Protein AF-0000000073382078 (afdb_homodimer)

Secondary structure (DSSP, 8-state):
--HHHHHHHHHHHHTTTTT-SS-----HHHHHHHHHHIIIIIHHHS--S-GGG--GGGS-HHHHHHHHHHHHHHTT-HHHHHHHHHHHHHHHHHHHHHHTS---TTSSSSTT--S---HHHHHHHHHHHHHHHHHHHHHHTT-SSSS-HHHHHHHHHHHHHHHHHT-TT------SSHHHHHHHHHHHHHHHHHHHHHHHHHHHH-PPPSS-GGG--PBPPPPHHHHT--SHHHHHHHHHH---PPBHHHHHHHHH---TT-TT------HHHHHHHHHHHHHHHHHHHHHHTSTT---SS--HHHHHHHHHHHHHHHHHHHH-TT--S-TT-TT-SHHHHHHHHHHHHHHHHHS--TTT--GGG--HHHHHHHHHHH-----SHHHHHHHHHHHHHHHHHHHH-HHHHHHHTGGG--HHHHHHHHHHHHHHHHHHHHHTSSS-SSPPPHHHHHHHHHHHHHHHHHSTT--HHHHHSSTTHHHHHHHHHHHGGG-S--SSHHHHHHHHHHHHHHHHHHHT-/--HHHHHHHHHHHHTTTTT-SS-----HHHHHHHHHHIIIIIHHHS--S-GGG--GGGS-HHHHHHHHHHHHHHTT-HHHHHHHHHHHHHHHHHHHHHHTS---TTSSSSTT--S---HHHHHHHHHHHHHHHHHHHHHHTT-SSSS-HHHHHHHHHHHHHHHHHT-TT------SSHHHHHHHHHHHHHHHHHHHHHHHHHHHH-PPPSS-GGG--PBPPPPHHHHT--SHHHHHHHHHH---PPBHHHHHHHHH---TT-TT------HHHHHHHHHHHHHHHHHHHHHHTSTT---SS--HHHHHHHHHHHHHHHHHHHH-TT--S-TT-TT-THHHHHHHHHHHHHHHHHS--TTT--GGG--HHHHHHHHHHH-----SHHHHHHHHHHHHHHHHHHHH-HHHHHHHTGGG--HHHHHHHHHHHHHHHHHHHHHTSSS-SSPPPHHHHHHHHHHHHHHHHHSTT--HHHHTSSTTHHHHHHHHHHHGGG-S--SSHHHHHHHHHHHHHHHHHHHT-

Organism: Aspergillus oryzae (strain ATCC 42149 / RIB 40) (NCBI:txid510516)

Foldseek 3Di:
DDPVQLVVLVVVLCVLCVQPVDADDDDPVLLVQLLVLLVVAVCLQQVLALVLVDDSSPADNLLSLLSSLLSCLSVVNLVSNLRSLSSSVSVLVLCCCQQPDDDDPVNCSNVPPDDDDDPVVSLRVLLSSLNSLVSSLVNACFDCPSPHNVVSVVCLVVNLVSCVVSPLADFQDAPPFPVSVSRRLSSLSSSLVNQLVLLVCCVVAVDQRSDAPVRYFYFFHDALQLSNDNDRVSNCVRVVPDPGTHTLVLQLVLLLDDDPPPDRRQQADHLRSLLSSLSNLLSVLSVQQVVCVDPPNPDNADDPVRLVSSVSSLVSSVNRLVPDPQADCDCVRPSGNSNVLSVLSSLVSLLCNFKPCSVQQNLVVLDLLSRLVSLVPVIAGDDDPSLLVSLLVLLVVLLVCLVVPVLVCLAPPCQSDDPSNLVSLLSSLSSNQNLLLQQLPPDRVVHDDPSRVVSNVSLVVSLCSNDPPDDPCNCSVHSRNSSLSSLLSSLSSQPYDYSGVSSVSSSSSSNSNSVVSVVVD/DDPVQLVVLVVVLCVLCVQPVDADDDDPVLLVQLLVLLVVAVCLQQVLAQVLVDDSSPADNLLSLLSSLLSCLSVVNLVSNLRSLSSSVSVLVLCCCAQPDDDDPPNCSNPPPPDDDDPVVSLRVLLSSLNSLVSSLVNACFDCPSPHNVVSVVCLVVNLVSCVVSPVADFQDAPPFPVSVSRRLSSLSSSLVNQLVLLVCCVVAVDQRPDAPVRAFYFAHDALQLSNDNDRVSNCVRVVPDPGTHTLVLQLVLLLDDDPPPDRRQQAGHLRSLLSSLSNLLSVLSVQQVVCVDPPNPDNADDPVRLVSSVSSLVSSVNRLVPDPQADCDCVRPSGNSNVLSVLSSLVSLLCNFKPCSVQQNLVVLDLLSRLVSLVPVIAGDDDPSLLVSLLVLLVVLLVCLVVPVLVCLAPPCQSDDPSNLVSLLSSLSSNQNLQLQQLDPDRVVHDDPSRVVSNVSLVVSLCSVDPPDDPCNCSVHSRNSSLSSLLSSLSSQPYDYSGVSSPSSSSSSNSNSVVSVVVD

Nearest PDB structures (foldseek):
  6sb2-assembly1_B  TM=1.421E-01  e=8.985E+00  Homo sapiens

pLDDT: mean 89.56, std 10.02, range [46.5, 98.75]

Structure (mmCIF, N/CA/C/O backbone):
data_AF-0000000073382078-model_v1
#
loop_
_entity.id
_entity.type
_entity.pdbx_description
1 polymer 'Transcription factor domain-containing protein'
#
loop_
_atom_site.group_PDB
_atom_site.id
_atom_site.type_symbol
_atom_site.label_atom_id
_atom_site.label_alt_id
_atom_site.label_comp_id
_atom_site.label_asym_id
_atom_site.label_entity_id
_atom_site.label_seq_id
_atom_site.pdbx_PDB_ins_code
_atom_site.Cartn_x
_atom_site.Cartn_y
_atom_site.Cartn_z
_atom_site.occupancy
_atom_site.B_iso_or_equiv
_atom_site.auth_seq_id
_atom_site.auth_comp_id
_atom_site.auth_asym_id
_atom_site.auth_atom_id
_atom_site.pdbx_PDB_model_num
ATOM 1 N N . MET A 1 1 ? -0.156 36.688 -12.781 1 68.88 1 MET A N 1
ATOM 2 C CA . MET A 1 1 ? -0.482 35.906 -13.969 1 68.88 1 MET A CA 1
ATOM 3 C C . MET A 1 1 ? -0.797 36.844 -15.148 1 68.88 1 MET A C 1
ATOM 5 O O . MET A 1 1 ? -1.594 37.75 -15.023 1 68.88 1 MET A O 1
ATOM 9 N N . THR A 1 2 ? -0.105 36.656 -16.188 1 75.25 2 THR A N 1
ATOM 10 C CA . THR A 1 2 ? -0.257 37.5 -17.359 1 75.25 2 THR A CA 1
ATOM 11 C C . THR A 1 2 ? -1.465 37.094 -18.188 1 75.25 2 THR A C 1
ATOM 13 O O . THR A 1 2 ? -2.01 36 -17.984 1 75.25 2 THR A O 1
ATOM 16 N N . THR A 1 3 ? -2.061 38 -18.922 1 78.69 3 THR A N 1
ATOM 17 C CA . THR A 1 3 ? -3.133 37.688 -19.859 1 78.69 3 THR A CA 1
ATOM 18 C C . THR A 1 3 ? -2.721 36.562 -20.812 1 78.69 3 THR A C 1
ATOM 20 O O . THR A 1 3 ? -3.543 35.719 -21.188 1 78.69 3 THR A O 1
ATOM 23 N N . GLN A 1 4 ? -1.531 36.5 -21.047 1 80.12 4 GLN A N 1
ATOM 24 C CA . GLN A 1 4 ? -0.998 35.5 -21.938 1 80.12 4 GLN A CA 1
ATOM 25 C C . GLN A 1 4 ? -1.116 34.094 -21.328 1 80.12 4 GLN A C 1
ATOM 27 O O . GLN A 1 4 ? -1.377 33.125 -22.031 1 80.12 4 GLN A O 1
ATOM 32 N N . CYS A 1 5 ? -1.009 34.094 -20.062 1 81.44 5 CYS A N 1
ATOM 33 C CA . CYS A 1 5 ? -1.096 32.812 -19.375 1 81.44 5 CYS A CA 1
ATOM 34 C C . CYS A 1 5 ? -2.504 32.219 -19.469 1 81.44 5 CYS A C 1
ATOM 36 O O . CYS A 1 5 ? -2.676 31.047 -19.734 1 81.44 5 CYS A O 1
ATOM 38 N N . ARG A 1 6 ? -3.477 33.062 -19.312 1 85.38 6 ARG A N 1
ATOM 39 C CA . ARG A 1 6 ? -4.863 32.625 -19.375 1 85.38 6 ARG A CA 1
ATOM 40 C C . ARG A 1 6 ? -5.219 32.125 -20.781 1 85.38 6 ARG A C 1
ATOM 42 O O . ARG A 1 6 ? -5.918 31.125 -20.938 1 85.38 6 ARG A O 1
ATOM 49 N N . GLU A 1 7 ? -4.742 32.875 -21.75 1 87.31 7 GLU A N 1
ATOM 50 C CA . GLU A 1 7 ? -4.988 32.469 -23.141 1 87.31 7 GLU A CA 1
ATOM 51 C C . GLU A 1 7 ? -4.312 31.125 -23.453 1 87.31 7 GLU A C 1
ATOM 53 O O . GLU A 1 7 ? -4.883 30.297 -24.156 1 87.31 7 GLU A O 1
ATOM 58 N N . ARG A 1 8 ? -3.158 31.062 -22.906 1 90.94 8 ARG A N 1
ATOM 59 C CA . ARG A 1 8 ? -2.426 29.828 -23.094 1 90.94 8 ARG A CA 1
ATOM 60 C C . ARG A 1 8 ? -3.189 28.641 -22.484 1 90.94 8 ARG A C 1
ATOM 62 O O . ARG A 1 8 ? -3.26 27.578 -23.094 1 90.94 8 ARG A O 1
ATOM 69 N N . ILE A 1 9 ? -3.758 28.781 -21.344 1 92.25 9 ILE A N 1
ATOM 70 C CA . ILE A 1 9 ? -4.531 27.75 -20.672 1 92.25 9 ILE A CA 1
ATOM 71 C C . ILE A 1 9 ? -5.711 27.328 -21.547 1 92.25 9 ILE A C 1
ATOM 73 O O . ILE A 1 9 ? -5.992 26.125 -21.688 1 92.25 9 ILE A O 1
ATOM 77 N N . GLY A 1 10 ? -6.348 28.328 -22.109 1 89.81 10 GLY A N 1
ATOM 78 C CA . GLY A 1 10 ? -7.461 28.047 -23 1 89.81 10 GLY A CA 1
ATOM 79 C C . GLY A 1 10 ? -7.062 27.203 -24.203 1 89.81 10 GLY A C 1
ATOM 80 O O . GLY A 1 10 ? -7.77 26.25 -24.562 1 89.81 10 GLY A O 1
ATOM 81 N N . VAL A 1 11 ? -5.961 27.562 -24.734 1 91.5 11 VAL A N 1
ATOM 82 C CA . VAL A 1 11 ? -5.461 26.859 -25.906 1 91.5 11 VAL A CA 1
ATOM 83 C C . VAL A 1 11 ? -5.086 25.422 -25.531 1 91.5 11 VAL A C 1
ATOM 85 O O . VAL A 1 11 ? -5.426 24.484 -26.25 1 91.5 11 VAL A O 1
ATOM 88 N N . LEU A 1 12 ? -4.434 25.281 -24.453 1 93.38 12 LEU A N 1
ATOM 89 C CA . LEU A 1 12 ? -3.994 23.969 -24 1 93.38 12 LEU A CA 1
ATOM 90 C C . LEU A 1 12 ? -5.188 23.078 -23.656 1 93.38 12 LEU A C 1
ATOM 92 O O . LEU A 1 12 ? -5.16 21.875 -23.906 1 93.38 12 LEU A O 1
ATOM 96 N N . LEU A 1 13 ? -6.223 23.641 -23.109 1 93.75 13 LEU A N 1
ATOM 97 C CA . LEU A 1 13 ? -7.406 22.891 -22.688 1 93.75 13 LEU A CA 1
ATOM 98 C C . LEU A 1 13 ? -8.133 22.312 -23.906 1 93.75 13 LEU A C 1
ATOM 100 O O . LEU A 1 13 ? -8.812 21.297 -23.797 1 93.75 13 LEU A O 1
ATOM 104 N N . SER A 1 14 ? -8.016 23 -25.016 1 92.12 14 SER A N 1
ATOM 105 C CA . SER A 1 14 ? -8.672 22.516 -26.219 1 92.12 14 SER A CA 1
ATOM 106 C C . SER A 1 14 ? -8.148 21.141 -26.625 1 92.12 14 SER A C 1
ATOM 108 O O . SER A 1 14 ? -8.883 20.344 -27.234 1 92.12 14 SER A O 1
ATOM 110 N N . ASP A 1 15 ? -6.953 20.891 -26.25 1 91.06 15 ASP A N 1
ATOM 111 C CA . ASP A 1 15 ? -6.34 19.594 -26.562 1 91.06 15 ASP A CA 1
ATOM 112 C C . ASP A 1 15 ? -6.93 18.484 -25.703 1 91.06 15 ASP A C 1
ATOM 114 O O . ASP A 1 15 ? -6.703 17.297 -25.969 1 91.06 15 ASP A O 1
ATOM 118 N N . TYR A 1 16 ? -7.652 18.797 -24.734 1 90.38 16 TYR A N 1
ATOM 119 C CA . TYR A 1 16 ? -8.219 17.797 -23.812 1 90.38 16 TYR A CA 1
ATOM 120 C C . TYR A 1 16 ? -9.734 17.75 -23.938 1 90.38 16 TYR A C 1
ATOM 122 O O . TYR A 1 16 ? -10.422 17.328 -23 1 90.38 16 TYR A O 1
ATOM 130 N N . ALA A 1 17 ? -10.297 18.109 -25.031 1 88.25 17 ALA A N 1
ATOM 131 C CA . ALA A 1 17 ? -11.742 18.156 -25.266 1 88.25 17 ALA A CA 1
ATOM 132 C C . ALA A 1 17 ? -12.344 16.766 -25.25 1 88.25 17 ALA A C 1
ATOM 134 O O . ALA A 1 17 ? -13.539 16.594 -24.984 1 88.25 17 ALA A O 1
ATOM 135 N N . ASN A 1 18 ? -11.578 15.742 -25.516 1 83.31 18 ASN A N 1
ATOM 136 C CA . ASN A 1 18 ? -12.047 14.359 -25.531 1 83.31 18 ASN A CA 1
ATOM 137 C C . ASN A 1 18 ? -12.5 13.898 -24.141 1 83.31 18 ASN A C 1
ATOM 139 O O . ASN A 1 18 ? -13.367 13.031 -24.031 1 83.31 18 ASN A O 1
ATOM 143 N N . VAL A 1 19 ? -11.898 14.484 -23.078 1 84.88 19 VAL A N 1
ATOM 144 C CA . VAL A 1 19 ? -12.234 14.023 -21.734 1 84.88 19 VAL A CA 1
ATOM 145 C C . VAL A 1 19 ? -13.047 15.094 -21.016 1 84.88 19 VAL A C 1
ATOM 147 O O . VAL A 1 19 ? -13.812 14.789 -20.094 1 84.88 19 VAL A O 1
ATOM 150 N N . ILE A 1 20 ? -12.773 16.312 -21.391 1 86.81 20 ILE A N 1
ATOM 151 C CA . ILE A 1 20 ? -13.523 17.406 -20.797 1 86.81 20 ILE A CA 1
ATOM 152 C C . ILE A 1 20 ? -13.945 18.406 -21.875 1 86.81 20 ILE A C 1
ATOM 154 O O . ILE A 1 20 ? -13.234 19.359 -22.156 1 86.81 20 ILE A O 1
ATOM 158 N N . PRO A 1 21 ? -15.055 18.203 -22.453 1 83.69 21 PRO A N 1
ATOM 159 C CA . PRO A 1 21 ? -15.469 18.984 -23.609 1 83.69 21 PRO A CA 1
ATOM 160 C C . PRO A 1 21 ? -15.758 20.438 -23.266 1 83.69 21 PRO A C 1
ATOM 162 O O . PRO A 1 21 ? -15.477 21.344 -24.062 1 83.69 21 PRO A O 1
ATOM 165 N N . ASN A 1 22 ? -16.406 20.797 -22.109 1 85.56 22 ASN A N 1
ATOM 166 C CA . ASN A 1 22 ? -16.734 22.141 -21.672 1 85.56 22 ASN A CA 1
ATOM 167 C C . ASN A 1 22 ? -16.109 22.469 -20.312 1 85.56 22 ASN A C 1
ATOM 169 O O . ASN A 1 22 ? -16.812 22.625 -19.312 1 85.56 22 ASN A O 1
ATOM 173 N N . PRO A 1 23 ? -14.781 22.641 -20.422 1 89.06 23 PRO A N 1
ATOM 174 C CA . PRO A 1 23 ? -14.094 22.828 -19.156 1 89.06 23 PRO A CA 1
ATOM 175 C C . PRO A 1 23 ? -14.375 24.203 -18.531 1 89.06 23 PRO A C 1
ATOM 177 O O . PRO A 1 23 ? -14.477 25.203 -19.234 1 89.06 23 PRO A O 1
ATOM 180 N N . TYR A 1 24 ? -14.539 24.203 -17.297 1 87.06 24 TYR A N 1
ATOM 181 C CA . TYR A 1 24 ? -14.609 25.453 -16.531 1 87.06 24 TYR A CA 1
ATOM 182 C C . TYR A 1 24 ? -13.242 26.109 -16.422 1 87.06 24 TYR A C 1
ATOM 184 O O . TYR A 1 24 ? -12.258 25.453 -16.062 1 87.06 24 TYR A O 1
ATOM 192 N N . VAL A 1 25 ? -13.164 27.359 -16.812 1 84.88 25 VAL A N 1
ATOM 193 C CA . VAL A 1 25 ? -11.953 28.156 -16.625 1 84.88 25 VAL A CA 1
ATOM 194 C C . VAL A 1 25 ? -12.305 29.484 -15.961 1 84.88 25 VAL A C 1
ATOM 196 O O . VAL A 1 25 ? -13.055 30.281 -16.531 1 84.88 25 VAL A O 1
ATOM 199 N N . PRO A 1 26 ? -11.742 29.625 -14.867 1 88.38 26 PRO A N 1
ATOM 200 C CA . PRO A 1 26 ? -12.039 30.891 -14.188 1 88.38 26 PRO A CA 1
ATOM 201 C C . PRO A 1 26 ? -11.492 32.125 -14.922 1 88.38 26 PRO A C 1
ATOM 203 O O . PRO A 1 26 ? -10.648 31.969 -15.812 1 88.38 26 PRO A O 1
ATOM 206 N N . SER A 1 27 ? -12.047 33.344 -14.555 1 90.88 27 SER A N 1
ATOM 207 C CA . SER A 1 27 ? -11.5 34.594 -15.078 1 90.88 27 SER A CA 1
ATOM 208 C C . SER A 1 27 ? -10.047 34.781 -14.664 1 90.88 27 SER A C 1
ATOM 210 O O . SER A 1 27 ? -9.555 34.062 -13.781 1 90.88 27 SER A O 1
ATOM 212 N N . ARG A 1 28 ? -9.367 35.688 -15.328 1 90.88 28 ARG A N 1
ATOM 213 C CA . ARG A 1 28 ? -7.965 35.938 -15.023 1 90.88 28 ARG A CA 1
ATOM 214 C C . ARG A 1 28 ? -7.789 36.344 -13.562 1 90.88 28 ARG A C 1
ATOM 216 O O . ARG A 1 28 ? -6.887 35.844 -12.883 1 90.88 28 ARG A O 1
ATOM 223 N N . HIS A 1 29 ? -8.664 37.156 -13.102 1 92.31 29 HIS A N 1
ATOM 224 C CA . HIS A 1 29 ? -8.578 37.625 -11.727 1 92.31 29 HIS A CA 1
ATOM 225 C C . HIS A 1 29 ? -8.867 36.5 -10.727 1 92.31 29 HIS A C 1
ATOM 227 O O . HIS A 1 29 ? -8.195 36.406 -9.695 1 92.31 29 HIS A O 1
ATOM 233 N N . ALA A 1 30 ? -9.828 35.75 -11.086 1 93.62 30 ALA A N 1
ATOM 234 C CA . ALA A 1 30 ? -10.172 34.625 -10.227 1 93.62 30 ALA A CA 1
ATOM 235 C C . ALA A 1 30 ? -9.031 33.594 -10.172 1 93.62 30 ALA A C 1
ATOM 237 O O . ALA A 1 30 ? -8.727 33.062 -9.109 1 93.62 30 ALA A O 1
ATOM 238 N N . LEU A 1 31 ? -8.453 33.312 -11.297 1 93.88 31 LEU A N 1
ATOM 239 C CA . LEU A 1 31 ? -7.332 32.406 -11.367 1 93.88 31 LEU A CA 1
ATOM 240 C C . LEU A 1 31 ? -6.145 32.906 -10.562 1 93.88 31 LEU A C 1
ATOM 242 O O . LEU A 1 31 ? -5.492 32.125 -9.852 1 93.88 31 LEU A O 1
ATOM 246 N N . SER A 1 32 ? -5.879 34.156 -10.664 1 93.94 32 SER A N 1
ATOM 247 C CA . SER A 1 32 ? -4.789 34.781 -9.906 1 93.94 32 SER A CA 1
ATOM 248 C C . SER A 1 32 ? -5.039 34.688 -8.406 1 93.94 32 SER A C 1
ATOM 250 O O . SER A 1 32 ? -4.109 34.438 -7.633 1 93.94 32 SER A O 1
ATOM 252 N N . ARG A 1 33 ? -6.242 34.906 -8.07 1 95.44 33 ARG A N 1
ATOM 253 C CA . ARG A 1 33 ? -6.613 34.781 -6.66 1 95.44 33 ARG A CA 1
ATOM 254 C C . ARG A 1 33 ? -6.41 33.344 -6.156 1 95.44 33 ARG A C 1
ATOM 256 O O . ARG A 1 33 ? -5.871 33.156 -5.066 1 95.44 33 ARG A O 1
ATOM 263 N N . CYS A 1 34 ? -6.836 32.406 -6.926 1 96.12 34 CYS A N 1
ATOM 264 C CA . CYS A 1 34 ? -6.676 31.016 -6.559 1 96.12 34 CYS A CA 1
ATOM 265 C C . CYS A 1 34 ? -5.203 30.656 -6.414 1 96.12 34 CYS A C 1
ATOM 267 O O . CYS A 1 34 ? -4.812 30 -5.445 1 96.12 34 CYS A O 1
ATOM 269 N N . LEU A 1 35 ? -4.395 31.062 -7.363 1 96 35 LEU A N 1
ATOM 270 C CA . LEU A 1 35 ? -2.969 30.734 -7.332 1 96 35 LEU A CA 1
ATOM 271 C C . LEU A 1 35 ? -2.293 31.406 -6.133 1 96 35 LEU A C 1
ATOM 273 O O . LEU A 1 35 ? -1.396 30.812 -5.523 1 96 35 LEU A O 1
ATOM 277 N N . THR A 1 36 ? -2.744 32.594 -5.805 1 95.56 36 THR A N 1
ATOM 278 C CA . THR A 1 36 ? -2.238 33.281 -4.609 1 95.56 36 THR A CA 1
ATOM 279 C C . THR A 1 36 ? -2.646 32.5 -3.35 1 95.56 36 THR A C 1
ATOM 281 O O . THR A 1 36 ? -1.86 32.406 -2.406 1 95.56 36 THR A O 1
ATOM 284 N N . GLY A 1 37 ? -3.871 32.031 -3.402 1 95.06 37 GLY A N 1
ATOM 285 C CA . GLY A 1 37 ? -4.324 31.203 -2.291 1 95.06 37 GLY A CA 1
ATOM 286 C C . GLY A 1 37 ? -3.461 29.969 -2.064 1 95.06 37 GLY A C 1
ATOM 287 O O . GLY A 1 37 ? -3.199 29.594 -0.92 1 95.06 37 GLY A O 1
ATOM 288 N N . TYR A 1 38 ? -3.037 29.375 -3.15 1 96.25 38 TYR A N 1
ATOM 289 C CA . TYR A 1 38 ? -2.145 28.219 -3.039 1 96.25 38 TYR A CA 1
ATOM 290 C C . TYR A 1 38 ? -0.826 28.625 -2.385 1 96.25 38 TYR A C 1
ATOM 292 O O . TYR A 1 38 ? -0.35 27.938 -1.471 1 96.25 38 TYR A O 1
ATOM 300 N N . LEU A 1 39 ? -0.223 29.703 -2.779 1 94.69 39 LEU A N 1
ATOM 301 C CA . LEU A 1 39 ? 1.109 30.109 -2.346 1 94.69 39 LEU A CA 1
ATOM 302 C C . LEU A 1 39 ? 1.092 30.562 -0.889 1 94.69 39 LEU A C 1
ATOM 304 O O . LEU A 1 39 ? 2.037 30.297 -0.141 1 94.69 39 LEU A O 1
ATOM 308 N N . THR A 1 40 ? -0.004 31.172 -0.444 1 90.56 40 THR A N 1
ATOM 309 C CA . THR A 1 40 ? -0.055 31.719 0.906 1 90.56 40 THR A CA 1
ATOM 310 C C . THR A 1 40 ? -0.688 30.719 1.872 1 90.56 40 THR A C 1
ATOM 312 O O . THR A 1 40 ? -0.601 30.891 3.09 1 90.56 40 THR A O 1
ATOM 315 N N . GLY A 1 41 ? -1.23 29.703 1.325 1 89.88 41 GLY A N 1
ATOM 316 C CA . GLY A 1 41 ? -1.886 28.719 2.166 1 89.88 41 GLY A CA 1
ATOM 317 C C . GLY A 1 41 ? -1.19 27.359 2.154 1 89.88 41 GLY A C 1
ATOM 318 O O . GLY A 1 41 ? -0.294 27.109 2.963 1 89.88 41 GLY A O 1
ATOM 319 N N . TYR A 1 42 ? -1.443 26.641 1.112 1 91.19 42 TYR A N 1
ATOM 320 C CA . TYR A 1 42 ? -0.987 25.266 1.038 1 91.19 42 TYR A CA 1
ATOM 321 C C . TYR A 1 42 ? 0.533 25.188 0.96 1 91.19 42 TYR A C 1
ATOM 323 O O . TYR A 1 42 ? 1.156 24.359 1.617 1 91.19 42 TYR A O 1
ATOM 331 N N . HIS A 1 43 ? 1.126 25.984 0.204 1 93.38 43 HIS A N 1
ATOM 332 C CA . HIS A 1 43 ? 2.549 25.875 -0.099 1 93.38 43 HIS A CA 1
ATOM 333 C C . HIS A 1 43 ? 3.395 26.078 1.153 1 93.38 43 HIS A C 1
ATOM 335 O O . HIS A 1 43 ? 4.488 25.516 1.265 1 93.38 43 HIS A O 1
ATOM 341 N N . GLU A 1 44 ? 2.914 26.781 2.086 1 88.62 44 GLU A N 1
ATOM 342 C CA .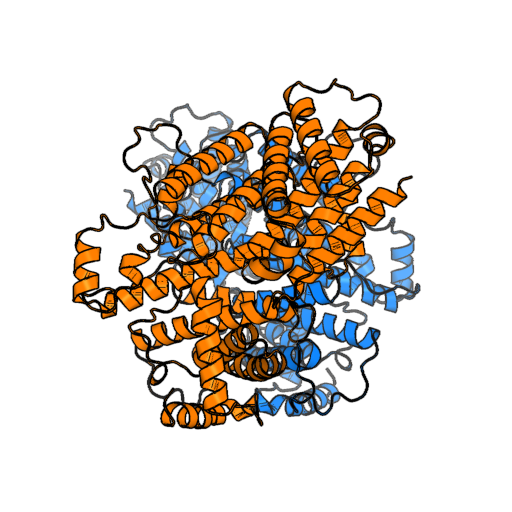 GLU A 1 44 ? 3.635 27 3.336 1 88.62 44 GLU A CA 1
ATOM 343 C C . GLU A 1 44 ? 3.789 25.688 4.117 1 88.62 44 GLU A C 1
ATOM 345 O O . GLU A 1 44 ? 4.785 25.5 4.816 1 88.62 44 GLU A O 1
ATOM 350 N N . HIS A 1 45 ? 2.826 24.859 3.91 1 89.69 45 HIS A N 1
ATOM 351 C CA . HIS A 1 45 ? 2.848 23.594 4.613 1 89.69 45 HIS A CA 1
ATOM 352 C C . HIS A 1 45 ? 3.664 22.547 3.846 1 89.69 45 HIS A C 1
ATOM 354 O O . HIS A 1 45 ? 4.258 21.656 4.445 1 89.69 45 HIS A O 1
ATOM 360 N N . TYR A 1 46 ? 3.611 22.703 2.564 1 94.25 46 TYR A N 1
ATOM 361 C CA . TYR A 1 46 ? 4.316 21.781 1.688 1 94.25 46 TYR A CA 1
ATOM 362 C C . TYR A 1 46 ? 5.074 22.516 0.596 1 94.25 46 TYR A C 1
ATOM 364 O O . TYR A 1 46 ? 4.613 22.594 -0.547 1 94.25 46 TYR A O 1
ATOM 372 N N . PRO A 1 47 ? 6.234 22.984 0.958 1 95.38 47 PRO A N 1
ATOM 373 C CA . PRO A 1 47 ? 7 23.828 0.038 1 95.38 47 PRO A CA 1
ATOM 374 C C . PRO A 1 47 ? 7.707 23.031 -1.051 1 95.38 47 PRO A C 1
ATOM 376 O O . PRO A 1 47 ? 8.93 22.891 -1.029 1 95.38 47 PRO A O 1
ATOM 379 N N . ILE A 1 48 ? 6.98 22.656 -2.084 1 97.56 48 IL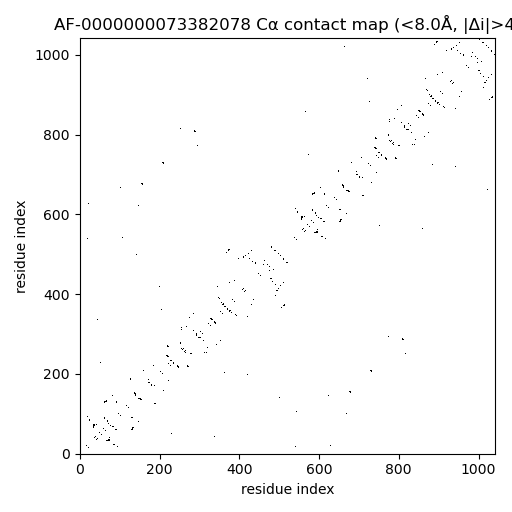E A N 1
ATOM 380 C CA . ILE A 1 48 ? 7.531 21.797 -3.131 1 97.56 48 ILE A CA 1
ATOM 381 C C . ILE A 1 48 ? 7.957 22.656 -4.324 1 97.56 48 ILE A C 1
ATOM 383 O O . ILE A 1 48 ? 8.719 22.203 -5.18 1 97.56 48 ILE A O 1
ATOM 387 N N . LEU A 1 49 ? 7.469 23.891 -4.441 1 97.81 49 LEU A N 1
ATOM 388 C CA . LEU A 1 49 ? 7.852 24.797 -5.52 1 97.81 49 LEU A CA 1
ATOM 389 C C . LEU A 1 49 ? 8.812 25.875 -5.016 1 97.81 49 LEU A C 1
ATOM 391 O O . LEU A 1 49 ? 8.648 26.375 -3.904 1 97.81 49 LEU A O 1
ATOM 395 N N . HIS A 1 50 ? 9.797 26.125 -5.77 1 97.75 50 HIS A N 1
ATOM 396 C CA . HIS A 1 50 ? 10.695 27.234 -5.434 1 97.75 50 HIS A CA 1
ATOM 397 C C . HIS A 1 50 ? 10.109 28.562 -5.867 1 97.75 50 HIS A C 1
ATOM 399 O O . HIS A 1 50 ? 10.273 28.984 -7.02 1 97.75 50 HIS A O 1
ATOM 405 N N . VAL A 1 51 ? 9.641 29.344 -4.969 1 96.12 51 VAL A N 1
ATOM 406 C CA . VAL A 1 51 ? 8.82 30.516 -5.23 1 96.12 51 VAL A CA 1
ATOM 407 C C . VAL A 1 51 ? 9.664 31.609 -5.898 1 96.12 51 VAL A C 1
ATOM 409 O O . VAL A 1 51 ? 9.219 32.25 -6.863 1 96.12 51 VAL A O 1
ATOM 412 N N . PRO A 1 52 ? 10.922 31.781 -5.5 1 96.06 52 PRO A N 1
ATOM 413 C CA . PRO A 1 52 ? 11.703 32.875 -6.098 1 96.06 52 PRO A CA 1
ATOM 414 C C . PRO A 1 52 ? 11.93 32.656 -7.594 1 96.06 52 PRO A C 1
ATOM 416 O O . PRO A 1 52 ? 12.094 33.656 -8.336 1 96.06 52 PRO A O 1
ATOM 419 N N . THR A 1 53 ? 12 31.453 -8.008 1 95.94 53 THR A N 1
ATOM 420 C CA . THR A 1 53 ? 12.266 31.219 -9.422 1 95.94 53 THR A CA 1
ATOM 421 C C . THR A 1 53 ? 11.016 30.719 -10.133 1 95.94 53 THR A C 1
ATOM 423 O O . THR A 1 53 ? 11.094 30.219 -11.258 1 95.94 53 THR A O 1
ATOM 426 N N . LEU A 1 54 ? 9.883 30.781 -9.523 1 94.81 54 LEU A N 1
ATOM 427 C CA . LEU A 1 54 ? 8.641 30.25 -10.07 1 94.81 54 LEU A CA 1
ATOM 428 C C . LEU A 1 54 ? 8.164 31.094 -11.258 1 94.81 54 LEU A C 1
ATOM 430 O O . LEU A 1 54 ? 8.008 32.312 -11.133 1 94.81 54 LEU A O 1
ATOM 434 N N . ASP A 1 55 ? 8.047 30.438 -12.359 1 92.56 55 ASP A N 1
ATOM 435 C CA . ASP A 1 55 ? 7.484 31.047 -13.562 1 92.56 55 ASP A CA 1
ATOM 436 C C . ASP A 1 55 ? 6.25 30.281 -14.039 1 92.56 55 ASP A C 1
ATOM 438 O O . ASP A 1 55 ? 6.371 29.281 -14.742 1 92.56 55 ASP A O 1
ATOM 442 N N . LEU A 1 56 ? 5.09 30.797 -13.812 1 89.75 56 LEU A N 1
ATOM 443 C CA . LEU A 1 56 ? 3.826 30.125 -14.086 1 89.75 56 LEU A CA 1
ATOM 444 C C . LEU A 1 56 ? 3.617 29.938 -15.586 1 89.75 56 LEU A C 1
ATOM 446 O O . LEU A 1 56 ? 2.957 28.984 -16.016 1 89.75 56 LEU A O 1
ATOM 450 N N . ASP A 1 57 ? 4.238 30.812 -16.359 1 88.88 57 ASP A N 1
ATOM 451 C CA . ASP A 1 57 ? 4.07 30.75 -17.812 1 88.88 57 ASP A CA 1
ATOM 452 C C . ASP A 1 57 ? 4.766 29.531 -18.391 1 88.88 57 ASP A C 1
ATOM 454 O O . ASP A 1 57 ? 4.434 29.078 -19.484 1 88.88 57 ASP A O 1
ATOM 458 N N . SER A 1 58 ? 5.645 29.031 -17.656 1 90.56 58 SER A N 1
ATOM 459 C CA . SER A 1 58 ? 6.41 27.906 -18.156 1 90.56 58 SER A CA 1
ATOM 460 C C . SER A 1 58 ? 5.906 26.594 -17.562 1 90.56 58 SER A C 1
ATOM 462 O O . SER A 1 58 ? 6.363 25.516 -17.953 1 90.56 58 SER A O 1
ATOM 464 N N . LYS A 1 59 ? 4.941 26.672 -16.656 1 94.25 59 LYS A N 1
ATOM 465 C CA . LYS A 1 59 ? 4.484 25.469 -15.977 1 94.25 59 LYS A CA 1
ATOM 466 C C . LYS A 1 59 ? 3.396 24.75 -16.781 1 94.25 59 LYS A C 1
ATOM 468 O O . LYS A 1 59 ? 2.73 25.375 -17.609 1 94.25 59 LYS A O 1
ATOM 473 N N . SER A 1 60 ? 3.293 23.531 -16.594 1 96.25 60 SER A N 1
ATOM 474 C CA . SER A 1 60 ? 2.35 22.703 -17.328 1 96.25 60 SER A CA 1
ATOM 475 C C . SER A 1 60 ? 0.909 23.016 -16.953 1 96.25 60 SER A C 1
ATOM 477 O O . SER A 1 60 ? 0.655 23.578 -15.891 1 96.25 60 SER A O 1
ATOM 479 N N . LEU A 1 61 ? -0.015 22.688 -17.828 1 96.5 61 LEU A N 1
ATOM 480 C CA . LEU A 1 61 ? -1.439 22.953 -17.641 1 96.5 61 LEU A CA 1
ATOM 481 C C . LEU A 1 61 ? -1.97 22.234 -16.406 1 96.5 61 LEU A C 1
ATOM 483 O O . LEU A 1 61 ? -2.674 22.828 -15.586 1 96.5 61 LEU A O 1
ATOM 487 N N . GLN A 1 62 ? -1.649 20.922 -16.25 1 97.69 62 GLN A N 1
ATOM 488 C CA . GLN A 1 62 ? -2.172 20.141 -15.133 1 97.69 62 GLN A CA 1
ATOM 489 C C . GLN A 1 62 ? -1.697 20.703 -13.797 1 97.69 62 GLN A C 1
ATOM 491 O O . GLN A 1 62 ? -2.447 20.703 -12.82 1 97.69 62 GLN A O 1
ATOM 496 N N . LEU A 1 63 ? -0.471 21.188 -13.781 1 98.06 63 LEU A N 1
ATOM 497 C CA . LEU A 1 63 ? 0.047 21.766 -12.539 1 98.06 63 LEU A CA 1
ATOM 498 C C . LEU A 1 63 ? -0.693 23.047 -12.188 1 98.06 63 LEU A C 1
ATOM 500 O O . LEU A 1 63 ? -1.109 23.234 -11.039 1 98.06 63 LEU A O 1
ATOM 504 N N . ILE A 1 64 ? -0.887 23.906 -13.164 1 96.94 64 ILE A N 1
ATOM 505 C CA . ILE A 1 64 ? -1.53 25.188 -12.93 1 96.94 64 ILE A CA 1
ATOM 506 C C . ILE A 1 64 ? -2.967 24.969 -12.461 1 96.94 64 ILE A C 1
ATOM 508 O O . ILE A 1 64 ? -3.424 25.609 -11.516 1 96.94 64 ILE A O 1
ATOM 512 N N . LEU A 1 65 ? -3.684 24.109 -13.102 1 97.19 65 LEU A N 1
ATOM 513 C CA . LEU A 1 65 ? -5.074 23.844 -12.758 1 97.19 65 LEU A CA 1
ATOM 514 C C . LEU A 1 65 ? -5.184 23.234 -11.359 1 97.19 65 LEU A C 1
ATOM 516 O O . LEU A 1 65 ? -6.078 23.594 -10.586 1 97.19 65 LEU A O 1
ATOM 520 N N . SER A 1 66 ? -4.297 22.281 -11.055 1 98.25 66 SER A N 1
ATOM 521 C CA . SER A 1 66 ? -4.32 21.656 -9.734 1 98.25 66 SER A CA 1
ATOM 522 C C . SER A 1 66 ? -3.979 22.656 -8.633 1 98.25 66 SER A C 1
ATOM 524 O O . SER A 1 66 ? -4.586 22.625 -7.562 1 98.25 66 SER A O 1
ATOM 526 N N . MET A 1 67 ? -2.99 23.484 -8.961 1 97.81 67 MET A N 1
ATOM 527 C CA . MET A 1 67 ? -2.629 24.547 -8.031 1 97.81 67 MET A CA 1
ATOM 528 C C . MET A 1 67 ? -3.818 25.469 -7.766 1 97.81 67 MET A C 1
ATOM 530 O O . MET A 1 67 ? -4.094 25.812 -6.617 1 97.81 67 MET A O 1
ATOM 534 N N . ALA A 1 68 ? -4.453 25.812 -8.797 1 97.69 68 ALA A N 1
ATOM 535 C CA . ALA A 1 68 ? -5.598 26.703 -8.688 1 97.69 68 ALA A CA 1
ATOM 536 C C . ALA A 1 68 ? -6.734 26.062 -7.906 1 97.69 68 ALA A C 1
ATOM 538 O O . ALA A 1 68 ? -7.391 26.719 -7.094 1 97.69 68 ALA A O 1
ATOM 539 N N . SER A 1 69 ? -6.992 24.797 -8.172 1 97.44 69 SER A N 1
ATOM 540 C CA . SER A 1 69 ? -8.039 24.078 -7.449 1 97.44 69 SER A CA 1
ATOM 541 C C . SER A 1 69 ? -7.758 24.062 -5.949 1 97.44 69 SER A C 1
ATOM 543 O O . SER A 1 69 ? -8.633 24.375 -5.145 1 97.44 69 SER A O 1
ATOM 545 N N . LEU A 1 70 ? -6.598 23.719 -5.609 1 97.62 70 LEU A N 1
ATOM 546 C CA . LEU A 1 70 ? -6.199 23.656 -4.207 1 97.62 70 LEU A CA 1
ATOM 547 C C . LEU A 1 70 ? -6.211 25.047 -3.576 1 97.62 70 LEU A C 1
ATOM 549 O O . LEU A 1 70 ? -6.664 25.203 -2.441 1 97.62 70 LEU A O 1
ATOM 553 N N . GLY A 1 71 ? -5.707 26.031 -4.309 1 97.19 71 GLY A N 1
ATOM 554 C CA . GLY A 1 71 ? -5.707 27.391 -3.824 1 97.19 71 GLY A CA 1
ATOM 555 C C . GLY A 1 71 ? -7.102 27.953 -3.588 1 97.19 71 GLY A C 1
ATOM 556 O O . GLY A 1 71 ? -7.32 28.719 -2.648 1 97.19 71 GLY A O 1
ATOM 557 N N . ALA A 1 72 ? -8.008 27.578 -4.414 1 96.88 72 ALA A N 1
ATOM 558 C CA . ALA A 1 72 ? -9.391 28.031 -4.258 1 96.88 72 ALA A CA 1
ATOM 559 C C . ALA A 1 72 ? -9.969 27.578 -2.92 1 96.88 72 ALA A C 1
ATOM 561 O O . ALA A 1 72 ? -10.781 28.281 -2.318 1 96.88 72 ALA A O 1
ATOM 562 N N . ARG A 1 73 ? -9.57 26.422 -2.459 1 93.5 73 ARG A N 1
ATOM 563 C CA . ARG A 1 73 ? -10.008 25.953 -1.146 1 93.5 73 ARG A CA 1
ATOM 564 C C . ARG A 1 73 ? -9.508 26.875 -0.043 1 93.5 73 ARG A C 1
ATOM 566 O O . ARG A 1 73 ? -10.242 27.188 0.902 1 93.5 73 ARG A O 1
ATOM 573 N N . TYR A 1 74 ? -8.344 27.344 -0.195 1 91.25 74 TYR A N 1
ATOM 574 C CA . TYR A 1 74 ? -7.746 28.203 0.816 1 91.25 74 TYR A CA 1
ATOM 575 C C . TYR A 1 74 ? -8.297 29.625 0.72 1 91.25 74 TYR A C 1
ATOM 577 O O . TYR A 1 74 ? -8.219 30.391 1.679 1 91.25 74 TYR A O 1
ATOM 585 N N . CYS A 1 75 ? -8.867 29.969 -0.42 1 92.81 75 CYS A N 1
ATOM 586 C CA . CYS A 1 75 ? -9.562 31.234 -0.581 1 92.81 75 CYS A CA 1
ATOM 587 C C . CYS A 1 75 ? -11.016 31.125 -0.128 1 92.81 75 CYS A C 1
ATOM 589 O O . CYS A 1 75 ? -11.781 32.062 -0.266 1 92.81 75 CYS A O 1
ATOM 591 N N . ARG A 1 76 ? -11.422 29.984 0.312 1 91.25 76 ARG A N 1
ATOM 592 C CA . ARG A 1 76 ? -12.781 29.719 0.783 1 91.25 76 ARG A CA 1
ATOM 593 C C . ARG A 1 76 ? -13.789 29.844 -0.353 1 91.25 76 ARG A C 1
ATOM 595 O O . ARG A 1 76 ? -14.836 30.469 -0.192 1 91.25 76 ARG A O 1
ATOM 602 N N . GLU A 1 77 ? -13.383 29.344 -1.436 1 93.94 77 GLU A N 1
ATOM 603 C CA . GLU A 1 77 ? -14.25 29.234 -2.605 1 93.94 77 GLU A CA 1
ATOM 604 C C . GLU A 1 77 ? -14.438 27.781 -3.018 1 93.94 77 GLU A C 1
ATOM 606 O O . GLU A 1 77 ? -13.953 27.359 -4.07 1 93.94 77 GLU A O 1
ATOM 611 N N . PRO A 1 78 ? -15.234 27.078 -2.252 1 92.62 78 PRO A N 1
ATOM 612 C CA . PRO A 1 78 ? -15.352 25.641 -2.473 1 92.62 78 PRO A CA 1
ATOM 613 C C . PRO A 1 78 ? -15.945 25.297 -3.838 1 92.62 78 PRO A C 1
ATOM 615 O O . PRO A 1 78 ? -15.57 24.297 -4.449 1 92.62 78 PRO A O 1
ATOM 618 N N . GLU A 1 79 ? -16.891 26.125 -4.344 1 92.19 79 GLU A N 1
ATOM 619 C CA . GLU A 1 79 ? -17.5 25.844 -5.637 1 92.19 79 GLU A CA 1
ATOM 620 C C . GLU A 1 79 ? -16.484 25.953 -6.77 1 92.19 79 GLU A C 1
ATOM 622 O O . GLU A 1 79 ? -16.422 25.094 -7.652 1 92.19 79 GLU A O 1
ATOM 627 N N . THR A 1 80 ? -15.711 27.031 -6.66 1 94.5 80 THR A N 1
ATOM 628 C CA . THR A 1 80 ? -14.648 27.219 -7.641 1 94.5 80 THR A CA 1
ATOM 629 C C . THR A 1 80 ? -13.633 26.078 -7.562 1 94.5 80 THR A C 1
ATOM 631 O O . THR A 1 80 ? -13.18 25.578 -8.594 1 94.5 80 THR A O 1
ATOM 634 N N . SER A 1 81 ? -13.273 25.703 -6.371 1 95.69 81 SER A N 1
ATOM 635 C CA . SER A 1 81 ? -12.32 24.609 -6.168 1 95.69 81 SER A CA 1
ATOM 636 C C . SER A 1 81 ? -12.82 23.312 -6.797 1 95.69 81 SER A C 1
ATOM 638 O O . SER A 1 81 ? -12.07 22.625 -7.492 1 95.69 81 SER A O 1
ATOM 640 N N . THR A 1 82 ? -14.07 23.016 -6.582 1 94.19 82 THR A N 1
ATOM 641 C CA . THR A 1 82 ? -14.664 21.781 -7.078 1 94.19 82 THR A CA 1
ATOM 642 C C . THR A 1 82 ? -14.703 21.781 -8.602 1 94.19 82 THR A C 1
ATOM 644 O O . THR A 1 82 ? -14.414 20.75 -9.227 1 94.19 82 THR A O 1
ATOM 647 N N . ALA A 1 83 ? -15.078 22.906 -9.148 1 92.94 83 ALA A N 1
ATOM 648 C CA . ALA A 1 83 ? -15.133 23.016 -10.602 1 92.94 83 ALA A CA 1
ATOM 649 C C . ALA A 1 83 ? -13.742 22.844 -11.219 1 92.94 83 ALA A C 1
ATOM 651 O O . ALA A 1 83 ? -13.586 22.125 -12.211 1 92.94 83 ALA A O 1
ATOM 652 N N . LEU A 1 84 ? -12.797 23.484 -10.641 1 95.25 84 LEU A N 1
ATOM 653 C CA . LEU A 1 84 ? -11.422 23.391 -11.125 1 95.25 84 LEU A CA 1
ATOM 654 C C . LEU A 1 84 ? -10.875 21.984 -10.922 1 95.25 84 LEU A C 1
ATOM 656 O O . LEU A 1 84 ? -10.086 21.484 -11.734 1 95.25 84 LEU A O 1
ATOM 660 N N . TYR A 1 85 ? -11.289 21.344 -9.82 1 96.5 85 TYR A N 1
ATOM 661 C CA . TYR A 1 85 ? -10.836 20 -9.523 1 96.5 85 TYR A CA 1
ATOM 662 C C . TYR A 1 85 ? -11.242 19.031 -10.633 1 96.5 85 TYR A C 1
ATOM 664 O O . TYR A 1 85 ? -10.438 18.203 -11.062 1 96.5 85 TYR A O 1
ATOM 672 N N . GLN A 1 86 ? -12.375 19.156 -11.086 1 93.38 86 GLN A N 1
ATOM 673 C CA . GLN A 1 86 ? -12.883 18.281 -12.141 1 93.38 86 GLN A CA 1
ATOM 674 C C . GLN A 1 86 ? -12.062 18.422 -13.414 1 93.38 86 GLN A C 1
ATOM 676 O O . GLN A 1 86 ? -11.719 17.422 -14.055 1 93.38 86 GLN A O 1
ATOM 681 N N . VAL A 1 87 ? -11.797 19.641 -13.734 1 94.06 87 VAL A N 1
ATOM 682 C CA . VAL A 1 87 ? -11.031 19.906 -14.945 1 94.06 87 VAL A CA 1
ATOM 683 C C . VAL A 1 87 ? -9.594 19.406 -14.758 1 94.06 87 VAL A C 1
ATOM 685 O O . VAL A 1 87 ? -9.055 18.719 -15.625 1 94.06 87 VAL A O 1
ATOM 688 N N . ALA A 1 88 ? -9.016 19.781 -13.625 1 96.62 88 ALA A N 1
ATOM 689 C CA . ALA A 1 88 ? -7.621 19.422 -13.352 1 96.62 88 ALA A CA 1
ATOM 690 C C . ALA A 1 88 ? -7.43 17.922 -13.328 1 96.62 88 ALA A C 1
ATOM 692 O O . ALA A 1 88 ? -6.449 17.391 -13.867 1 96.62 88 ALA A O 1
ATOM 693 N N . LYS A 1 89 ? -8.328 17.234 -12.68 1 96.12 89 LYS A N 1
ATOM 694 C CA . LYS A 1 89 ? -8.25 15.781 -12.594 1 96.12 89 LYS A CA 1
ATOM 695 C C . LYS A 1 89 ? -8.32 15.148 -13.977 1 96.12 89 LYS A C 1
ATOM 697 O O . LYS A 1 89 ? -7.496 14.297 -14.32 1 96.12 89 LYS A O 1
ATOM 702 N N . ALA A 1 90 ? -9.305 15.539 -14.758 1 92.75 90 ALA A N 1
ATOM 703 C CA . ALA A 1 90 ? -9.477 14.984 -16.109 1 92.75 90 ALA A CA 1
ATOM 704 C C . ALA A 1 90 ? -8.234 15.227 -16.953 1 92.75 90 ALA A C 1
ATOM 706 O O . ALA A 1 90 ? -7.766 14.32 -17.641 1 92.75 90 ALA A O 1
ATOM 707 N N . VAL A 1 91 ? -7.746 16.422 -16.891 1 95 91 VAL A N 1
ATOM 708 C CA . VAL A 1 91 ? -6.582 16.797 -17.688 1 95 91 VAL A CA 1
ATOM 709 C C . VAL A 1 91 ? -5.363 16 -17.234 1 95 91 VAL A C 1
ATOM 711 O O . VAL A 1 91 ? -4.621 15.469 -18.078 1 95 91 VAL A O 1
ATOM 714 N N . THR A 1 92 ? -5.16 15.945 -15.945 1 97.38 92 THR A N 1
ATOM 715 C CA . THR A 1 92 ? -3.988 15.273 -15.391 1 97.38 92 THR A CA 1
ATOM 716 C C . THR A 1 92 ? -4 13.789 -15.75 1 97.38 92 THR A C 1
ATOM 718 O O . THR A 1 92 ? -2.99 13.242 -16.203 1 97.38 92 THR A O 1
ATOM 721 N N . LEU A 1 93 ? -5.113 13.117 -15.539 1 94.62 93 LEU A N 1
ATOM 722 C CA . LEU A 1 93 ? -5.203 11.688 -15.812 1 94.62 93 LEU A CA 1
ATOM 723 C C . LEU A 1 93 ? -5.047 11.406 -17.312 1 94.62 93 LEU A C 1
ATOM 725 O O . LEU A 1 93 ? -4.406 10.422 -17.703 1 94.62 93 LEU A O 1
ATOM 729 N N . GLU A 1 94 ? -5.625 12.266 -18.109 1 91.94 94 GLU A N 1
ATOM 730 C CA . GLU A 1 94 ? -5.457 12.109 -19.547 1 91.94 94 GLU A CA 1
ATOM 731 C C . GLU A 1 94 ? -4.004 12.336 -19.953 1 91.94 94 GLU A C 1
ATOM 733 O O . GLU A 1 94 ? -3.484 11.641 -20.828 1 91.94 94 GLU A O 1
ATOM 738 N N . HIS A 1 95 ? -3.398 13.312 -19.375 1 94.56 95 HIS A N 1
ATOM 739 C CA . HIS A 1 95 ? -1.987 13.562 -19.641 1 94.56 95 HIS A CA 1
ATOM 740 C C . HIS A 1 95 ? -1.134 12.352 -19.297 1 94.56 95 HIS A C 1
ATOM 742 O O . HIS A 1 95 ? -0.234 11.984 -20.062 1 94.56 95 HIS A O 1
ATOM 748 N N . ILE A 1 96 ? -1.365 11.766 -18.203 1 94.88 96 ILE A N 1
ATOM 749 C CA . ILE A 1 96 ? -0.629 10.57 -17.781 1 94.88 96 ILE A CA 1
ATOM 750 C C . ILE A 1 96 ? -0.852 9.445 -18.797 1 94.88 96 ILE A C 1
ATOM 752 O O . ILE A 1 96 ? 0.093 8.758 -19.188 1 94.88 96 ILE A O 1
ATOM 756 N N . ARG A 1 97 ? -2.109 9.281 -19.172 1 90.19 97 ARG A N 1
ATOM 757 C CA . ARG A 1 97 ? -2.445 8.242 -20.141 1 90.19 97 ARG A CA 1
ATOM 758 C C . ARG A 1 97 ? -1.657 8.422 -21.422 1 90.19 97 ARG A C 1
ATOM 760 O O . ARG A 1 97 ? -1.13 7.457 -21.984 1 90.19 97 ARG A O 1
ATOM 767 N N . ARG A 1 98 ? -1.444 9.656 -21.828 1 87.31 98 ARG A N 1
ATOM 768 C CA . ARG A 1 98 ? -0.812 9.961 -23.109 1 87.31 98 ARG A CA 1
ATOM 769 C C . ARG A 1 98 ? 0.707 9.875 -23 1 87.31 98 ARG A C 1
ATOM 771 O O . ARG A 1 98 ? 1.373 9.383 -23.906 1 87.31 98 ARG A O 1
ATOM 778 N N . GLU A 1 99 ? 1.226 10.352 -21.875 1 90.31 99 GLU A N 1
ATOM 779 C CA . GLU A 1 99 ? 2.658 10.625 -21.828 1 90.31 99 GLU A CA 1
ATOM 780 C C . GLU A 1 99 ? 3.404 9.547 -21.047 1 90.31 99 GLU A C 1
ATOM 782 O O . GLU A 1 99 ? 4.586 9.305 -21.297 1 90.31 99 GLU A O 1
ATOM 787 N N . PHE A 1 100 ? 2.721 8.898 -20.141 1 90.94 100 PHE A N 1
ATOM 788 C CA . PHE A 1 100 ? 3.5 8.078 -19.219 1 90.94 100 PHE A CA 1
ATOM 789 C C . PHE A 1 100 ? 3.02 6.633 -19.25 1 90.94 100 PHE A C 1
ATOM 791 O O . PHE A 1 100 ? 3.721 5.734 -18.781 1 90.94 100 PHE A O 1
ATOM 798 N N . GLN A 1 101 ? 1.855 6.402 -19.75 1 87.44 101 GLN A N 1
ATOM 799 C CA . GLN A 1 101 ? 1.353 5.035 -19.844 1 87.44 101 GLN A CA 1
ATOM 800 C C . GLN A 1 101 ? 1.627 4.434 -21.219 1 87.44 101 GLN A C 1
ATOM 802 O O . GLN A 1 101 ? 2.074 5.133 -22.125 1 87.44 101 GLN A O 1
ATOM 807 N N . TRP A 1 102 ? 1.434 3.162 -21.234 1 83.31 102 TRP A N 1
ATOM 808 C CA . TRP A 1 102 ? 1.729 2.396 -22.438 1 83.31 102 TRP A CA 1
ATOM 809 C C . TRP A 1 102 ? 0.639 2.594 -23.484 1 83.31 102 TRP A C 1
ATOM 811 O O . TRP A 1 102 ? -0.552 2.551 -23.172 1 83.31 102 TRP A O 1
ATOM 821 N N . VAL A 1 103 ? 1.045 3.066 -24.594 1 74.12 103 VAL A N 1
ATOM 822 C CA . VAL A 1 103 ? 0.124 3.188 -25.719 1 74.12 103 VAL A CA 1
ATOM 823 C C . VAL A 1 103 ? 0.579 2.277 -26.859 1 74.12 103 VAL A C 1
ATOM 825 O O . VAL A 1 103 ? 1.765 2.242 -27.188 1 74.12 103 VAL A O 1
ATOM 828 N N . GLU A 1 104 ? -0.35 1.554 -27.219 1 68.25 104 GLU A N 1
ATOM 829 C CA . GLU A 1 104 ? -0.022 0.686 -28.344 1 68.25 104 GLU A CA 1
ATOM 830 C C . GLU A 1 104 ? 0.377 1.501 -29.578 1 68.25 104 GLU A C 1
ATOM 832 O O . GLU A 1 104 ? -0.27 2.5 -29.906 1 68.25 104 GLU A O 1
ATOM 837 N N . PRO A 1 105 ? 1.46 1.27 -30.062 1 60.25 105 PRO A N 1
ATOM 838 C CA . PRO A 1 105 ? 1.965 2.047 -31.203 1 60.25 105 PRO A CA 1
ATOM 839 C C . PRO A 1 105 ? 0.884 2.35 -32.25 1 60.25 105 PRO A C 1
ATOM 841 O O . PRO A 1 105 ? 0.84 3.453 -32.781 1 60.25 105 PRO A O 1
ATOM 844 N N . ASN A 1 106 ? -0.012 1.459 -32.531 1 56.78 106 ASN A N 1
ATOM 845 C CA . ASN A 1 106 ? -0.954 1.681 -33.625 1 56.78 106 ASN A CA 1
ATOM 846 C C . ASN A 1 106 ? -2.309 2.156 -33.094 1 56.78 106 ASN A C 1
ATOM 848 O O . ASN A 1 106 ? -3.322 2.018 -33.781 1 56.78 106 ASN A O 1
ATOM 852 N N . SER A 1 107 ? -2.307 2.697 -31.906 1 58.75 107 SER A N 1
ATOM 853 C CA . SER A 1 107 ? -3.607 2.967 -31.297 1 58.75 107 SER A CA 1
ATOM 854 C C . SER A 1 107 ? -4.16 4.312 -31.75 1 58.75 107 SER A C 1
ATOM 856 O O . SER A 1 107 ? -5.363 4.562 -31.641 1 58.75 107 SER A O 1
ATOM 858 N N . GLY A 1 108 ? -3.445 5.113 -32.562 1 56 108 GLY A N 1
ATOM 859 C CA . GLY A 1 108 ? -3.904 6.43 -32.969 1 56 108 GLY A CA 1
ATOM 860 C C . GLY A 1 108 ? -4.008 7.414 -31.828 1 56 108 GLY A C 1
ATOM 861 O O . GLY A 1 108 ? -4.43 8.555 -32 1 56 108 GLY A O 1
ATOM 862 N N . ILE A 1 109 ? -3.988 7.012 -30.594 1 57.22 109 ILE A N 1
ATOM 863 C CA . ILE A 1 109 ? -4.188 7.879 -29.438 1 57.22 109 ILE A CA 1
ATOM 864 C C . ILE A 1 109 ? -3.117 8.969 -29.422 1 57.22 109 ILE A C 1
ATOM 866 O O . ILE A 1 109 ? -3.42 10.141 -29.172 1 57.22 109 ILE A O 1
ATOM 870 N N . ASN A 1 110 ? -1.787 8.602 -29.484 1 56.16 110 ASN A N 1
ATOM 871 C CA . ASN A 1 110 ? -0.766 9.648 -29.453 1 56.16 110 ASN A CA 1
ATOM 872 C C . ASN A 1 110 ? -0.194 9.906 -30.844 1 56.16 110 ASN A C 1
ATOM 874 O O . ASN A 1 110 ? 0.958 9.57 -31.125 1 56.16 110 ASN A O 1
ATOM 878 N N . PRO A 1 111 ? -1.242 10.219 -31.75 1 50.47 111 PRO A N 1
ATOM 879 C CA . PRO A 1 111 ? -0.704 10.422 -33.094 1 50.47 111 PRO A CA 1
ATOM 880 C C . PRO A 1 111 ? 0.457 11.414 -33.125 1 50.47 111 PRO A C 1
ATOM 882 O O . PRO A 1 111 ? 1.302 11.359 -34.031 1 50.47 111 PRO A O 1
ATOM 885 N N . ASN A 1 112 ? 0.262 12.469 -32.344 1 47.03 112 ASN A N 1
ATOM 886 C CA . ASN A 1 112 ? 1.224 13.555 -32.5 1 47.03 112 ASN A CA 1
ATOM 887 C C . ASN A 1 112 ? 2.48 13.305 -31.656 1 47.03 112 ASN A C 1
ATOM 889 O O . ASN A 1 112 ? 3.049 14.234 -31.078 1 47.03 112 ASN A O 1
ATOM 893 N N . ARG A 1 113 ? 2.605 12.102 -31.188 1 51.44 113 ARG A N 1
ATOM 894 C CA . ARG A 1 113 ? 3.879 11.961 -30.484 1 51.44 113 ARG A CA 1
ATOM 895 C C . ARG A 1 113 ? 5.039 12.414 -31.375 1 51.44 113 ARG A C 1
ATOM 897 O O . ARG A 1 113 ? 5.461 11.68 -32.281 1 51.44 113 ARG A O 1
ATOM 904 N N . GLN A 1 114 ? 4.934 13.641 -31.797 1 50.66 114 GLN A N 1
ATOM 905 C CA . GLN A 1 114 ? 6.094 14.141 -32.531 1 50.66 114 GLN A CA 1
ATOM 906 C C . GLN A 1 114 ? 7.391 13.594 -31.938 1 50.66 114 GLN A C 1
ATOM 908 O O . GLN A 1 114 ? 7.367 12.781 -31.016 1 50.66 114 GLN A O 1
ATOM 913 N N . SER A 1 115 ? 8.477 14.492 -31.797 1 56.12 115 SER A N 1
ATOM 914 C CA . SER A 1 115 ? 9.859 14.25 -31.422 1 56.12 115 SER A CA 1
ATOM 915 C C . SER A 1 115 ? 9.969 13.867 -29.938 1 56.12 115 SER A C 1
ATOM 917 O O . SER A 1 115 ? 9.305 14.469 -29.094 1 56.12 115 SER A O 1
ATOM 919 N N . ALA A 1 116 ? 10.359 12.719 -29.766 1 62.97 116 ALA A N 1
ATOM 920 C CA . ALA A 1 116 ? 10.664 12.266 -28.406 1 62.97 116 ALA A CA 1
ATOM 921 C C . ALA A 1 116 ? 11.242 13.398 -27.562 1 62.97 116 ALA A C 1
ATOM 923 O O . ALA A 1 116 ? 12.242 14.008 -27.953 1 62.97 116 ALA A O 1
ATOM 924 N N . PRO A 1 117 ? 10.477 13.867 -26.547 1 74.75 117 PRO A N 1
ATOM 925 C CA . PRO A 1 117 ? 11.055 14.914 -25.703 1 74.75 117 PRO A CA 1
ATOM 926 C C . PRO A 1 117 ? 12.445 14.547 -25.172 1 74.75 117 PRO A C 1
ATOM 928 O O . PRO A 1 117 ? 12.805 13.367 -25.141 1 74.75 117 PRO A O 1
ATOM 931 N N . SER A 1 118 ? 13.25 15.57 -24.984 1 84.44 118 SER A N 1
ATOM 932 C CA . SER A 1 118 ? 14.539 15.359 -24.328 1 84.44 118 SER A CA 1
ATOM 933 C C . SER A 1 118 ? 14.359 14.727 -22.953 1 84.44 118 SER A C 1
ATOM 935 O O . SER A 1 118 ? 13.305 14.875 -22.328 1 84.44 118 SER A O 1
ATOM 937 N N . PRO A 1 119 ? 15.266 14 -22.562 1 85.12 119 PRO A N 1
ATOM 938 C CA . PRO A 1 119 ? 15.203 13.398 -21.234 1 85.12 119 PRO A CA 1
ATOM 939 C C . PRO A 1 119 ? 14.938 14.422 -20.125 1 85.12 119 PRO A C 1
ATOM 941 O O . PRO A 1 119 ? 14.172 14.156 -19.203 1 85.12 119 PRO A O 1
ATOM 944 N N . ALA A 1 120 ? 15.492 15.562 -20.297 1 86.56 120 ALA A N 1
ATOM 945 C CA . ALA A 1 120 ? 15.305 16.609 -19.297 1 86.56 120 ALA A CA 1
ATOM 946 C C . ALA A 1 120 ? 13.859 17.109 -19.297 1 86.56 120 ALA A C 1
ATOM 948 O O . ALA A 1 120 ? 13.305 17.391 -18.234 1 86.56 120 ALA A O 1
ATOM 949 N N . ALA A 1 121 ? 13.344 17.25 -20.469 1 90.19 121 ALA A N 1
ATOM 950 C CA . ALA A 1 121 ? 11.953 17.688 -20.578 1 90.19 121 ALA A CA 1
ATOM 951 C C . ALA A 1 121 ? 10.992 16.656 -20 1 90.19 121 ALA A C 1
ATOM 953 O O . ALA A 1 121 ? 9.992 17.016 -19.391 1 90.19 121 ALA A O 1
ATOM 954 N N . ARG A 1 122 ? 11.305 15.43 -20.219 1 92.31 122 ARG A N 1
ATOM 955 C CA . ARG A 1 122 ? 10.477 14.359 -19.688 1 92.31 122 ARG A CA 1
ATOM 956 C C . ARG A 1 122 ? 10.531 14.328 -18.156 1 92.31 122 ARG A C 1
ATOM 958 O O . ARG A 1 122 ? 9.516 14.109 -17.5 1 92.31 122 ARG A O 1
ATOM 965 N N . GLU A 1 123 ? 11.703 14.531 -17.688 1 93.25 123 GLU A N 1
ATOM 966 C CA . GLU A 1 123 ? 11.875 14.57 -16.234 1 93.25 123 GLU A CA 1
ATOM 967 C C . GLU A 1 123 ? 11.094 15.719 -15.609 1 93.25 123 GLU A C 1
ATOM 969 O O . GLU A 1 123 ? 10.5 15.562 -14.539 1 93.25 123 GLU A O 1
ATOM 974 N N . GLN A 1 124 ? 11.141 16.797 -16.25 1 94.25 124 GLN A N 1
ATOM 975 C CA . GLN A 1 124 ? 10.398 17.969 -15.766 1 94.25 124 GLN A CA 1
ATOM 976 C C . GLN A 1 124 ? 8.898 17.719 -15.82 1 94.25 124 GLN A C 1
ATOM 978 O O . GLN A 1 124 ? 8.164 18.109 -14.906 1 94.25 124 GLN A O 1
ATOM 983 N N . ASP A 1 125 ? 8.477 17.156 -16.906 1 96.31 125 ASP A N 1
ATOM 984 C CA . ASP A 1 125 ? 7.066 16.812 -17.047 1 96.31 125 ASP A CA 1
ATOM 985 C C . ASP A 1 125 ? 6.613 15.852 -15.953 1 96.31 125 ASP A C 1
ATOM 987 O O . ASP A 1 125 ? 5.531 16 -15.391 1 96.31 125 ASP A O 1
ATOM 991 N N . LEU A 1 126 ? 7.445 14.898 -15.703 1 97.19 126 LEU A N 1
ATOM 992 C CA . LEU A 1 126 ? 7.145 13.93 -14.648 1 97.19 126 LEU A CA 1
ATOM 993 C C . LEU A 1 126 ? 7.016 14.617 -13.297 1 97.19 126 LEU A C 1
ATOM 995 O O . LEU A 1 126 ? 6.07 14.352 -12.547 1 97.19 126 LEU A O 1
ATOM 999 N N . LEU A 1 127 ? 7.934 15.461 -13.008 1 97.69 127 LEU A N 1
ATOM 1000 C CA . LEU A 1 127 ? 7.918 16.188 -11.734 1 97.69 127 LEU A CA 1
ATOM 1001 C C . LEU A 1 127 ? 6.637 17 -11.586 1 97.69 127 LEU A C 1
ATOM 1003 O O . LEU A 1 127 ? 5.961 16.922 -10.555 1 97.69 127 LEU A O 1
ATOM 1007 N N . GLU A 1 128 ? 6.305 17.734 -12.602 1 98.25 128 GLU A N 1
ATOM 1008 C CA . GLU A 1 128 ? 5.137 18.609 -12.539 1 98.25 128 GLU A CA 1
ATOM 1009 C C . GLU A 1 128 ? 3.844 17.797 -12.469 1 98.25 128 GLU A C 1
ATOM 1011 O O . GLU A 1 128 ? 2.879 18.219 -11.828 1 98.25 128 GLU A O 1
ATOM 1016 N N . THR A 1 129 ? 3.814 16.672 -13.117 1 98.62 129 THR A N 1
ATOM 1017 C CA . THR A 1 129 ? 2.648 15.797 -13.039 1 98.62 129 THR A CA 1
ATOM 1018 C C . THR A 1 129 ? 2.492 15.219 -11.641 1 98.62 129 THR A C 1
ATOM 1020 O O . THR A 1 129 ? 1.378 15.125 -11.117 1 98.62 129 THR A O 1
ATOM 1023 N N . LEU A 1 130 ? 3.598 14.82 -11.062 1 98.44 130 LEU A N 1
ATOM 1024 C CA . LEU A 1 130 ? 3.58 14.328 -9.688 1 98.44 130 LEU A CA 1
ATOM 1025 C C . LEU A 1 130 ? 3.08 15.414 -8.734 1 98.44 130 LEU A C 1
ATOM 1027 O O . LEU A 1 130 ? 2.291 15.125 -7.828 1 98.44 130 LEU A O 1
ATOM 1031 N N . GLN A 1 131 ? 3.562 16.594 -8.906 1 98.62 131 GLN A N 1
ATOM 1032 C CA . GLN A 1 131 ? 3.125 17.734 -8.086 1 98.62 131 GLN A CA 1
ATOM 1033 C C . GLN A 1 131 ? 1.631 17.984 -8.258 1 98.62 131 GLN A C 1
ATOM 1035 O O . GLN A 1 131 ? 0.927 18.25 -7.281 1 98.62 131 GLN A O 1
ATOM 1040 N N . ALA A 1 132 ? 1.187 17.891 -9.461 1 98.75 132 ALA A N 1
ATOM 1041 C CA . ALA A 1 132 ? -0.239 18.078 -9.734 1 98.75 132 ALA A CA 1
ATOM 1042 C C . ALA A 1 132 ? -1.066 17.016 -9.016 1 98.75 132 ALA A C 1
ATOM 1044 O O . ALA A 1 132 ? -2.08 17.328 -8.383 1 98.75 132 ALA A O 1
ATOM 1045 N N . LEU A 1 133 ? -0.628 15.781 -9.109 1 98.69 133 LEU A N 1
ATOM 1046 C CA . LEU A 1 133 ? -1.329 14.688 -8.445 1 98.69 133 LEU A CA 1
ATOM 1047 C C . LEU A 1 133 ? -1.363 14.914 -6.934 1 98.69 133 LEU A C 1
ATOM 1049 O O . LEU A 1 133 ? -2.393 14.688 -6.293 1 98.69 133 LEU A O 1
ATOM 1053 N N . LEU A 1 134 ? -0.237 15.305 -6.418 1 98.5 134 LEU A N 1
ATOM 1054 C CA . LEU A 1 134 ? -0.17 15.586 -4.988 1 98.5 134 LEU A CA 1
ATOM 1055 C C . LEU A 1 134 ? -1.229 16.609 -4.586 1 98.5 134 LEU A C 1
ATOM 1057 O O . LEU A 1 134 ? -1.917 16.438 -3.578 1 98.5 134 LEU A O 1
ATOM 1061 N N . MET A 1 135 ? -1.338 17.641 -5.363 1 98.5 135 MET A N 1
ATOM 1062 C CA . MET A 1 135 ? -2.299 18.688 -5.066 1 98.5 135 MET A CA 1
ATOM 1063 C C . MET A 1 135 ? -3.729 18.188 -5.207 1 98.5 135 MET A C 1
ATOM 1065 O O . MET A 1 135 ? -4.59 18.5 -4.383 1 98.5 135 MET A O 1
ATOM 1069 N N . LEU A 1 136 ? -3.99 17.406 -6.23 1 98.19 136 LEU A N 1
ATOM 1070 C CA . LEU A 1 136 ? -5.324 16.859 -6.43 1 98.19 136 LEU A CA 1
ATOM 1071 C C . LEU A 1 136 ? -5.707 15.938 -5.273 1 98.19 136 LEU A C 1
ATOM 1073 O O . LEU A 1 136 ? -6.828 16.016 -4.762 1 98.19 136 LEU A O 1
ATOM 1077 N N . VAL A 1 137 ? -4.809 15.094 -4.887 1 97.94 137 VAL A N 1
ATOM 1078 C CA . VAL A 1 137 ? -5.043 14.195 -3.762 1 97.94 137 VAL A CA 1
ATOM 1079 C C . VAL A 1 137 ? -5.285 15.008 -2.492 1 97.94 137 VAL A C 1
ATOM 1081 O O . VAL A 1 137 ? -6.141 14.656 -1.675 1 97.94 137 VAL A O 1
ATOM 1084 N N . SER A 1 138 ? -4.559 16.125 -2.348 1 96.56 138 SER A N 1
ATOM 1085 C CA . SER A 1 138 ? -4.707 16.984 -1.179 1 96.56 138 SER A CA 1
ATOM 1086 C C . SER A 1 138 ? -6.094 17.609 -1.126 1 96.56 138 SER A C 1
ATOM 1088 O O . SER A 1 138 ? -6.621 17.875 -0.044 1 96.56 138 SER A O 1
ATOM 1090 N N . VAL A 1 139 ? -6.68 17.812 -2.273 1 96.5 139 VAL A N 1
ATOM 1091 C CA . VAL A 1 139 ? -7.996 18.453 -2.324 1 96.5 139 VAL A CA 1
ATOM 1092 C C . VAL A 1 139 ? -9.07 17.453 -1.901 1 96.5 139 VAL A C 1
ATOM 1094 O O . VAL A 1 139 ? -9.977 17.781 -1.141 1 96.5 139 VAL A O 1
ATOM 1097 N N . SER A 1 140 ? -8.953 16.25 -2.322 1 96.25 140 SER A N 1
ATOM 1098 C CA . SER A 1 140 ? -10.062 15.312 -2.164 1 96.25 140 SER A CA 1
ATOM 1099 C C . SER A 1 140 ? -9.906 14.484 -0.892 1 96.25 140 SER A C 1
ATOM 1101 O O . SER A 1 140 ? -10.883 13.945 -0.375 1 96.25 140 SER A O 1
ATOM 1103 N N . SER A 1 141 ? -8.789 14.344 -0.25 1 95.38 141 SER A N 1
ATOM 1104 C CA . SER A 1 141 ? -8.484 13.383 0.802 1 95.38 141 SER A CA 1
ATOM 1105 C C . SER A 1 141 ? -9.297 13.656 2.062 1 95.38 141 SER A C 1
ATOM 1107 O O . SER A 1 141 ? -9.516 12.758 2.875 1 95.38 141 SER A O 1
ATOM 1109 N N . TRP A 1 142 ? -9.797 14.859 2.215 1 94.44 142 TRP A N 1
ATOM 1110 C CA . TRP A 1 142 ? -10.273 15.242 3.541 1 94.44 142 TRP A CA 1
ATOM 1111 C C . TRP A 1 142 ? -11.75 15.641 3.496 1 94.44 142 TRP A C 1
ATOM 1113 O O . TRP A 1 142 ? -12.219 16.406 4.344 1 94.44 142 TRP A O 1
ATOM 1123 N N . HIS A 1 143 ? -12.391 15.133 2.438 1 94.19 143 HIS A N 1
ATOM 1124 C CA . HIS A 1 143 ? -13.812 15.422 2.283 1 94.19 143 HIS A CA 1
ATOM 1125 C C . HIS A 1 143 ? -14.617 14.141 2.078 1 94.19 143 HIS A C 1
ATOM 1127 O O . HIS A 1 143 ? -14.141 13.203 1.434 1 94.19 143 HIS A O 1
ATOM 1133 N N . GLU A 1 144 ? -15.766 14.211 2.639 1 93.5 144 GLU A N 1
ATOM 1134 C CA . GLU A 1 144 ? -16.672 13.094 2.404 1 93.5 144 GLU A CA 1
ATOM 1135 C C . GLU A 1 144 ? -17.281 13.156 1.006 1 93.5 144 GLU A C 1
ATOM 1137 O O . GLU A 1 144 ? -17.516 12.125 0.373 1 93.5 144 GLU A O 1
ATOM 1142 N N . HIS A 1 145 ? -17.5 14.492 0.644 1 90.5 145 HIS A N 1
ATOM 1143 C CA . HIS A 1 145 ? -18.109 14.711 -0.665 1 90.5 145 HIS A CA 1
ATOM 1144 C C . HIS A 1 145 ? -17.484 15.914 -1.366 1 90.5 145 HIS A C 1
ATOM 1146 O O . HIS A 1 145 ? -16.875 16.766 -0.722 1 90.5 145 HIS A O 1
ATOM 1152 N N . ASP A 1 146 ? -17.422 16.031 -2.65 1 88.81 146 ASP A N 1
ATOM 1153 C CA . ASP A 1 146 ? -17.203 17.156 -3.557 1 88.81 146 ASP A CA 1
ATOM 1154 C C . ASP A 1 146 ? -15.812 17.75 -3.379 1 88.81 146 ASP A C 1
ATOM 1156 O O . ASP A 1 146 ? -15.68 18.922 -3.035 1 88.81 146 ASP A O 1
ATOM 1160 N N . PRO A 1 147 ? -14.906 17.109 -3.777 1 93.69 147 PRO A N 1
ATOM 1161 C CA . PRO A 1 147 ? -14.836 15.703 -4.203 1 93.69 147 PRO A CA 1
ATOM 1162 C C . PRO A 1 147 ? -14.633 14.742 -3.033 1 93.69 147 PRO A C 1
ATOM 1164 O O . PRO A 1 147 ? -14.055 15.117 -2.01 1 93.69 147 PRO A O 1
ATOM 1167 N N . PRO A 1 148 ? -15.094 13.555 -3.182 1 94.44 148 PRO A N 1
ATOM 1168 C CA . PRO A 1 148 ? -15.031 12.609 -2.061 1 94.44 148 PRO A CA 1
ATOM 1169 C C . PRO A 1 148 ? -13.633 12.047 -1.846 1 94.44 148 PRO A C 1
ATOM 1171 O O . PRO A 1 148 ? -12.836 11.969 -2.791 1 94.44 148 PRO A O 1
ATOM 1174 N N . TYR A 1 149 ? -13.414 11.609 -0.608 1 94.69 149 TYR A N 1
ATOM 1175 C CA . TYR A 1 149 ? -12.18 10.977 -0.149 1 94.69 149 TYR A CA 1
ATOM 1176 C C . TYR A 1 149 ? -11.781 9.836 -1.071 1 94.69 149 TYR A C 1
ATOM 1178 O O . TYR A 1 149 ? -10.594 9.625 -1.328 1 94.69 149 TYR A O 1
ATOM 1186 N N . ASP A 1 150 ? -12.648 9.188 -1.707 1 94.44 150 ASP A N 1
ATOM 1187 C CA . ASP A 1 150 ? -12.383 8.031 -2.566 1 94.44 150 ASP A CA 1
ATOM 1188 C C . ASP A 1 150 ? -11.578 8.445 -3.801 1 94.44 150 ASP A C 1
ATOM 1190 O O . ASP A 1 150 ? -10.805 7.648 -4.34 1 94.44 150 ASP A O 1
ATOM 1194 N N . GLU A 1 151 ? -11.781 9.641 -4.238 1 96 151 GLU A N 1
ATOM 1195 C CA . GLU A 1 151 ? -11.055 10.117 -5.406 1 96 151 GLU A CA 1
ATOM 1196 C C . GLU A 1 151 ? -9.547 10.133 -5.145 1 96 151 GLU A C 1
ATOM 1198 O O . GLU A 1 151 ? -8.758 9.836 -6.043 1 96 151 GLU A O 1
ATOM 1203 N N . SER A 1 152 ? -9.266 10.523 -3.92 1 96.75 152 SER A N 1
ATOM 1204 C CA . SER A 1 152 ? -7.852 10.516 -3.561 1 96.75 152 SER A CA 1
ATOM 1205 C C . SER A 1 152 ? -7.289 9.094 -3.562 1 96.75 152 SER A C 1
ATOM 1207 O O . SER A 1 152 ? -6.133 8.875 -3.934 1 96.75 152 SER A O 1
ATOM 1209 N N . LEU A 1 153 ? -8.062 8.086 -3.195 1 96.44 153 LEU A N 1
ATOM 1210 C CA . LEU A 1 153 ? -7.621 6.699 -3.162 1 96.44 153 LEU A CA 1
ATOM 1211 C C . LEU A 1 153 ? -7.336 6.184 -4.57 1 96.44 153 LEU A C 1
ATOM 1213 O O . LEU A 1 153 ? -6.359 5.461 -4.785 1 96.44 153 LEU A O 1
ATOM 1217 N N . TYR A 1 154 ? -8.156 6.613 -5.551 1 96.31 154 TYR A N 1
ATOM 1218 C CA . TYR A 1 154 ? -7.965 6.199 -6.938 1 96.31 154 TYR A CA 1
ATOM 1219 C C . TYR A 1 154 ? -6.629 6.695 -7.473 1 96.31 154 TYR A C 1
ATOM 1221 O O . TYR A 1 154 ? -6.027 6.062 -8.344 1 96.31 154 TYR A O 1
ATOM 1229 N N . MET A 1 155 ? -6.145 7.797 -6.91 1 97.12 155 MET A N 1
ATOM 1230 C CA . MET A 1 155 ? -4.996 8.453 -7.523 1 97.12 155 MET A CA 1
ATOM 1231 C C . MET A 1 155 ? -3.701 8.055 -6.824 1 97.12 155 MET A C 1
ATOM 1233 O O . MET A 1 155 ? -2.611 8.398 -7.289 1 97.12 155 MET A O 1
ATOM 1237 N N . ARG A 1 156 ? -3.744 7.266 -5.754 1 96.5 156 ARG A N 1
ATOM 1238 C CA . ARG A 1 156 ? -2.555 6.914 -4.988 1 96.5 156 ARG A CA 1
ATOM 1239 C C . ARG A 1 156 ? -1.562 6.133 -5.84 1 96.5 156 ARG A C 1
ATOM 1241 O O . ARG A 1 156 ? -0.358 6.391 -5.801 1 96.5 156 ARG A O 1
ATOM 1248 N N . SER A 1 157 ? -2.107 5.211 -6.617 1 96.62 157 SER A N 1
ATOM 1249 C CA . SER A 1 157 ? -1.216 4.359 -7.398 1 96.62 157 SER A CA 1
ATOM 1250 C C . SER A 1 157 ? -0.58 5.133 -8.547 1 96.62 157 SER A C 1
ATOM 1252 O O . SER A 1 157 ? 0.528 4.809 -8.984 1 96.62 157 SER A O 1
ATOM 1254 N N . TYR A 1 158 ? -1.295 6.191 -9.086 1 97.38 158 TYR A N 1
ATOM 1255 C CA . TYR A 1 158 ? -0.688 7.047 -10.094 1 97.38 158 TYR A CA 1
ATOM 1256 C C . TYR A 1 158 ? 0.545 7.754 -9.539 1 97.38 158 TYR A C 1
ATOM 1258 O O . TYR A 1 158 ? 1.6 7.766 -10.18 1 97.38 158 TYR A O 1
ATOM 1266 N N . MET A 1 159 ? 0.308 8.258 -8.367 1 97.5 159 MET A N 1
ATOM 1267 C CA . MET A 1 159 ? 1.401 8.984 -7.727 1 97.5 159 MET A CA 1
ATOM 1268 C C . MET A 1 159 ? 2.568 8.047 -7.426 1 97.5 159 MET A C 1
ATOM 1270 O O . MET A 1 159 ? 3.723 8.383 -7.695 1 97.5 159 MET A O 1
ATOM 1274 N N . GLU A 1 160 ? 2.299 6.859 -6.906 1 97.31 160 GLU A N 1
ATOM 1275 C CA . GLU A 1 160 ? 3.34 5.887 -6.59 1 97.31 160 GLU A CA 1
ATOM 1276 C C . GLU A 1 160 ? 4.086 5.445 -7.848 1 97.31 160 GLU A C 1
ATOM 1278 O O . GLU A 1 160 ? 5.312 5.363 -7.848 1 97.31 160 GLU A O 1
ATOM 1283 N N . THR A 1 161 ? 3.338 5.117 -8.891 1 97.38 161 THR A N 1
ATOM 1284 C CA . THR A 1 161 ? 3.941 4.602 -10.117 1 97.38 161 THR A CA 1
ATOM 1285 C C . THR A 1 161 ? 4.844 5.652 -10.758 1 97.38 161 THR A C 1
ATOM 1287 O O . THR A 1 161 ? 5.953 5.34 -11.195 1 97.38 161 THR A O 1
ATOM 1290 N N . LEU A 1 162 ? 4.371 6.898 -10.797 1 97.5 162 LEU A N 1
ATOM 1291 C CA . LEU A 1 162 ? 5.191 7.969 -11.359 1 97.5 162 LEU A CA 1
ATOM 1292 C C . LEU A 1 162 ? 6.434 8.203 -10.508 1 97.5 162 LEU A C 1
ATOM 1294 O O . LEU A 1 162 ? 7.508 8.492 -11.039 1 97.5 162 LEU A O 1
ATOM 1298 N N . LEU A 1 163 ? 6.262 8.117 -9.234 1 96.69 163 LEU A N 1
ATOM 1299 C CA . LEU A 1 163 ? 7.398 8.25 -8.328 1 96.69 163 LEU A CA 1
ATOM 1300 C C . LEU A 1 163 ? 8.453 7.184 -8.625 1 96.69 163 LEU A C 1
ATOM 1302 O O . LEU A 1 163 ? 9.641 7.492 -8.703 1 96.69 163 LEU A O 1
ATOM 1306 N N . ARG A 1 164 ? 8.055 5.984 -8.852 1 94.56 164 ARG A N 1
ATOM 1307 C CA . ARG A 1 164 ? 8.961 4.875 -9.117 1 94.56 164 ARG A CA 1
ATOM 1308 C C . ARG A 1 164 ? 9.555 4.98 -10.516 1 94.56 164 ARG A C 1
ATOM 1310 O O . ARG A 1 164 ? 10.727 4.684 -10.727 1 94.56 164 ARG A O 1
ATOM 1317 N N . GLN A 1 165 ? 8.727 5.406 -11.453 1 92.38 165 GLN A N 1
ATOM 1318 C CA . GLN A 1 165 ? 9.195 5.566 -12.828 1 92.38 165 GLN A CA 1
ATOM 1319 C C . GLN A 1 165 ? 10.289 6.625 -12.922 1 92.38 165 GLN A C 1
ATOM 1321 O O . GLN A 1 165 ? 11.195 6.52 -13.75 1 92.38 165 GLN A O 1
ATOM 1326 N N . GLY A 1 166 ? 10.195 7.617 -12.07 1 91.75 166 GLY A N 1
ATOM 1327 C CA . GLY A 1 166 ? 11.188 8.68 -12.062 1 91.75 166 GLY A CA 1
ATOM 1328 C C . GLY A 1 166 ? 12.453 8.32 -11.305 1 91.75 166 GLY A C 1
ATOM 1329 O O . GLY A 1 166 ? 13.438 9.055 -11.344 1 91.75 166 GLY A O 1
ATOM 1330 N N . GLY A 1 167 ? 12.469 7.145 -10.758 1 92.38 167 GLY A N 1
ATOM 1331 C CA . GLY A 1 167 ? 13.555 6.816 -9.852 1 92.38 167 GLY A CA 1
ATOM 1332 C C . GLY A 1 167 ? 13.344 7.359 -8.445 1 92.38 167 GLY A C 1
ATOM 1333 O O . GLY A 1 167 ? 13.664 8.516 -8.164 1 92.38 167 GLY A O 1
ATOM 1334 N N . LEU A 1 168 ? 12.938 6.559 -7.605 1 91.44 168 LEU A N 1
ATOM 1335 C CA . LEU A 1 168 ? 12.555 6.945 -6.25 1 91.44 168 LEU A CA 1
ATOM 1336 C C . LEU A 1 168 ? 13.664 7.746 -5.582 1 91.44 168 LEU A C 1
ATOM 1338 O O . LEU A 1 168 ? 13.398 8.688 -4.832 1 91.44 168 LEU A O 1
ATOM 1342 N N . ASN A 1 169 ? 14.93 7.43 -5.91 1 95.38 169 ASN A N 1
ATOM 1343 C CA . ASN A 1 169 ? 16.062 8.016 -5.199 1 95.38 169 ASN A CA 1
ATOM 1344 C C . ASN A 1 169 ? 17 8.742 -6.152 1 95.38 169 ASN A C 1
ATOM 1346 O O . ASN A 1 169 ? 18.141 9.055 -5.789 1 95.38 169 ASN A O 1
ATOM 1350 N N . ASP A 1 170 ? 16.531 9.008 -7.363 1 94.75 170 ASP A N 1
ATOM 1351 C CA . ASP A 1 170 ? 17.359 9.672 -8.367 1 94.75 170 ASP A CA 1
ATOM 1352 C C . ASP A 1 170 ? 17.031 11.164 -8.453 1 94.75 170 ASP A C 1
ATOM 1354 O O . ASP A 1 170 ? 15.859 11.547 -8.508 1 94.75 170 ASP A O 1
ATOM 1358 N N . LEU A 1 171 ? 18.062 11.953 -8.383 1 95.88 171 LEU A N 1
ATOM 1359 C CA . LEU A 1 171 ? 17.891 13.398 -8.492 1 95.88 171 LEU A CA 1
ATOM 1360 C C . LEU A 1 171 ? 18.531 13.922 -9.773 1 95.88 171 LEU A C 1
ATOM 1362 O O . LEU A 1 171 ? 19.484 13.328 -10.281 1 95.88 171 LEU A O 1
ATOM 1366 N N . PRO A 1 172 ? 17.969 15.016 -10.289 1 94.75 172 PRO A N 1
ATOM 1367 C CA . PRO A 1 172 ? 18.594 15.617 -11.461 1 94.75 172 PRO A CA 1
ATOM 1368 C C . PRO A 1 172 ? 20.047 16.016 -11.203 1 94.75 172 PRO A C 1
ATOM 1370 O O . PRO A 1 172 ? 20.391 16.469 -10.109 1 94.75 172 PRO A O 1
ATOM 1373 N N . ALA A 1 173 ? 20.797 15.898 -12.281 1 92 173 ALA A N 1
ATOM 1374 C CA . ALA A 1 173 ? 22.203 16.25 -12.188 1 92 173 ALA A CA 1
ATOM 1375 C C . ALA A 1 173 ? 22.391 17.734 -11.922 1 92 173 ALA A C 1
ATOM 1377 O O . ALA A 1 173 ? 21.641 18.562 -12.461 1 92 173 ALA A O 1
ATOM 1378 N N . GLN A 1 174 ? 23.328 18.062 -11.078 1 93.19 174 GLN A N 1
ATOM 1379 C CA . GLN A 1 174 ? 23.656 19.453 -10.766 1 93.19 174 GLN A CA 1
ATOM 1380 C C . GLN A 1 174 ? 24.953 19.875 -11.438 1 93.19 174 GLN A C 1
ATOM 1382 O O . GLN A 1 174 ? 25.938 19.125 -11.453 1 93.19 174 GLN A O 1
ATOM 1387 N N . ASP A 1 175 ? 24.953 21.094 -12.016 1 94.38 175 ASP A N 1
ATOM 1388 C CA . ASP A 1 175 ? 26.156 21.594 -12.695 1 94.38 175 ASP A CA 1
ATOM 1389 C C . ASP A 1 175 ? 26.781 22.75 -11.914 1 94.38 175 ASP A C 1
ATOM 1391 O O . ASP A 1 175 ? 27.578 23.516 -12.461 1 94.38 175 ASP A O 1
ATOM 1395 N N . GLY A 1 176 ? 26.328 22.969 -10.789 1 91.81 176 GLY A N 1
ATOM 1396 C CA . GLY A 1 176 ? 26.875 24.016 -9.945 1 91.81 176 GLY A CA 1
ATOM 1397 C C . GLY A 1 176 ? 26.094 25.312 -9.992 1 91.81 176 GLY A C 1
ATOM 1398 O O . GLY A 1 176 ? 26.281 26.188 -9.148 1 91.81 176 GLY A O 1
ATOM 1399 N N . SER A 1 177 ? 25.188 25.391 -10.922 1 95.5 177 SER A N 1
ATOM 1400 C CA . SER A 1 177 ? 24.375 26.594 -11.039 1 95.5 177 SER A CA 1
ATOM 1401 C C . SER A 1 177 ? 23.203 26.578 -10.07 1 95.5 177 SER A C 1
ATOM 1403 O O . SER A 1 177 ? 22.781 25.516 -9.617 1 95.5 177 SER A O 1
ATOM 1405 N N . TRP A 1 178 ? 22.781 27.797 -9.727 1 97 178 TRP A N 1
ATOM 1406 C CA . TRP A 1 178 ? 21.609 27.938 -8.859 1 97 178 TRP A CA 1
ATOM 1407 C C . TRP A 1 178 ? 20.391 27.266 -9.477 1 97 178 TRP A C 1
ATOM 1409 O O . TRP A 1 178 ? 19.625 26.594 -8.773 1 97 178 TRP A O 1
ATOM 1419 N N . GLU A 1 179 ? 20.266 27.328 -10.758 1 95.06 179 GLU A N 1
ATOM 1420 C CA . GLU A 1 179 ? 19.109 26.766 -11.453 1 95.06 179 GLU A CA 1
ATOM 1421 C C . GLU A 1 179 ? 19.109 25.25 -11.375 1 95.06 179 GLU A C 1
ATOM 1423 O O . GLU A 1 179 ? 18.062 24.641 -11.156 1 95.06 179 GLU A O 1
ATOM 1428 N N . SER A 1 180 ? 20.203 24.703 -11.602 1 95.81 180 SER A N 1
ATOM 1429 C CA . SER A 1 180 ? 20.297 23.25 -11.523 1 95.81 180 SER A CA 1
ATOM 1430 C C . SER A 1 180 ? 20.062 22.75 -10.102 1 95.81 180 SER A C 1
ATOM 1432 O O . SER A 1 180 ? 19.484 21.688 -9.898 1 95.81 180 SER A O 1
ATOM 1434 N N . TRP A 1 181 ? 20.531 23.531 -9.164 1 97.06 181 TRP A N 1
ATOM 1435 C CA . TRP A 1 181 ? 20.297 23.188 -7.77 1 97.06 181 TRP A CA 1
ATOM 1436 C C . TRP A 1 181 ? 18.812 23.266 -7.438 1 97.06 181 TRP A C 1
ATOM 1438 O O . TRP A 1 181 ? 18.281 22.391 -6.754 1 97.06 181 TRP A O 1
ATOM 1448 N N . VAL A 1 182 ? 18.172 24.297 -7.871 1 97.44 182 VAL A N 1
ATOM 1449 C CA . VAL A 1 182 ? 16.75 24.469 -7.621 1 97.44 182 VAL A CA 1
ATOM 1450 C C . VAL A 1 182 ? 15.969 23.281 -8.156 1 97.44 182 VAL A C 1
ATOM 1452 O O . VAL A 1 182 ? 15.078 22.75 -7.484 1 97.44 182 VAL A O 1
ATOM 1455 N N . ARG A 1 183 ? 16.328 22.844 -9.32 1 96.25 183 ARG A N 1
ATOM 1456 C CA . ARG A 1 183 ? 15.648 21.703 -9.93 1 96.25 183 ARG A CA 1
ATOM 1457 C C . ARG A 1 183 ? 15.844 20.453 -9.094 1 96.25 183 ARG A C 1
ATOM 1459 O O . ARG A 1 183 ? 14.906 19.672 -8.891 1 96.25 183 ARG A O 1
ATOM 1466 N N . SER A 1 184 ? 16.984 20.25 -8.688 1 97.19 184 SER A N 1
ATOM 1467 C CA . SER A 1 184 ? 17.312 19.078 -7.883 1 97.19 184 SER A CA 1
ATOM 1468 C C . SER A 1 184 ? 16.609 19.109 -6.535 1 97.19 184 SER A C 1
ATOM 1470 O O . SER A 1 184 ? 16.016 18.125 -6.109 1 97.19 184 SER A O 1
ATOM 1472 N N . GLU A 1 185 ? 16.656 20.281 -5.84 1 98 185 GLU A N 1
ATOM 1473 C CA . GLU A 1 185 ? 16.031 20.422 -4.527 1 98 185 GLU A CA 1
ATOM 1474 C C . GLU A 1 185 ? 14.516 20.344 -4.633 1 98 185 GLU A C 1
ATOM 1476 O O . GLU A 1 185 ? 13.852 19.781 -3.758 1 98 185 GLU A O 1
ATOM 1481 N N . GLU A 1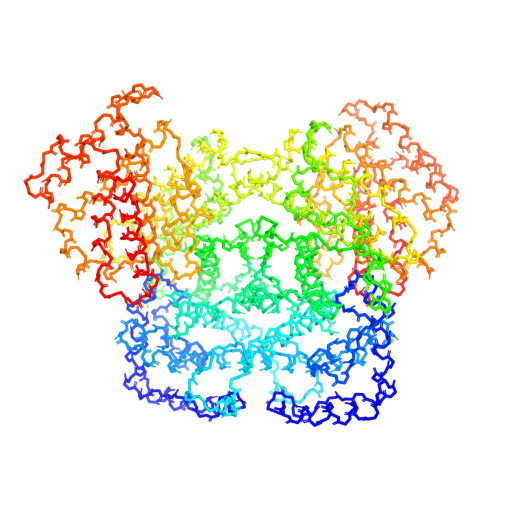 186 ? 14 20.906 -5.68 1 98 186 GLU A N 1
ATOM 1482 C CA . GLU A 1 186 ? 12.555 20.828 -5.906 1 98 186 GLU A CA 1
ATOM 1483 C C . GLU A 1 186 ? 12.109 19.375 -6.078 1 98 186 GLU A C 1
ATOM 1485 O O . GLU A 1 186 ? 11.078 18.969 -5.539 1 98 186 GLU A O 1
ATOM 1490 N N . THR A 1 187 ? 12.859 18.625 -6.867 1 98.19 187 THR A N 1
ATOM 1491 C CA . THR A 1 187 ? 12.57 17.219 -7.07 1 98.19 187 THR A CA 1
ATOM 1492 C C . THR A 1 187 ? 12.672 16.438 -5.754 1 98.19 187 THR A C 1
ATOM 1494 O O . THR A 1 187 ? 11.797 15.641 -5.434 1 98.19 187 THR A O 1
ATOM 1497 N N . LYS A 1 188 ? 13.703 16.719 -5.02 1 98.25 188 LYS A N 1
ATOM 1498 C CA . LYS A 1 188 ? 13.922 16.078 -3.729 1 98.25 188 LYS A CA 1
ATOM 1499 C C . LYS A 1 188 ? 12.766 16.359 -2.771 1 98.25 188 LYS A C 1
ATOM 1501 O O . LYS A 1 188 ? 12.211 15.43 -2.178 1 98.25 188 LYS A O 1
ATOM 1506 N N . ARG A 1 189 ? 12.391 17.609 -2.631 1 98.31 189 ARG A N 1
ATOM 1507 C CA . ARG A 1 189 ? 11.312 18.016 -1.733 1 98.31 189 ARG A CA 1
ATOM 1508 C C . ARG A 1 189 ? 9.992 17.375 -2.145 1 98.31 189 ARG A C 1
ATOM 1510 O O . ARG A 1 189 ? 9.234 16.906 -1.292 1 98.31 189 ARG A O 1
ATOM 1517 N N . THR A 1 190 ? 9.781 17.375 -3.434 1 98.56 190 THR A N 1
ATOM 1518 C CA . THR A 1 190 ? 8.531 16.797 -3.928 1 98.56 190 THR A CA 1
ATOM 1519 C C . THR A 1 190 ? 8.453 15.32 -3.598 1 98.56 190 THR A C 1
ATOM 1521 O O . THR A 1 190 ? 7.426 14.844 -3.104 1 98.56 190 THR A O 1
ATOM 1524 N N . ARG A 1 191 ? 9.484 14.562 -3.867 1 98.44 191 ARG A N 1
ATOM 1525 C CA . ARG A 1 191 ? 9.492 13.125 -3.611 1 98.44 191 ARG A CA 1
ATOM 1526 C C . ARG A 1 191 ? 9.32 12.836 -2.125 1 98.44 191 ARG A C 1
ATOM 1528 O O . ARG A 1 191 ? 8.555 11.945 -1.744 1 98.44 191 ARG A O 1
ATOM 1535 N N . LEU A 1 192 ? 9.969 13.578 -1.282 1 98.5 192 LEU A N 1
ATOM 1536 C CA . LEU A 1 192 ? 9.891 13.383 0.16 1 98.5 192 LEU A CA 1
ATOM 1537 C C . LEU A 1 192 ? 8.508 13.75 0.683 1 98.5 192 LEU A C 1
ATOM 1539 O O . LEU A 1 192 ? 7.969 13.07 1.565 1 98.5 192 LEU A O 1
ATOM 1543 N N . ILE A 1 193 ? 7.953 14.82 0.15 1 98.25 193 ILE A N 1
ATOM 1544 C CA . ILE A 1 193 ? 6.637 15.242 0.608 1 98.25 193 ILE A CA 1
ATOM 1545 C C . ILE A 1 193 ? 5.578 14.25 0.122 1 98.25 193 ILE A C 1
ATOM 1547 O O . ILE A 1 193 ? 4.613 13.961 0.833 1 98.25 193 ILE A O 1
ATOM 1551 N N . VAL A 1 194 ? 5.738 13.695 -1.074 1 98.25 194 VAL A N 1
ATOM 1552 C CA . VAL A 1 194 ? 4.848 12.633 -1.53 1 98.25 194 VAL A CA 1
ATOM 1553 C C . VAL A 1 194 ? 4.922 11.445 -0.572 1 98.25 194 VAL A C 1
ATOM 1555 O O . VAL A 1 194 ? 3.893 10.891 -0.183 1 98.25 194 VAL A O 1
ATOM 1558 N N . PHE A 1 195 ? 6.156 11.07 -0.167 1 98 195 PHE A N 1
ATOM 1559 C CA . PHE A 1 195 ? 6.355 10.047 0.848 1 98 195 PHE A CA 1
ATOM 1560 C C . PHE A 1 195 ? 5.582 10.383 2.117 1 98 195 PHE A C 1
ATOM 1562 O O . PHE A 1 195 ? 4.867 9.531 2.66 1 98 195 PHE A O 1
ATOM 1569 N N . CYS A 1 196 ? 5.68 11.594 2.57 1 97.94 196 CYS A N 1
ATOM 1570 C CA . CYS A 1 196 ? 5 12.023 3.787 1 97.94 196 CYS A CA 1
ATOM 1571 C C . CYS A 1 196 ? 3.486 11.977 3.613 1 97.94 196 CYS A C 1
ATOM 1573 O O . CYS A 1 196 ? 2.76 11.641 4.551 1 97.94 196 CYS A O 1
ATOM 1575 N N . TYR A 1 197 ? 3.098 12.359 2.453 1 97.38 197 TYR A N 1
ATOM 1576 C CA . TYR A 1 197 ? 1.657 12.391 2.221 1 97.38 197 TYR A CA 1
ATOM 1577 C C . TYR A 1 197 ? 1.07 10.984 2.248 1 97.38 197 TYR A C 1
ATOM 1579 O O . TYR A 1 197 ? -0.04 10.781 2.742 1 97.38 197 TYR A O 1
ATOM 1587 N N . PHE A 1 198 ? 1.737 9.984 1.667 1 97.44 198 PHE A N 1
ATOM 1588 C CA . PHE A 1 198 ? 1.315 8.594 1.812 1 97.44 198 PHE A CA 1
ATOM 1589 C C . PHE A 1 198 ? 1.205 8.219 3.283 1 97.44 198 PHE A C 1
ATOM 1591 O O . PHE A 1 198 ? 0.266 7.523 3.684 1 97.44 198 PHE A O 1
ATOM 1598 N N . ASN A 1 199 ? 2.109 8.711 4.035 1 97.19 199 ASN A N 1
ATOM 1599 C CA . ASN A 1 199 ? 2.1 8.398 5.461 1 97.19 199 ASN A CA 1
ATOM 1600 C C . ASN A 1 199 ? 0.94 9.094 6.172 1 97.19 199 ASN A C 1
ATOM 1602 O O . ASN A 1 199 ? 0.392 8.555 7.137 1 97.19 199 ASN A O 1
ATOM 1606 N N . ILE A 1 200 ? 0.642 10.32 5.727 1 96.62 200 ILE A N 1
ATOM 1607 C CA . ILE A 1 200 ? -0.497 11.016 6.32 1 96.62 200 ILE A CA 1
ATOM 1608 C C . ILE A 1 200 ? -1.763 10.18 6.137 1 96.62 200 ILE A C 1
ATOM 1610 O O . ILE A 1 200 ? -2.574 10.055 7.055 1 96.62 200 ILE A O 1
ATOM 1614 N N . GLN A 1 201 ? -1.895 9.602 5.02 1 95.44 201 GLN A N 1
ATOM 1615 C CA . GLN A 1 201 ? -3.061 8.758 4.777 1 95.44 201 GLN A CA 1
ATOM 1616 C C . GLN A 1 201 ? -3.029 7.516 5.664 1 95.44 201 GLN A C 1
ATOM 1618 O O . GLN A 1 201 ? -4.078 7.031 6.102 1 95.44 201 GLN A O 1
ATOM 1623 N N . THR A 1 202 ? -1.857 6.98 5.863 1 95.75 202 THR A N 1
ATOM 1624 C CA . THR A 1 202 ? -1.694 5.859 6.781 1 95.75 202 THR A CA 1
ATOM 1625 C C . THR A 1 202 ? -2.062 6.266 8.203 1 95.75 202 THR A C 1
ATOM 1627 O O . THR A 1 202 ? -2.807 5.559 8.891 1 95.75 202 THR A O 1
ATOM 1630 N N . ILE A 1 203 ? -1.577 7.434 8.594 1 94.56 203 ILE A N 1
ATOM 1631 C CA . ILE A 1 203 ? -1.769 7.945 9.945 1 94.56 203 ILE A CA 1
ATOM 1632 C C . ILE A 1 203 ? -3.248 8.25 10.172 1 94.56 203 ILE A C 1
ATOM 1634 O O . ILE A 1 203 ? -3.789 7.941 11.242 1 94.56 203 ILE A O 1
ATOM 1638 N N . VAL A 1 204 ? -3.887 8.766 9.164 1 94.38 204 VAL A N 1
ATOM 1639 C CA . VAL A 1 204 ? -5.25 9.266 9.336 1 94.38 204 VAL A CA 1
ATOM 1640 C C . VAL A 1 204 ? -6.246 8.133 9.102 1 94.38 204 VAL A C 1
ATOM 1642 O O . VAL A 1 204 ? -7.203 7.969 9.859 1 94.38 204 VAL A O 1
ATOM 1645 N N . PHE A 1 205 ? -5.988 7.27 8.102 1 94 205 PHE A N 1
ATOM 1646 C CA . PHE A 1 205 ? -7.023 6.328 7.688 1 94 205 PHE A CA 1
ATOM 1647 C C . PHE A 1 205 ? -6.562 4.891 7.895 1 94 205 PHE A C 1
ATOM 1649 O O . PHE A 1 205 ? -7.297 3.947 7.59 1 94 205 PHE A O 1
ATOM 1656 N N . ASP A 1 206 ? -5.391 4.672 8.383 1 93.94 206 ASP A N 1
ATOM 1657 C CA . ASP A 1 206 ? -4.832 3.35 8.648 1 93.94 206 ASP A CA 1
ATOM 1658 C C . ASP A 1 206 ? -4.688 2.547 7.355 1 93.94 206 ASP A C 1
ATOM 1660 O O . ASP A 1 206 ? -4.965 1.347 7.332 1 93.94 206 ASP A O 1
ATOM 1664 N N . LEU A 1 207 ? -4.348 3.244 6.285 1 94.56 207 LEU A N 1
ATOM 1665 C CA . LEU A 1 207 ? -4.008 2.588 5.027 1 94.56 207 LEU A CA 1
ATOM 1666 C C . LEU A 1 207 ? -2.543 2.166 5.012 1 94.56 207 LEU A C 1
ATOM 1668 O O . LEU A 1 207 ? -1.678 2.893 5.504 1 94.56 207 LEU A O 1
ATOM 1672 N N . PRO A 1 208 ? -2.273 0.982 4.438 1 94.75 208 PRO A N 1
ATOM 1673 C CA . PRO A 1 208 ? -0.853 0.643 4.312 1 94.75 208 PRO A CA 1
ATOM 1674 C C . PRO A 1 208 ? -0.072 1.671 3.496 1 94.75 208 PRO A C 1
ATOM 1676 O O . PRO A 1 208 ? -0.574 2.174 2.488 1 94.75 208 PRO A O 1
ATOM 1679 N N . PRO A 1 209 ? 1.088 1.992 4.027 1 95.56 209 PRO A N 1
ATOM 1680 C CA . PRO A 1 209 ? 1.889 2.947 3.26 1 95.56 209 PRO A CA 1
ATOM 1681 C C . PRO A 1 209 ? 2.258 2.426 1.872 1 95.56 209 PRO A C 1
ATOM 1683 O O . PRO A 1 209 ? 2.545 1.235 1.713 1 95.56 209 PRO A O 1
ATOM 1686 N N . MET A 1 210 ? 2.248 3.314 0.885 1 96.56 210 MET A N 1
ATOM 1687 C CA . MET A 1 210 ? 2.566 2.932 -0.487 1 96.56 210 MET A CA 1
ATOM 1688 C C . MET A 1 210 ? 4.074 2.807 -0.681 1 96.56 210 MET A C 1
ATOM 1690 O O . MET A 1 210 ? 4.531 2.111 -1.59 1 96.56 210 MET A O 1
ATOM 1694 N N . VAL A 1 211 ? 4.824 3.584 0.088 1 96.62 211 VAL A N 1
ATOM 1695 C CA . VAL A 1 211 ? 6.281 3.578 0.07 1 96.62 211 VAL A CA 1
ATOM 1696 C C . VAL A 1 211 ? 6.816 3.445 1.494 1 96.62 211 VAL A C 1
ATOM 1698 O O . VAL A 1 211 ? 6.426 4.203 2.385 1 96.62 211 VAL A O 1
ATOM 1701 N N . LEU A 1 212 ? 7.672 2.48 1.723 1 96.06 212 LEU A N 1
ATOM 1702 C CA . LEU A 1 212 ? 8.258 2.295 3.045 1 96.06 212 LEU A CA 1
ATOM 1703 C C . LEU A 1 212 ? 9.492 3.176 3.221 1 96.06 212 LEU A C 1
ATOM 1705 O O . LEU A 1 212 ? 10.172 3.5 2.246 1 96.06 212 LEU A O 1
ATOM 1709 N N . THR A 1 213 ? 9.742 3.537 4.449 1 95.88 213 THR A N 1
ATOM 1710 C CA . THR A 1 213 ? 10.883 4.383 4.785 1 95.88 213 THR A CA 1
ATOM 1711 C C . THR A 1 213 ? 12.188 3.758 4.289 1 95.88 213 THR A C 1
ATOM 1713 O O . THR A 1 213 ? 13.078 4.465 3.82 1 95.88 213 THR A O 1
ATOM 1716 N N . GLU A 1 214 ? 12.297 2.479 4.309 1 91.88 214 GLU A N 1
ATOM 1717 C CA . GLU A 1 214 ? 13.531 1.788 3.943 1 91.88 214 GLU A CA 1
ATOM 1718 C C . GLU A 1 214 ? 13.852 1.982 2.465 1 91.88 214 GLU A C 1
ATOM 1720 O O . GLU A 1 214 ? 15.008 1.854 2.055 1 91.88 214 GLU A O 1
ATOM 1725 N N . GLU A 1 215 ? 12.883 2.277 1.707 1 93.12 215 GLU A N 1
ATOM 1726 C CA . GLU A 1 215 ? 13.078 2.428 0.268 1 93.12 215 GLU A CA 1
ATOM 1727 C C . GLU A 1 215 ? 13.656 3.797 -0.07 1 93.12 215 GLU A C 1
ATOM 1729 O O . GLU A 1 215 ? 14.172 4.004 -1.171 1 93.12 215 GLU A O 1
ATOM 1734 N N . CYS A 1 216 ? 13.531 4.781 0.822 1 95.19 216 CYS A N 1
ATOM 1735 C CA . CYS A 1 216 ? 13.953 6.156 0.572 1 95.19 216 CYS A CA 1
ATOM 1736 C C . CYS A 1 216 ? 15.398 6.367 1.002 1 95.19 216 CYS A C 1
ATOM 1738 O O . CYS A 1 216 ? 15.711 6.344 2.195 1 95.19 216 CYS A O 1
ATOM 1740 N N . THR A 1 217 ? 16.266 6.652 0.022 1 95.56 217 THR A N 1
ATOM 1741 C CA . THR A 1 217 ? 17.688 6.852 0.335 1 95.56 217 THR A CA 1
ATOM 1742 C C . THR A 1 217 ? 18.125 8.258 -0.062 1 95.56 217 THR A C 1
ATOM 1744 O O . THR A 1 217 ? 19.312 8.492 -0.286 1 95.56 217 THR A O 1
ATOM 1747 N N . LEU A 1 218 ? 17.203 9.133 -0.181 1 97.81 218 LEU A N 1
ATOM 1748 C CA . LEU A 1 218 ? 17.484 10.523 -0.527 1 97.81 218 LEU A CA 1
ATOM 1749 C C . LEU A 1 218 ? 18.141 11.25 0.647 1 97.81 218 LEU A C 1
ATOM 1751 O O . LEU A 1 218 ? 17.984 10.836 1.798 1 97.81 218 LEU A O 1
ATOM 1755 N N . ASP A 1 219 ? 18.797 12.32 0.304 1 96.69 219 ASP A N 1
ATOM 1756 C CA . ASP A 1 219 ? 19.234 13.258 1.338 1 96.69 219 ASP A CA 1
ATOM 1757 C C . ASP A 1 219 ? 18.062 14.039 1.905 1 96.69 219 ASP A C 1
ATOM 1759 O O . ASP A 1 219 ? 17.047 14.234 1.222 1 96.69 219 ASP A O 1
ATOM 1763 N N . LEU A 1 220 ? 18.234 14.453 3.145 1 97.25 220 LEU A N 1
ATOM 1764 C CA . LEU A 1 220 ? 17.234 15.352 3.711 1 97.25 220 LEU A CA 1
ATOM 1765 C C . LEU A 1 220 ? 17.25 16.703 3 1 97.25 220 LEU A C 1
ATOM 1767 O O . LEU A 1 220 ? 18.25 17.062 2.377 1 97.25 220 LEU A O 1
ATOM 1771 N N . PRO A 1 221 ? 16.156 17.422 2.99 1 96.62 221 PRO A N 1
ATOM 1772 C CA . PRO A 1 221 ? 16.094 18.719 2.318 1 96.62 221 PRO A CA 1
ATOM 1773 C C . PRO A 1 221 ? 17 19.766 2.973 1 96.62 221 PRO A C 1
ATOM 1775 O O . PRO A 1 221 ? 17.344 19.641 4.148 1 96.62 221 PRO A O 1
ATOM 1778 N N . CYS A 1 222 ? 17.344 20.797 2.246 1 95.12 222 CYS A N 1
ATOM 1779 C CA . CYS A 1 222 ? 18.172 21.891 2.719 1 95.12 222 CYS A CA 1
ATOM 1780 C C . CYS A 1 222 ? 17.422 22.766 3.705 1 95.12 222 CYS A C 1
ATOM 1782 O O . CYS A 1 222 ? 16.25 22.516 3.992 1 95.12 222 CYS A O 1
ATOM 1784 N N . THR A 1 223 ? 18.109 23.703 4.305 1 92 223 THR A N 1
ATOM 1785 C CA . THR A 1 223 ? 17.5 24.641 5.238 1 92 223 THR A CA 1
ATOM 1786 C C . THR A 1 223 ? 16.516 25.562 4.52 1 92 223 THR A C 1
ATOM 1788 O O . THR A 1 223 ? 16.641 25.781 3.312 1 92 223 THR A O 1
ATOM 1791 N N . GLU A 1 224 ? 15.578 26.094 5.266 1 91.38 224 GLU A N 1
ATOM 1792 C CA . GLU A 1 224 ? 14.57 26.969 4.672 1 91.38 224 GLU A CA 1
ATOM 1793 C C . GLU A 1 224 ? 15.195 28.281 4.191 1 91.38 224 GLU A C 1
ATOM 1795 O O . GLU A 1 224 ? 14.758 28.844 3.193 1 91.38 224 GLU A O 1
ATOM 1800 N N . VAL A 1 225 ? 16.234 28.688 4.863 1 90.94 225 VAL A N 1
ATOM 1801 C CA . VAL A 1 225 ? 16.891 29.938 4.473 1 90.94 225 VAL A CA 1
ATOM 1802 C C . VAL A 1 225 ? 17.547 29.766 3.105 1 90.94 225 VAL A C 1
ATOM 1804 O O . VAL A 1 225 ? 17.469 30.656 2.254 1 90.94 225 VAL A O 1
ATOM 1807 N N . GLU A 1 226 ? 18.219 28.688 2.93 1 94.12 226 GLU A N 1
ATOM 1808 C CA . GLU A 1 226 ? 18.828 28.406 1.632 1 94.12 226 GLU A CA 1
ATOM 1809 C C . GLU A 1 226 ? 17.766 28.25 0.548 1 94.12 226 GLU A C 1
ATOM 1811 O O . GLU A 1 226 ? 17.922 28.797 -0.553 1 94.12 226 GLU A O 1
ATOM 1816 N N . TRP A 1 227 ? 16.656 27.578 0.789 1 95.38 227 TRP A N 1
ATOM 1817 C CA . TRP A 1 227 ? 15.578 27.297 -0.143 1 95.38 227 TRP A CA 1
ATOM 1818 C C . TRP A 1 227 ? 14.875 28.594 -0.557 1 95.38 227 TRP A C 1
ATOM 1820 O O . TRP A 1 227 ? 14.43 28.719 -1.699 1 95.38 227 TRP A O 1
ATOM 1830 N N . GLN A 1 228 ? 14.852 29.547 0.307 1 93.38 228 GLN A N 1
ATOM 1831 C CA . GLN A 1 228 ? 14.086 30.781 0.075 1 93.38 228 GLN A CA 1
ATOM 1832 C C . GLN A 1 228 ? 14.977 31.875 -0.487 1 93.38 228 GLN A C 1
ATOM 1834 O O . GLN A 1 228 ? 14.523 33 -0.689 1 93.38 228 GLN A O 1
ATOM 1839 N N . ALA A 1 229 ? 16.219 31.516 -0.736 1 96.06 229 ALA A N 1
ATOM 1840 C CA . ALA A 1 229 ? 17.109 32.5 -1.323 1 96.06 229 ALA A CA 1
ATOM 1841 C C . ALA A 1 229 ? 16.531 33.062 -2.619 1 96.06 229 ALA A C 1
ATOM 1843 O O . ALA A 1 229 ? 16.031 32.312 -3.461 1 96.06 229 ALA A O 1
ATOM 1844 N N . THR A 1 230 ? 16.609 34.375 -2.805 1 97 230 THR A N 1
ATOM 1845 C CA . THR A 1 230 ? 15.93 35 -3.924 1 97 230 THR A CA 1
ATOM 1846 C C . THR A 1 230 ? 16.891 35.25 -5.086 1 97 230 THR A C 1
ATOM 1848 O O . THR A 1 230 ? 16.469 35.531 -6.203 1 97 230 THR A O 1
ATOM 1851 N N . THR A 1 231 ? 18.203 35.125 -4.773 1 97.25 231 THR A N 1
ATOM 1852 C CA . THR A 1 231 ? 19.203 35.344 -5.82 1 97.25 231 THR A CA 1
ATOM 1853 C C . THR A 1 231 ? 20.281 34.25 -5.75 1 97.25 231 THR A C 1
ATOM 1855 O O . THR A 1 231 ? 20.453 33.594 -4.707 1 97.25 231 THR A O 1
ATOM 1858 N N . ALA A 1 232 ? 20.984 34.062 -6.855 1 96.94 232 ALA A N 1
ATOM 1859 C CA . ALA A 1 232 ? 22.078 33.125 -6.918 1 96.94 232 ALA A CA 1
ATOM 1860 C C . ALA A 1 232 ? 23.156 33.438 -5.898 1 96.94 232 ALA A C 1
ATOM 1862 O O . ALA A 1 232 ? 23.781 32.562 -5.324 1 96.94 232 ALA A O 1
ATOM 1863 N N . GLY A 1 233 ? 23.391 34.688 -5.766 1 96.75 233 GLY A N 1
ATOM 1864 C CA . GLY A 1 233 ? 24.375 35.125 -4.797 1 96.75 233 GLY A CA 1
ATOM 1865 C C . GLY A 1 233 ? 24.016 34.75 -3.367 1 96.75 233 GLY A C 1
ATOM 1866 O O . GLY A 1 233 ? 24.859 34.281 -2.615 1 96.75 233 GLY A O 1
ATOM 1867 N N . GLN A 1 234 ? 22.766 35.062 -2.986 1 96.69 234 GLN A N 1
ATOM 1868 C CA . GLN A 1 234 ? 22.281 34.719 -1.655 1 96.69 234 GLN A CA 1
ATOM 1869 C C . GLN A 1 234 ? 22.359 33.219 -1.427 1 96.69 234 GLN A C 1
ATOM 1871 O O . GLN A 1 234 ? 22.719 32.781 -0.337 1 96.69 234 GLN A O 1
ATOM 1876 N N . TRP A 1 235 ? 22 32.531 -2.453 1 96.62 235 TRP A N 1
ATOM 1877 C CA . TRP A 1 235 ? 22.047 31.078 -2.383 1 96.62 235 TRP A CA 1
ATOM 1878 C C . TRP A 1 235 ? 23.469 30.578 -2.158 1 96.62 235 TRP A C 1
ATOM 1880 O O . TRP A 1 235 ? 23.719 29.734 -1.302 1 96.62 235 TRP A O 1
ATOM 1890 N N . MET A 1 236 ? 24.406 31.094 -2.93 1 95.88 236 MET A N 1
ATOM 1891 C CA . MET A 1 236 ? 25.797 30.688 -2.828 1 95.88 236 MET A CA 1
ATOM 1892 C C . MET A 1 236 ? 26.359 30.984 -1.441 1 95.88 236 MET A C 1
ATOM 1894 O O . MET A 1 236 ? 27.188 30.234 -0.917 1 95.88 236 MET A O 1
ATOM 1898 N N . GLU A 1 237 ? 25.953 32.031 -0.875 1 95.44 237 GLU A N 1
ATOM 1899 C CA . GLU A 1 237 ? 26.375 32.406 0.473 1 95.44 237 GLU A CA 1
ATOM 1900 C C . GLU A 1 237 ? 25.906 31.375 1.498 1 95.44 237 GLU A C 1
ATOM 1902 O O . GLU A 1 237 ? 26.672 30.953 2.373 1 95.44 237 GLU A O 1
ATOM 1907 N N . GLU A 1 238 ? 24.656 31.047 1.374 1 93.12 238 GLU A N 1
ATOM 1908 C CA . GLU A 1 238 ? 24.094 30.047 2.291 1 93.12 238 GLU A CA 1
ATOM 1909 C C . GLU A 1 238 ? 24.703 28.672 2.049 1 93.12 238 GLU A C 1
ATOM 1911 O O . GLU A 1 238 ? 25.016 27.953 2.996 1 93.12 238 GLU A O 1
ATOM 1916 N N . ARG A 1 239 ? 24.891 28.312 0.815 1 92.5 239 ARG A N 1
ATOM 1917 C CA . ARG A 1 239 ? 25.391 27 0.426 1 92.5 239 ARG A CA 1
ATOM 1918 C C . ARG A 1 239 ? 26.828 26.812 0.885 1 92.5 239 ARG A C 1
ATOM 1920 O O . ARG A 1 239 ? 27.219 25.719 1.289 1 92.5 239 ARG A O 1
ATOM 1927 N N . SER A 1 240 ? 27.594 27.812 0.791 1 91.94 240 SER A N 1
ATOM 1928 C CA . SER A 1 240 ? 29 27.75 1.173 1 91.94 240 SER A CA 1
ATOM 1929 C C . SER A 1 240 ? 29.156 27.484 2.668 1 91.94 240 SER A C 1
ATOM 1931 O O . SER A 1 240 ? 30.156 26.922 3.102 1 91.94 240 SER A O 1
ATOM 1933 N N . GLN A 1 241 ? 28.172 27.844 3.422 1 88.62 241 GLN A N 1
ATOM 1934 C CA . GLN A 1 241 ? 28.219 27.672 4.871 1 88.62 241 GLN A CA 1
ATOM 1935 C C . GLN A 1 241 ? 27.609 26.328 5.281 1 88.62 241 GLN A C 1
ATOM 1937 O O . GLN A 1 241 ? 27.781 25.891 6.418 1 88.62 241 GLN A O 1
ATOM 1942 N N . SER A 1 242 ? 27 25.719 4.352 1 85.56 242 SER A N 1
ATOM 1943 C CA . SER A 1 242 ? 26.266 24.5 4.664 1 85.56 242 SER A CA 1
ATOM 1944 C C . SER A 1 242 ? 27.188 23.281 4.684 1 85.56 242 SER A C 1
ATOM 1946 O O . SER A 1 242 ? 28.109 23.188 3.861 1 85.56 242 SER A O 1
ATOM 1948 N N . ARG A 1 243 ? 27.156 22.453 5.695 1 80.31 243 ARG A N 1
ATOM 1949 C CA . ARG A 1 243 ? 27.938 21.219 5.781 1 80.31 243 ARG A CA 1
ATOM 1950 C C . ARG A 1 243 ? 27.281 20.109 4.984 1 80.31 243 ARG A C 1
ATOM 1952 O O . ARG A 1 243 ? 27.734 18.953 5.023 1 80.31 243 ARG A O 1
ATOM 1959 N N . GLY A 1 244 ? 26.266 20.375 4.199 1 85.88 244 GLY A N 1
ATOM 1960 C CA . GLY A 1 244 ? 25.547 19.328 3.477 1 85.88 244 GLY A CA 1
ATOM 1961 C C . GLY A 1 244 ? 24.469 18.656 4.312 1 85.88 244 GLY A C 1
ATOM 1962 O O . GLY A 1 244 ? 24.438 18.828 5.531 1 85.88 244 GLY A O 1
ATOM 1963 N N . GLU A 1 245 ? 23.578 18.016 3.633 1 91 245 GLU A N 1
ATOM 1964 C CA . GLU A 1 245 ? 22.5 17.328 4.328 1 91 245 GLU A CA 1
ATOM 1965 C C . GLU A 1 245 ? 22.75 15.82 4.383 1 91 245 GLU A C 1
ATOM 1967 O O . GLU A 1 245 ? 23.188 15.219 3.396 1 91 245 GLU A O 1
ATOM 1972 N N . PRO A 1 246 ? 22.484 15.219 5.539 1 93.81 246 PRO A N 1
ATOM 1973 C CA . PRO A 1 246 ? 22.641 13.766 5.637 1 93.81 246 PRO A CA 1
ATOM 1974 C C . PRO A 1 246 ? 21.578 13.008 4.855 1 93.81 246 PRO A C 1
ATOM 1976 O O . PRO A 1 246 ? 20.5 13.555 4.586 1 93.81 246 PRO A O 1
ATOM 1979 N N . LYS A 1 247 ? 21.938 11.758 4.508 1 95.5 247 LYS A N 1
ATOM 1980 C CA . LYS A 1 247 ? 20.922 10.859 3.955 1 95.5 247 LYS A CA 1
ATOM 1981 C C . LYS A 1 247 ? 19.844 10.562 4.98 1 95.5 247 LYS A C 1
ATOM 1983 O O . LYS A 1 247 ? 20.109 10.477 6.18 1 95.5 247 LYS A O 1
ATOM 1988 N N . LEU A 1 248 ? 18.656 10.414 4.477 1 96.62 248 LEU A N 1
ATOM 1989 C CA . LEU A 1 248 ? 17.516 10.117 5.34 1 96.62 248 LEU A CA 1
ATOM 1990 C C . LEU A 1 248 ? 17.797 8.898 6.215 1 96.62 248 LEU A C 1
ATOM 1992 O O . LEU A 1 248 ? 17.562 8.93 7.422 1 96.62 248 LEU A O 1
ATOM 1996 N N . GLN A 1 249 ? 18.406 7.852 5.629 1 94.75 249 GLN A N 1
ATOM 1997 C CA . GLN A 1 249 ? 18.656 6.602 6.34 1 94.75 249 GLN A CA 1
ATOM 1998 C C . GLN A 1 249 ? 19.672 6.805 7.457 1 94.75 249 GLN A C 1
ATOM 2000 O O . GLN A 1 249 ? 19.516 6.262 8.555 1 94.75 249 GLN A O 1
ATOM 2005 N N . ASP A 1 250 ? 20.656 7.566 7.156 1 93.5 250 ASP A N 1
ATOM 2006 C CA . ASP A 1 250 ? 21.688 7.828 8.148 1 93.5 250 ASP A CA 1
ATOM 2007 C C . ASP A 1 250 ? 21.156 8.68 9.297 1 93.5 250 ASP A C 1
ATOM 2009 O O . ASP A 1 250 ? 21.453 8.422 10.461 1 93.5 250 ASP A O 1
ATOM 2013 N N . ALA A 1 251 ? 20.438 9.734 8.898 1 94.94 251 ALA A N 1
ATOM 2014 C CA . ALA A 1 251 ? 19.828 10.602 9.914 1 94.94 251 ALA A CA 1
ATOM 2015 C C . ALA A 1 251 ? 18.891 9.812 10.82 1 94.94 251 ALA A C 1
ATOM 2017 O O . ALA A 1 251 ? 18.938 9.961 12.039 1 94.94 251 ALA A O 1
ATOM 2018 N N . LEU A 1 252 ? 18.062 8.992 10.242 1 95.06 252 LEU A N 1
ATOM 2019 C CA . LEU A 1 252 ? 17.125 8.18 10.992 1 95.06 252 LEU A CA 1
ATOM 2020 C C . LEU A 1 252 ? 17.859 7.211 11.914 1 95.06 252 LEU A C 1
ATOM 2022 O O . LEU A 1 252 ? 17.5 7.066 13.086 1 95.06 252 LEU A O 1
ATOM 2026 N N . ALA A 1 253 ? 18.859 6.555 11.406 1 92.25 253 ALA A N 1
ATOM 2027 C CA . ALA A 1 253 ? 19.656 5.613 12.203 1 92.25 253 ALA A CA 1
ATOM 2028 C C . ALA A 1 253 ? 20.312 6.309 13.383 1 92.25 253 ALA A C 1
ATOM 2030 O O . ALA A 1 253 ? 20.406 5.738 14.477 1 92.25 253 ALA A O 1
ATOM 2031 N N . SER A 1 254 ? 20.734 7.488 13.148 1 93 254 SER A N 1
ATOM 2032 C CA . SER A 1 254 ? 21.406 8.25 14.195 1 93 254 SER A CA 1
ATOM 2033 C C . SER A 1 254 ? 20.469 8.547 15.359 1 93 254 SER A C 1
ATOM 2035 O O . SER A 1 254 ? 20.906 8.633 16.516 1 93 254 SER A O 1
ATOM 2037 N N . LEU A 1 255 ? 19.219 8.734 15.062 1 93.62 255 LEU A N 1
ATOM 2038 C CA . LEU A 1 255 ? 18.234 9.023 16.109 1 93.62 255 LEU A CA 1
ATOM 2039 C C . LEU A 1 255 ? 18.062 7.832 17.047 1 93.62 255 LEU A C 1
ATOM 2041 O O . LEU A 1 255 ? 17.656 7.996 18.188 1 93.62 255 LEU A O 1
ATOM 2045 N N . PHE A 1 256 ? 18.406 6.652 16.609 1 92.31 256 PHE A N 1
ATOM 2046 C CA . PHE A 1 256 ? 18.219 5.441 17.406 1 92.31 256 PHE A CA 1
ATOM 2047 C C . PHE A 1 256 ? 19.531 5.027 18.062 1 92.31 256 PHE A C 1
ATOM 2049 O O . PHE A 1 256 ? 19.578 4.078 18.844 1 92.31 256 PHE A O 1
ATOM 2056 N N . ALA A 1 257 ? 20.562 5.688 17.734 1 87.25 257 ALA A N 1
ATOM 2057 C CA . ALA A 1 257 ? 21.875 5.32 18.25 1 87.25 257 ALA A CA 1
ATOM 2058 C C . ALA A 1 257 ? 22.047 5.773 19.703 1 87.25 257 ALA A C 1
ATOM 2060 O O . ALA A 1 257 ? 21.672 6.895 20.047 1 87.25 257 ALA A O 1
ATOM 2061 N N . HIS A 1 258 ? 22.516 4.879 20.625 1 77.69 258 HIS A N 1
ATOM 2062 C CA . HIS A 1 258 ? 22.703 5.156 22.047 1 77.69 258 HIS A CA 1
ATOM 2063 C C . HIS A 1 258 ? 23.984 5.949 22.297 1 77.69 258 HIS A C 1
ATOM 2065 O O . HIS A 1 258 ? 24.031 6.793 23.188 1 77.69 258 HIS A O 1
ATOM 2071 N N . ASN A 1 259 ? 25.047 5.543 21.609 1 67.81 259 ASN A N 1
ATOM 2072 C CA . ASN A 1 259 ? 26.328 6.172 21.906 1 67.81 259 ASN A CA 1
ATOM 2073 C C . ASN A 1 259 ? 26.391 7.594 21.344 1 67.81 259 ASN A C 1
ATOM 2075 O O . ASN A 1 259 ? 26.266 7.805 20.141 1 67.81 259 ASN A O 1
ATOM 2079 N N . PRO A 1 260 ? 26.469 8.508 22.312 1 58.09 260 PRO A N 1
ATOM 2080 C CA . PRO A 1 260 ? 26.562 9.914 21.891 1 58.09 260 PRO A CA 1
ATOM 2081 C C . PRO A 1 260 ? 27.781 10.195 21.031 1 58.09 260 PRO A C 1
ATOM 2083 O O . PRO A 1 260 ? 27.812 11.211 20.328 1 58.09 260 PRO A O 1
ATOM 2086 N N . ASP A 1 261 ? 28.891 9.398 21.266 1 55.19 261 ASP A N 1
ATOM 2087 C CA . ASP A 1 261 ? 30.156 9.695 20.609 1 55.19 261 ASP A CA 1
ATOM 2088 C C . ASP A 1 261 ? 30.172 9.195 19.172 1 55.19 261 ASP A C 1
ATOM 2090 O O . ASP A 1 261 ? 31.234 9.109 18.547 1 55.19 261 ASP A O 1
ATOM 2094 N N . ILE A 1 262 ? 29.172 8.648 18.812 1 51.94 262 ILE A N 1
ATOM 2095 C CA . ILE A 1 262 ? 29.266 8.086 17.469 1 51.94 262 ILE A CA 1
ATOM 2096 C C . ILE A 1 262 ? 29.438 9.211 16.453 1 51.94 262 ILE A C 1
ATOM 2098 O O . ILE A 1 262 ? 28.703 10.195 16.469 1 51.94 262 ILE A O 1
ATOM 2102 N N . LYS A 1 263 ? 30.531 9.281 15.875 1 51.41 263 LYS A N 1
ATOM 2103 C CA . LYS A 1 263 ? 30.875 10.039 14.68 1 51.41 263 LYS A CA 1
ATOM 2104 C C . LYS A 1 263 ? 29.734 10.062 13.68 1 51.41 263 LYS A C 1
ATOM 2106 O O . LYS A 1 263 ? 29.234 9.008 13.273 1 51.41 263 LYS A O 1
ATOM 2111 N N . GLY A 1 264 ? 28.953 11.297 13.508 1 60 264 GLY A N 1
ATOM 2112 C CA . GLY A 1 264 ? 27.938 11.445 12.484 1 60 264 GLY A CA 1
ATOM 2113 C C . GLY A 1 264 ? 26.547 11.656 13.047 1 60 264 GLY A C 1
ATOM 2114 O O . GLY A 1 264 ? 25.547 11.336 12.391 1 60 264 GLY A O 1
ATOM 2115 N N . ARG A 1 265 ? 26.609 11.961 14.305 1 68.38 265 ARG A N 1
ATOM 2116 C CA . ARG A 1 265 ? 25.328 12.242 14.945 1 68.38 265 ARG A CA 1
ATOM 2117 C C . ARG A 1 265 ? 24.656 13.461 14.32 1 68.38 265 ARG A C 1
ATOM 2119 O O . ARG A 1 265 ? 25.312 14.461 14.047 1 68.38 265 ARG A O 1
ATOM 212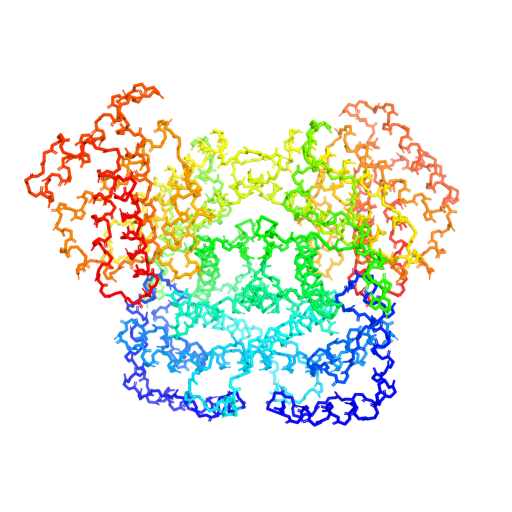6 N N . LEU A 1 266 ? 23.422 13.164 14.141 1 81.19 266 LEU A N 1
ATOM 2127 C CA . LEU A 1 266 ? 22.609 14.242 13.602 1 81.19 266 LEU A CA 1
ATOM 2128 C C . LEU A 1 266 ? 22.484 15.383 14.609 1 81.19 266 LEU A C 1
ATOM 2130 O O . LEU A 1 266 ? 21.969 15.188 15.719 1 81.19 266 LEU A O 1
ATOM 2134 N N . GLU A 1 267 ? 23.156 16.469 14.383 1 81 267 GLU A N 1
ATOM 2135 C CA . GLU A 1 267 ? 23.125 17.609 15.297 1 81 267 GLU A CA 1
ATOM 2136 C C . GLU A 1 267 ? 21.828 18.391 15.156 1 81 267 GLU A C 1
ATOM 2138 O O . GLU A 1 267 ? 21.234 18.828 16.141 1 81 267 GLU A O 1
ATOM 2143 N N . SER A 1 268 ? 21.516 18.547 13.93 1 84.38 268 SER A N 1
ATOM 2144 C CA . SER A 1 268 ? 20.297 19.281 13.602 1 84.38 268 SER A CA 1
ATOM 2145 C C . SER A 1 268 ? 19.781 18.906 12.219 1 84.38 268 SER A C 1
ATOM 2147 O O . SER A 1 268 ? 20.438 18.188 11.477 1 84.38 268 SER A O 1
ATOM 2149 N N . PHE A 1 269 ? 18.562 19.25 12.023 1 90.94 269 PHE A N 1
ATOM 2150 C CA . PHE A 1 269 ? 17.969 19.078 10.703 1 90.94 269 PHE A CA 1
ATOM 2151 C C . PHE A 1 269 ? 17.141 20.297 10.312 1 90.94 269 PHE A C 1
ATOM 2153 O O . PHE A 1 269 ? 16.797 21.109 11.164 1 90.94 269 PHE A O 1
ATOM 2160 N N . SER A 1 270 ? 16.922 20.469 9.039 1 91.75 270 SER A N 1
ATOM 2161 C CA . SER A 1 270 ? 16.047 21.516 8.562 1 91.75 270 SER A CA 1
ATOM 2162 C C . SER A 1 270 ? 14.594 21.266 8.961 1 91.75 270 SER A C 1
ATOM 2164 O O . SER A 1 270 ? 14.25 20.156 9.398 1 91.75 270 SER A O 1
ATOM 2166 N N . SER A 1 271 ? 13.695 22.266 8.867 1 91.81 271 SER A N 1
ATOM 2167 C CA . SER A 1 271 ? 12.289 22.109 9.219 1 91.81 271 SER A CA 1
ATOM 2168 C C . SER A 1 271 ? 11.648 20.984 8.43 1 91.81 271 SER A C 1
ATOM 2170 O O . SER A 1 271 ? 10.953 20.141 9 1 91.81 271 SER A O 1
ATOM 2172 N N . LEU A 1 272 ? 11.883 20.969 7.164 1 95.25 272 LEU A N 1
ATOM 2173 C CA . LEU A 1 272 ? 11.312 19.906 6.352 1 95.25 272 LEU A CA 1
ATOM 2174 C C . LEU A 1 272 ? 11.992 18.562 6.652 1 95.25 272 LEU A C 1
ATOM 2176 O O . LEU A 1 272 ? 11.352 17.516 6.598 1 95.25 272 LEU A O 1
ATOM 2180 N N . GLY A 1 273 ? 13.297 18.641 6.902 1 95.81 273 GLY A N 1
ATOM 2181 C CA . GLY A 1 273 ? 13.984 17.422 7.301 1 95.81 273 GLY A CA 1
ATOM 2182 C C . GLY A 1 273 ? 13.398 16.781 8.539 1 95.81 273 GLY A C 1
ATOM 2183 O O . GLY A 1 273 ? 13.227 15.562 8.594 1 95.81 273 GLY A O 1
ATOM 2184 N N . GLY A 1 274 ? 13.109 17.641 9.547 1 95.38 274 GLY A N 1
ATOM 2185 C CA . GLY A 1 274 ? 12.461 17.141 10.75 1 95.38 274 GLY A CA 1
ATOM 2186 C C . GLY A 1 274 ? 11.086 16.547 10.492 1 95.38 274 GLY A C 1
ATOM 2187 O O . GLY A 1 274 ? 10.703 15.555 11.109 1 95.38 274 GLY A O 1
ATOM 2188 N N . TYR A 1 275 ? 10.414 17.203 9.578 1 96.31 275 TYR A N 1
ATOM 2189 C CA . TYR A 1 275 ? 9.094 16.734 9.195 1 96.31 275 TYR A CA 1
ATOM 2190 C C . TYR A 1 275 ? 9.172 15.336 8.578 1 96.31 275 TYR A C 1
ATOM 2192 O O . TYR A 1 275 ? 8.383 14.453 8.922 1 96.31 275 TYR A O 1
ATOM 2200 N N . VAL A 1 276 ? 10.102 15.078 7.73 1 98.06 276 VAL A N 1
ATOM 2201 C CA . VAL A 1 276 ? 10.273 13.797 7.059 1 98.06 276 VAL A CA 1
ATOM 2202 C C . VAL A 1 276 ? 10.68 12.734 8.07 1 98.06 276 VAL A C 1
ATOM 2204 O O . VAL A 1 276 ? 10.148 11.617 8.047 1 98.06 276 VAL A O 1
ATOM 2207 N N . LEU A 1 277 ? 11.508 13.07 8.961 1 97.62 277 LEU A N 1
ATOM 2208 C CA . LEU A 1 277 ? 12.031 12.117 9.938 1 97.62 277 LEU A CA 1
ATOM 2209 C C . LEU A 1 277 ? 10.93 11.672 10.898 1 97.62 277 LEU A C 1
ATOM 2211 O O . LEU A 1 277 ? 10.852 10.492 11.258 1 97.62 277 LEU A O 1
ATOM 2215 N N . ILE A 1 278 ? 10.109 12.625 11.344 1 97.31 278 ILE A N 1
ATOM 2216 C CA . ILE A 1 278 ? 9.055 12.242 12.273 1 97.31 278 ILE A CA 1
ATOM 2217 C C . ILE A 1 278 ? 8.055 11.328 11.57 1 97.31 278 ILE A C 1
ATOM 2219 O O . ILE A 1 278 ? 7.508 10.406 12.188 1 97.31 278 ILE A O 1
ATOM 2223 N N . HIS A 1 279 ? 7.785 11.586 10.32 1 97.94 279 HIS A N 1
ATOM 2224 C CA . HIS A 1 279 ? 6.941 10.688 9.539 1 97.94 279 HIS A CA 1
ATOM 2225 C C . HIS A 1 279 ? 7.547 9.289 9.461 1 97.94 279 HIS A C 1
ATOM 2227 O O . HIS A 1 279 ? 6.832 8.297 9.57 1 97.94 279 HIS A O 1
ATOM 2233 N N . ALA A 1 280 ? 8.828 9.234 9.234 1 97.81 280 ALA A N 1
ATOM 2234 C CA . ALA A 1 280 ? 9.516 7.945 9.172 1 97.81 280 ALA A CA 1
ATOM 2235 C C . ALA A 1 280 ? 9.344 7.168 10.477 1 97.81 280 ALA A C 1
ATOM 2237 O O . ALA A 1 280 ? 9.055 5.973 10.461 1 97.81 280 ALA A O 1
ATOM 2238 N N . ILE A 1 281 ? 9.461 7.852 11.57 1 96.81 281 ILE A N 1
ATOM 2239 C CA . ILE A 1 281 ? 9.352 7.211 12.875 1 96.81 281 ILE A CA 1
ATOM 2240 C C . ILE A 1 281 ? 7.918 6.719 13.086 1 96.81 281 ILE A C 1
ATOM 2242 O O . ILE A 1 281 ? 7.703 5.609 13.578 1 96.81 281 ILE A O 1
ATOM 2246 N N . ILE A 1 282 ? 6.973 7.551 12.742 1 96.38 282 ILE A N 1
ATOM 2247 C CA . ILE A 1 282 ? 5.578 7.176 12.922 1 96.38 282 ILE A CA 1
ATOM 2248 C C . ILE A 1 282 ? 5.246 5.973 12.039 1 96.38 282 ILE A C 1
ATOM 2250 O O . ILE A 1 282 ? 4.484 5.09 12.445 1 96.38 282 ILE A O 1
ATOM 2254 N N . GLN A 1 283 ? 5.777 5.941 10.828 1 96.75 283 GLN A N 1
ATOM 2255 C CA . GLN A 1 283 ? 5.582 4.77 9.984 1 96.75 283 GLN A CA 1
ATOM 2256 C C . GLN A 1 283 ? 6.145 3.516 10.641 1 96.75 283 GLN A C 1
ATOM 2258 O O . GLN A 1 283 ? 5.543 2.441 10.555 1 96.75 283 GLN A O 1
ATOM 2263 N N . ASN A 1 284 ? 7.332 3.672 11.266 1 94.75 284 ASN A N 1
ATOM 2264 C CA . ASN A 1 284 ? 7.922 2.553 11.992 1 94.75 284 ASN A CA 1
ATOM 2265 C C . ASN A 1 284 ? 7 2.051 13.102 1 94.75 284 ASN A C 1
ATOM 2267 O O . ASN A 1 284 ? 6.824 0.844 13.266 1 94.75 284 ASN A O 1
ATOM 2271 N N . ILE A 1 285 ? 6.461 2.965 13.812 1 93.5 285 ILE A N 1
ATOM 2272 C CA . ILE A 1 285 ? 5.535 2.607 14.883 1 93.5 285 ILE A CA 1
ATOM 2273 C C . ILE A 1 285 ? 4.363 1.817 14.305 1 93.5 285 ILE A C 1
ATOM 2275 O O . ILE A 1 285 ? 3.977 0.779 14.852 1 93.5 285 ILE A O 1
ATOM 2279 N N . TRP A 1 286 ? 3.84 2.293 13.234 1 94.38 286 TRP A N 1
ATOM 2280 C CA . TRP A 1 286 ? 2.713 1.641 12.578 1 94.38 286 TRP A CA 1
ATOM 2281 C C . TRP A 1 286 ? 3.07 0.214 12.18 1 94.38 286 TRP A C 1
ATOM 2283 O O . TRP A 1 286 ? 2.303 -0.719 12.43 1 94.38 286 TRP A O 1
ATOM 2293 N N . LEU A 1 287 ? 4.242 0.045 11.586 1 93.31 287 LEU A N 1
ATOM 2294 C CA . LEU A 1 287 ? 4.688 -1.262 11.117 1 93.31 287 LEU A CA 1
ATOM 2295 C C . LEU A 1 287 ? 4.844 -2.234 12.281 1 93.31 287 LEU A C 1
ATOM 2297 O O . LEU A 1 287 ? 4.438 -3.395 12.188 1 93.31 287 LEU A O 1
ATOM 2301 N N . ILE A 1 288 ? 5.387 -1.789 13.32 1 91.75 288 ILE A N 1
ATOM 2302 C CA . ILE A 1 288 ? 5.594 -2.627 14.492 1 91.75 288 ILE A CA 1
ATOM 2303 C C . ILE A 1 288 ? 4.246 -3.008 15.102 1 91.75 288 ILE A C 1
ATOM 2305 O O . ILE A 1 288 ? 4.02 -4.172 15.445 1 91.75 288 ILE A O 1
ATOM 2309 N N . GLN A 1 289 ? 3.383 -2.033 15.195 1 90.5 289 GLN A N 1
ATOM 2310 C CA . GLN A 1 289 ? 2.064 -2.293 15.766 1 90.5 289 GLN A CA 1
ATOM 2311 C C . GLN A 1 289 ? 1.299 -3.32 14.938 1 90.5 289 GLN A C 1
ATOM 2313 O O . GLN A 1 289 ? 0.668 -4.223 15.492 1 90.5 289 GLN A O 1
ATOM 2318 N N . LYS A 1 290 ? 1.355 -3.195 13.633 1 91.81 290 LYS A N 1
ATOM 2319 C CA . LYS A 1 290 ? 0.655 -4.137 12.766 1 91.81 290 LYS A CA 1
ATOM 2320 C C . LYS A 1 290 ? 1.263 -5.535 12.867 1 91.81 290 LYS A C 1
ATOM 2322 O O . LYS A 1 290 ? 0.548 -6.535 12.789 1 91.81 290 LYS A O 1
ATOM 2327 N N . SER A 1 291 ? 2.582 -5.605 13.031 1 89.31 291 SER A N 1
ATOM 2328 C CA . SER A 1 291 ? 3.25 -6.895 13.148 1 89.31 291 SER A CA 1
ATOM 2329 C C . SER A 1 291 ? 2.895 -7.586 14.461 1 89.31 291 SER A C 1
ATOM 2331 O O . SER A 1 291 ? 2.865 -8.82 14.531 1 89.31 291 SER A O 1
ATOM 2333 N N . ARG A 1 292 ? 2.492 -6.832 15.43 1 85.56 292 ARG A N 1
ATOM 2334 C CA . ARG A 1 292 ? 2.191 -7.387 16.75 1 85.56 292 ARG A CA 1
ATOM 2335 C C . ARG A 1 292 ? 0.748 -7.875 16.812 1 85.56 292 ARG A C 1
ATOM 2337 O O . ARG A 1 292 ? 0.405 -8.695 17.672 1 85.56 292 ARG A O 1
ATOM 2344 N N . ARG A 1 293 ? -0.062 -7.441 15.914 1 83.62 293 ARG A N 1
ATOM 2345 C CA . ARG A 1 293 ? -1.472 -7.82 15.906 1 83.62 293 ARG A CA 1
ATOM 2346 C C . ARG A 1 293 ? -1.684 -9.133 15.148 1 83.62 293 ARG A C 1
ATOM 2348 O O . ARG A 1 293 ? -2.789 -9.672 15.141 1 83.62 293 ARG A O 1
ATOM 2355 N N . LEU A 1 294 ? -0.653 -9.609 14.695 1 83.88 294 LEU A N 1
ATOM 2356 C CA . LEU A 1 294 ? -0.766 -10.836 13.914 1 83.88 294 LEU A CA 1
ATOM 2357 C C . LEU A 1 294 ? -1.062 -12.023 14.82 1 83.88 294 LEU A C 1
ATOM 2359 O O . LEU A 1 294 ? -0.663 -12.039 15.992 1 83.88 294 LEU A O 1
ATOM 2363 N N . PRO A 1 295 ? -1.868 -12.883 14.289 1 79.69 295 PRO A N 1
ATOM 2364 C CA . PRO A 1 295 ? -2.156 -14.07 15.094 1 79.69 295 PRO A CA 1
ATOM 2365 C C . PRO A 1 295 ? -0.894 -14.742 15.633 1 79.69 295 PRO A C 1
ATOM 2367 O O . PRO A 1 295 ? 0.117 -14.812 14.93 1 79.69 295 PRO A O 1
ATOM 2370 N N . GLY A 1 296 ? -0.993 -15.148 16.844 1 69.56 296 GLY A N 1
ATOM 2371 C CA . GLY A 1 296 ? 0.147 -15.812 17.469 1 69.56 296 GLY A CA 1
ATOM 2372 C C . GLY A 1 296 ? 1.038 -14.859 18.234 1 69.56 296 GLY A C 1
ATOM 2373 O O . GLY A 1 296 ? 1.887 -15.289 19.016 1 69.56 296 GLY A O 1
ATOM 2374 N N . PHE A 1 297 ? 0.857 -13.578 17.922 1 67.62 297 PHE A N 1
ATOM 2375 C CA . PHE A 1 297 ? 1.738 -12.609 18.562 1 67.62 297 PHE A CA 1
ATOM 2376 C C . PHE A 1 297 ? 0.957 -11.719 19.516 1 67.62 297 PHE A C 1
ATOM 2378 O O . PHE A 1 297 ? 1.512 -10.781 20.094 1 67.62 297 PHE A O 1
ATOM 2385 N N . ASN A 1 298 ? -0.09 -12.328 20.062 1 61.38 298 ASN A N 1
ATOM 2386 C CA . ASN A 1 298 ? -1.148 -11.742 20.891 1 61.38 298 ASN A CA 1
ATOM 2387 C C . ASN A 1 298 ? -0.65 -10.531 21.672 1 61.38 298 ASN A C 1
ATOM 2389 O O . ASN A 1 298 ? -1.03 -10.336 22.812 1 61.38 298 ASN A O 1
ATOM 2393 N N . GLY A 1 299 ? 0.383 -9.633 21.156 1 61.75 299 GLY A N 1
ATOM 2394 C CA . GLY A 1 299 ? 0.607 -8.445 21.969 1 61.75 299 GLY A CA 1
ATOM 2395 C C . GLY A 1 299 ? 0.114 -7.176 21.297 1 61.75 299 GLY A C 1
ATOM 2396 O O . GLY A 1 299 ? 0.205 -7.027 20.078 1 61.75 299 GLY A O 1
ATOM 2397 N N . ASN A 1 300 ? -1.054 -6.648 21.812 1 62.06 300 ASN A N 1
ATOM 2398 C CA . ASN A 1 300 ? -1.562 -5.375 21.312 1 62.06 300 ASN A CA 1
ATOM 2399 C C . ASN A 1 300 ? -0.591 -4.234 21.594 1 62.06 300 ASN A C 1
ATOM 2401 O O . ASN A 1 300 ? -0.801 -3.105 21.141 1 62.06 300 ASN A O 1
ATOM 2405 N N . SER A 1 301 ? 0.441 -4.68 22.281 1 69.75 301 SER A N 1
ATOM 2406 C CA . SER A 1 301 ? 1.304 -3.58 22.703 1 69.75 301 SER A CA 1
ATOM 2407 C C . SER A 1 301 ? 2.75 -3.82 22.281 1 69.75 301 SER A C 1
ATOM 2409 O O . SER A 1 301 ? 3.16 -4.965 22.062 1 69.75 301 SER A O 1
ATOM 2411 N N . LEU A 1 302 ? 3.373 -2.744 22.016 1 80.75 302 LEU A N 1
ATOM 2412 C CA . LEU A 1 302 ? 4.805 -2.779 21.734 1 80.75 302 LEU A CA 1
ATOM 2413 C C . LEU A 1 302 ? 5.566 -3.389 22.922 1 80.75 302 LEU A C 1
ATOM 2415 O O . LEU A 1 302 ? 5.176 -3.213 24.078 1 80.75 302 LEU A O 1
ATOM 2419 N N . SER A 1 303 ? 6.586 -4.121 22.625 1 82.69 303 SER A N 1
ATOM 2420 C CA . SER A 1 303 ? 7.445 -4.637 23.688 1 82.69 303 SER A CA 1
ATOM 2421 C C . SER A 1 303 ? 8.18 -3.508 24.406 1 82.69 303 SER A C 1
ATOM 2423 O O . SER A 1 303 ? 8.398 -2.439 23.828 1 82.69 303 SER A O 1
ATOM 2425 N N . PRO A 1 304 ? 8.531 -3.688 25.609 1 83.44 304 PRO A N 1
ATOM 2426 C CA . PRO A 1 304 ? 9.273 -2.65 26.344 1 83.44 304 PRO A CA 1
ATOM 2427 C C . PRO A 1 304 ? 10.547 -2.221 25.625 1 83.44 304 PRO A C 1
ATOM 2429 O O . PRO A 1 304 ? 10.898 -1.039 25.641 1 83.44 304 PRO A O 1
ATOM 2432 N N . SER A 1 305 ? 11.195 -3.176 25.016 1 84.69 305 SER A N 1
ATOM 2433 C CA . SER A 1 305 ? 12.422 -2.85 24.297 1 84.69 305 SER A CA 1
ATOM 2434 C C . SER A 1 305 ? 12.141 -1.974 23.094 1 84.69 305 SER A C 1
ATOM 2436 O O . SER A 1 305 ? 12.906 -1.057 22.781 1 84.69 305 SER A O 1
ATOM 2438 N N . GLU A 1 306 ? 11.094 -2.301 22.469 1 87.5 306 GLU A N 1
ATOM 2439 C CA . GLU A 1 306 ? 10.695 -1.504 21.312 1 87.5 306 GLU A CA 1
ATOM 2440 C C . GLU A 1 306 ? 10.312 -0.084 21.734 1 87.5 306 GLU A C 1
ATOM 2442 O O . GLU A 1 306 ? 10.703 0.884 21.078 1 87.5 306 GLU A O 1
ATOM 2447 N N . VAL A 1 307 ? 9.586 0.058 22.797 1 89.5 307 VAL A N 1
ATOM 2448 C CA . VAL A 1 307 ? 9.148 1.357 23.297 1 89.5 307 VAL A CA 1
ATOM 2449 C C . VAL A 1 307 ? 10.367 2.197 23.688 1 89.5 307 VAL A C 1
ATOM 2451 O O . VAL A 1 307 ? 10.445 3.379 23.344 1 89.5 307 VAL A O 1
ATOM 2454 N N . THR A 1 308 ? 11.266 1.572 24.359 1 89.56 308 THR A N 1
ATOM 2455 C CA . THR A 1 308 ? 12.461 2.287 24.812 1 89.56 308 THR A CA 1
ATOM 2456 C C . THR A 1 308 ? 13.258 2.797 23.609 1 89.56 308 THR A C 1
ATOM 2458 O O . THR A 1 308 ? 13.742 3.932 23.625 1 89.56 308 THR A O 1
ATOM 2461 N N . SER A 1 309 ? 13.367 1.983 22.641 1 91.38 309 SER A N 1
ATOM 2462 C CA . SER A 1 309 ? 14.109 2.355 21.438 1 91.38 309 SER A CA 1
ATOM 2463 C C . SER A 1 309 ? 13.43 3.51 20.703 1 91.38 309 SER A C 1
ATOM 2465 O O . SER A 1 309 ? 14.094 4.445 20.266 1 91.38 309 SER A O 1
ATOM 2467 N N . LEU A 1 310 ? 12.156 3.428 20.578 1 93.25 310 LEU A N 1
ATOM 2468 C CA . LEU A 1 310 ? 11.398 4.461 19.891 1 93.25 310 LEU A CA 1
ATOM 2469 C C . LEU A 1 310 ? 11.375 5.754 20.688 1 93.25 310 LEU A C 1
ATOM 2471 O O . LEU A 1 310 ? 11.445 6.848 20.125 1 93.25 310 LEU A O 1
ATOM 2475 N N . GLU A 1 311 ? 11.297 5.656 21.984 1 91.75 311 GLU A N 1
ATOM 2476 C CA . GLU A 1 311 ? 11.344 6.836 22.844 1 91.75 311 GLU A CA 1
ATOM 2477 C C . GLU A 1 311 ? 12.688 7.547 22.719 1 91.75 311 GLU A C 1
ATOM 2479 O O . GLU A 1 311 ? 12.75 8.781 22.734 1 91.75 311 GLU A O 1
ATOM 2484 N N . LEU A 1 312 ? 13.703 6.754 22.688 1 92.25 312 LEU A N 1
ATOM 2485 C CA . LEU A 1 312 ? 15.031 7.328 22.484 1 92.25 312 LEU A CA 1
ATOM 2486 C C . LEU A 1 312 ? 15.094 8.125 21.188 1 92.25 312 LEU A C 1
ATOM 2488 O O . LEU A 1 312 ? 15.602 9.25 21.172 1 92.25 312 LEU A O 1
ATOM 2492 N N . ALA A 1 313 ? 14.641 7.527 20.141 1 94.69 313 ALA A N 1
ATOM 2493 C CA . ALA A 1 313 ? 14.633 8.203 18.844 1 94.69 313 ALA A CA 1
ATOM 2494 C C . ALA A 1 313 ? 13.836 9.5 18.906 1 94.69 313 ALA A C 1
ATOM 2496 O O . ALA A 1 313 ? 14.25 10.516 18.344 1 94.69 313 ALA A O 1
ATOM 2497 N N . LEU A 1 314 ? 12.672 9.492 19.578 1 93.75 314 LEU A N 1
ATOM 2498 C CA . LEU A 1 314 ? 11.82 10.672 19.688 1 93.75 314 LEU A CA 1
ATOM 2499 C C . LEU A 1 314 ? 12.5 11.75 20.531 1 93.75 314 LEU A C 1
ATOM 2501 O O . LEU A 1 314 ? 12.398 12.938 20.234 1 93.75 314 LEU A O 1
ATOM 2505 N N . GLU A 1 315 ? 13.172 11.32 21.547 1 92.94 315 GLU A N 1
ATOM 2506 C CA . GLU A 1 315 ? 13.922 12.266 22.375 1 92.94 315 GLU A CA 1
ATOM 2507 C C . GLU A 1 315 ? 15.031 12.945 21.562 1 92.94 315 GLU A C 1
ATOM 2509 O O . GLU A 1 315 ? 15.227 14.156 21.672 1 92.94 315 GLU A O 1
ATOM 2514 N N . HIS A 1 316 ? 15.742 12.133 20.891 1 93.5 316 HIS A N 1
ATOM 2515 C CA . HIS A 1 316 ? 16.797 12.688 20.062 1 93.5 316 HIS A CA 1
ATOM 2516 C C . HIS A 1 316 ? 16.234 13.609 18.984 1 93.5 316 HIS A C 1
ATOM 2518 O O . HIS A 1 316 ? 16.828 14.648 18.672 1 93.5 316 HIS A O 1
ATOM 2524 N N . TRP A 1 317 ? 15.164 13.195 18.391 1 95.12 317 TRP A N 1
ATOM 2525 C CA . TRP A 1 317 ? 14.484 14.055 17.438 1 95.12 317 TRP A CA 1
ATOM 2526 C C . TRP A 1 317 ? 14.148 15.406 18.047 1 95.12 317 TRP A C 1
ATOM 2528 O O . TRP A 1 317 ? 14.367 16.453 17.438 1 95.12 317 TRP A O 1
ATOM 2538 N N . CYS A 1 318 ? 13.617 15.406 19.234 1 91.56 318 CYS A N 1
ATOM 2539 C CA . CYS A 1 318 ? 13.242 16.625 19.953 1 91.56 318 CYS A CA 1
ATOM 2540 C C . CYS A 1 318 ? 14.461 17.5 20.203 1 91.56 318 CYS A C 1
ATOM 2542 O O . CYS A 1 318 ? 14.398 18.719 20.062 1 91.56 318 CYS A O 1
ATOM 2544 N N . GLN A 1 319 ? 15.539 16.875 20.516 1 90.69 319 GLN A N 1
ATOM 2545 C CA . GLN A 1 319 ? 16.766 17.625 20.75 1 90.69 319 GLN A CA 1
ATOM 2546 C C . GLN A 1 319 ? 17.25 18.312 19.484 1 90.69 319 GLN A C 1
ATOM 2548 O O . GLN A 1 319 ? 17.672 19.469 19.516 1 90.69 319 GLN A O 1
ATOM 2553 N N . CYS A 1 320 ? 17.188 17.562 18.438 1 90.5 320 CYS A N 1
ATOM 2554 C CA . CYS A 1 320 ? 17.578 18.125 17.156 1 90.5 320 CYS A CA 1
ATOM 2555 C C . CYS A 1 320 ? 16.656 19.266 16.75 1 90.5 320 CYS A C 1
ATOM 2557 O O . CYS A 1 320 ? 17.109 20.266 16.172 1 90.5 320 CYS A O 1
ATOM 2559 N N . TRP A 1 321 ? 15.406 19.109 17.016 1 88.81 321 TRP A N 1
ATOM 2560 C CA . TRP A 1 321 ? 14.391 20.094 16.688 1 88.81 321 TRP A CA 1
ATOM 2561 C C . TRP A 1 321 ? 14.617 21.391 17.469 1 88.81 321 TRP A C 1
ATOM 2563 O O . TRP A 1 321 ? 14.484 22.484 16.922 1 88.81 321 TRP A O 1
ATOM 2573 N N . GLU A 1 322 ? 15 21.266 18.703 1 85.88 322 GLU A N 1
ATOM 2574 C CA . GLU A 1 322 ? 15.219 22.422 19.562 1 85.88 322 GLU A CA 1
ATOM 2575 C C . GLU A 1 322 ? 16.453 23.203 19.125 1 85.88 322 GLU A C 1
ATOM 2577 O O . GLU A 1 322 ? 16.531 24.422 19.312 1 85.88 322 GLU A O 1
ATOM 2582 N N . ARG A 1 323 ? 17.344 22.484 18.578 1 82.5 323 ARG A N 1
ATOM 2583 C CA . ARG A 1 323 ? 18.578 23.109 18.156 1 82.5 323 ARG A CA 1
ATOM 2584 C C . ARG A 1 323 ? 18.422 23.828 16.812 1 82.5 323 ARG A C 1
ATOM 2586 O O . ARG A 1 323 ? 19.266 24.625 16.422 1 82.5 323 ARG A O 1
ATOM 2593 N N . ASN A 1 324 ? 17.375 23.469 16.203 1 77.19 324 ASN A N 1
ATOM 2594 C CA . ASN A 1 324 ? 17.094 24.109 14.922 1 77.19 324 ASN A CA 1
ATOM 2595 C C . ASN A 1 324 ? 16.609 25.547 15.102 1 77.19 324 ASN A C 1
ATOM 2597 O O . ASN A 1 324 ? 15.617 25.781 15.797 1 77.19 324 ASN A O 1
ATOM 2601 N N . ARG A 1 325 ? 17.266 26.438 14.523 1 69.62 325 ARG A N 1
ATOM 2602 C CA . ARG A 1 325 ? 16.938 27.859 14.617 1 69.62 325 ARG A CA 1
ATOM 2603 C C . ARG A 1 325 ? 15.562 28.156 14.023 1 69.62 325 ARG A C 1
ATOM 2605 O O . ARG A 1 325 ? 14.922 29.141 14.375 1 69.62 325 ARG A O 1
ATOM 2612 N N . GLU A 1 326 ? 15.141 27.219 13.227 1 71.88 326 GLU A N 1
ATOM 2613 C CA . GLU A 1 326 ? 13.859 27.391 12.539 1 71.88 326 GLU A CA 1
ATOM 2614 C C . GLU A 1 326 ? 12.711 26.812 13.352 1 71.88 326 GLU A C 1
ATOM 2616 O O . GLU A 1 326 ? 11.547 26.984 12.992 1 71.88 326 GLU A O 1
ATOM 2621 N N . ALA A 1 327 ? 13.039 26.25 14.414 1 73.94 327 ALA A N 1
ATOM 2622 C CA . ALA A 1 327 ? 12.039 25.547 15.211 1 73.94 327 ALA A CA 1
ATOM 2623 C C . ALA A 1 327 ? 11.172 26.516 15.992 1 73.94 327 ALA A C 1
ATOM 2625 O O . ALA A 1 327 ? 11.664 27.531 16.5 1 73.94 327 ALA A O 1
ATOM 2626 N N . SER A 1 328 ? 9.859 26.391 15.906 1 70.56 328 SER A N 1
ATOM 2627 C CA . SER A 1 328 ? 8.938 27.25 16.656 1 70.56 328 SER A CA 1
ATOM 2628 C C . SER A 1 328 ? 7.652 26.484 17 1 70.56 328 SER A C 1
ATOM 2630 O O . SER A 1 328 ? 7.176 25.672 16.219 1 70.56 328 SER A O 1
ATOM 2632 N N . ILE A 1 329 ? 7.191 26.719 18.156 1 65.88 329 ILE A N 1
ATOM 2633 C CA . ILE A 1 329 ? 5.91 26.156 18.578 1 65.88 329 ILE A CA 1
ATOM 2634 C C . ILE A 1 329 ? 4.785 27.125 18.203 1 65.88 329 ILE A C 1
ATOM 2636 O O . ILE A 1 329 ? 3.607 26.844 18.453 1 65.88 329 ILE A O 1
ATOM 2640 N N . ASP A 1 330 ? 5.215 28.156 17.578 1 62.75 330 ASP A N 1
ATOM 2641 C CA . ASP A 1 330 ? 4.258 29.156 17.094 1 62.75 330 ASP A CA 1
ATOM 2642 C C . ASP A 1 330 ? 3.824 28.844 15.664 1 62.75 330 ASP A C 1
ATOM 2644 O O . ASP A 1 330 ? 4.652 28.812 14.75 1 62.75 330 ASP A O 1
ATOM 2648 N N . PRO A 1 331 ? 2.529 28.719 15.523 1 61.69 331 PRO A N 1
ATOM 2649 C CA . PRO A 1 331 ? 2.061 28.406 14.172 1 61.69 331 PRO A CA 1
ATOM 2650 C C . PRO A 1 331 ? 2.311 29.547 13.18 1 61.69 331 PRO A C 1
ATOM 2652 O O . PRO A 1 331 ? 2.277 29.328 11.969 1 61.69 331 PRO A O 1
ATOM 2655 N N . PHE A 1 332 ? 2.566 30.656 13.703 1 61.66 332 PHE A N 1
ATOM 2656 C CA . PHE A 1 332 ? 2.775 31.812 12.828 1 61.66 332 PHE A CA 1
ATOM 2657 C C . PHE A 1 332 ? 4.262 32.125 12.688 1 61.66 332 PHE A C 1
ATOM 2659 O O . PHE A 1 332 ? 4.641 33.25 12.375 1 61.66 332 PHE A O 1
ATOM 2666 N N . ASN A 1 333 ? 5.023 31.125 12.883 1 66.19 333 ASN A N 1
ATOM 2667 C CA . ASN A 1 333 ? 6.469 31.219 12.688 1 66.19 333 ASN A CA 1
ATOM 2668 C C . ASN A 1 333 ? 6.812 31.703 11.281 1 66.19 333 ASN A C 1
ATOM 2670 O O . ASN A 1 333 ? 6.211 31.25 10.297 1 66.19 333 ASN A O 1
ATOM 2674 N N . PRO A 1 334 ? 7.605 32.594 11.297 1 63.91 334 PRO A N 1
ATOM 2675 C CA . PRO A 1 334 ? 8 33.156 9.992 1 63.91 334 PRO A CA 1
ATOM 2676 C C . PRO A 1 334 ? 8.594 32.062 9.07 1 63.91 334 PRO A C 1
ATOM 2678 O O . PRO A 1 334 ? 8.602 32.25 7.852 1 63.91 334 PRO A O 1
ATOM 2681 N N . HIS A 1 335 ? 8.992 31.047 9.703 1 66.69 335 HIS A N 1
ATOM 2682 C CA . HIS A 1 335 ? 9.609 30.016 8.883 1 66.69 335 HIS A CA 1
ATOM 2683 C C . HIS A 1 335 ? 8.578 28.953 8.469 1 66.69 335 HIS A C 1
ATOM 2685 O O . HIS A 1 335 ? 8.938 27.922 7.898 1 66.69 335 HIS A O 1
ATOM 2691 N N . GLY A 1 336 ? 7.383 29.25 8.805 1 67.75 336 GLY A N 1
ATOM 2692 C CA . GLY A 1 336 ? 6.312 28.391 8.328 1 67.75 336 GLY A CA 1
ATOM 2693 C C . GLY A 1 336 ? 5.758 27.484 9.406 1 67.75 336 GLY A C 1
ATOM 2694 O O . GLY A 1 336 ? 6.34 27.375 10.492 1 67.75 336 GLY A O 1
ATOM 2695 N N . PRO A 1 337 ? 4.766 26.859 8.961 1 82.38 337 PRO A N 1
ATOM 2696 C CA . PRO A 1 337 ? 4.031 26.062 9.953 1 82.38 337 PRO A CA 1
ATOM 2697 C C . PRO A 1 337 ? 4.594 24.656 10.102 1 82.38 337 PRO A C 1
ATOM 2699 O O . PRO A 1 337 ? 4.133 23.891 10.953 1 82.38 337 PRO A O 1
ATOM 2702 N N . LEU A 1 338 ? 5.605 24.266 9.359 1 87 338 LEU A N 1
ATOM 2703 C CA . LEU A 1 338 ? 6.113 22.891 9.32 1 87 338 LEU A CA 1
ATOM 2704 C C . LEU A 1 338 ? 6.633 22.469 10.695 1 87 338 LEU A C 1
ATOM 2706 O O . LEU A 1 338 ? 6.383 21.344 11.133 1 87 338 LEU A O 1
ATOM 2710 N N . SER A 1 339 ? 7.348 23.375 11.281 1 85.88 339 SER A N 1
ATOM 2711 C CA . SER A 1 339 ? 7.91 23.062 12.594 1 85.88 339 SER A CA 1
ATOM 2712 C C . SER A 1 339 ? 6.812 22.812 13.617 1 85.88 339 SER A C 1
ATOM 2714 O O . SER A 1 339 ? 6.93 21.906 14.453 1 85.88 339 SER A O 1
ATOM 2716 N N . PHE A 1 340 ? 5.84 23.641 13.523 1 84.81 340 PHE A N 1
ATOM 2717 C CA . PHE A 1 340 ? 4.688 23.484 14.398 1 84.81 340 PHE A CA 1
ATOM 2718 C C . PHE A 1 340 ? 3.994 22.141 14.148 1 84.81 340 PHE A C 1
ATOM 2720 O O . PHE A 1 340 ? 3.65 21.438 15.094 1 84.81 340 PHE A O 1
ATOM 2727 N N . THR A 1 341 ? 3.773 21.812 12.945 1 89.56 341 THR A N 1
ATOM 2728 C CA . THR A 1 341 ? 3.129 20.562 12.555 1 89.56 341 THR A CA 1
ATOM 2729 C C . THR A 1 341 ? 3.975 19.359 12.977 1 89.56 341 THR A C 1
ATOM 2731 O O . THR A 1 341 ? 3.439 18.344 13.414 1 89.56 341 THR A O 1
ATOM 2734 N N . SER A 1 342 ? 5.301 19.469 12.867 1 92 342 SER A N 1
ATOM 2735 C CA . SER A 1 342 ? 6.195 18.391 13.258 1 92 342 SER A CA 1
ATOM 2736 C C . SER A 1 342 ? 6.109 18.109 14.758 1 92 342 SER A C 1
ATOM 2738 O O . SER A 1 342 ? 6.199 16.969 15.195 1 92 342 SER A O 1
ATOM 2740 N N . ALA A 1 343 ? 5.934 19.172 15.5 1 87.75 343 ALA A N 1
ATOM 2741 C CA . ALA A 1 343 ? 5.785 19.031 16.938 1 87.75 343 ALA A CA 1
ATOM 2742 C C . ALA A 1 343 ? 4.5 18.281 17.297 1 87.75 343 ALA A C 1
ATOM 2744 O O . ALA A 1 343 ? 4.473 17.484 18.234 1 87.75 343 ALA A O 1
ATOM 2745 N N . ALA A 1 344 ? 3.482 18.641 16.578 1 89.06 344 ALA A N 1
ATOM 2746 C CA . ALA A 1 344 ? 2.229 17.906 16.766 1 89.06 344 ALA A CA 1
ATOM 2747 C C . ALA A 1 344 ? 2.391 16.438 16.438 1 89.06 344 ALA A C 1
ATOM 2749 O O . ALA A 1 344 ? 1.841 15.562 17.125 1 89.06 344 ALA A O 1
ATOM 2750 N N . LEU A 1 345 ? 3.094 16.141 15.406 1 93.69 345 LEU A N 1
ATOM 2751 C CA . LEU A 1 345 ? 3.336 14.758 15 1 93.69 345 LEU A CA 1
ATOM 2752 C C . LEU A 1 345 ? 4.188 14.031 16.031 1 93.69 345 LEU A C 1
ATOM 2754 O O . LEU A 1 345 ? 4.012 12.828 16.25 1 93.69 345 LEU A O 1
ATOM 2758 N N . LEU A 1 346 ? 5.121 14.781 16.609 1 92.69 346 LEU A N 1
ATOM 2759 C CA . LEU A 1 346 ? 5.91 14.203 17.703 1 92.69 346 LEU A CA 1
ATOM 2760 C C . LEU A 1 346 ? 5.012 13.758 18.844 1 92.69 346 LEU A C 1
ATOM 2762 O O . LEU A 1 346 ? 5.16 12.641 19.359 1 92.69 346 LEU A O 1
ATOM 2766 N N . ARG A 1 347 ? 4.129 14.609 19.203 1 89.31 347 ARG A N 1
ATOM 2767 C CA . ARG A 1 347 ? 3.184 14.25 20.266 1 89.31 347 ARG A CA 1
ATOM 2768 C C . ARG A 1 347 ? 2.354 13.039 19.859 1 89.31 347 ARG A C 1
ATOM 2770 O O . ARG A 1 347 ? 2.104 12.156 20.688 1 89.31 347 ARG A O 1
ATOM 2777 N N . LEU A 1 348 ? 1.933 13.062 18.656 1 92.5 348 LEU A N 1
ATOM 2778 C CA . LEU A 1 348 ? 1.162 11.938 18.141 1 92.5 348 LEU A CA 1
ATOM 2779 C C . LEU A 1 348 ? 1.955 10.641 18.25 1 92.5 348 LEU A C 1
ATOM 2781 O O . LEU A 1 348 ? 1.398 9.594 18.594 1 92.5 348 LEU A O 1
ATOM 2785 N N . ALA A 1 349 ? 3.232 10.695 17.922 1 93.31 349 ALA A N 1
ATOM 2786 C CA . ALA A 1 349 ? 4.094 9.516 18.016 1 93.31 349 ALA A CA 1
ATOM 2787 C C . ALA A 1 349 ? 4.137 8.984 19.453 1 93.31 349 ALA A C 1
ATOM 2789 O O . ALA A 1 349 ? 4.031 7.773 19.672 1 93.31 349 ALA A O 1
ATOM 2790 N N . TYR A 1 350 ? 4.238 9.891 20.391 1 89.25 350 TYR A N 1
ATOM 2791 C CA . TYR A 1 350 ? 4.262 9.477 21.797 1 89.25 350 TYR A CA 1
ATOM 2792 C C . TYR A 1 350 ? 2.943 8.82 22.188 1 89.25 350 TYR A C 1
ATOM 2794 O O . TYR A 1 350 ? 2.936 7.824 22.922 1 89.25 350 TYR A O 1
ATOM 2802 N N . ILE A 1 351 ? 1.911 9.367 21.734 1 90.44 351 ILE A N 1
ATOM 2803 C CA . ILE A 1 351 ? 0.593 8.812 22.031 1 90.44 351 ILE A CA 1
ATOM 2804 C C . ILE A 1 351 ? 0.482 7.402 21.453 1 90.44 351 ILE A C 1
ATOM 2806 O O . ILE A 1 351 ? 0.016 6.488 22.141 1 90.44 351 ILE A O 1
ATOM 2810 N N . ARG A 1 352 ? 0.936 7.195 20.312 1 90.62 352 ARG A N 1
ATOM 2811 C CA . ARG A 1 352 ? 0.769 5.938 19.594 1 90.62 352 ARG A CA 1
ATOM 2812 C C . ARG A 1 352 ? 1.698 4.863 20.141 1 90.62 352 ARG A C 1
ATOM 2814 O O . ARG A 1 352 ? 1.503 3.674 19.891 1 90.62 352 ARG A O 1
ATOM 2821 N N . LEU A 1 353 ? 2.693 5.27 20.891 1 88.44 353 LEU A N 1
ATOM 2822 C CA . LEU A 1 353 ? 3.512 4.289 21.594 1 88.44 353 LEU A CA 1
ATOM 2823 C C . LEU A 1 353 ? 2.717 3.625 22.719 1 88.44 353 LEU A C 1
ATOM 2825 O O . LEU A 1 353 ? 3.006 2.49 23.094 1 88.44 353 LEU A O 1
ATOM 2829 N N . ASN A 1 354 ? 1.679 4.383 23.172 1 83.81 354 ASN A N 1
ATOM 2830 C CA . ASN A 1 354 ? 0.988 3.924 24.375 1 83.81 354 ASN A CA 1
ATOM 2831 C C . ASN A 1 354 ? -0.388 3.352 24.047 1 83.81 354 ASN A C 1
ATOM 2833 O O . ASN A 1 354 ? -0.969 2.619 24.844 1 83.81 354 ASN A O 1
ATOM 2837 N N . ALA A 1 355 ? -0.87 3.752 23.016 1 85.75 355 ALA A N 1
ATOM 2838 C CA . ALA A 1 355 ? -2.189 3.285 22.594 1 85.75 355 ALA A CA 1
ATOM 2839 C C . ALA A 1 355 ? -2.246 3.09 21.078 1 85.75 355 ALA A C 1
ATOM 2841 O O . ALA A 1 355 ? -1.759 3.928 20.328 1 85.75 355 ALA A O 1
ATOM 2842 N N . ASP A 1 356 ? -2.836 1.982 20.719 1 81.75 356 ASP A N 1
ATOM 2843 C CA . ASP A 1 356 ? -2.936 1.691 19.297 1 81.75 356 ASP A CA 1
ATOM 2844 C C . ASP A 1 356 ? -4.199 2.299 18.703 1 81.75 356 ASP A C 1
ATOM 2846 O O . ASP A 1 356 ? -5.227 1.625 18.594 1 81.75 356 ASP A O 1
ATOM 2850 N N . PHE A 1 357 ? -4.133 3.43 18.188 1 80.88 357 PHE A N 1
ATOM 2851 C CA . PHE A 1 357 ? -5.25 4.164 17.609 1 80.88 357 PHE A CA 1
ATOM 2852 C C . PHE A 1 357 ? -5.508 3.703 16.172 1 80.88 357 PHE A C 1
ATOM 2854 O O . PHE A 1 357 ? -6.562 4 15.609 1 80.88 357 PHE A O 1
ATOM 2861 N N . SER A 1 358 ? -4.586 3.008 15.547 1 76.62 358 SER A N 1
ATOM 2862 C CA . SER A 1 358 ? -4.633 2.791 14.102 1 76.62 358 SER A CA 1
ATOM 2863 C C . SER A 1 358 ? -5.914 2.08 13.688 1 76.62 358 SER A C 1
ATOM 2865 O O . SER A 1 358 ? -6.629 2.543 12.797 1 76.62 358 SER A O 1
ATOM 2867 N N . SER A 1 359 ? -6.32 1.131 14.352 1 78.56 359 SER A N 1
ATOM 2868 C CA . SER A 1 359 ? -7.504 0.392 13.922 1 78.56 359 SER A CA 1
ATOM 2869 C C . SER A 1 359 ? -8.75 0.869 14.664 1 78.56 359 SER A C 1
ATOM 2871 O O . SER A 1 359 ? -9.875 0.586 14.242 1 78.56 359 SER A O 1
ATOM 2873 N N . ALA A 1 360 ? -8.531 1.763 15.594 1 85.06 360 ALA A N 1
ATOM 2874 C CA . ALA A 1 360 ? -9.648 2.131 16.453 1 85.06 360 ALA A CA 1
ATOM 2875 C C . ALA A 1 360 ? -10.375 3.365 15.93 1 85.06 360 ALA A C 1
ATOM 2877 O O . ALA A 1 360 ? -11.578 3.525 16.141 1 85.06 360 ALA A O 1
ATOM 2878 N N . ARG A 1 361 ? -9.805 4.262 15.312 1 87.94 361 ARG A N 1
ATOM 2879 C CA . ARG A 1 361 ? -10.367 5.559 14.938 1 87.94 361 ARG A CA 1
ATOM 2880 C C . ARG A 1 361 ? -11.453 5.398 13.883 1 87.94 361 ARG A C 1
ATOM 2882 O O . ARG A 1 361 ? -12.539 5.977 14.016 1 87.94 361 ARG A O 1
ATOM 2889 N N . ARG A 1 362 ? -11.211 4.691 12.812 1 91.31 362 ARG A N 1
ATOM 2890 C CA . ARG A 1 362 ? -12.156 4.398 11.734 1 91.31 362 ARG A CA 1
ATOM 2891 C C . ARG A 1 362 ? -12.727 5.684 11.148 1 91.31 362 ARG A C 1
ATOM 2893 O O . ARG A 1 362 ? -13.945 5.812 10.992 1 91.31 362 ARG A O 1
ATOM 2900 N N . LEU A 1 363 ? -11.906 6.676 10.93 1 94 363 LEU A N 1
ATOM 2901 C CA . LEU A 1 363 ? -12.305 7.965 10.375 1 94 363 LEU A CA 1
ATOM 2902 C C . LEU A 1 363 ? -12.883 7.797 8.977 1 94 363 LEU A C 1
ATOM 2904 O O . LEU A 1 363 ? -13.68 8.625 8.523 1 94 363 LEU A O 1
ATOM 2908 N N . GLN A 1 364 ? -12.602 6.703 8.25 1 91.44 364 GLN A N 1
ATOM 2909 C CA . GLN A 1 364 ? -13.023 6.477 6.875 1 91.44 364 GLN A CA 1
ATOM 2910 C C . GLN A 1 364 ? -14.523 6.199 6.801 1 91.44 364 GLN A C 1
ATOM 2912 O O . GLN A 1 364 ? -15.117 6.23 5.723 1 91.44 364 GLN A O 1
ATOM 2917 N N . THR A 1 365 ? -15.125 5.949 7.984 1 93.56 365 THR A N 1
ATOM 2918 C CA . THR A 1 365 ? -16.562 5.727 7.992 1 93.56 365 THR A CA 1
ATOM 2919 C C . THR A 1 365 ? -17.312 7.039 7.797 1 93.56 365 THR A C 1
ATOM 2921 O O . THR A 1 365 ? -18.5 7.039 7.441 1 93.56 365 THR A O 1
ATOM 2924 N N . TRP A 1 366 ? -16.688 8.227 8.195 1 95.5 366 TRP A N 1
ATOM 2925 C CA . TRP A 1 366 ? -17.25 9.57 8.125 1 95.5 366 TRP A CA 1
ATOM 2926 C C . TRP A 1 366 ? -18.516 9.68 8.977 1 95.5 366 TRP A C 1
ATOM 2928 O O . TRP A 1 366 ? -19.391 10.5 8.695 1 95.5 366 TRP A O 1
ATOM 2938 N N . ASN A 1 367 ? -18.672 8.742 9.914 1 96.88 367 ASN A N 1
ATOM 2939 C CA . ASN A 1 367 ? -19.781 8.711 10.852 1 96.88 367 ASN A CA 1
ATOM 2940 C C . ASN A 1 367 ? -19.328 8.945 12.289 1 96.88 367 ASN A C 1
ATOM 2942 O O . ASN A 1 367 ? -18.734 8.055 12.914 1 96.88 367 ASN A O 1
ATOM 2946 N N . PRO A 1 368 ? -19.656 10.117 12.797 1 97.12 368 PRO A N 1
ATOM 2947 C CA . PRO A 1 368 ? -19.141 10.484 14.117 1 97.12 368 PRO A CA 1
ATOM 2948 C C . PRO A 1 368 ? -19.516 9.461 15.195 1 97.12 368 PRO A C 1
ATOM 2950 O O . PRO A 1 368 ? -18.703 9.18 16.078 1 97.12 368 PRO A O 1
ATOM 2953 N N . GLU A 1 369 ? -20.672 8.898 15.133 1 97.31 369 GLU A N 1
ATOM 2954 C CA . GLU A 1 369 ? -21.125 7.93 16.141 1 97.31 369 GLU A CA 1
ATOM 2955 C C . GLU A 1 369 ? -20.328 6.629 16.031 1 97.31 369 GLU A C 1
ATOM 2957 O O . GLU A 1 369 ? -19.953 6.043 17.047 1 97.31 369 GLU A O 1
ATOM 2962 N N . GLU A 1 370 ? -20.094 6.207 14.828 1 96.31 370 GLU A N 1
ATOM 2963 C CA . GLU A 1 370 ? -19.312 4.988 14.625 1 96.31 370 GLU A CA 1
ATOM 2964 C C . GLU A 1 370 ? -17.859 5.18 15.094 1 96.31 370 GLU A C 1
ATOM 2966 O O . GLU A 1 370 ? -17.266 4.258 15.648 1 96.31 370 GLU A O 1
ATOM 2971 N N . ILE A 1 371 ? -17.344 6.316 14.82 1 96.94 371 ILE A N 1
ATOM 2972 C CA . ILE A 1 371 ? -15.992 6.633 15.242 1 96.94 371 ILE A CA 1
ATOM 2973 C C . ILE A 1 371 ? -15.914 6.617 16.766 1 96.94 371 ILE A C 1
ATOM 2975 O O . ILE A 1 371 ? -15.023 5.984 17.344 1 96.94 371 ILE A O 1
ATOM 2979 N N . ALA A 1 372 ? -16.859 7.258 17.375 1 97.25 372 ALA A N 1
ATOM 2980 C CA . ALA A 1 372 ? -16.906 7.324 18.828 1 97.25 372 ALA A CA 1
ATOM 2981 C C . ALA A 1 372 ? -17.031 5.93 19.438 1 97.25 372 ALA A C 1
ATOM 2983 O O . ALA A 1 372 ? -16.328 5.598 20.406 1 97.25 372 ALA A O 1
ATOM 2984 N N . ARG A 1 373 ? -17.875 5.145 18.891 1 96.12 373 ARG A N 1
ATOM 2985 C CA . ARG A 1 373 ? -18.094 3.789 19.391 1 96.12 373 ARG A CA 1
ATOM 2986 C C . ARG A 1 373 ? -16.844 2.939 19.234 1 96.12 373 ARG A C 1
ATOM 2988 O O . ARG A 1 373 ? -16.484 2.17 20.125 1 96.12 373 ARG A O 1
ATOM 2995 N N . SER A 1 374 ? -16.25 3.066 18.109 1 95.31 374 SER A N 1
ATOM 2996 C CA . SER A 1 374 ? -15.039 2.299 17.859 1 95.31 374 SER A CA 1
ATOM 2997 C C . SER A 1 374 ? -13.93 2.688 18.828 1 95.31 374 SER A C 1
ATOM 2999 O O . SER A 1 374 ? -13.227 1.822 19.344 1 95.31 374 SER A O 1
ATOM 3001 N N . LEU A 1 375 ? -13.781 3.973 19.047 1 95.12 375 LEU A N 1
ATOM 3002 C CA . LEU A 1 375 ? -12.766 4.441 19.969 1 95.12 375 LEU A CA 1
ATOM 3003 C C . LEU A 1 375 ? -13.031 3.916 21.375 1 95.12 375 LEU A C 1
ATOM 3005 O O . LEU A 1 375 ? -12.094 3.549 22.094 1 95.12 375 LEU A O 1
ATOM 3009 N N . LYS A 1 376 ? -14.25 3.9 21.672 1 94.19 376 LYS A N 1
ATOM 3010 C CA . LYS A 1 376 ? -14.617 3.428 23.016 1 94.19 376 LYS A CA 1
ATOM 3011 C C . LYS A 1 376 ? -14.375 1.927 23.141 1 94.19 376 LYS A C 1
ATOM 3013 O O . LYS A 1 376 ? -13.812 1.473 24.141 1 94.19 376 LYS A O 1
ATOM 3018 N N . GLU A 1 377 ? -14.664 1.2 22.109 1 91.56 377 GLU A N 1
ATOM 3019 C CA . GLU A 1 377 ? -14.688 -0.257 22.188 1 91.56 377 GLU A CA 1
ATOM 3020 C C . GLU A 1 377 ? -13.32 -0.848 21.875 1 91.56 377 GLU A C 1
ATOM 3022 O O . GLU A 1 377 ? -12.938 -1.882 22.422 1 91.56 377 GLU A O 1
ATOM 3027 N N . ASN A 1 378 ? -12.586 -0.199 21 1 88.56 378 ASN A N 1
ATOM 3028 C CA . ASN A 1 378 ? -11.414 -0.866 20.438 1 88.56 378 ASN A CA 1
ATOM 3029 C C . ASN A 1 378 ? -10.117 -0.275 21 1 88.56 378 ASN A C 1
ATOM 3031 O O . ASN A 1 378 ? -9.031 -0.792 20.719 1 88.56 378 ASN A O 1
ATOM 3035 N N . LEU A 1 379 ? -10.219 0.797 21.703 1 89.25 379 LEU A N 1
ATOM 3036 C CA . LEU A 1 379 ? -9.023 1.372 22.312 1 89.25 379 LEU A CA 1
ATOM 3037 C C . LEU A 1 379 ? -8.969 1.063 23.812 1 89.25 379 LEU A C 1
ATOM 3039 O O . LEU A 1 379 ? -9.914 1.361 24.547 1 89.25 379 LEU A O 1
ATOM 3043 N N . SER A 1 380 ? -7.961 0.364 24.188 1 85 380 SER A N 1
ATOM 3044 C CA . SER A 1 380 ? -7.766 0.051 25.594 1 85 380 SER A CA 1
ATOM 3045 C C . SER A 1 380 ? -6.406 0.53 26.078 1 85 380 SER A C 1
ATOM 3047 O O . SER A 1 380 ? -5.434 0.545 25.312 1 85 380 SER A O 1
ATOM 3049 N N . VAL A 1 381 ? -6.426 1.014 27.297 1 86 381 VAL A N 1
ATOM 3050 C CA . VAL A 1 381 ? -5.176 1.489 27.875 1 86 381 VAL A CA 1
ATOM 3051 C C . VAL A 1 381 ? -4.93 0.793 29.219 1 86 381 VAL A C 1
ATOM 3053 O O . VAL A 1 381 ? -5.871 0.337 29.859 1 86 381 VAL A O 1
ATOM 3056 N N . GLU A 1 382 ? -3.707 0.59 29.469 1 83.5 382 GLU A N 1
ATOM 3057 C CA . GLU A 1 382 ? -3.289 0.037 30.75 1 83.5 382 GLU A CA 1
ATOM 3058 C C . GLU A 1 382 ? -2.492 1.058 31.562 1 83.5 382 GLU A C 1
ATOM 3060 O O . GLU A 1 382 ? -1.587 1.705 31.031 1 83.5 382 GLU A O 1
ATOM 3065 N N . ARG A 1 383 ? -2.904 1.087 32.875 1 88.81 383 ARG A N 1
ATOM 3066 C CA . ARG A 1 383 ? -2.238 2.049 33.75 1 88.81 383 ARG A CA 1
ATOM 3067 C C . ARG A 1 383 ? -0.769 1.69 33.938 1 88.81 383 ARG A C 1
ATOM 3069 O O . ARG A 1 383 ? -0.443 0.565 34.312 1 88.81 383 ARG A O 1
ATOM 3076 N N . ASN A 1 384 ? 0.07 2.553 33.562 1 87.31 384 ASN A N 1
ATOM 3077 C CA . ASN A 1 384 ? 1.511 2.457 33.781 1 87.31 384 ASN A CA 1
ATOM 3078 C C . ASN A 1 384 ? 2.178 3.828 33.719 1 87.31 384 ASN A C 1
ATOM 3080 O O . ASN A 1 384 ? 1.514 4.836 33.469 1 87.31 384 ASN A O 1
ATOM 3084 N N . ASP A 1 385 ? 3.357 3.875 34 1 87.25 385 ASP A N 1
ATOM 3085 C CA . ASP A 1 385 ? 4.078 5.141 34.062 1 87.25 385 ASP A CA 1
ATOM 3086 C C . ASP A 1 385 ? 4.125 5.824 32.719 1 87.25 385 ASP A C 1
ATOM 3088 O O . ASP A 1 385 ? 4.059 7.051 32.625 1 87.25 385 ASP A O 1
ATOM 3092 N N . ARG A 1 386 ? 4.211 5.09 31.766 1 85.31 386 ARG A N 1
ATOM 3093 C CA . ARG A 1 386 ? 4.301 5.645 30.422 1 85.31 386 ARG A CA 1
ATOM 3094 C C . ARG A 1 386 ? 2.99 6.309 30 1 85.31 386 ARG A C 1
ATOM 3096 O O . ARG A 1 386 ? 2.994 7.395 29.422 1 85.31 386 ARG A O 1
ATOM 3103 N N . LEU A 1 387 ? 1.976 5.602 30.297 1 89.44 387 LEU A N 1
ATOM 3104 C CA . LEU A 1 387 ? 0.665 6.16 29.984 1 89.44 387 LEU A CA 1
ATOM 3105 C C . LEU A 1 387 ? 0.439 7.465 30.734 1 89.44 387 LEU A C 1
ATOM 3107 O O . LEU A 1 387 ? -0.131 8.414 30.188 1 89.44 387 LEU A O 1
ATOM 3111 N N . THR A 1 388 ? 0.855 7.469 31.938 1 92 388 THR A N 1
ATOM 3112 C CA . THR A 1 388 ? 0.7 8.672 32.75 1 92 388 THR A CA 1
ATOM 3113 C C . THR A 1 388 ? 1.473 9.836 32.156 1 92 388 THR A C 1
ATOM 3115 O O . THR A 1 388 ? 0.981 10.969 32.125 1 92 388 THR A O 1
ATOM 3118 N N . ARG A 1 389 ? 2.576 9.555 31.672 1 87.38 389 ARG A N 1
ATOM 3119 C CA . ARG A 1 389 ? 3.369 10.586 31.016 1 87.38 389 ARG A CA 1
ATOM 3120 C C . ARG A 1 389 ? 2.68 11.086 29.766 1 87.38 389 ARG A C 1
ATOM 3122 O O . ARG A 1 389 ? 2.668 12.289 29.484 1 87.38 389 ARG A O 1
ATOM 3129 N N . ALA A 1 390 ? 2.236 10.195 29.016 1 89.69 390 ALA A N 1
ATOM 3130 C CA . ALA A 1 390 ? 1.505 10.578 27.812 1 89.69 390 ALA A CA 1
ATOM 3131 C C . ALA A 1 390 ? 0.281 11.422 28.156 1 89.69 390 ALA A C 1
ATOM 3133 O O . ALA A 1 390 ? -0.009 12.406 27.484 1 89.69 390 ALA A O 1
ATOM 3134 N N . ALA A 1 391 ? -0.417 11.023 29.172 1 93.81 391 ALA A N 1
ATOM 3135 C CA . ALA A 1 391 ? -1.594 11.758 29.625 1 93.81 391 ALA A CA 1
ATOM 3136 C C . ALA A 1 391 ? -1.215 13.164 30.078 1 93.81 391 ALA A C 1
ATOM 3138 O O . ALA A 1 391 ? -1.973 14.117 29.875 1 93.81 391 ALA A O 1
ATOM 3139 N N . LEU A 1 392 ? -0.094 13.227 30.703 1 91.81 392 LEU A N 1
ATOM 3140 C CA . LEU A 1 392 ? 0.392 14.531 31.141 1 91.81 392 LEU A CA 1
ATOM 3141 C C . LEU A 1 392 ? 0.603 15.453 29.953 1 91.81 392 LEU A C 1
ATOM 3143 O O . LEU A 1 392 ? 0.216 16.625 30 1 91.81 392 LEU A O 1
ATOM 3147 N N . HIS A 1 393 ? 1.169 14.938 28.938 1 87.12 393 HIS A N 1
ATOM 3148 C CA . HIS A 1 393 ? 1.366 15.719 27.719 1 87.12 393 HIS A CA 1
ATOM 3149 C C . HIS A 1 393 ? 0.033 16.156 27.125 1 87.12 393 HIS A C 1
ATOM 3151 O O . HIS A 1 393 ? -0.092 17.281 26.641 1 87.12 393 HIS A O 1
ATOM 3157 N N . CYS A 1 394 ? -0.893 15.312 27.125 1 93.25 394 CYS A N 1
ATOM 3158 C CA . CYS A 1 394 ? -2.217 15.641 26.609 1 93.25 394 CYS A CA 1
ATOM 3159 C C . CYS A 1 394 ? -2.873 16.734 27.438 1 93.25 394 CYS A C 1
ATOM 3161 O O . CYS A 1 394 ? -3.484 17.656 26.891 1 93.25 394 CYS A O 1
ATOM 3163 N N . ALA A 1 395 ? -2.721 16.625 28.75 1 94.06 395 ALA A N 1
ATOM 3164 C CA . ALA A 1 395 ? -3.297 17.625 29.656 1 94.06 395 ALA A CA 1
ATOM 3165 C C . ALA A 1 395 ? -2.656 19 29.438 1 94.06 395 ALA A C 1
ATOM 3167 O O . ALA A 1 395 ? -3.348 20.016 29.438 1 94.06 395 ALA A O 1
ATOM 3168 N N . HIS A 1 396 ? -1.405 18.938 29.234 1 88.5 396 HIS A N 1
ATOM 3169 C CA . HIS A 1 396 ? -0.702 20.188 28.984 1 88.5 396 HIS A CA 1
ATOM 3170 C C . HIS A 1 396 ? -1.141 20.812 27.672 1 88.5 396 HIS A C 1
ATOM 3172 O O . HIS A 1 396 ? -1.265 22.047 27.562 1 88.5 396 HIS A O 1
ATOM 3178 N N . ALA A 1 397 ? -1.286 20.031 26.703 1 88.12 397 ALA A N 1
ATOM 3179 C CA . ALA A 1 397 ? -1.743 20.531 25.406 1 88.12 397 ALA A CA 1
ATOM 3180 C C . ALA A 1 397 ? -3.102 21.219 25.531 1 88.12 397 ALA A C 1
ATOM 3182 O O . ALA A 1 397 ? -3.379 22.188 24.828 1 88.12 397 ALA A O 1
ATOM 3183 N N . LEU A 1 398 ? -3.916 20.719 26.391 1 91.12 398 LEU A N 1
ATOM 3184 C CA . LEU A 1 398 ? -5.246 21.297 26.594 1 91.12 398 LEU A CA 1
ATOM 3185 C C . LEU A 1 398 ? -5.172 22.562 27.422 1 91.12 398 LEU A C 1
ATOM 3187 O O . LEU A 1 398 ? -5.988 23.469 27.266 1 91.12 398 LEU A O 1
ATOM 3191 N N . SER A 1 399 ? -4.23 22.578 28.297 1 90.31 399 SER A N 1
ATOM 3192 C CA . SER A 1 399 ? -4.117 23.703 29.219 1 90.31 399 SER A CA 1
ATOM 3193 C C . SER A 1 399 ? -3.809 24.984 28.469 1 90.31 399 SER A C 1
ATOM 3195 O O . SER A 1 399 ? -4.242 26.062 28.891 1 90.31 399 SER A O 1
ATOM 3197 N N . THR A 1 400 ? -3.119 24.859 27.422 1 82.81 400 THR A N 1
ATOM 3198 C CA . THR A 1 400 ? -2.701 26.047 26.672 1 82.81 400 THR A CA 1
ATOM 3199 C C . THR A 1 400 ? -3.91 26.766 26.094 1 82.81 400 THR A C 1
ATOM 3201 O O . THR A 1 400 ? -4.102 27.969 26.344 1 82.81 400 THR A O 1
ATOM 3204 N N . PRO A 1 401 ? -4.73 26.188 25.359 1 85.38 401 PRO A N 1
ATOM 3205 C CA . PRO A 1 401 ? -5.91 26.891 24.859 1 85.38 401 PRO A CA 1
ATOM 3206 C C . PRO A 1 401 ? -6.855 27.344 25.969 1 85.38 401 PRO A C 1
ATOM 3208 O O . PRO A 1 401 ? -7.531 28.359 25.828 1 85.38 401 PRO A O 1
ATOM 3211 N N . ILE A 1 402 ? -6.895 26.609 27.047 1 87.69 402 ILE A N 1
ATOM 3212 C CA . ILE A 1 402 ? -7.762 26.984 28.156 1 87.69 402 ILE A CA 1
ATOM 3213 C C . ILE A 1 402 ? -7.262 28.297 28.766 1 87.69 402 ILE A C 1
ATOM 3215 O O . ILE A 1 402 ? -8.055 29.203 29.047 1 87.69 402 ILE A O 1
ATOM 3219 N N . LYS A 1 403 ? -6 28.312 28.938 1 86.44 403 LYS A N 1
ATOM 3220 C CA . LYS A 1 403 ? -5.406 29.531 29.516 1 86.44 403 LYS A CA 1
ATOM 3221 C C . LYS A 1 403 ? -5.633 30.734 28.609 1 86.44 403 LYS A C 1
ATOM 3223 O O . LYS A 1 403 ? -5.828 31.844 29.094 1 86.44 403 LYS A O 1
ATOM 3228 N N . LEU A 1 404 ? -5.641 30.516 27.359 1 83.56 404 LEU A N 1
ATOM 3229 C CA . LEU A 1 404 ? -5.82 31.594 26.391 1 83.56 404 LEU A CA 1
ATOM 3230 C C . LEU A 1 404 ? -7.301 31.875 26.141 1 83.56 404 LEU A C 1
ATOM 3232 O O . LEU A 1 404 ? -7.66 32.938 25.609 1 83.56 404 LEU A O 1
ATOM 3236 N N . GLY A 1 405 ? -8.148 31.062 26.641 1 84.94 405 GLY A N 1
ATOM 3237 C CA . GLY A 1 405 ? -9.562 31.078 26.297 1 84.94 405 GLY A CA 1
ATOM 3238 C C . GLY A 1 405 ? -9.906 30.141 25.141 1 84.94 405 GLY A C 1
ATOM 3239 O O . GLY A 1 405 ? -9.688 30.484 23.984 1 84.94 405 GLY A O 1
ATOM 3240 N N . ILE A 1 406 ? -10.461 29.125 25.453 1 83.25 406 ILE A N 1
ATOM 3241 C CA . ILE A 1 406 ? -10.656 28.016 24.516 1 83.25 406 ILE A CA 1
ATOM 3242 C C . ILE A 1 406 ? -11.492 28.5 23.328 1 83.25 406 ILE A C 1
ATOM 3244 O O . ILE A 1 406 ? -11.211 28.125 22.188 1 83.25 406 ILE A O 1
ATOM 3248 N N . ASN A 1 407 ? -12.477 29.281 23.547 1 81.12 407 ASN A N 1
ATOM 3249 C CA . ASN A 1 407 ? -13.289 29.812 22.453 1 81.12 407 ASN A CA 1
ATOM 3250 C C . ASN A 1 407 ? -12.492 30.766 21.578 1 81.12 407 ASN A C 1
ATOM 3252 O O . ASN A 1 407 ? -12.68 30.797 20.359 1 81.12 407 ASN A O 1
ATOM 3256 N N . TYR A 1 408 ? -11.695 31.484 22.281 1 81.25 408 TYR A N 1
ATOM 3257 C CA . TYR A 1 408 ? -10.836 32.406 21.531 1 81.25 408 TYR A CA 1
ATOM 3258 C C . TYR A 1 408 ? -9.891 31.625 20.609 1 81.25 408 TYR A C 1
ATOM 3260 O O . TYR A 1 408 ? -9.742 31.969 19.438 1 81.25 408 TYR A O 1
ATOM 3268 N N . VAL A 1 409 ? -9.328 30.688 21.156 1 78.06 409 VAL A N 1
ATOM 3269 C CA . VAL A 1 409 ? -8.406 29.859 20.375 1 78.06 409 VAL A CA 1
ATOM 3270 C C . VAL A 1 409 ? -9.148 29.188 19.234 1 78.06 409 VAL A C 1
ATOM 3272 O O . VAL A 1 409 ? -8.664 29.156 18.109 1 78.06 409 VAL A O 1
ATOM 3275 N N . ALA A 1 410 ? -10.273 28.672 19.438 1 78.94 410 ALA A N 1
ATOM 3276 C CA . ALA A 1 410 ? -11.086 27.969 18.453 1 78.94 410 ALA A CA 1
ATOM 3277 C C . ALA A 1 410 ? -11.438 28.891 17.281 1 78.94 410 ALA A C 1
ATOM 3279 O O . ALA A 1 410 ? -11.516 28.438 16.141 1 78.94 410 ALA A O 1
ATOM 3280 N N . GLN A 1 411 ? -11.578 30.094 17.531 1 78 411 GLN A N 1
ATOM 3281 C CA . GLN A 1 411 ? -12.07 31.016 16.516 1 78 411 GLN A CA 1
ATOM 3282 C C . GLN A 1 411 ? -10.914 31.719 15.797 1 78 411 GLN A C 1
ATOM 3284 O O . GLN A 1 411 ? -11.07 32.188 14.672 1 78 411 GLN A O 1
ATOM 3289 N N . THR A 1 412 ? -9.836 31.734 16.469 1 69.81 412 THR A N 1
ATOM 3290 C CA . THR A 1 412 ? -8.812 32.594 15.891 1 69.81 412 THR A CA 1
ATOM 3291 C C . THR A 1 412 ? -7.598 31.797 15.445 1 69.81 412 THR A C 1
ATOM 3293 O O . THR A 1 412 ? -6.906 32.156 14.5 1 69.81 412 THR A O 1
ATOM 3296 N N . GLN A 1 413 ? -7.309 30.828 16.109 1 63.47 413 GLN A N 1
ATOM 3297 C CA . GLN A 1 413 ? -6.012 30.188 15.914 1 63.47 413 GLN A CA 1
ATOM 3298 C C . GLN A 1 413 ? -6.156 28.875 15.172 1 63.47 413 GLN A C 1
ATOM 3300 O O . GLN A 1 413 ? -5.289 28.5 14.375 1 63.47 413 GLN A O 1
ATOM 3305 N N . VAL A 1 414 ? -7.199 28.344 15.297 1 61.66 414 VAL A N 1
ATOM 3306 C CA . VAL A 1 414 ? -7.324 26.953 14.836 1 61.66 414 VAL A CA 1
ATOM 3307 C C . VAL A 1 414 ? -7.43 26.922 13.312 1 61.66 414 VAL A C 1
ATOM 3309 O O . VAL A 1 414 ? -7.109 25.922 12.688 1 61.66 414 VAL A O 1
ATOM 3312 N N . HIS A 1 415 ? -7.703 28.047 12.789 1 62.31 415 HIS A N 1
ATOM 3313 C CA . HIS A 1 415 ? -7.84 28.109 11.344 1 62.31 415 HIS A CA 1
ATOM 3314 C C . HIS A 1 415 ? -6.516 27.812 10.648 1 62.31 415 HIS A C 1
ATOM 3316 O O . HIS A 1 415 ? -6.504 27.375 9.492 1 62.31 415 HIS A O 1
ATOM 3322 N N . SER A 1 416 ? -5.574 27.984 11.422 1 64.12 416 SER A N 1
ATOM 3323 C CA . SER A 1 416 ? -4.262 27.812 10.812 1 64.12 416 SER A CA 1
ATOM 3324 C C . SER A 1 416 ? -3.695 26.422 11.094 1 64.12 416 SER A C 1
ATOM 3326 O O . SER A 1 416 ? -2.613 26.078 10.609 1 64.12 416 SER A O 1
ATOM 3328 N N . TRP A 1 417 ? -4.566 25.703 11.789 1 69.44 417 TRP A N 1
ATOM 3329 C CA . TRP A 1 417 ? -4.055 24.391 12.172 1 69.44 417 TRP A CA 1
ATOM 3330 C C . TRP A 1 417 ? -4 23.453 10.977 1 69.44 417 TRP A C 1
ATOM 3332 O O . TRP A 1 417 ? -4.871 23.5 10.109 1 69.44 417 TRP A O 1
ATOM 3342 N N . SER A 1 418 ? -2.916 22.75 11.016 1 80.81 418 SER A N 1
ATOM 3343 C CA . SER A 1 418 ? -2.818 21.656 10.047 1 80.81 418 SER A CA 1
ATOM 3344 C C . SER A 1 418 ? -3.721 20.484 10.438 1 80.81 418 SER A C 1
ATOM 3346 O O . SER A 1 418 ? -4.184 20.406 11.57 1 80.81 418 SER A O 1
ATOM 3348 N N . LEU A 1 419 ? -4.086 19.703 9.508 1 86.81 419 LEU A N 1
ATOM 3349 C CA . LEU A 1 419 ? -4.883 18.516 9.734 1 86.81 419 LEU A CA 1
ATOM 3350 C C . LEU A 1 419 ? -4.219 17.594 10.75 1 86.81 419 LEU A C 1
ATOM 3352 O O . LEU A 1 419 ? -4.898 16.969 11.57 1 86.81 419 LEU A O 1
ATOM 3356 N N . GLN A 1 420 ? -2.951 17.531 10.75 1 89.62 420 GLN A N 1
ATOM 3357 C CA . GLN A 1 420 ? -2.193 16.688 11.664 1 89.62 420 GLN A CA 1
ATOM 3358 C C . GLN A 1 420 ? -2.346 17.172 13.102 1 89.62 420 GLN A C 1
ATOM 3360 O O . GLN A 1 420 ? -2.445 16.359 14.023 1 89.62 420 GLN A O 1
ATOM 3365 N N . TYR A 1 421 ? -2.381 18.438 13.195 1 87.94 421 TYR A N 1
ATOM 3366 C CA . TYR A 1 421 ? -2.602 19 14.531 1 87.94 421 TYR A CA 1
ATOM 3367 C C . TYR A 1 421 ? -3.984 18.625 15.055 1 87.94 421 TYR A C 1
ATOM 3369 O O . TYR A 1 421 ? -4.145 18.312 16.234 1 87.94 421 TYR A O 1
ATOM 3377 N N . ALA A 1 422 ? -4.91 18.734 14.195 1 90.44 422 ALA A N 1
ATOM 3378 C CA . ALA A 1 422 ? -6.273 18.375 14.562 1 90.44 422 ALA A CA 1
ATOM 3379 C C . ALA A 1 422 ? -6.352 16.906 14.977 1 90.44 422 ALA A C 1
ATOM 3381 O O . ALA A 1 422 ? -7.016 16.562 15.961 1 90.44 422 ALA A O 1
ATOM 3382 N N . LEU A 1 423 ? -5.734 16.078 14.258 1 93.25 423 LEU A N 1
ATOM 3383 C CA . LEU A 1 423 ? -5.715 14.656 14.578 1 93.25 423 LEU A CA 1
ATOM 3384 C C . LEU A 1 423 ? -5.051 14.414 15.93 1 93.25 423 LEU A C 1
ATOM 3386 O O . LEU A 1 423 ? -5.523 13.594 16.719 1 93.25 423 LEU A O 1
ATOM 3390 N N . CYS A 1 424 ? -3.965 15.062 16.109 1 92.62 424 CYS A N 1
ATOM 3391 C CA . CYS A 1 424 ? -3.27 14.953 17.391 1 92.62 424 CYS A CA 1
ATOM 3392 C C . CYS A 1 424 ? -4.176 15.367 18.531 1 92.62 424 CYS A C 1
ATOM 3394 O O . CYS A 1 424 ? -4.188 14.719 19.578 1 92.62 424 CYS A O 1
ATOM 3396 N N . SER A 1 425 ? -4.918 16.406 18.359 1 92.06 425 SER A N 1
ATOM 3397 C CA . SER A 1 425 ? -5.844 16.875 19.391 1 92.06 425 SER A CA 1
ATOM 3398 C C . SER A 1 425 ? -6.914 15.828 19.672 1 92.06 425 SER A C 1
ATOM 3400 O O . SER A 1 425 ? -7.273 15.602 20.828 1 92.06 425 SER A O 1
ATOM 3402 N N . LEU A 1 426 ? -7.41 15.258 18.656 1 95.31 426 LEU A N 1
ATOM 3403 C CA . LEU A 1 426 ? -8.398 14.195 18.828 1 95.31 426 LEU A CA 1
ATOM 3404 C C . LEU A 1 426 ? -7.828 13.047 19.641 1 95.31 426 LEU A C 1
ATOM 3406 O O . LEU A 1 426 ? -8.469 12.57 20.594 1 95.31 426 LEU A O 1
ATOM 3410 N N . GLU A 1 427 ? -6.691 12.609 19.312 1 95.25 427 GLU A N 1
ATOM 3411 C CA . GLU A 1 427 ? -6.094 11.461 19.984 1 95.25 427 GLU A CA 1
ATOM 3412 C C . GLU A 1 427 ? -5.68 11.82 21.406 1 95.25 427 GLU A C 1
ATOM 3414 O O . GLU A 1 427 ? -5.742 10.984 22.312 1 95.25 427 GLU A O 1
ATOM 3419 N N . CYS A 1 428 ? -5.297 13.062 21.594 1 95 428 CYS A N 1
ATOM 3420 C CA . CYS A 1 428 ? -5.027 13.539 22.938 1 95 428 CYS A CA 1
ATOM 3421 C C . CYS A 1 428 ? -6.281 13.484 23.812 1 95 428 CYS A C 1
ATOM 3423 O O . CYS A 1 428 ? -6.234 13.039 24.953 1 95 428 CYS A O 1
ATOM 3425 N N . ALA A 1 429 ? -7.297 13.922 23.25 1 96.75 429 ALA A N 1
ATOM 3426 C CA . ALA A 1 429 ? -8.562 13.953 23.969 1 96.75 429 ALA A CA 1
ATOM 3427 C C . ALA A 1 429 ? -8.969 12.555 24.422 1 96.75 429 ALA A C 1
ATOM 3429 O O . ALA A 1 429 ? -9.305 12.344 25.594 1 96.75 429 ALA A O 1
ATOM 3430 N N . VAL A 1 430 ? -8.914 11.617 23.516 1 96.69 430 VAL A N 1
ATOM 3431 C CA . VAL A 1 430 ? -9.375 10.266 23.797 1 96.69 430 VAL A CA 1
ATOM 3432 C C . VAL A 1 430 ? -8.414 9.586 24.781 1 96.69 430 VAL A C 1
ATOM 3434 O O . VAL A 1 430 ? -8.852 8.891 25.703 1 96.69 430 VAL A O 1
ATOM 3437 N N . LEU A 1 431 ? -7.137 9.773 24.562 1 96.06 431 LEU A N 1
ATOM 3438 C CA . LEU A 1 431 ? -6.164 9.164 25.469 1 96.06 431 LEU A CA 1
ATOM 3439 C C . LEU A 1 431 ? -6.336 9.688 26.891 1 96.06 431 LEU A C 1
ATOM 3441 O O . LEU A 1 431 ? -6.309 8.906 27.844 1 96.06 431 LEU A O 1
ATOM 3445 N N . LEU A 1 432 ? -6.477 10.961 26.984 1 96.25 432 LEU A N 1
ATOM 3446 C CA . LEU A 1 432 ? -6.676 11.555 28.312 1 96.25 432 LEU A CA 1
ATOM 3447 C C . LEU A 1 432 ? -7.977 11.062 28.938 1 96.25 432 LEU A C 1
ATOM 3449 O O . LEU A 1 432 ? -8.023 10.758 30.125 1 96.25 432 LEU A O 1
ATOM 3453 N N . ALA A 1 433 ? -8.961 11.023 28.156 1 96.38 433 ALA A N 1
ATOM 3454 C CA . ALA A 1 433 ? -10.242 10.531 28.641 1 96.38 433 ALA A CA 1
ATOM 3455 C C . ALA A 1 433 ? -10.117 9.094 29.156 1 96.38 433 ALA A C 1
ATOM 3457 O O . ALA A 1 433 ? -10.656 8.75 30.203 1 96.38 433 ALA A O 1
ATOM 3458 N N . LYS A 1 434 ? -9.5 8.258 28.391 1 95.12 434 LYS A N 1
ATOM 3459 C CA . LYS A 1 434 ? -9.32 6.863 28.781 1 95.12 434 LYS A CA 1
ATOM 3460 C C . LYS A 1 434 ? -8.469 6.75 30.047 1 95.12 434 LYS A C 1
ATOM 3462 O O . LYS A 1 434 ? -8.734 5.906 30.906 1 95.12 434 LYS A O 1
ATOM 3467 N N . TRP A 1 435 ? -7.449 7.527 30.109 1 95.38 435 TRP A N 1
ATOM 3468 C CA . TRP A 1 435 ? -6.629 7.555 31.312 1 95.38 435 TRP A CA 1
ATOM 3469 C C . TRP A 1 435 ? -7.453 7.973 32.531 1 95.38 435 TRP A C 1
ATOM 3471 O O . TRP A 1 435 ? -7.34 7.371 33.594 1 95.38 435 TRP A O 1
ATOM 3481 N N . LEU A 1 436 ? -8.281 8.977 32.406 1 96 436 LEU A N 1
ATOM 3482 C CA . LEU A 1 436 ? -9.125 9.477 33.469 1 96 436 LEU A CA 1
ATOM 3483 C C . LEU A 1 436 ? -10.109 8.414 33.938 1 96 436 LEU A C 1
ATOM 3485 O O . LEU A 1 436 ? -10.383 8.289 35.125 1 96 436 LEU A O 1
ATOM 3489 N N . GLU A 1 437 ? -10.617 7.668 33.031 1 93.44 437 GLU A N 1
ATOM 3490 C CA . GLU A 1 437 ? -11.531 6.586 33.375 1 93.44 437 GLU A CA 1
ATOM 3491 C C . GLU A 1 437 ? -10.852 5.566 34.281 1 93.44 437 GLU A C 1
ATOM 3493 O O . GLU A 1 437 ? -11.477 5.023 35.188 1 93.44 437 GLU A O 1
ATOM 3498 N N . GLU A 1 438 ? -9.609 5.352 34.031 1 92.44 438 GLU A N 1
ATOM 3499 C CA . GLU A 1 438 ? -8.875 4.344 34.781 1 92.44 438 GLU A CA 1
ATOM 3500 C C . GLU A 1 438 ? -8.508 4.855 36.156 1 92.44 438 GLU A C 1
ATOM 3502 O O . GLU A 1 438 ? -8.469 4.082 37.125 1 92.44 438 GLU A O 1
ATOM 3507 N N . VAL A 1 439 ? -8.234 6.105 36.281 1 94.25 439 VAL A N 1
ATOM 3508 C CA . VAL A 1 439 ? -7.695 6.625 37.562 1 94.25 439 VAL A CA 1
ATOM 3509 C C . VAL A 1 439 ? -8.836 7.105 38.438 1 94.25 439 VAL A C 1
ATOM 3511 O O . VAL A 1 439 ? -8.648 7.293 39.656 1 94.25 439 VAL A O 1
ATOM 3514 N N . THR A 1 440 ? -10.047 7.215 37.938 1 94 440 THR A N 1
ATOM 3515 C CA . THR A 1 440 ? -11.148 7.762 38.719 1 94 440 THR A CA 1
ATOM 3516 C C . THR A 1 440 ? -12.094 6.652 39.156 1 94 440 THR A C 1
ATOM 3518 O O . THR A 1 440 ? -13.195 6.926 39.656 1 94 440 THR A O 1
ATOM 3521 N N . VAL A 1 441 ? -11.648 5.438 38.969 1 90.69 441 VAL A N 1
ATOM 3522 C CA . VAL A 1 441 ? -12.445 4.328 39.5 1 90.69 441 VAL A CA 1
ATOM 3523 C C . VAL A 1 441 ? -12.516 4.414 41.031 1 90.69 441 VAL A C 1
ATOM 3525 O O . VAL A 1 441 ? -11.602 4.934 41.656 1 90.69 441 VAL A O 1
ATOM 3528 N N . ALA A 1 442 ? -13.562 3.934 41.562 1 86.56 442 ALA A N 1
ATOM 3529 C CA . ALA A 1 442 ? -13.82 4.066 43 1 86.56 442 ALA A CA 1
ATOM 3530 C C . ALA A 1 442 ? -12.695 3.457 43.812 1 86.56 442 ALA A C 1
ATOM 3532 O O . ALA A 1 442 ? -12.266 4.031 44.812 1 86.56 442 ALA A O 1
ATOM 3533 N N . SER A 1 443 ? -12.242 2.264 43.438 1 87.81 443 SER A N 1
ATOM 3534 C CA . SER A 1 443 ? -11.148 1.597 44.125 1 87.81 443 SER A CA 1
ATOM 3535 C C . SER A 1 443 ? -10.062 1.153 43.156 1 87.81 443 SER A C 1
ATOM 3537 O O . SER A 1 443 ? -9.945 -0.034 42.844 1 87.81 443 SER A O 1
ATOM 3539 N N . PRO A 1 444 ? -9.297 2.225 42.906 1 88.56 444 PRO A N 1
ATOM 3540 C CA . PRO A 1 444 ? -8.258 1.857 41.938 1 88.56 444 PRO A CA 1
ATOM 3541 C C . PRO A 1 444 ? -7.285 0.813 42.469 1 88.56 444 PRO A C 1
ATOM 3543 O O . PRO A 1 444 ? -6.859 0.907 43.625 1 88.56 444 PRO A O 1
ATOM 3546 N N . ASN A 1 445 ? -7.133 -0.294 41.781 1 87.5 445 ASN A N 1
ATOM 3547 C CA . ASN A 1 445 ? -6.176 -1.347 42.094 1 87.5 445 ASN A CA 1
ATOM 3548 C C . ASN A 1 445 ? -5.168 -1.557 40.969 1 87.5 445 ASN A C 1
ATOM 3550 O O . ASN A 1 445 ? -5.527 -2.049 39.906 1 87.5 445 ASN A O 1
ATOM 3554 N N . PRO A 1 446 ? -4.027 -1.115 41.188 1 90.56 446 PRO A N 1
ATOM 3555 C CA . PRO A 1 446 ? -3.303 -0.562 42.344 1 90.56 446 PRO A CA 1
ATOM 3556 C C . PRO A 1 446 ? -3.684 0.887 42.656 1 90.56 446 PRO A C 1
ATOM 3558 O O . PRO A 1 446 ? -4.312 1.547 41.812 1 90.56 446 PRO A O 1
ATOM 3561 N N . SER A 1 447 ? -3.279 1.277 43.906 1 93.75 447 SER A N 1
ATOM 3562 C CA . SER A 1 447 ? -3.578 2.656 44.312 1 93.75 447 SER A CA 1
ATOM 3563 C C . SER A 1 447 ? -2.859 3.645 43.375 1 93.75 447 SER A C 1
ATOM 3565 O O . SER A 1 447 ? -1.84 3.311 42.781 1 93.75 447 SER A O 1
ATOM 3567 N N . LEU A 1 448 ? -3.406 4.828 43.375 1 95.44 448 LEU A N 1
ATOM 3568 C CA . LEU A 1 448 ? -2.834 5.848 42.5 1 95.44 448 LEU A CA 1
ATOM 3569 C C . LEU A 1 448 ? -1.42 6.211 42.938 1 95.44 448 LEU A C 1
ATOM 3571 O O . LEU A 1 448 ? -1.146 6.316 44.125 1 95.44 448 LEU A O 1
ATOM 3575 N N . THR A 1 449 ? -0.571 6.25 41.969 1 95.44 449 THR A N 1
ATOM 3576 C CA . THR A 1 449 ? 0.769 6.754 42.25 1 95.44 449 THR A CA 1
ATOM 3577 C C . THR A 1 449 ? 0.737 8.258 42.5 1 95.44 449 THR A C 1
ATOM 3579 O O . THR A 1 449 ? -0.276 8.914 42.25 1 95.44 449 THR A O 1
ATOM 3582 N N . GLU A 1 450 ? 1.847 8.812 43.031 1 95.62 450 GLU A N 1
ATOM 3583 C CA . GLU A 1 450 ? 1.941 10.25 43.281 1 95.62 450 GLU A CA 1
ATOM 3584 C C . GLU A 1 450 ? 1.779 11.039 41.969 1 95.62 450 GLU A C 1
ATOM 3586 O O . GLU A 1 450 ? 1.098 12.07 41.969 1 95.62 450 GLU A O 1
ATOM 3591 N N . GLN A 1 451 ? 2.359 10.547 41 1 94.19 451 GLN A N 1
ATOM 3592 C CA . GLN A 1 451 ? 2.293 11.219 39.688 1 94.19 451 GLN A CA 1
ATOM 3593 C C . GLN A 1 451 ? 0.868 11.211 39.156 1 94.19 451 GLN A C 1
ATOM 3595 O O . GLN A 1 451 ? 0.411 12.211 38.594 1 94.19 451 GLN A O 1
ATOM 3600 N N . GLU A 1 452 ? 0.219 10.133 39.281 1 96.38 452 GLU A N 1
ATOM 3601 C CA . GLU A 1 452 ? -1.16 10.023 38.812 1 96.38 452 GLU A CA 1
ATOM 3602 C C . GLU A 1 452 ? -2.08 10.969 39.594 1 96.38 452 GLU A C 1
ATOM 3604 O O . GLU A 1 452 ? -2.955 11.609 39 1 96.38 452 GLU A O 1
ATOM 3609 N N . SER A 1 453 ? -1.821 11.055 40.844 1 96.06 453 SER A N 1
ATOM 3610 C CA . SER A 1 453 ? -2.637 11.922 41.688 1 96.06 453 SER A CA 1
ATOM 3611 C C . SER A 1 453 ? -2.436 13.391 41.344 1 96.06 453 SER A C 1
ATOM 3613 O O . SER A 1 453 ? -3.396 14.156 41.281 1 96.06 453 SER A O 1
ATOM 3615 N N . LYS A 1 454 ? -1.255 13.711 41.094 1 96.69 454 LYS A N 1
ATOM 3616 C CA . LYS A 1 454 ? -0.94 15.086 40.719 1 96.69 454 LYS A CA 1
ATOM 3617 C C . LYS A 1 454 ? -1.574 15.453 39.375 1 96.69 454 LYS A C 1
ATOM 3619 O O . LYS A 1 454 ? -2.09 16.562 39.219 1 96.69 454 LYS A O 1
ATOM 3624 N N . LEU A 1 455 ? -1.434 14.578 38.5 1 96.75 455 LEU A N 1
ATOM 3625 C CA . LEU A 1 455 ? -2.012 14.82 37.188 1 96.75 455 LEU A CA 1
ATOM 3626 C C . LEU A 1 455 ? -3.531 14.93 37.25 1 96.75 455 LEU A C 1
ATOM 3628 O O . LEU A 1 455 ? -4.133 15.773 36.594 1 96.75 455 LEU A O 1
ATOM 3632 N N . LEU A 1 456 ? -4.121 14.023 38.031 1 96.69 456 LEU A N 1
ATOM 3633 C CA . LEU A 1 456 ? -5.566 14.078 38.219 1 96.69 456 LEU A CA 1
ATOM 3634 C C . LEU A 1 456 ? -5.992 15.422 38.781 1 96.69 456 LEU A C 1
ATOM 3636 O O . LEU A 1 456 ? -6.965 16.016 38.344 1 96.69 456 LEU A O 1
ATOM 3640 N N . GLU A 1 457 ? -5.234 15.883 39.719 1 96.19 457 GLU A N 1
ATOM 3641 C CA . GLU A 1 457 ? -5.527 17.172 40.344 1 96.19 457 GLU A CA 1
ATOM 3642 C C . GLU A 1 457 ? -5.395 18.312 39.312 1 96.19 457 GLU A C 1
ATOM 3644 O O . GLU A 1 457 ? -6.188 19.25 39.344 1 96.19 457 GLU A O 1
ATOM 3649 N N . PHE A 1 458 ? -4.434 18.219 38.562 1 96.19 458 PHE A N 1
ATOM 3650 C CA . PHE A 1 458 ? -4.191 19.219 37.531 1 96.19 458 PHE A CA 1
ATOM 3651 C C . PHE A 1 458 ? -5.375 19.297 36.594 1 96.19 458 PHE A C 1
ATOM 3653 O O . PHE A 1 458 ? -5.816 20.406 36.219 1 96.19 458 PHE A O 1
ATOM 3660 N N . VAL A 1 459 ? -5.895 18.156 36.156 1 96.31 459 VAL A N 1
ATOM 3661 C CA . VAL A 1 459 ? -7.012 18.094 35.219 1 96.31 459 VAL A CA 1
ATOM 3662 C C . VAL A 1 459 ? -8.273 18.656 35.906 1 96.31 459 VAL A C 1
ATOM 3664 O O . VAL A 1 459 ? -9.031 19.391 35.281 1 96.31 459 VAL A O 1
ATOM 3667 N N . ILE A 1 460 ? -8.484 18.281 37.156 1 95.56 460 ILE A N 1
ATOM 3668 C CA . ILE A 1 460 ? -9.641 18.766 37.906 1 95.56 460 ILE A CA 1
ATOM 3669 C C . ILE A 1 460 ? -9.609 20.281 38 1 95.56 460 ILE A C 1
ATOM 3671 O O . ILE A 1 460 ? -10.625 20.953 37.75 1 95.56 460 ILE A O 1
ATOM 3675 N N . GLU A 1 461 ? -8.43 20.781 38.219 1 94.12 461 GLU A N 1
ATOM 3676 C CA . GLU A 1 461 ? -8.273 22.234 38.312 1 94.12 461 GLU A CA 1
ATOM 3677 C C . GLU A 1 461 ? -8.562 22.906 36.969 1 94.12 461 GLU A C 1
ATOM 3679 O O . GLU A 1 461 ? -9.195 23.969 36.938 1 94.12 461 GLU A O 1
ATOM 3684 N N . MET A 1 462 ? -8.062 22.344 35.969 1 93.5 462 MET A N 1
ATOM 3685 C CA . MET A 1 462 ? -8.281 22.875 34.625 1 93.5 462 MET A CA 1
ATOM 3686 C C . MET A 1 462 ? -9.766 22.922 34.312 1 93.5 462 MET A C 1
ATOM 3688 O O . MET A 1 462 ? -10.258 23.922 33.75 1 93.5 462 MET A O 1
ATOM 3692 N N . VAL A 1 463 ? -10.484 21.891 34.688 1 93.5 463 VAL A N 1
ATOM 3693 C CA . VAL A 1 463 ? -11.906 21.797 34.406 1 93.5 463 VAL A CA 1
ATOM 3694 C C . VAL A 1 463 ? -12.672 22.797 35.25 1 93.5 463 VAL A C 1
ATOM 3696 O O . VAL A 1 463 ? -13.602 23.453 34.781 1 93.5 463 VAL A O 1
ATOM 3699 N N . MET A 1 464 ? -12.273 22.906 36.438 1 91.88 464 MET A N 1
ATOM 3700 C CA . MET A 1 464 ? -12.938 23.828 37.344 1 91.88 464 MET A CA 1
ATOM 3701 C C . MET A 1 464 ? -12.734 25.281 36.906 1 91.88 464 MET A C 1
ATOM 3703 O O . MET A 1 464 ? -13.602 26.125 37.125 1 91.88 464 MET A O 1
ATOM 3707 N N . GLU A 1 465 ? -11.656 25.531 36.281 1 88.38 465 GLU A N 1
ATOM 3708 C CA . GLU A 1 465 ? -11.398 26.859 35.75 1 88.38 465 GLU A CA 1
ATOM 3709 C C . GLU A 1 465 ? -12.328 27.172 34.562 1 88.38 465 GLU A C 1
ATOM 3711 O O . GLU A 1 465 ? -12.648 28.328 34.344 1 88.38 465 GLU A O 1
ATOM 3716 N N . THR A 1 466 ? -12.719 26.219 33.844 1 89.44 466 THR A N 1
ATOM 3717 C CA . THR A 1 466 ? -13.5 26.422 32.625 1 89.44 466 THR A CA 1
ATOM 3718 C C . THR A 1 466 ? -14.992 26.375 32.938 1 89.44 466 THR A C 1
ATOM 3720 O O . THR A 1 466 ? -15.812 26.891 32.156 1 89.44 466 THR A O 1
ATOM 3723 N N . ARG A 1 467 ? -15.32 25.672 33.969 1 86.25 467 ARG A N 1
ATOM 3724 C CA . ARG A 1 467 ? -16.719 25.516 34.375 1 86.25 467 ARG A CA 1
ATOM 3725 C C . ARG A 1 467 ? -16.969 26.016 35.781 1 86.25 467 ARG A C 1
ATOM 3727 O O . ARG A 1 467 ? -16.672 25.312 36.75 1 86.25 467 ARG A O 1
ATOM 3734 N N . HIS A 1 468 ? -17.719 27.031 35.781 1 84.19 468 HIS A N 1
ATOM 3735 C CA . HIS A 1 468 ? -18 27.594 37.094 1 84.19 468 HIS A CA 1
ATOM 3736 C C . HIS A 1 468 ? -19.078 26.797 37.844 1 84.19 468 HIS A C 1
ATOM 3738 O O . HIS A 1 468 ? -20.031 26.328 37.219 1 84.19 468 HIS A O 1
ATOM 3744 N N . GLY A 1 469 ? -18.875 26.562 39.094 1 84.5 469 GLY A N 1
ATOM 3745 C CA . GLY A 1 469 ? -19.906 25.969 39.938 1 84.5 469 GLY A CA 1
ATOM 3746 C C . GLY A 1 469 ? -19.734 24.469 40.094 1 84.5 469 GLY A C 1
ATOM 3747 O O . GLY A 1 469 ? -20.578 23.812 40.75 1 84.5 469 GLY A O 1
ATOM 3748 N N . VAL A 1 470 ? -18.781 23.859 39.469 1 86.81 470 VAL A N 1
ATOM 3749 C CA . VAL A 1 470 ? -18.609 22.422 39.594 1 86.81 470 VAL A CA 1
ATOM 3750 C C . VAL A 1 470 ? -17.656 22.125 40.75 1 86.81 470 VAL A C 1
ATOM 3752 O O . VAL A 1 470 ? -16.688 22.844 40.969 1 86.81 470 VAL A O 1
ATOM 3755 N N . SER A 1 471 ? -18.047 21.125 41.594 1 91.5 471 SER A N 1
ATOM 3756 C CA . SER A 1 471 ? -17.219 20.719 42.719 1 91.5 471 SER A CA 1
ATOM 3757 C C . SER A 1 471 ? -16.406 19.484 42.375 1 91.5 471 SER A C 1
ATOM 3759 O O . SER A 1 471 ? -16.766 18.719 41.469 1 91.5 471 SER A O 1
ATOM 3761 N N . ARG A 1 472 ? -15.344 19.328 43 1 91.62 472 ARG A N 1
ATOM 3762 C CA . ARG A 1 472 ? -14.492 18.156 42.875 1 91.62 472 ARG A CA 1
ATOM 3763 C C . ARG A 1 472 ? -15.297 16.875 43.094 1 91.62 472 ARG A C 1
ATOM 3765 O O . ARG A 1 472 ? -15.141 15.898 42.375 1 91.62 472 ARG A O 1
ATOM 3772 N N . GLU A 1 473 ? -16.125 16.922 44.062 1 91.56 473 GLU A N 1
ATOM 3773 C CA . GLU A 1 473 ? -16.938 15.758 44.438 1 91.56 473 GLU A CA 1
ATOM 3774 C C . GLU A 1 473 ? -17.906 15.383 43.312 1 91.56 473 GLU A C 1
ATOM 3776 O O . GLU A 1 473 ? -18.094 14.195 43.031 1 91.56 473 GLU A O 1
ATOM 3781 N N . TRP A 1 474 ? -18.375 16.406 42.719 1 92.19 474 TRP A N 1
ATOM 3782 C CA . TRP A 1 474 ? -19.297 16.156 41.625 1 92.19 474 TRP A CA 1
ATOM 3783 C C . TRP A 1 474 ? -18.562 15.555 40.438 1 92.19 474 TRP A C 1
ATOM 3785 O O . TRP A 1 474 ? -19.078 14.656 39.75 1 92.19 474 TRP A O 1
ATOM 3795 N N . LEU A 1 475 ? -17.406 16.047 40.188 1 91.75 475 LEU A N 1
ATOM 3796 C CA . LEU A 1 475 ? -16.609 15.586 39.062 1 91.75 475 LEU A CA 1
ATOM 3797 C C . LEU A 1 475 ? -16.203 14.125 39.219 1 91.75 475 LEU A C 1
ATOM 3799 O O . LEU A 1 475 ? -16.109 13.375 38.25 1 91.75 475 LEU A O 1
ATOM 3803 N N . LEU A 1 476 ? -15.977 13.742 40.469 1 91.75 476 LEU A N 1
ATOM 3804 C CA . LEU A 1 476 ? -15.43 12.414 40.75 1 91.75 476 LEU A CA 1
ATOM 3805 C C . LEU A 1 476 ? -16.531 11.445 41.188 1 91.75 476 LEU A C 1
ATOM 3807 O O . LEU A 1 476 ? -16.25 10.289 41.5 1 91.75 476 LEU A O 1
ATOM 3811 N N . ALA A 1 477 ? -17.781 11.906 41.156 1 87.75 477 ALA A N 1
ATOM 3812 C CA . ALA A 1 477 ? -18.906 11.078 41.562 1 87.75 477 ALA A CA 1
ATOM 3813 C C . ALA A 1 477 ? -19.062 9.867 40.656 1 87.75 477 ALA A C 1
ATOM 3815 O O . ALA A 1 477 ? -19.547 8.812 41.094 1 87.75 477 ALA A O 1
ATOM 3816 N N . ASN A 1 478 ? -18.75 10.062 39.438 1 86.75 478 ASN A N 1
ATOM 3817 C CA . ASN A 1 478 ? -18.734 8.992 38.469 1 86.75 478 ASN A CA 1
ATOM 3818 C C . ASN A 1 478 ? -17.422 8.961 37.688 1 86.75 478 ASN A C 1
ATOM 3820 O O . ASN A 1 478 ? -16.781 9.992 37.5 1 86.75 478 ASN A O 1
ATOM 3824 N N . ASN A 1 479 ? -16.969 7.758 37.312 1 88.38 479 ASN A N 1
ATOM 3825 C CA . ASN A 1 479 ? -15.633 7.617 36.75 1 88.38 479 ASN A CA 1
ATOM 3826 C C . ASN A 1 479 ? -15.602 8.023 35.281 1 88.38 479 ASN A C 1
ATOM 3828 O O . ASN A 1 479 ? -14.555 7.961 34.625 1 88.38 479 ASN A O 1
ATOM 3832 N N . THR A 1 480 ? -16.75 8.445 34.719 1 93.19 480 THR A N 1
ATOM 3833 C CA . THR A 1 480 ? -16.75 8.82 33.312 1 93.19 480 THR A CA 1
ATOM 3834 C C . THR A 1 480 ? -17.078 10.305 33.156 1 93.19 480 THR A C 1
ATOM 3836 O O . THR A 1 480 ? -16.875 10.875 32.062 1 93.19 480 THR A O 1
ATOM 3839 N N . ARG A 1 481 ? -17.547 10.984 34.125 1 92.38 481 ARG A N 1
ATOM 3840 C CA . ARG A 1 481 ? -18.016 12.367 34.031 1 92.38 481 ARG A CA 1
ATOM 3841 C C . ARG A 1 481 ? -16.859 13.305 33.688 1 92.38 481 ARG A C 1
ATOM 3843 O O . ARG A 1 481 ? -16.969 14.125 32.781 1 92.38 481 ARG A O 1
ATOM 3850 N N . LEU A 1 482 ? -15.797 13.156 34.5 1 94.94 482 LEU A N 1
ATOM 3851 C CA . LEU A 1 482 ? -14.633 14 34.25 1 94.94 482 LEU A CA 1
ATOM 3852 C C . LEU A 1 482 ? -14.109 13.781 32.812 1 94.94 482 LEU A C 1
ATOM 3854 O O . LEU A 1 482 ? -13.742 14.734 32.125 1 94.94 482 LEU A O 1
ATOM 3858 N N . SER A 1 483 ? -14.086 12.531 32.375 1 96.25 483 SER A N 1
ATOM 3859 C CA . SER A 1 483 ? -13.641 12.188 31.031 1 96.25 483 SER A CA 1
ATOM 3860 C C . SER A 1 483 ? -14.523 12.836 29.984 1 96.25 483 SER A C 1
ATOM 3862 O O . SER A 1 483 ? -14.023 13.352 28.969 1 96.25 483 SER A O 1
ATOM 3864 N N . ALA A 1 484 ? -15.758 12.805 30.188 1 96.69 484 ALA A N 1
ATOM 3865 C CA . ALA A 1 484 ? -16.703 13.383 29.234 1 96.69 484 ALA A CA 1
ATOM 3866 C C . ALA A 1 484 ? -16.516 14.898 29.141 1 96.69 484 ALA A C 1
ATOM 3868 O O . ALA A 1 484 ? -16.547 15.461 28.047 1 96.69 484 ALA A O 1
ATOM 3869 N N . ILE A 1 485 ? -16.344 15.516 30.281 1 95.44 485 ILE A N 1
ATOM 3870 C CA . ILE A 1 485 ? -16.219 16.969 30.328 1 95.44 485 ILE A CA 1
ATOM 3871 C C . ILE A 1 485 ? -14.938 17.391 29.609 1 95.44 485 ILE A C 1
ATOM 3873 O O . ILE A 1 485 ? -14.938 18.344 28.828 1 95.44 485 ILE A O 1
ATOM 3877 N N . VAL A 1 486 ? -13.883 16.688 29.906 1 95.94 486 VAL A N 1
ATOM 3878 C CA . VAL A 1 486 ? -12.602 16.984 29.266 1 95.94 486 VAL A CA 1
ATOM 3879 C C . VAL A 1 486 ? -12.703 16.781 27.766 1 95.94 486 VAL A C 1
ATOM 3881 O O . VAL A 1 486 ? -12.18 17.578 26.984 1 95.94 486 VAL A O 1
ATOM 3884 N N . THR A 1 487 ? -13.328 15.719 27.297 1 97.25 487 THR A N 1
ATOM 3885 C CA . THR A 1 487 ? -13.516 15.438 25.875 1 97.25 487 THR A CA 1
ATOM 3886 C C . THR A 1 487 ? -14.312 16.562 25.203 1 97.25 487 THR A C 1
ATOM 3888 O O . THR A 1 487 ? -13.992 16.969 24.094 1 97.25 487 THR A O 1
ATOM 3891 N N . ARG A 1 488 ? -15.266 17.078 25.891 1 95.25 488 ARG A N 1
ATOM 3892 C CA . ARG A 1 488 ? -16.078 18.172 25.359 1 95.25 488 ARG A CA 1
ATOM 3893 C C . ARG A 1 488 ? -15.258 19.453 25.25 1 95.25 488 ARG A C 1
ATOM 3895 O O . ARG A 1 488 ? -15.477 20.25 24.328 1 95.25 488 ARG A O 1
ATOM 3902 N N . LEU A 1 489 ? -14.453 19.641 26.203 1 93.69 489 LEU A N 1
ATOM 3903 C CA . LEU A 1 489 ? -13.57 20.797 26.125 1 93.69 489 LEU A CA 1
ATOM 3904 C C . LEU A 1 489 ? -12.695 20.719 24.875 1 93.69 489 LEU A C 1
ATOM 3906 O O . LEU A 1 489 ? -12.531 21.719 24.172 1 93.69 489 LEU A O 1
ATOM 3910 N N . TRP A 1 490 ? -12.156 19.594 24.625 1 94.38 490 TRP A N 1
ATOM 3911 C CA . TRP A 1 490 ? -11.375 19.391 23.406 1 94.38 490 TRP A CA 1
ATOM 3912 C C . TRP A 1 490 ? -12.227 19.641 22.156 1 94.38 490 TRP A C 1
ATOM 3914 O O . TRP A 1 490 ? -11.758 20.25 21.188 1 94.38 490 TRP A O 1
ATOM 3924 N N . ALA A 1 491 ? -13.438 19.156 22.188 1 94.5 491 ALA A N 1
ATOM 3925 C CA . ALA A 1 491 ? -14.336 19.266 21.031 1 94.5 491 ALA A CA 1
ATOM 3926 C C . ALA A 1 491 ? -14.594 20.719 20.688 1 94.5 491 ALA A C 1
ATOM 3928 O O . ALA A 1 491 ? -14.812 21.062 19.516 1 94.5 491 ALA A O 1
ATOM 3929 N N . ARG A 1 492 ? -14.523 21.609 21.656 1 91.75 492 ARG A N 1
ATOM 3930 C CA . ARG A 1 492 ? -14.766 23.031 21.438 1 91.75 492 ARG A CA 1
ATOM 3931 C C . ARG A 1 492 ? -13.695 23.641 20.547 1 91.75 492 ARG A C 1
ATOM 3933 O O . ARG A 1 492 ? -13.922 24.672 19.922 1 91.75 492 ARG A O 1
ATOM 3940 N N . LEU A 1 493 ? -12.57 23.016 20.484 1 88.44 493 LEU A N 1
ATOM 3941 C CA . LEU A 1 493 ? -11.484 23.516 19.656 1 88.44 493 LEU A CA 1
ATOM 3942 C C . LEU A 1 493 ? -11.797 23.297 18.172 1 88.44 493 LEU A C 1
ATOM 3944 O O . LEU A 1 493 ? -11.156 23.906 17.312 1 88.44 493 LEU A O 1
ATOM 3948 N N . PHE A 1 494 ? -12.836 22.453 17.859 1 89.31 494 PHE A N 1
ATOM 3949 C CA . PHE A 1 494 ? -13.125 22.078 16.484 1 89.31 494 PHE A CA 1
ATOM 3950 C C . PHE A 1 494 ? -14.359 22.828 15.969 1 89.31 494 PHE A C 1
ATOM 3952 O O . PHE A 1 494 ? -14.945 22.422 14.961 1 89.31 494 PHE A O 1
ATOM 3959 N N . THR A 1 495 ? -14.766 23.859 16.531 1 82 495 THR A N 1
ATOM 3960 C CA . THR A 1 495 ? -16.016 24.516 16.188 1 82 495 THR A CA 1
ATOM 3961 C C . THR A 1 495 ? -15.781 25.594 15.133 1 82 495 THR A C 1
ATOM 3963 O O . THR A 1 495 ? -16.734 26.172 14.594 1 82 495 THR A O 1
ATOM 3966 N N . ALA A 1 496 ? -14.57 25.812 14.781 1 79.38 496 ALA A N 1
ATOM 3967 C CA . ALA A 1 496 ? -14.289 26.828 13.773 1 79.38 496 ALA A CA 1
ATOM 3968 C C . ALA A 1 496 ? -14.688 26.359 12.383 1 79.38 496 ALA A C 1
ATOM 3970 O O . ALA A 1 496 ? -15.062 25.188 12.203 1 79.38 496 ALA A O 1
ATOM 3971 N N . ASP A 1 497 ? -14.789 27.359 11.531 1 79.44 497 ASP A N 1
ATOM 3972 C CA . ASP A 1 497 ? -15.047 27.031 10.125 1 79.44 497 ASP A CA 1
ATOM 3973 C C . ASP A 1 497 ? -13.781 26.531 9.438 1 79.44 497 ASP A C 1
ATOM 3975 O O . ASP A 1 497 ? -13.008 27.328 8.898 1 79.44 497 ASP A O 1
ATOM 3979 N N . TYR A 1 498 ? -13.648 25.281 9.383 1 81.94 498 TYR A N 1
ATOM 3980 C CA . TYR A 1 498 ? -12.445 24.688 8.812 1 81.94 498 TYR A CA 1
ATOM 3981 C C . TYR A 1 498 ? -12.617 24.438 7.312 1 81.94 498 TYR A C 1
ATOM 3983 O O . TYR A 1 498 ? -13.727 24.219 6.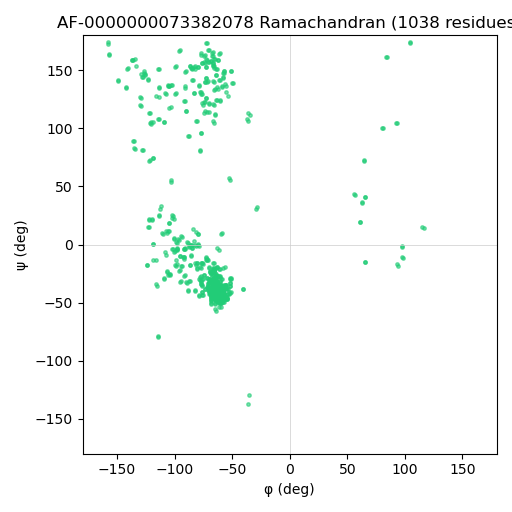836 1 81.94 498 TYR A O 1
ATOM 3991 N N . ILE A 1 499 ? -11.516 24.547 6.656 1 84.81 499 ILE A N 1
ATOM 3992 C CA . ILE A 1 499 ? -11.477 24.312 5.215 1 84.81 499 ILE A CA 1
ATOM 3993 C C . ILE A 1 499 ? -11.727 22.828 4.922 1 84.81 499 ILE A C 1
ATOM 3995 O O . ILE A 1 499 ? -12.375 22.484 3.932 1 84.81 499 ILE A O 1
ATOM 3999 N N . TRP A 1 500 ? -11.328 21.969 5.809 1 90.69 500 TRP A N 1
ATOM 4000 C CA . TRP A 1 500 ? -11.391 20.531 5.578 1 90.69 500 TRP A CA 1
ATOM 4001 C C . TRP A 1 500 ? -12.484 19.891 6.414 1 90.69 500 TRP A C 1
ATOM 4003 O O . TRP A 1 500 ? -12.516 20.047 7.637 1 90.69 500 TRP A O 1
ATOM 4013 N N . GLU A 1 501 ? -13.297 19.141 5.805 1 92.19 501 GLU A N 1
ATOM 4014 C CA . GLU A 1 501 ? -14.461 18.516 6.441 1 92.19 501 GLU A CA 1
ATOM 4015 C C . GLU A 1 501 ? -14.031 17.516 7.508 1 92.19 501 GLU A C 1
ATOM 4017 O O . GLU A 1 501 ? -14.75 17.297 8.484 1 92.19 501 GLU A O 1
ATOM 4022 N N . LEU A 1 502 ? -12.938 16.906 7.328 1 94.06 502 LEU A N 1
ATOM 4023 C CA . LEU A 1 502 ? -12.453 15.883 8.25 1 94.06 502 LEU A CA 1
ATOM 4024 C C . LEU A 1 502 ? -12.234 16.469 9.641 1 94.06 502 LEU A C 1
ATOM 4026 O O . LEU A 1 502 ? -12.445 15.773 10.641 1 94.06 502 LEU A O 1
ATOM 4030 N N . VAL A 1 503 ? -11.781 17.703 9.695 1 92.44 503 VAL A N 1
ATOM 4031 C CA . VAL A 1 503 ? -11.547 18.359 10.977 1 92.44 503 VAL A CA 1
ATOM 4032 C C . VAL A 1 503 ? -12.867 18.531 11.719 1 92.44 503 VAL A C 1
ATOM 4034 O O . VAL A 1 503 ? -12.945 18.297 12.93 1 92.44 503 VAL A O 1
ATOM 4037 N N . ASN A 1 504 ? -13.844 18.875 10.992 1 92.06 504 ASN A N 1
ATOM 4038 C CA . ASN A 1 504 ? -15.18 18.984 11.57 1 92.06 504 ASN A CA 1
ATOM 4039 C C . ASN A 1 504 ? -15.68 17.625 12.062 1 92.06 504 ASN A C 1
ATOM 4041 O O . ASN A 1 504 ? -16.375 17.547 13.078 1 92.06 504 ASN A O 1
ATOM 4045 N N . LEU A 1 505 ? -15.43 16.641 11.281 1 95.62 505 LEU A N 1
ATOM 4046 C CA . LEU A 1 505 ? -15.805 15.281 11.656 1 95.62 505 LEU A CA 1
ATOM 4047 C C . LEU A 1 505 ? -15.156 14.883 12.984 1 95.62 505 LEU A C 1
ATOM 4049 O O . LEU A 1 505 ? -15.789 14.25 13.828 1 95.62 505 LEU A O 1
ATOM 4053 N N . MET A 1 506 ? -13.938 15.273 13.211 1 95.19 506 MET A N 1
ATOM 4054 C CA . MET A 1 506 ? -13.227 14.961 14.445 1 95.19 506 MET A CA 1
ATOM 4055 C C . MET A 1 506 ? -13.898 15.609 15.648 1 95.19 506 MET A C 1
ATOM 4057 O O . MET A 1 506 ? -14.031 14.992 16.703 1 95.19 506 MET A O 1
ATOM 4061 N N . GLY A 1 507 ? -14.305 16.844 15.422 1 94.81 507 GLY A N 1
ATOM 4062 C CA . GLY A 1 507 ? -15.039 17.516 16.484 1 94.81 507 GLY A CA 1
ATOM 4063 C C . GLY A 1 507 ? -16.344 16.844 16.812 1 94.81 507 GLY A C 1
ATOM 4064 O O . GLY A 1 507 ? -16.672 16.641 18 1 94.81 507 GLY A O 1
ATOM 4065 N N . ARG A 1 508 ? -17.047 16.484 15.836 1 96.5 508 ARG A N 1
ATOM 4066 C CA . ARG A 1 508 ? -18.312 15.789 16.031 1 96.5 508 ARG A CA 1
ATOM 4067 C C . ARG A 1 508 ? -18.094 14.43 16.688 1 96.5 508 ARG A C 1
ATOM 4069 O O . ARG A 1 508 ? -18.906 13.992 17.516 1 96.5 508 ARG A O 1
ATOM 4076 N N . ALA A 1 509 ? -17.062 13.781 16.281 1 97.31 509 ALA A N 1
ATOM 4077 C CA . ALA A 1 509 ? -16.734 12.477 16.859 1 97.31 509 ALA A CA 1
ATOM 4078 C C . ALA A 1 509 ? -16.438 12.594 18.344 1 97.31 509 ALA A C 1
ATOM 4080 O O . ALA A 1 509 ? -16.828 11.734 19.141 1 97.31 509 ALA A O 1
ATOM 4081 N N . LEU A 1 510 ? -15.742 13.641 18.703 1 97.56 510 LEU A N 1
ATOM 4082 C CA . LEU A 1 510 ? -15.422 13.867 20.109 1 97.56 510 LEU A CA 1
ATOM 4083 C C . LEU A 1 510 ? -16.688 14.133 20.922 1 97.56 510 LEU A C 1
ATOM 4085 O O . LEU A 1 510 ? -16.828 13.641 22.047 1 97.56 510 LEU A O 1
ATOM 4089 N N . ASN A 1 511 ? -17.578 14.883 20.359 1 97.69 511 ASN A N 1
ATOM 4090 C CA . ASN A 1 511 ? -18.844 15.117 21.031 1 97.69 511 ASN A CA 1
ATOM 4091 C C . ASN A 1 511 ? -19.641 13.828 21.188 1 97.69 511 ASN A C 1
ATOM 4093 O O . ASN A 1 511 ? -20.234 13.586 22.25 1 97.69 511 ASN A O 1
ATOM 4097 N N . SER A 1 512 ? -19.656 13.062 20.156 1 97.75 512 SER A N 1
ATOM 4098 C CA . SER A 1 512 ? -20.328 11.766 20.234 1 97.75 512 SER A CA 1
ATOM 4099 C C . SER A 1 512 ? -19.672 10.867 21.281 1 97.75 512 SER A C 1
ATOM 4101 O O . SER A 1 512 ? -20.359 10.117 21.969 1 97.75 512 SER A O 1
ATOM 4103 N N . TYR A 1 513 ? -18.391 10.898 21.312 1 97.75 513 TYR A N 1
ATOM 4104 C CA . TYR A 1 513 ? -17.641 10.117 22.297 1 97.75 513 TYR A CA 1
ATOM 4105 C C . TYR A 1 513 ? -18 10.562 23.719 1 97.75 513 TYR A C 1
ATOM 4107 O O . TYR A 1 513 ? -18.203 9.727 24.609 1 97.75 513 TYR A O 1
ATOM 4115 N N . ALA A 1 514 ? -18.062 11.859 23.922 1 97.31 514 ALA A N 1
ATOM 4116 C CA . ALA A 1 514 ? -18.469 12.406 25.219 1 97.31 514 ALA A CA 1
ATOM 4117 C C . ALA A 1 514 ? -19.875 11.953 25.594 1 97.31 514 ALA A C 1
ATOM 4119 O O . ALA A 1 514 ? -20.141 11.641 26.75 1 97.31 514 ALA A O 1
ATOM 4120 N N . ASP A 1 515 ? -20.734 11.922 24.625 1 97.12 515 ASP A N 1
ATOM 4121 C CA . ASP A 1 515 ? -22.094 11.445 24.859 1 97.12 515 ASP A CA 1
ATOM 4122 C C . ASP A 1 515 ? -22.094 9.992 25.344 1 97.12 515 ASP A C 1
ATOM 4124 O O . ASP A 1 515 ? -22.844 9.633 26.234 1 97.12 515 ASP A O 1
ATOM 4128 N N . LEU A 1 516 ? -21.312 9.227 24.703 1 96.19 516 LEU A N 1
ATOM 4129 C CA . LEU A 1 516 ? -21.219 7.816 25.078 1 96.19 516 LEU A CA 1
ATOM 4130 C C . LEU A 1 516 ? -20.734 7.664 26.516 1 96.19 516 LEU A C 1
ATOM 4132 O O . LEU A 1 516 ? -21.219 6.801 27.25 1 96.19 516 LEU A O 1
ATOM 4136 N N . LEU A 1 517 ? -19.781 8.5 26.875 1 94.88 517 LEU A N 1
ATOM 4137 C CA . LEU A 1 517 ? -19.234 8.445 28.219 1 94.88 517 LEU A CA 1
ATOM 4138 C C . LEU A 1 517 ? -20.266 8.859 29.25 1 94.88 517 LEU A C 1
ATOM 4140 O O . LEU A 1 517 ? -20.312 8.305 30.359 1 94.88 517 LEU A O 1
ATOM 4144 N N . GLU A 1 518 ? -21.125 9.742 28.906 1 92.12 518 GLU A N 1
ATOM 4145 C CA . GLU A 1 518 ? -22.141 10.258 29.812 1 92.12 518 GLU A CA 1
ATOM 4146 C C . GLU A 1 518 ? -23.297 9.273 29.969 1 92.12 518 GLU A C 1
ATOM 4148 O O . GLU A 1 518 ? -23.953 9.242 31 1 92.12 518 GLU A O 1
ATOM 4153 N N . ARG A 1 519 ? -23.547 8.453 28.938 1 87.75 519 ARG A N 1
ATOM 4154 C CA . ARG A 1 519 ? -24.641 7.496 28.969 1 87.75 519 ARG A CA 1
ATOM 4155 C C . ARG A 1 519 ? -24.297 6.297 29.859 1 87.75 519 ARG A C 1
ATOM 4157 O O . ARG A 1 519 ? -25.188 5.566 30.297 1 87.75 519 ARG A O 1
ATOM 4164 N N . MET A 1 520 ? -23.203 5.941 30 1 75.75 520 MET A N 1
ATOM 4165 C CA . MET A 1 520 ? -22.797 4.816 30.828 1 75.75 520 MET A CA 1
ATOM 4166 C C . MET A 1 520 ? -23.219 5.039 32.281 1 75.75 520 MET A C 1
ATOM 4168 O O . MET A 1 520 ? -23.047 4.152 33.125 1 75.75 520 MET A O 1
ATOM 4172 N N . HIS A 1 521 ? -24.094 6.168 32.562 1 59.88 521 HIS A N 1
ATOM 4173 C CA . HIS A 1 521 ? -24.641 6.414 33.875 1 59.88 521 HIS A CA 1
ATOM 4174 C C . HIS A 1 521 ? -26.156 6.324 33.875 1 59.88 521 HIS A C 1
ATOM 4176 O O . HIS A 1 521 ? -26.812 6.695 32.906 1 59.88 521 HIS A O 1
ATOM 4182 N N . MET B 1 1 ? -19.891 -18.625 -27.828 1 69.31 1 MET B N 1
ATOM 4183 C CA . MET B 1 1 ? -20.281 -17.219 -28 1 69.31 1 MET B CA 1
ATOM 4184 C C . MET B 1 1 ? -21.188 -17.047 -29.203 1 69.31 1 MET B C 1
ATOM 4186 O O . MET B 1 1 ? -20.875 -17.547 -30.297 1 69.31 1 MET B O 1
ATOM 4190 N N . THR B 1 2 ? -22.312 -16.516 -29 1 75.5 2 THR B N 1
ATOM 4191 C CA . THR B 1 2 ? -23.297 -16.359 -30.062 1 75.5 2 THR B CA 1
ATOM 4192 C C . THR B 1 2 ? -22.953 -15.148 -30.938 1 75.5 2 THR B C 1
ATOM 4194 O O . THR B 1 2 ? -22.125 -14.32 -30.578 1 75.5 2 THR B O 1
ATOM 4197 N N . THR B 1 3 ? -23.344 -15.156 -32.188 1 78.94 3 THR B N 1
ATOM 4198 C CA . THR B 1 3 ? -23.203 -14.016 -33.094 1 78.94 3 THR B CA 1
ATOM 4199 C C . THR B 1 3 ? -23.797 -12.758 -32.469 1 78.94 3 THR B C 1
ATOM 4201 O O . THR B 1 3 ? -23.25 -11.664 -32.656 1 78.94 3 THR B O 1
ATOM 4204 N N . GLN B 1 4 ? -24.719 -12.938 -31.688 1 80.31 4 GLN B N 1
ATOM 4205 C CA . GLN B 1 4 ? -25.375 -11.82 -31.031 1 80.31 4 GLN B CA 1
ATOM 4206 C C . GLN B 1 4 ? -24.438 -11.156 -30.016 1 80.31 4 GLN B C 1
ATOM 4208 O O . GLN B 1 4 ? -24.453 -9.93 -29.859 1 80.31 4 GLN B O 1
ATOM 4213 N N . CYS B 1 5 ? -23.641 -11.977 -29.469 1 81.5 5 CYS B N 1
ATOM 4214 C CA . CYS B 1 5 ? -22.703 -11.453 -28.469 1 81.5 5 CYS B CA 1
ATOM 4215 C C . CYS B 1 5 ? -21.672 -10.539 -29.125 1 81.5 5 CYS B C 1
ATOM 4217 O O . CYS B 1 5 ? -21.359 -9.469 -28.609 1 81.5 5 CYS B O 1
ATOM 4219 N N . ARG B 1 6 ? -21.188 -10.93 -30.266 1 85.44 6 ARG B N 1
ATOM 4220 C CA . ARG B 1 6 ? -20.188 -10.133 -30.969 1 85.44 6 ARG B CA 1
ATOM 4221 C C . ARG B 1 6 ? -20.766 -8.805 -31.422 1 85.44 6 ARG B C 1
ATOM 4223 O O . ARG B 1 6 ? -20.109 -7.766 -31.344 1 85.44 6 ARG B O 1
ATOM 4230 N N . GLU B 1 7 ? -21.984 -8.867 -31.922 1 87.25 7 GLU B N 1
ATOM 4231 C CA . GLU B 1 7 ? -22.656 -7.645 -32.344 1 87.25 7 GLU B CA 1
ATOM 4232 C C . GLU B 1 7 ? -22.891 -6.703 -31.188 1 87.25 7 GLU B C 1
ATOM 4234 O O . GLU B 1 7 ? -22.75 -5.484 -31.312 1 87.25 7 GLU B O 1
ATOM 4239 N N . ARG B 1 8 ? -23.25 -7.363 -30.141 1 91 8 ARG B N 1
ATOM 4240 C CA . ARG B 1 8 ? -23.469 -6.582 -28.938 1 91 8 ARG B CA 1
ATOM 4241 C C . ARG B 1 8 ? -22.188 -5.867 -28.516 1 91 8 ARG B C 1
ATOM 4243 O O . ARG B 1 8 ? -22.234 -4.699 -28.125 1 91 8 ARG B O 1
ATOM 4250 N N . ILE B 1 9 ? -21.078 -6.5 -28.562 1 92.31 9 ILE B N 1
ATOM 4251 C CA . ILE B 1 9 ? -19.781 -5.938 -28.203 1 92.31 9 ILE B CA 1
ATOM 4252 C C . ILE B 1 9 ? -19.484 -4.723 -29.078 1 92.31 9 ILE B C 1
ATOM 4254 O O . ILE B 1 9 ? -19.016 -3.689 -28.594 1 92.31 9 ILE B O 1
ATOM 4258 N N . GLY B 1 10 ? -19.766 -4.887 -30.359 1 89.81 10 GLY B N 1
ATOM 4259 C CA . GLY B 1 10 ? -19.562 -3.779 -31.281 1 89.81 10 GLY B CA 1
ATOM 4260 C C . GLY B 1 10 ? -20.391 -2.553 -30.938 1 89.81 10 GLY B C 1
ATOM 4261 O O . GLY B 1 10 ? -19.891 -1.43 -30.969 1 89.81 10 GLY B O 1
ATOM 4262 N N . VAL B 1 11 ? -21.594 -2.832 -30.594 1 91.5 11 VAL B N 1
ATOM 4263 C CA . VAL B 1 11 ? -22.516 -1.749 -30.25 1 91.5 11 VAL B CA 1
ATOM 4264 C C . VAL B 1 11 ? -22.047 -1.072 -28.953 1 91.5 11 VAL B C 1
ATOM 4266 O O . VAL B 1 11 ? -22.016 0.157 -28.875 1 91.5 11 VAL B O 1
ATOM 4269 N N . LEU B 1 12 ? -21.688 -1.854 -28.031 1 93.44 12 LEU B N 1
ATOM 4270 C CA . LEU B 1 12 ? -21.25 -1.318 -26.734 1 93.44 12 LEU B CA 1
ATOM 4271 C C . LEU B 1 12 ? -19.969 -0.519 -26.891 1 93.44 12 LEU B C 1
ATOM 4273 O O . LEU B 1 12 ? -19.781 0.496 -26.219 1 93.44 12 LEU B O 1
ATOM 4277 N N . LEU B 1 13 ? -19.078 -0.937 -27.75 1 93.88 13 LEU B N 1
ATOM 4278 C CA . LEU B 1 13 ? -17.781 -0.283 -27.938 1 93.88 13 LEU B CA 1
ATOM 4279 C C . LEU B 1 13 ? -17.969 1.107 -28.547 1 93.88 13 LEU B C 1
ATOM 4281 O O . LEU B 1 13 ? -17.125 1.989 -28.344 1 93.88 13 LEU B O 1
ATOM 4285 N N . SER B 1 14 ? -19.031 1.273 -29.281 1 92.12 14 SER B N 1
ATOM 4286 C CA . SER B 1 14 ? -19.281 2.576 -29.891 1 92.12 14 SER B CA 1
ATOM 4287 C C . SER B 1 14 ? -19.469 3.652 -28.828 1 92.12 14 SER B C 1
ATOM 4289 O O . SER B 1 14 ? -19.172 4.824 -29.062 1 92.12 14 SER B O 1
ATOM 4291 N N . ASP B 1 15 ? -19.922 3.223 -27.703 1 91.06 15 ASP B N 1
ATOM 4292 C CA . ASP B 1 15 ? -20.125 4.148 -26.594 1 91.06 15 ASP B CA 1
ATOM 4293 C C . ASP B 1 15 ? -18.797 4.602 -25.984 1 91.06 15 ASP B C 1
ATOM 4295 O O . ASP B 1 15 ? -18.766 5.547 -25.203 1 91.06 15 ASP B O 1
ATOM 4299 N N . TYR B 1 16 ? -17.75 4.012 -26.328 1 90.5 16 TYR B N 1
ATOM 4300 C CA . TYR B 1 16 ? -16.438 4.332 -25.766 1 90.5 16 TYR B CA 1
ATOM 4301 C C . TYR B 1 16 ? -15.523 4.922 -26.812 1 90.5 16 TYR B C 1
ATOM 4303 O O . TYR B 1 16 ? -14.297 4.863 -26.688 1 90.5 16 TYR B O 1
ATOM 4311 N N . ALA B 1 17 ? -16.031 5.523 -27.844 1 88.19 17 ALA B N 1
ATOM 4312 C CA . ALA B 1 17 ? -15.266 6.086 -28.953 1 88.19 17 ALA B CA 1
ATOM 4313 C C . ALA B 1 17 ? -14.422 7.273 -28.5 1 88.19 17 ALA B C 1
ATOM 4315 O O . ALA B 1 17 ? -13.414 7.605 -29.125 1 88.19 17 ALA B O 1
ATOM 4316 N N . ASN B 1 18 ? -14.789 7.918 -27.438 1 83.25 18 ASN B N 1
ATOM 4317 C CA . ASN B 1 18 ? -14.062 9.07 -26.906 1 83.25 18 ASN B CA 1
ATOM 4318 C C . ASN B 1 18 ? -12.672 8.688 -26.422 1 83.25 18 ASN B C 1
ATOM 4320 O O . ASN B 1 18 ? -11.758 9.508 -26.438 1 83.25 18 ASN B O 1
ATOM 4324 N N . VAL B 1 19 ? -12.508 7.418 -25.969 1 84.81 19 VAL B N 1
ATOM 4325 C CA . VAL B 1 19 ? -11.219 7.027 -25.422 1 84.81 19 VAL B CA 1
ATOM 4326 C C . VAL B 1 19 ? -10.523 6.059 -26.375 1 84.81 19 VAL B C 1
ATOM 4328 O O . VAL B 1 19 ? -9.289 5.953 -26.375 1 84.81 19 VAL B O 1
ATOM 4331 N N . ILE B 1 20 ? -11.344 5.328 -27.094 1 86.94 20 ILE B N 1
ATOM 4332 C CA . ILE B 1 20 ? -10.781 4.402 -28.062 1 86.94 20 ILE B CA 1
ATOM 4333 C C . ILE B 1 20 ? -11.562 4.5 -29.375 1 86.94 20 ILE B C 1
ATOM 4335 O O . ILE B 1 20 ? -12.523 3.758 -29.594 1 86.94 20 ILE B O 1
ATOM 4339 N N . PRO B 1 21 ? -11.164 5.348 -30.234 1 83.69 21 PRO B N 1
ATOM 4340 C CA . PRO B 1 21 ? -11.938 5.629 -31.438 1 83.69 21 PRO B CA 1
ATOM 4341 C C . PRO B 1 21 ? -11.961 4.453 -32.406 1 83.69 21 PRO B C 1
ATOM 4343 O O . PRO B 1 21 ? -12.977 4.215 -33.062 1 83.69 21 PRO B O 1
ATOM 4346 N N . ASN B 1 22 ? -10.852 3.686 -32.625 1 85.62 22 ASN B N 1
ATOM 4347 C CA . ASN B 1 22 ? -10.758 2.543 -33.531 1 85.62 22 ASN B CA 1
ATOM 4348 C C . ASN B 1 22 ? -10.336 1.278 -32.812 1 85.62 22 ASN B C 1
ATOM 4350 O O . ASN B 1 22 ? -9.227 0.771 -33.031 1 85.62 22 ASN B O 1
ATOM 4354 N N . PRO B 1 23 ? -11.328 0.814 -32.031 1 89.12 23 PRO B N 1
ATOM 4355 C CA . PRO B 1 23 ? -10.961 -0.333 -31.203 1 89.12 23 PRO B CA 1
ATOM 4356 C C . PRO B 1 23 ? -10.766 -1.612 -32.031 1 89.12 23 PRO B C 1
ATOM 4358 O O . PRO B 1 23 ? -11.508 -1.856 -32.969 1 89.12 23 PRO B O 1
ATOM 4361 N N . TYR B 1 24 ? -9.82 -2.342 -31.688 1 87.12 24 TYR B N 1
ATOM 4362 C CA . TYR B 1 24 ? -9.625 -3.684 -32.219 1 87.12 24 TYR B CA 1
ATOM 4363 C C . TYR B 1 24 ? -10.648 -4.656 -31.656 1 87.12 24 TYR B C 1
ATOM 4365 O O . TYR B 1 24 ? -10.828 -4.723 -30.438 1 87.12 24 TYR B O 1
ATOM 4373 N N . VAL B 1 25 ? -11.359 -5.344 -32.531 1 85.25 25 VAL B N 1
ATOM 4374 C CA . VAL B 1 25 ? -12.258 -6.41 -32.094 1 85.25 25 VAL B CA 1
ATOM 4375 C C . VAL B 1 25 ? -11.992 -7.668 -32.906 1 85.25 25 VAL B C 1
ATOM 4377 O O . VAL B 1 25 ? -12.156 -7.664 -34.125 1 85.25 25 VAL B O 1
ATOM 4380 N N . PRO B 1 26 ? -11.648 -8.625 -32.219 1 88.5 26 PRO B N 1
ATOM 4381 C CA . PRO B 1 26 ? -11.375 -9.859 -32.969 1 88.5 26 PRO B CA 1
ATOM 4382 C C . PRO B 1 26 ? -12.625 -10.445 -33.594 1 88.5 26 PRO B C 1
ATOM 4384 O O . PRO B 1 26 ? -13.742 -10.055 -33.25 1 88.5 26 PRO B O 1
ATOM 4387 N N . SER B 1 27 ? -12.398 -11.375 -34.625 1 91 27 SER B N 1
ATOM 4388 C CA . SER B 1 27 ? -13.508 -12.117 -35.219 1 91 27 SER B CA 1
ATOM 4389 C C . SER B 1 27 ? -14.219 -12.969 -34.156 1 91 27 SER B C 1
ATOM 4391 O O . SER B 1 27 ? -13.711 -13.156 -33.062 1 91 27 SER B O 1
ATOM 4393 N N . ARG B 1 28 ? -15.406 -13.422 -34.5 1 90.88 28 ARG B N 1
ATOM 4394 C CA . ARG B 1 28 ? -16.188 -14.234 -33.594 1 90.88 28 ARG B CA 1
ATOM 4395 C C . ARG B 1 28 ? -15.422 -15.484 -33.156 1 90.88 28 ARG B C 1
ATOM 4397 O O . ARG B 1 28 ? -15.383 -15.844 -31.984 1 90.88 28 ARG B O 1
ATOM 4404 N N . HIS B 1 29 ? -14.781 -16.094 -34.094 1 92.31 29 HIS B N 1
ATOM 4405 C CA . HIS B 1 29 ? -14.031 -17.312 -33.844 1 92.31 29 HIS B CA 1
ATOM 4406 C C . HIS B 1 29 ? -12.812 -17.031 -32.969 1 92.31 29 HIS B C 1
ATOM 4408 O O . HIS B 1 29 ? -12.5 -17.812 -32.062 1 92.31 29 HIS B O 1
ATOM 4414 N N . ALA B 1 30 ? -12.195 -15.953 -33.281 1 93.69 30 ALA B N 1
ATOM 4415 C CA . ALA B 1 30 ? -11.023 -15.57 -32.5 1 93.69 30 ALA B CA 1
ATOM 4416 C C . ALA B 1 30 ? -11.414 -15.234 -31.062 1 93.69 30 ALA B C 1
ATOM 4418 O O . ALA B 1 30 ? -10.711 -15.594 -30.125 1 93.69 30 ALA B O 1
ATOM 4419 N N . LEU B 1 31 ? -12.484 -14.523 -30.906 1 93.94 31 LEU B N 1
ATOM 4420 C CA . LEU B 1 31 ? -12.969 -14.156 -29.578 1 93.94 31 LEU B CA 1
ATOM 4421 C C . LEU B 1 31 ? -13.336 -15.398 -28.781 1 93.94 31 LEU B C 1
ATOM 4423 O O . LEU B 1 31 ? -13.031 -15.492 -27.594 1 93.94 31 LEU B O 1
ATOM 4427 N N . SER B 1 32 ? -13.984 -16.312 -29.422 1 93.94 32 SER B N 1
ATOM 4428 C CA . SER B 1 32 ? -14.359 -17.562 -28.766 1 93.94 32 SER B CA 1
ATOM 4429 C C . SER B 1 32 ? -13.125 -18.344 -28.328 1 93.94 32 SER B C 1
ATOM 4431 O O . SER B 1 32 ? -13.117 -18.938 -27.25 1 93.94 32 SER B O 1
ATOM 4433 N N . ARG B 1 33 ? -12.18 -18.344 -29.172 1 95.44 33 ARG B N 1
ATOM 4434 C CA . ARG B 1 33 ? -10.93 -19.016 -28.828 1 95.44 33 ARG B CA 1
ATOM 4435 C C . ARG B 1 33 ? -10.266 -18.375 -27.625 1 95.44 33 ARG B C 1
ATOM 4437 O O . ARG B 1 33 ? -9.797 -19.062 -26.719 1 95.44 33 ARG B O 1
ATOM 4444 N N . CYS B 1 34 ? -10.234 -17.078 -27.625 1 96.12 34 CYS B N 1
ATOM 4445 C CA . CYS B 1 34 ? -9.641 -16.344 -26.5 1 96.12 34 CYS B CA 1
ATOM 4446 C C . CYS B 1 34 ? -10.391 -16.641 -25.203 1 96.12 34 CYS B C 1
ATOM 4448 O O . CYS B 1 34 ? -9.766 -16.891 -24.172 1 96.12 34 CYS B O 1
ATOM 4450 N N . LEU B 1 35 ? -11.688 -16.594 -25.25 1 96 35 LEU B N 1
ATOM 4451 C CA . LEU B 1 35 ? -12.492 -16.844 -24.047 1 96 35 LEU B CA 1
ATOM 4452 C C . LEU B 1 35 ? -12.312 -18.266 -23.547 1 96 35 LEU B C 1
ATOM 4454 O O . LEU B 1 35 ? -12.297 -18.516 -22.344 1 96 35 LEU B O 1
ATOM 4458 N N . THR B 1 36 ? -12.172 -19.188 -24.484 1 95.56 36 THR B N 1
ATOM 4459 C CA . THR B 1 36 ? -11.883 -20.562 -24.125 1 95.56 36 THR B CA 1
ATOM 4460 C C . THR B 1 36 ? -10.508 -20.672 -23.469 1 95.56 36 THR B C 1
ATOM 4462 O O . THR B 1 36 ? -10.336 -21.422 -22.5 1 95.56 36 THR B O 1
ATOM 4465 N N . GLY B 1 37 ? -9.594 -19.906 -24.031 1 95.06 37 GLY B N 1
ATOM 4466 C CA . GLY B 1 37 ? -8.266 -19.875 -23.422 1 95.06 37 GLY B CA 1
ATOM 4467 C C . GLY B 1 37 ? -8.289 -19.406 -21.984 1 95.06 37 GLY B C 1
ATOM 4468 O O . GLY B 1 37 ? -7.551 -19.922 -21.141 1 95.06 37 GLY B O 1
ATOM 4469 N N . TYR B 1 38 ? -9.133 -18.438 -21.719 1 96.31 38 TYR B N 1
ATOM 4470 C CA . TYR B 1 38 ? -9.273 -17.953 -20.344 1 96.31 38 TYR B CA 1
ATOM 4471 C C . TYR B 1 38 ? -9.805 -19.062 -19.438 1 96.31 38 TYR B C 1
ATOM 4473 O O . TYR B 1 38 ? -9.273 -19.281 -18.344 1 96.31 38 TYR B O 1
ATOM 4481 N N . LEU B 1 39 ? -10.805 -19.781 -19.844 1 94.69 39 LEU B N 1
ATOM 4482 C CA . LEU B 1 39 ? -11.5 -20.766 -19.016 1 94.69 39 LEU B CA 1
ATOM 4483 C C . LEU B 1 39 ? -10.617 -21.984 -18.766 1 94.69 39 LEU B C 1
ATOM 4485 O O . LEU B 1 39 ? -10.625 -22.547 -17.672 1 94.69 39 LEU B O 1
ATOM 4489 N N . THR B 1 40 ? -9.789 -22.344 -19.734 1 90.62 40 THR B N 1
ATOM 4490 C CA . THR B 1 40 ? -8.992 -23.562 -19.609 1 90.62 40 THR B CA 1
ATOM 4491 C C . THR B 1 40 ? -7.602 -23.234 -19.062 1 90.62 40 THR B C 1
ATOM 4493 O O . THR B 1 40 ? -6.867 -24.141 -18.656 1 90.62 40 THR B O 1
ATOM 4496 N N . GLY B 1 41 ? -7.316 -22 -19 1 89.81 41 GLY B N 1
ATOM 4497 C CA . GLY B 1 41 ? -6 -21.609 -18.531 1 89.81 41 GLY B CA 1
ATOM 4498 C C . GLY B 1 41 ? -6.043 -20.844 -17.219 1 89.81 41 GLY B C 1
ATOM 4499 O O . GLY B 1 41 ? -5.988 -21.453 -16.141 1 89.81 41 GLY B O 1
ATOM 4500 N N . TYR B 1 42 ? -6.367 -19.594 -17.344 1 91.25 42 TYR B N 1
ATOM 4501 C CA . TYR B 1 42 ? -6.289 -18.703 -16.188 1 91.25 42 TYR B CA 1
ATOM 4502 C C . TYR B 1 42 ? -7.309 -19.078 -15.125 1 91.25 42 TYR B C 1
ATOM 4504 O O . TYR B 1 42 ? -6.996 -19.078 -13.938 1 91.25 42 TYR B O 1
ATOM 4512 N N . HIS B 1 43 ? -8.461 -19.359 -15.492 1 93.44 43 HIS B N 1
ATOM 4513 C CA . HIS B 1 43 ? -9.562 -19.547 -14.555 1 93.44 43 HIS B CA 1
ATOM 4514 C C . HIS B 1 43 ? -9.305 -20.734 -13.633 1 93.44 43 HIS B C 1
ATOM 4516 O O . HIS B 1 43 ? -9.766 -20.75 -12.484 1 93.44 43 HIS B O 1
ATOM 4522 N N . GLU B 1 44 ? -8.555 -21.672 -14.062 1 88.56 44 GLU B N 1
ATOM 4523 C CA . GLU B 1 44 ? -8.227 -22.828 -13.234 1 88.56 44 GLU B CA 1
ATOM 4524 C C . GLU B 1 44 ? -7.379 -22.422 -12.031 1 88.56 44 GLU B C 1
ATOM 4526 O O . GLU B 1 44 ? -7.477 -23.031 -10.961 1 88.56 44 GLU B O 1
ATOM 4531 N N . HIS B 1 45 ? -6.645 -21.391 -12.25 1 89.62 45 HIS B N 1
ATOM 4532 C CA . HIS B 1 45 ? -5.773 -20.922 -11.18 1 89.62 45 HIS B CA 1
ATOM 4533 C C . HIS B 1 45 ? -6.516 -19.953 -10.258 1 89.62 45 HIS B C 1
ATOM 4535 O O . HIS B 1 45 ? -6.211 -19.875 -9.062 1 89.62 45 HIS B O 1
ATOM 4541 N N . TYR B 1 46 ? -7.414 -19.266 -10.852 1 94.25 46 TYR B N 1
ATOM 4542 C CA . TYR B 1 46 ? -8.188 -18.281 -10.109 1 94.25 46 TYR B CA 1
ATOM 4543 C C . TYR B 1 46 ? -9.672 -18.375 -10.461 1 94.25 46 TYR B C 1
ATOM 4545 O O . TYR B 1 46 ? -10.188 -17.578 -11.25 1 94.25 46 TYR B O 1
ATOM 4553 N N . PRO B 1 47 ? -10.32 -19.281 -9.812 1 95.38 47 PRO B N 1
ATOM 4554 C CA . PRO B 1 47 ? -11.719 -19.562 -10.148 1 95.38 47 PRO B CA 1
ATOM 4555 C C . PRO B 1 47 ? -12.672 -18.516 -9.562 1 95.38 47 PRO B C 1
ATOM 4557 O O . PRO B 1 47 ? -13.422 -18.828 -8.625 1 95.38 47 PRO B O 1
ATOM 4560 N N . ILE B 1 48 ? -12.797 -17.391 -10.219 1 97.56 48 ILE B N 1
ATOM 4561 C CA . ILE B 1 48 ? -13.609 -16.297 -9.695 1 97.56 48 ILE B CA 1
ATOM 4562 C C . ILE B 1 48 ? -14.977 -16.297 -10.367 1 97.56 48 ILE B C 1
ATOM 4564 O O . ILE B 1 48 ? -15.922 -15.68 -9.875 1 97.56 48 ILE B O 1
ATOM 4568 N N . LEU B 1 49 ? -15.125 -16.969 -11.508 1 97.81 49 LEU B N 1
ATOM 4569 C CA . LEU B 1 49 ? -16.406 -17.062 -12.203 1 97.81 49 LEU B CA 1
ATOM 4570 C C . LEU B 1 49 ? -17.016 -18.453 -12.023 1 97.81 49 LEU B C 1
ATOM 4572 O O . LEU B 1 49 ? -16.297 -19.453 -12.047 1 97.81 49 LEU B O 1
ATOM 4576 N N . HIS B 1 50 ? -18.266 -18.484 -11.781 1 97.75 50 HIS B N 1
ATOM 4577 C CA . HIS B 1 50 ? -18.953 -19.766 -11.727 1 97.75 50 HIS B CA 1
ATOM 4578 C C . HIS B 1 50 ? -19.297 -20.266 -13.125 1 97.75 50 HIS B C 1
ATOM 4580 O O . HIS B 1 50 ? -20.328 -19.906 -13.695 1 97.75 50 HIS B O 1
ATOM 4586 N N . VAL B 1 51 ? -18.609 -21.234 -13.594 1 96.12 51 VAL B N 1
ATOM 4587 C CA . VAL B 1 51 ? -18.625 -21.672 -14.984 1 96.12 51 VAL B CA 1
ATOM 4588 C C . VAL B 1 51 ? -19.969 -22.297 -15.32 1 96.12 51 VAL B C 1
ATOM 4590 O O . VAL B 1 51 ? -20.547 -22.016 -16.375 1 96.12 51 VAL B O 1
ATOM 4593 N N . PRO B 1 52 ? -20.578 -23.062 -14.422 1 96.06 52 PRO B N 1
ATOM 4594 C CA . PRO B 1 52 ? -21.844 -23.719 -14.773 1 96.06 52 PRO B CA 1
ATOM 4595 C C . PRO B 1 52 ? -22.969 -22.719 -15.047 1 96.06 52 PRO B C 1
ATOM 4597 O O . PRO B 1 52 ? -23.875 -23.016 -15.812 1 96.06 52 PRO B O 1
ATOM 4600 N N . THR B 1 53 ? -22.906 -21.625 -14.398 1 95.94 53 THR B N 1
ATOM 4601 C CA . THR B 1 53 ? -23.984 -20.656 -14.578 1 95.94 53 THR B CA 1
ATOM 4602 C C . THR B 1 53 ? -23.516 -19.469 -15.406 1 95.94 53 THR B C 1
ATOM 4604 O O . THR B 1 53 ? -24.172 -18.422 -15.453 1 95.94 53 THR B O 1
ATOM 4607 N N . LEU B 1 54 ? -22.375 -19.531 -16 1 94.69 54 LEU B N 1
ATOM 4608 C CA . LEU B 1 54 ? -21.781 -18.422 -16.734 1 94.69 54 LEU B CA 1
ATOM 4609 C C . LEU B 1 54 ? -22.547 -18.156 -18.031 1 94.69 54 LEU B C 1
ATOM 4611 O O . LEU B 1 54 ? -22.75 -19.047 -18.844 1 94.69 54 LEU B O 1
ATOM 4615 N N . ASP B 1 55 ? -23.031 -16.953 -18.125 1 92.5 55 ASP B N 1
ATOM 4616 C CA . ASP B 1 55 ? -23.688 -16.469 -19.328 1 92.5 55 ASP B CA 1
ATOM 4617 C C . ASP B 1 55 ? -22.984 -15.234 -19.891 1 92.5 55 ASP B C 1
ATOM 4619 O O . ASP B 1 55 ? -23.234 -14.117 -19.438 1 92.5 55 ASP B O 1
ATOM 4623 N N . LEU B 1 56 ? -22.25 -15.391 -20.938 1 89.94 56 LEU B N 1
ATOM 4624 C CA . LEU B 1 56 ? -21.406 -14.328 -21.484 1 89.94 56 LEU B CA 1
ATOM 4625 C C . LEU B 1 56 ? -22.266 -13.203 -22.062 1 89.94 56 LEU B C 1
ATOM 4627 O O . LEU B 1 56 ? -21.828 -12.055 -22.094 1 89.94 56 LEU B O 1
ATOM 4631 N N . ASP B 1 57 ? -23.469 -13.547 -22.453 1 88.94 57 ASP B N 1
ATOM 4632 C CA . ASP B 1 57 ? -24.344 -12.555 -23.062 1 88.94 57 ASP B CA 1
ATOM 4633 C C . ASP B 1 57 ? -24.812 -11.531 -22.031 1 88.94 57 ASP B C 1
ATOM 4635 O O . ASP B 1 57 ? -25.219 -10.422 -22.391 1 88.94 57 ASP B O 1
ATOM 4639 N N . SER B 1 58 ? -24.719 -11.922 -20.859 1 90.5 58 SER B N 1
ATOM 4640 C CA . SER B 1 58 ? -25.219 -11.031 -19.797 1 90.5 58 SER B CA 1
ATOM 4641 C C . SER B 1 58 ? -24.062 -10.297 -19.125 1 90.5 58 SER B C 1
ATOM 4643 O O . SER B 1 58 ? -24.297 -9.422 -18.281 1 90.5 58 SER B O 1
ATOM 4645 N N . LYS B 1 59 ? -22.828 -10.617 -19.516 1 94.31 59 LYS B N 1
ATOM 4646 C CA . LYS B 1 59 ? -21.688 -10.031 -18.828 1 94.31 59 LYS B CA 1
ATOM 4647 C C . LYS B 1 59 ? -21.312 -8.68 -19.438 1 94.31 59 LYS B C 1
ATOM 4649 O O . LYS B 1 59 ? -21.656 -8.398 -20.594 1 94.31 59 LYS B O 1
ATOM 4654 N N . SER B 1 60 ? -20.734 -7.875 -18.688 1 96.31 60 SER B N 1
ATOM 4655 C CA . SER B 1 60 ? -20.375 -6.523 -19.094 1 96.31 60 SER B CA 1
ATOM 4656 C C . SER B 1 60 ? -19.281 -6.535 -20.156 1 96.31 60 SER B C 1
ATOM 4658 O O . SER B 1 60 ? -18.547 -7.523 -20.281 1 96.31 60 SER B O 1
ATOM 4660 N N . LEU B 1 61 ? -19.172 -5.484 -20.906 1 96.56 61 LEU B N 1
ATOM 4661 C CA . LEU B 1 61 ? -18.203 -5.332 -21.984 1 96.56 61 LEU B CA 1
ATOM 4662 C C . LEU B 1 61 ? -16.781 -5.418 -21.453 1 96.56 61 LEU B C 1
ATOM 4664 O O . LEU B 1 61 ? -15.938 -6.133 -22 1 96.56 61 LEU B O 1
ATOM 4668 N N . GLN B 1 62 ? -16.469 -4.66 -20.359 1 97.69 62 GLN B N 1
ATOM 4669 C CA . GLN B 1 62 ? -15.109 -4.625 -19.812 1 97.69 62 GLN B CA 1
ATOM 4670 C C . GLN B 1 62 ? -14.664 -6.008 -19.344 1 97.69 62 GLN B C 1
ATOM 4672 O O . GLN B 1 62 ? -13.5 -6.383 -19.5 1 97.69 62 GLN B O 1
ATOM 4677 N N . LEU B 1 63 ? -15.594 -6.754 -18.797 1 98.06 63 LEU B N 1
ATOM 4678 C CA . LEU B 1 63 ? -15.258 -8.094 -18.328 1 98.06 63 LEU B CA 1
ATOM 4679 C C . LEU B 1 63 ? -14.93 -9.008 -19.516 1 98.06 63 LEU B C 1
ATOM 4681 O O . LEU B 1 63 ? -13.922 -9.727 -19.484 1 98.06 63 LEU B O 1
ATOM 4685 N N . ILE B 1 64 ? -15.758 -8.961 -20.547 1 97 64 ILE B N 1
ATOM 4686 C CA . ILE B 1 64 ? -15.578 -9.836 -21.688 1 97 64 ILE B CA 1
ATOM 4687 C C . ILE B 1 64 ? -14.25 -9.516 -22.375 1 97 64 ILE B C 1
ATOM 4689 O O . ILE B 1 64 ? -13.492 -10.422 -22.734 1 97 64 ILE B O 1
ATOM 4693 N N . LEU B 1 65 ? -13.953 -8.273 -22.562 1 97.25 65 LEU B N 1
ATOM 4694 C CA . LEU B 1 65 ? -12.727 -7.859 -23.234 1 97.25 65 LEU B CA 1
ATOM 4695 C C . LEU B 1 65 ? -11.5 -8.258 -22.422 1 97.25 65 LEU B C 1
ATOM 4697 O O . LEU B 1 65 ? -10.5 -8.711 -22.984 1 97.25 65 LEU B O 1
ATOM 4701 N N . SER B 1 66 ? -11.562 -8.031 -21.109 1 98.25 66 SER B N 1
ATOM 4702 C CA . SER B 1 66 ? -10.445 -8.383 -20.25 1 98.25 66 SER B CA 1
ATOM 4703 C C . SER B 1 66 ? -10.211 -9.891 -20.219 1 98.25 66 SER B C 1
ATOM 4705 O O . SER B 1 66 ? -9.07 -10.352 -20.234 1 98.25 66 SER B O 1
ATOM 4707 N N . MET B 1 67 ? -11.336 -10.594 -20.172 1 97.81 67 MET B N 1
ATOM 4708 C CA . MET B 1 67 ? -11.266 -12.055 -20.234 1 97.81 67 MET B CA 1
ATOM 4709 C C . MET B 1 67 ? -10.594 -12.508 -21.531 1 97.81 67 MET B C 1
ATOM 4711 O O . MET B 1 67 ? -9.734 -13.391 -21.5 1 97.81 67 MET B O 1
ATOM 4715 N N . ALA B 1 68 ? -11.008 -11.922 -22.562 1 97.69 68 ALA B N 1
ATOM 4716 C CA . ALA B 1 68 ? -10.469 -12.281 -23.875 1 97.69 68 ALA B CA 1
ATOM 4717 C C . ALA B 1 68 ? -8.984 -11.938 -23.969 1 97.69 68 ALA B C 1
ATOM 4719 O O . ALA B 1 68 ? -8.195 -12.711 -24.531 1 97.69 68 ALA B O 1
ATOM 4720 N N . SER B 1 69 ? -8.609 -10.789 -23.453 1 97.5 69 SER B N 1
ATOM 4721 C CA . SER B 1 69 ? -7.203 -10.391 -23.469 1 97.5 69 SER B CA 1
ATOM 4722 C C . SER B 1 69 ? -6.34 -11.391 -22.719 1 97.5 69 SER B C 1
ATOM 4724 O O . SER B 1 69 ? -5.309 -11.844 -23.219 1 97.5 69 SER B O 1
ATOM 4726 N N . LEU B 1 70 ? -6.746 -11.719 -21.562 1 97.69 70 LEU B N 1
ATOM 4727 C CA . LEU B 1 70 ? -6.012 -12.664 -20.734 1 97.69 70 LEU B CA 1
ATOM 4728 C C . LEU B 1 70 ? -6 -14.055 -21.359 1 97.69 70 LEU B C 1
ATOM 4730 O O . LEU B 1 70 ? -4.973 -14.734 -21.359 1 97.69 70 LEU B O 1
ATOM 4734 N N . GLY B 1 71 ? -7.148 -14.469 -21.906 1 97.19 71 GLY B N 1
ATOM 4735 C CA . GLY B 1 71 ? -7.242 -15.75 -22.578 1 97.19 71 GLY B CA 1
ATOM 4736 C C . GLY B 1 71 ? -6.344 -15.859 -23.797 1 97.19 71 GLY B C 1
ATOM 4737 O O . GLY B 1 71 ? -5.789 -16.922 -24.062 1 97.19 71 GLY B O 1
ATOM 4738 N N . ALA B 1 72 ? -6.207 -14.797 -24.484 1 96.88 72 ALA B N 1
ATOM 4739 C CA . ALA B 1 72 ? -5.344 -14.781 -25.672 1 96.88 72 ALA B CA 1
ATOM 4740 C C . ALA B 1 72 ? -3.9 -15.109 -25.297 1 96.88 72 ALA B C 1
ATOM 4742 O O . ALA B 1 72 ? -3.176 -15.734 -26.078 1 96.88 72 ALA B O 1
ATOM 4743 N N . ARG B 1 73 ? -3.479 -14.68 -24.125 1 93.56 73 ARG B N 1
ATOM 4744 C CA . ARG B 1 73 ? -2.139 -15.023 -23.656 1 93.56 73 ARG B CA 1
ATOM 4745 C C . ARG B 1 73 ? -1.986 -16.531 -23.484 1 93.56 73 ARG B C 1
ATOM 4747 O O . ARG B 1 73 ? -0.951 -17.094 -23.844 1 93.56 73 ARG B O 1
ATOM 4754 N N . TYR B 1 74 ? -2.984 -17.141 -23.016 1 91.19 74 TYR B N 1
ATOM 4755 C CA . TYR B 1 74 ? -2.941 -18.578 -22.766 1 91.19 74 TYR B CA 1
ATOM 4756 C C . TYR B 1 74 ? -3.09 -19.359 -24.062 1 91.19 74 TYR B C 1
ATOM 4758 O O . TYR B 1 74 ? -2.715 -20.531 -24.141 1 91.19 74 TYR B O 1
ATOM 4766 N N . CYS B 1 75 ? -3.631 -18.719 -25.094 1 92.88 75 CYS B N 1
ATOM 4767 C CA . CYS B 1 75 ? -3.689 -19.312 -26.422 1 92.88 75 CYS B CA 1
ATOM 4768 C C . CYS B 1 75 ? -2.396 -19.062 -27.188 1 92.88 75 CYS B C 1
ATOM 4770 O O . CYS B 1 75 ? -2.287 -19.422 -28.359 1 92.88 75 CYS B O 1
ATOM 4772 N N . ARG B 1 76 ? -1.466 -18.391 -26.609 1 91.38 76 ARG B N 1
ATOM 4773 C CA . ARG B 1 76 ? -0.175 -18.062 -27.203 1 91.38 76 ARG B CA 1
ATOM 4774 C C . ARG B 1 76 ? -0.344 -17.125 -28.391 1 91.38 76 ARG B C 1
ATOM 4776 O O . ARG B 1 76 ? 0.246 -17.359 -29.453 1 91.38 76 ARG B O 1
ATOM 4783 N N . GLU B 1 77 ? -1.199 -16.219 -28.203 1 94 77 GLU B N 1
ATOM 4784 C CA . GLU B 1 77 ? -1.413 -15.141 -29.172 1 94 77 GLU B CA 1
ATOM 4785 C C . GLU B 1 77 ? -1.123 -13.781 -28.547 1 94 77 GLU B C 1
ATOM 4787 O O . GLU B 1 77 ? -2.037 -12.977 -28.344 1 94 77 GLU B O 1
ATOM 4792 N N . PRO B 1 78 ? 0.143 -13.516 -28.375 1 92.75 78 PRO B N 1
ATOM 4793 C CA . PRO B 1 78 ? 0.516 -12.305 -27.641 1 92.75 78 PRO B CA 1
ATOM 4794 C C . PRO B 1 78 ? 0.065 -11.023 -28.344 1 92.75 78 PRO B C 1
ATOM 4796 O O . PRO B 1 78 ? -0.298 -10.047 -27.688 1 92.75 78 PRO B O 1
ATOM 4799 N N . GLU B 1 79 ? 0.066 -11 -29.703 1 92.44 79 GLU B N 1
ATOM 4800 C CA . GLU B 1 79 ? -0.343 -9.805 -30.422 1 92.44 79 GLU B CA 1
ATOM 4801 C C . GLU B 1 79 ? -1.825 -9.508 -30.219 1 92.44 79 GLU B C 1
ATOM 4803 O O . GLU B 1 79 ? -2.207 -8.367 -29.969 1 92.44 79 GLU B O 1
ATOM 4808 N N . THR B 1 80 ? -2.59 -10.602 -30.312 1 94.62 80 THR B N 1
ATOM 4809 C CA . THR B 1 80 ? -4.02 -10.461 -30.062 1 94.62 80 THR B CA 1
ATOM 4810 C C . THR B 1 80 ? -4.273 -10.008 -28.625 1 94.62 80 THR B C 1
ATOM 4812 O O . THR B 1 80 ? -5.117 -9.148 -28.375 1 94.62 80 THR B O 1
ATOM 4815 N N . SER B 1 81 ? -3.566 -10.586 -27.688 1 95.81 81 SER B N 1
ATOM 4816 C CA . SER B 1 81 ? -3.701 -10.227 -26.281 1 95.81 81 SER B CA 1
ATOM 4817 C C . SER B 1 81 ? -3.408 -8.75 -26.062 1 95.81 81 SER B C 1
ATOM 4819 O O . SER B 1 81 ? -4.164 -8.055 -25.375 1 95.81 81 SER B O 1
ATOM 4821 N N . THR B 1 82 ? -2.35 -8.273 -26.656 1 94.31 82 THR B N 1
ATOM 4822 C CA . THR B 1 82 ? -1.915 -6.891 -26.484 1 94.31 82 THR B CA 1
ATOM 4823 C C . THR B 1 82 ? -2.941 -5.926 -27.078 1 94.31 82 THR B C 1
ATOM 4825 O O . THR B 1 82 ? -3.248 -4.895 -26.469 1 94.31 82 THR B O 1
ATOM 4828 N N . ALA B 1 83 ? -3.432 -6.289 -28.234 1 93.12 83 ALA B N 1
ATOM 4829 C CA . ALA B 1 83 ? -4.438 -5.445 -28.875 1 93.12 83 ALA B CA 1
ATOM 4830 C C . ALA B 1 83 ? -5.711 -5.375 -28.031 1 93.12 83 ALA B C 1
ATOM 4832 O O . ALA B 1 83 ? -6.281 -4.301 -27.844 1 93.12 83 ALA B O 1
ATOM 4833 N N . LEU B 1 84 ? -6.129 -6.496 -27.578 1 95.38 84 LEU B N 1
ATOM 4834 C CA . LEU B 1 84 ? -7.328 -6.555 -26.734 1 95.38 84 LEU B CA 1
ATOM 4835 C C . LEU B 1 84 ? -7.105 -5.84 -25.406 1 95.38 84 LEU B C 1
ATOM 4837 O O . LEU B 1 84 ? -8.031 -5.23 -24.859 1 95.38 84 LEU B O 1
ATOM 4841 N N . TYR B 1 85 ? -5.879 -5.941 -24.891 1 96.62 85 TYR B N 1
ATOM 4842 C CA . TYR B 1 85 ? -5.539 -5.289 -23.641 1 96.62 85 TYR B CA 1
ATOM 4843 C C . TYR B 1 85 ? -5.746 -3.783 -23.734 1 96.62 85 TYR B C 1
ATOM 4845 O O . TYR B 1 85 ? -6.305 -3.168 -22.812 1 96.62 85 TYR B O 1
ATOM 4853 N N . GLN B 1 86 ? -5.359 -3.23 -24.766 1 93.5 86 GLN B N 1
ATOM 4854 C CA . GLN B 1 86 ? -5.484 -1.79 -24.969 1 93.5 86 GLN B CA 1
ATOM 4855 C C . GLN B 1 86 ? -6.945 -1.358 -24.953 1 93.5 86 GLN B C 1
ATOM 4857 O O . GLN B 1 86 ? -7.301 -0.355 -24.328 1 93.5 86 GLN B O 1
ATOM 4862 N N . VAL B 1 87 ? -7.715 -2.121 -25.641 1 94.19 87 VAL B N 1
ATOM 4863 C CA . VAL B 1 87 ? -9.141 -1.806 -25.719 1 94.19 87 VAL B CA 1
ATOM 4864 C C . VAL B 1 87 ? -9.797 -2.014 -24.359 1 94.19 87 VAL B C 1
ATOM 4866 O O . VAL B 1 87 ? -10.531 -1.147 -23.875 1 94.19 87 VAL B O 1
ATOM 4869 N N . ALA B 1 88 ? -9.5 -3.158 -23.766 1 96.69 88 ALA B N 1
ATOM 4870 C CA . ALA B 1 88 ? -10.109 -3.512 -22.484 1 96.69 88 ALA B CA 1
ATOM 4871 C C . ALA B 1 88 ? -9.742 -2.496 -21.406 1 96.69 88 ALA B C 1
ATOM 4873 O O . ALA B 1 88 ? -10.594 -2.096 -20.609 1 96.69 88 ALA B O 1
ATOM 4874 N N . LYS B 1 89 ? -8.492 -2.137 -21.359 1 96.19 89 LYS B N 1
ATOM 4875 C CA . LYS B 1 89 ? -8.031 -1.167 -20.375 1 96.19 89 LYS B CA 1
ATOM 4876 C C . LYS B 1 89 ? -8.742 0.173 -20.547 1 96.19 89 LYS B C 1
ATOM 4878 O O . LYS B 1 89 ? -9.25 0.738 -19.578 1 96.19 89 LYS B O 1
ATOM 4883 N N . ALA B 1 90 ? -8.766 0.693 -21.766 1 92.75 90 ALA B N 1
ATOM 4884 C CA . ALA B 1 90 ? -9.406 1.974 -22.031 1 92.75 90 ALA B CA 1
ATOM 4885 C C . ALA B 1 90 ? -10.883 1.941 -21.641 1 92.75 90 ALA B C 1
ATOM 4887 O O . ALA B 1 90 ? -11.383 2.871 -21 1 92.75 90 ALA B O 1
ATOM 4888 N N . VAL B 1 91 ? -11.531 0.891 -22.016 1 95.06 91 VAL B N 1
ATOM 4889 C CA . VAL B 1 91 ? -12.961 0.742 -21.734 1 95.06 91 VAL B CA 1
ATOM 4890 C C . VAL B 1 91 ? -13.188 0.66 -20.234 1 95.06 91 VAL B C 1
ATOM 4892 O O . VAL B 1 91 ? -14.086 1.322 -19.703 1 95.06 91 VAL B O 1
ATOM 4895 N N . THR B 1 92 ? -12.414 -0.169 -19.578 1 97.38 92 THR B N 1
ATOM 4896 C CA . THR B 1 92 ? -12.586 -0.395 -18.156 1 97.38 92 THR B CA 1
ATOM 4897 C C . THR B 1 92 ? -12.359 0.896 -17.375 1 97.38 92 THR B C 1
ATOM 4899 O O . THR B 1 92 ? -13.164 1.249 -16.5 1 97.38 92 THR B O 1
ATOM 4902 N N . LEU B 1 93 ? -11.281 1.601 -17.656 1 94.62 93 LEU B N 1
ATOM 4903 C CA . LEU B 1 93 ? -10.969 2.828 -16.922 1 94.62 93 LEU B CA 1
ATOM 4904 C C . LEU B 1 93 ? -12.016 3.902 -17.203 1 94.62 93 LEU B C 1
ATOM 4906 O O . LEU B 1 93 ? -12.391 4.648 -16.297 1 94.62 93 LEU B O 1
ATOM 4910 N N . GLU B 1 94 ? -12.453 3.963 -18.422 1 91.94 94 GLU B N 1
ATOM 4911 C CA . GLU B 1 94 ? -13.516 4.914 -18.734 1 91.94 94 GLU B CA 1
ATOM 4912 C C . GLU B 1 94 ? -14.82 4.547 -18.031 1 91.94 94 GLU B C 1
ATOM 4914 O O . GLU B 1 94 ? -15.547 5.426 -17.562 1 91.94 94 GLU B O 1
ATOM 4919 N N . HIS B 1 95 ? -15.109 3.293 -18 1 94.62 95 HIS B N 1
ATOM 4920 C CA . HIS B 1 95 ? -16.297 2.834 -17.281 1 94.62 95 HIS B CA 1
ATOM 4921 C C . HIS B 1 95 ? -16.234 3.227 -15.805 1 94.62 95 HIS B C 1
ATOM 4923 O O . HIS B 1 95 ? -17.234 3.678 -15.234 1 94.62 95 HIS B O 1
ATOM 4929 N N . ILE B 1 96 ? -15.141 3.041 -15.203 1 94.88 96 ILE B N 1
ATOM 4930 C CA . ILE B 1 96 ? -14.953 3.404 -13.797 1 94.88 96 ILE B CA 1
ATOM 4931 C C . ILE B 1 96 ? -15.156 4.91 -13.625 1 94.88 96 ILE B C 1
ATOM 4933 O O . ILE B 1 96 ? -15.82 5.348 -12.688 1 94.88 96 ILE B O 1
ATOM 4937 N N . ARG B 1 97 ? -14.547 5.66 -14.531 1 90.19 97 ARG B N 1
ATOM 4938 C CA . ARG B 1 97 ? -14.672 7.113 -14.477 1 90.19 97 ARG B CA 1
ATOM 4939 C C . ARG B 1 97 ? -16.141 7.535 -14.523 1 90.19 97 ARG B C 1
ATOM 4941 O O . ARG B 1 97 ? -16.562 8.406 -13.758 1 90.19 97 ARG B O 1
ATOM 4948 N N . ARG B 1 98 ? -16.938 6.828 -15.281 1 87.31 98 ARG B N 1
ATOM 4949 C CA . ARG B 1 98 ? -18.328 7.199 -15.508 1 87.31 98 ARG B CA 1
ATOM 4950 C C . ARG B 1 98 ? -19.203 6.715 -14.359 1 87.31 98 ARG B C 1
ATOM 4952 O O . ARG B 1 98 ? -20.109 7.43 -13.922 1 87.31 98 ARG B O 1
ATOM 4959 N N . GLU B 1 99 ? -18.922 5.52 -13.883 1 90.38 99 GLU B N 1
ATOM 4960 C CA . GLU B 1 99 ? -19.906 4.84 -13.047 1 90.38 99 GLU B CA 1
ATOM 4961 C C . GLU B 1 99 ? -19.516 4.898 -11.57 1 90.38 99 GLU B C 1
ATOM 4963 O O . GLU B 1 99 ? -20.375 4.855 -10.695 1 90.38 99 GLU B O 1
ATOM 4968 N N . PHE B 1 100 ? -18.25 5.027 -11.312 1 91 100 PHE B N 1
ATOM 4969 C CA . PHE B 1 100 ? -17.844 4.797 -9.93 1 91 100 PHE B CA 1
ATOM 4970 C C . PHE B 1 100 ? -17.094 6 -9.375 1 91 100 PHE B C 1
ATOM 4972 O O . PHE B 1 100 ? -16.938 6.129 -8.156 1 91 100 PHE B O 1
ATOM 4979 N N . GLN B 1 101 ? -16.625 6.852 -10.219 1 87.44 101 GLN B N 1
ATOM 4980 C CA . GLN B 1 101 ? -15.93 8.047 -9.75 1 87.44 101 GLN B CA 1
ATOM 4981 C C . GLN B 1 101 ? -16.859 9.242 -9.695 1 87.44 101 GLN B C 1
ATOM 4983 O O . GLN B 1 101 ? -18 9.172 -10.164 1 87.44 101 GLN B O 1
ATOM 4988 N N . TRP B 1 102 ? -16.359 10.234 -9.039 1 83.06 102 TRP B N 1
ATOM 4989 C CA . TRP B 1 102 ? -17.141 11.438 -8.805 1 83.06 102 TRP B CA 1
ATOM 4990 C C . TRP B 1 102 ? -17.234 12.289 -10.062 1 83.06 102 TRP B C 1
ATOM 4992 O O . TRP B 1 102 ? -16.234 12.5 -10.758 1 83.06 102 TRP B O 1
ATOM 5002 N N . VAL B 1 103 ? -18.406 12.492 -10.484 1 73.81 103 VAL B N 1
ATOM 5003 C CA . VAL B 1 103 ? -18.641 13.391 -11.609 1 73.81 103 VAL B CA 1
ATOM 5004 C C . VAL B 1 103 ? -19.422 14.617 -11.141 1 73.81 103 VAL B C 1
ATOM 5006 O O . VAL B 1 103 ? -20.406 14.492 -10.414 1 73.81 103 VAL B O 1
ATOM 5009 N N . GLU B 1 104 ? -18.844 15.648 -11.477 1 68.06 104 GLU B N 1
ATOM 5010 C CA . GLU B 1 104 ? -19.547 16.875 -11.117 1 68.06 104 GLU B CA 1
ATOM 5011 C C . GLU B 1 104 ? -20.922 16.938 -11.781 1 68.06 104 GLU B C 1
ATOM 5013 O O . GLU B 1 104 ? -21.062 16.625 -12.969 1 68.06 104 GLU B O 1
ATOM 5018 N N . PRO B 1 105 ? -21.875 17.094 -11.07 1 60.12 105 PRO B N 1
ATOM 5019 C CA . PRO B 1 105 ? -23.25 17.094 -11.602 1 60.12 105 PRO B CA 1
ATOM 5020 C C . PRO B 1 105 ? -23.344 17.844 -12.93 1 60.12 105 PRO B C 1
ATOM 5022 O O . PRO B 1 105 ? -24.062 17.406 -13.836 1 60.12 105 PRO B O 1
ATOM 5025 N N . ASN B 1 106 ? -22.656 18.938 -13.125 1 56.41 106 ASN B N 1
ATOM 5026 C CA . ASN B 1 106 ? -22.875 19.734 -14.328 1 56.41 106 ASN B CA 1
ATOM 5027 C C . ASN B 1 106 ? -21.781 19.5 -15.367 1 56.41 106 ASN B C 1
ATOM 5029 O O . ASN B 1 106 ? -21.547 20.344 -16.234 1 56.41 106 ASN B O 1
ATOM 5033 N N . SER B 1 107 ? -21.141 18.344 -15.25 1 58.03 107 SER B N 1
ATOM 5034 C CA . SER B 1 107 ? -19.953 18.172 -16.094 1 58.03 107 SER B CA 1
ATOM 5035 C C . SER B 1 107 ? -20.344 17.672 -17.484 1 58.03 107 SER B C 1
ATOM 5037 O O . SER B 1 107 ? -19.562 17.797 -18.422 1 58.03 107 SER B O 1
ATOM 5039 N N . GLY B 1 108 ? -21.625 17.391 -17.781 1 55.25 108 GLY B N 1
ATOM 5040 C CA . GLY B 1 108 ? -22.031 16.828 -19.062 1 55.25 108 GLY B CA 1
ATOM 5041 C C . GLY B 1 108 ? -21.5 15.438 -19.312 1 55.25 108 GLY B C 1
ATOM 5042 O O . GLY B 1 108 ? -21.734 14.859 -20.375 1 55.25 108 GLY B O 1
ATOM 5043 N N . ILE B 1 109 ? -20.547 14.945 -18.609 1 56.53 109 ILE B N 1
ATOM 5044 C CA . ILE B 1 109 ? -19.891 13.664 -18.875 1 56.53 109 ILE B CA 1
ATOM 5045 C C . ILE B 1 109 ? -20.938 12.547 -18.781 1 56.53 109 ILE B C 1
ATOM 5047 O O . ILE B 1 109 ? -20.953 11.648 -19.625 1 56.53 109 ILE B O 1
ATOM 5051 N N . ASN B 1 110 ? -21.703 12.438 -17.656 1 55.72 110 ASN B N 1
ATOM 5052 C CA . ASN B 1 110 ? -22.688 11.359 -17.562 1 55.72 110 ASN B CA 1
ATOM 5053 C C . ASN B 1 110 ? -24.109 11.875 -17.797 1 55.72 110 ASN B C 1
ATOM 5055 O O . ASN B 1 110 ? -24.922 11.906 -16.875 1 55.72 110 ASN B O 1
ATOM 5059 N N . PRO B 1 111 ? -24.156 12.578 -19.031 1 50.16 111 PRO B N 1
ATOM 5060 C CA . PRO B 1 111 ? -25.5 13.109 -19.234 1 50.16 111 PRO B CA 1
ATOM 5061 C C . PRO B 1 111 ? -26.594 12.055 -19.094 1 50.16 111 PRO B C 1
ATOM 5063 O O . PRO B 1 111 ? -27.734 12.383 -18.781 1 50.16 111 PRO B O 1
ATOM 5066 N N . ASN B 1 112 ? -26.266 10.898 -19.656 1 46.5 112 ASN B N 1
ATOM 5067 C CA . ASN B 1 112 ? -27.328 9.906 -19.734 1 46.5 112 ASN B CA 1
ATOM 5068 C C . ASN B 1 112 ? -27.5 9.148 -18.422 1 46.5 112 ASN B C 1
ATOM 5070 O O . ASN B 1 112 ? -27.781 7.949 -18.422 1 46.5 112 ASN B O 1
ATOM 5074 N N . ARG B 1 113 ? -26.844 9.641 -17.406 1 51.5 113 ARG B N 1
ATOM 5075 C CA . ARG B 1 113 ? -27.156 8.875 -16.203 1 51.5 113 ARG B CA 1
ATOM 5076 C C . ARG B 1 113 ? -28.672 8.766 -16 1 51.5 113 ARG B C 1
ATOM 5078 O O . ARG B 1 113 ? -29.312 9.719 -15.547 1 51.5 113 ARG B O 1
ATOM 5085 N N . GLN B 1 114 ? -29.281 8.258 -17.016 1 50.81 114 GLN B N 1
ATOM 5086 C CA . GLN B 1 114 ? -30.703 8.047 -16.781 1 50.81 114 GLN B CA 1
ATOM 5087 C C . GLN B 1 114 ? -30.984 7.633 -15.344 1 50.81 114 GLN B C 1
ATOM 5089 O O . GLN B 1 114 ? -30.078 7.621 -14.508 1 50.81 114 GLN B O 1
ATOM 5094 N N . SER B 1 115 ? -31.781 6.484 -15.109 1 56.91 115 SER B N 1
ATOM 5095 C CA . SER B 1 115 ? -32.344 5.941 -13.875 1 56.91 115 SER B CA 1
ATOM 5096 C C . SER B 1 115 ? -31.281 5.277 -13.023 1 56.91 115 SER B C 1
ATOM 5098 O O . SER B 1 115 ? -30.422 4.543 -13.539 1 56.91 115 SER B O 1
ATOM 5100 N N . ALA B 1 116 ? -31.062 5.863 -11.969 1 62.25 116 ALA B N 1
ATOM 5101 C CA . ALA B 1 116 ? -30.156 5.254 -10.984 1 62.25 116 ALA B CA 1
ATOM 5102 C C . ALA B 1 116 ? -30.312 3.736 -10.969 1 62.25 116 ALA B C 1
ATOM 5104 O O . ALA B 1 116 ? -31.406 3.219 -10.758 1 62.25 116 ALA B O 1
ATOM 5105 N N . PRO B 1 117 ? -29.266 3.006 -11.398 1 75.31 117 PRO B N 1
ATOM 5106 C CA . PRO B 1 117 ? -29.375 1.548 -11.328 1 75.31 117 PRO B CA 1
ATOM 5107 C C . PRO B 1 117 ? -29.812 1.055 -9.953 1 75.31 117 PRO B C 1
ATOM 5109 O O . PRO B 1 117 ? -29.656 1.771 -8.961 1 75.31 117 PRO B O 1
ATOM 5112 N N . SER B 1 118 ? -30.516 -0.056 -9.945 1 84.38 118 SER B N 1
ATOM 5113 C CA . SER B 1 118 ? -30.828 -0.716 -8.68 1 84.38 118 SER B CA 1
ATOM 5114 C C . SER B 1 118 ? -29.562 -1.06 -7.906 1 84.38 118 SER B C 1
ATOM 5116 O O . SER B 1 118 ? -28.484 -1.229 -8.5 1 84.38 118 SER B O 1
ATOM 5118 N N . PRO B 1 119 ? -29.641 -1.059 -6.688 1 85.44 119 PRO B N 1
ATOM 5119 C CA . PRO B 1 119 ? -28.484 -1.435 -5.867 1 85.44 119 PRO B CA 1
ATOM 5120 C C . PRO B 1 119 ? -27.875 -2.771 -6.281 1 85.44 119 PRO B C 1
ATOM 5122 O O . PRO B 1 119 ? -26.656 -2.916 -6.309 1 85.44 119 PRO B O 1
ATOM 5125 N N . ALA B 1 120 ? -28.719 -3.654 -6.672 1 86.75 120 ALA B N 1
ATOM 5126 C CA . ALA B 1 120 ? -28.234 -4.969 -7.086 1 86.75 120 ALA B CA 1
ATOM 5127 C C . ALA B 1 120 ? -27.453 -4.879 -8.391 1 86.75 120 ALA B C 1
ATOM 5129 O O . ALA B 1 120 ? -26.438 -5.566 -8.562 1 86.75 120 ALA B O 1
ATOM 5130 N N . ALA B 1 121 ? -27.969 -4.098 -9.273 1 90.19 121 ALA B N 1
ATOM 5131 C CA . ALA B 1 121 ? -27.297 -3.916 -10.555 1 90.19 121 ALA B CA 1
ATOM 5132 C C . ALA B 1 121 ? -25.938 -3.232 -10.367 1 90.19 121 ALA B C 1
ATOM 5134 O O . ALA B 1 121 ? -24.969 -3.561 -11.055 1 90.19 121 ALA B O 1
ATOM 5135 N N . ARG B 1 122 ? -25.906 -2.301 -9.453 1 92.38 122 ARG B N 1
ATOM 5136 C CA . ARG B 1 122 ? -24.656 -1.602 -9.172 1 92.38 122 ARG B CA 1
ATOM 5137 C C . ARG B 1 122 ? -23.625 -2.543 -8.547 1 92.38 122 ARG B C 1
ATOM 5139 O O . ARG B 1 122 ? -22.453 -2.48 -8.875 1 92.38 122 ARG B O 1
ATOM 5146 N N . GLU B 1 123 ? -24.125 -3.355 -7.691 1 93.31 123 GLU B N 1
ATOM 5147 C CA . GLU B 1 123 ? -23.25 -4.332 -7.055 1 93.31 123 GLU B CA 1
ATOM 5148 C C . GLU B 1 123 ? -22.672 -5.301 -8.078 1 93.31 123 GLU B C 1
ATOM 5150 O O . GLU B 1 123 ? -21.5 -5.664 -7.996 1 93.31 123 GLU B O 1
ATOM 5155 N N . GLN B 1 124 ? -23.484 -5.703 -8.953 1 94.31 124 GLN B N 1
ATOM 5156 C CA . GLN B 1 124 ? -23.031 -6.609 -10.008 1 94.31 124 GLN B CA 1
ATOM 5157 C C . GLN B 1 124 ? -22.016 -5.926 -10.922 1 94.31 124 GLN B C 1
ATOM 5159 O O . GLN B 1 124 ? -21.031 -6.543 -11.328 1 94.31 124 GLN B O 1
ATOM 5164 N N . ASP B 1 125 ? -22.312 -4.723 -11.258 1 96.38 125 ASP B N 1
ATOM 5165 C CA . ASP B 1 125 ? -21.391 -3.951 -12.078 1 96.38 125 ASP B CA 1
ATOM 5166 C C . ASP B 1 125 ? -20.047 -3.785 -11.391 1 96.38 125 ASP B C 1
ATOM 5168 O O . ASP B 1 125 ? -18.984 -3.908 -12.023 1 96.38 125 ASP B O 1
ATOM 5172 N N . LEU B 1 126 ? -20.109 -3.518 -10.125 1 97.25 126 LEU B N 1
ATOM 5173 C CA . LEU B 1 126 ? -18.875 -3.375 -9.344 1 97.25 126 LEU B CA 1
ATOM 5174 C C . LEU B 1 126 ? -18.078 -4.668 -9.359 1 97.25 126 LEU B C 1
ATOM 5176 O O . LEU B 1 126 ? -16.859 -4.648 -9.57 1 97.25 126 LEU B O 1
ATOM 5180 N N . LEU B 1 127 ? -18.734 -5.742 -9.141 1 97.69 127 LEU B N 1
ATOM 5181 C CA . LEU B 1 127 ? -18.062 -7.043 -9.133 1 97.69 127 LEU B CA 1
ATOM 5182 C C . LEU B 1 127 ? -17.375 -7.316 -10.461 1 97.69 127 LEU B C 1
ATOM 5184 O O . LEU B 1 127 ? -16.203 -7.684 -10.5 1 97.69 127 LEU B O 1
ATOM 5188 N N . GLU B 1 128 ? -18.094 -7.117 -11.523 1 98.25 128 GLU B N 1
ATOM 5189 C CA . GLU B 1 128 ? -17.578 -7.422 -12.852 1 98.25 128 GLU B CA 1
ATOM 5190 C C . GLU B 1 128 ? -16.422 -6.48 -13.219 1 98.25 128 GLU B C 1
ATOM 5192 O O . GLU B 1 128 ? -15.492 -6.879 -13.914 1 98.25 128 GLU B O 1
ATOM 5197 N N . THR B 1 129 ? -16.516 -5.254 -12.773 1 98.62 129 THR B N 1
ATOM 5198 C CA . THR B 1 129 ? -15.43 -4.305 -13.016 1 98.62 129 THR B CA 1
ATOM 5199 C C . THR B 1 129 ? -14.18 -4.707 -12.25 1 98.62 129 THR B C 1
ATOM 5201 O O . THR B 1 129 ? -13.062 -4.613 -12.773 1 98.62 129 THR B O 1
ATOM 5204 N N . LEU B 1 130 ? -14.375 -5.125 -11.031 1 98.44 130 LEU B N 1
ATOM 5205 C CA . LEU B 1 130 ? -13.258 -5.617 -10.227 1 98.44 130 LEU B CA 1
ATOM 5206 C C . LEU B 1 130 ? -12.609 -6.832 -10.891 1 98.44 130 LEU B C 1
ATOM 5208 O O . LEU B 1 130 ? -11.383 -6.941 -10.922 1 98.44 130 LEU B O 1
ATOM 5212 N N . GLN B 1 131 ? -13.414 -7.73 -11.359 1 98.62 131 GLN B N 1
ATOM 5213 C CA . GLN B 1 131 ? -12.914 -8.914 -12.055 1 98.62 131 GLN B CA 1
ATOM 5214 C C . GLN B 1 131 ? -12.141 -8.523 -13.312 1 98.62 131 GLN B C 1
ATOM 5216 O O . GLN B 1 131 ? -11.086 -9.102 -13.602 1 98.62 131 GLN B O 1
ATOM 5221 N N . ALA B 1 132 ? -12.656 -7.582 -14.008 1 98.75 132 ALA B N 1
ATOM 5222 C CA . ALA B 1 132 ? -11.977 -7.094 -15.203 1 98.75 132 ALA B CA 1
ATOM 5223 C C . ALA B 1 132 ? -10.609 -6.52 -14.859 1 98.75 132 ALA B C 1
ATOM 5225 O O . ALA B 1 132 ? -9.609 -6.82 -15.523 1 98.75 132 ALA B O 1
ATOM 5226 N N . LEU B 1 133 ? -10.578 -5.703 -13.828 1 98.69 133 LEU B N 1
ATOM 5227 C CA . LEU B 1 133 ? -9.312 -5.113 -13.383 1 98.69 133 LEU B CA 1
ATOM 5228 C C . LEU B 1 133 ? -8.32 -6.195 -12.984 1 98.69 133 LEU B C 1
ATOM 5230 O O . LEU B 1 133 ? -7.133 -6.109 -13.32 1 98.69 133 LEU B O 1
ATOM 5234 N N . LEU B 1 134 ? -8.82 -7.152 -12.266 1 98.5 134 LEU B N 1
ATOM 5235 C CA . LEU B 1 134 ? -7.957 -8.258 -11.859 1 98.5 134 LEU B CA 1
ATOM 5236 C C . LEU B 1 134 ? -7.309 -8.914 -13.078 1 98.5 134 LEU B C 1
ATOM 5238 O O . LEU B 1 134 ? -6.109 -9.195 -13.07 1 98.5 134 LEU B O 1
ATOM 5242 N N . MET B 1 135 ? -8.094 -9.141 -14.07 1 98.5 135 MET B N 1
ATOM 5243 C CA . MET B 1 135 ? -7.594 -9.789 -15.281 1 98.5 135 MET B CA 1
ATOM 5244 C C . MET B 1 135 ? -6.598 -8.891 -16 1 98.5 135 MET B C 1
ATOM 5246 O O . MET B 1 135 ? -5.57 -9.367 -16.5 1 98.5 135 MET B O 1
ATOM 5250 N N . LEU B 1 136 ? -6.898 -7.617 -16.078 1 98.19 136 LEU B N 1
ATOM 5251 C CA . LEU B 1 136 ? -5.992 -6.68 -16.734 1 98.19 136 LEU B CA 1
ATOM 5252 C C . LEU B 1 136 ? -4.656 -6.613 -16 1 98.19 136 LEU B C 1
ATOM 5254 O O . LEU B 1 136 ? -3.598 -6.637 -16.641 1 98.19 136 LEU B O 1
ATOM 5258 N N . VAL B 1 137 ? -4.719 -6.527 -14.719 1 97.88 137 VAL B N 1
ATOM 5259 C CA . VAL B 1 137 ? -3.508 -6.504 -13.906 1 97.88 137 VAL B CA 1
ATOM 5260 C C . VAL B 1 137 ? -2.727 -7.801 -14.102 1 97.88 137 VAL B C 1
ATOM 5262 O O . VAL B 1 137 ? -1.495 -7.785 -14.18 1 97.88 137 VAL B O 1
ATOM 5265 N N . SER B 1 138 ? -3.438 -8.922 -14.242 1 96.56 138 SER B N 1
ATOM 5266 C CA . SER B 1 138 ? -2.803 -10.219 -14.438 1 96.56 138 SER B CA 1
ATOM 5267 C C . SER B 1 138 ? -2.062 -10.273 -15.773 1 96.56 138 SER B C 1
ATOM 5269 O O . SER B 1 138 ? -1.05 -10.961 -15.898 1 96.56 138 SER B O 1
ATOM 5271 N N . VAL B 1 139 ? -2.539 -9.523 -16.734 1 96.5 139 VAL B N 1
ATOM 5272 C CA . VAL B 1 139 ? -1.916 -9.539 -18.047 1 96.5 139 VAL B CA 1
ATOM 5273 C C . VAL B 1 139 ? -0.614 -8.742 -18.016 1 96.5 139 VAL B C 1
ATOM 5275 O O . VAL B 1 139 ? 0.399 -9.172 -18.562 1 96.5 139 VAL B O 1
ATOM 5278 N N . SER B 1 140 ? -0.607 -7.652 -17.359 1 96.31 140 SER B N 1
ATOM 5279 C CA . SER B 1 140 ? 0.513 -6.727 -17.484 1 96.31 140 SER B CA 1
ATOM 5280 C C . SER B 1 140 ? 1.554 -6.969 -16.391 1 96.31 140 SER B C 1
ATOM 5282 O O . SER B 1 140 ? 2.719 -6.598 -16.547 1 96.31 140 SER B O 1
ATOM 5284 N N . SER B 1 141 ? 1.315 -7.613 -15.289 1 95.44 141 SER B N 1
ATOM 5285 C CA . SER B 1 141 ? 2.143 -7.664 -14.086 1 95.44 141 SER B CA 1
ATOM 5286 C C . SER B 1 141 ? 3.461 -8.383 -14.359 1 95.44 141 SER B C 1
ATOM 5288 O O . SER B 1 141 ? 4.449 -8.164 -13.648 1 95.44 141 SER B O 1
ATOM 5290 N N . TRP B 1 142 ? 3.529 -9.18 -15.391 1 94.5 142 TRP B N 1
ATOM 5291 C CA . TRP B 1 142 ? 4.641 -10.125 -15.461 1 94.5 142 TRP B CA 1
ATOM 5292 C C . TRP B 1 142 ? 5.445 -9.914 -16.734 1 94.5 142 TRP B C 1
ATOM 5294 O O . TRP B 1 142 ? 6.109 -10.836 -17.219 1 94.5 142 TRP B O 1
ATOM 5304 N N . HIS B 1 143 ? 5.281 -8.695 -17.266 1 94.31 143 HIS B N 1
ATOM 5305 C CA . HIS B 1 143 ? 6.008 -8.359 -18.484 1 94.31 143 HIS B CA 1
ATOM 5306 C C . HIS B 1 143 ? 6.785 -7.059 -18.328 1 94.31 143 HIS B C 1
ATOM 5308 O O . HIS B 1 143 ? 6.324 -6.133 -17.656 1 94.31 143 HIS B O 1
ATOM 5314 N N . GLU B 1 144 ? 7.906 -7.098 -18.953 1 93.56 144 GLU B N 1
ATOM 5315 C CA . GLU B 1 144 ? 8.68 -5.859 -18.969 1 93.56 144 GLU B CA 1
ATOM 5316 C C . GLU B 1 144 ? 8.086 -4.855 -19.953 1 93.56 144 GLU B C 1
ATOM 5318 O O . GLU B 1 144 ? 8.125 -3.646 -19.719 1 93.56 144 GLU B O 1
ATOM 5323 N N . HIS B 1 145 ? 7.562 -5.516 -21.062 1 90.69 145 HIS B N 1
ATOM 5324 C CA . HIS B 1 145 ? 6.984 -4.672 -22.109 1 90.69 145 HIS B CA 1
ATOM 5325 C C . HIS B 1 145 ? 5.723 -5.301 -22.688 1 90.69 145 HIS B C 1
ATOM 5327 O O . HIS B 1 145 ? 5.504 -6.508 -22.547 1 90.69 145 HIS B O 1
ATOM 5333 N N . ASP B 1 146 ? 4.742 -4.594 -23.188 1 88.94 146 ASP B N 1
ATOM 5334 C CA . ASP B 1 146 ? 3.629 -4.906 -24.078 1 88.94 146 ASP B CA 1
ATOM 5335 C C . ASP B 1 146 ? 2.668 -5.902 -23.422 1 88.94 146 ASP B C 1
ATOM 5337 O O . ASP B 1 146 ? 2.473 -7.008 -23.938 1 88.94 146 ASP B O 1
ATOM 5341 N N . PRO B 1 147 ? 1.985 -5.469 -22.547 1 93.81 147 PRO B N 1
ATOM 5342 C CA . PRO B 1 147 ? 2.076 -4.227 -21.766 1 93.81 147 PRO B CA 1
ATOM 5343 C C . PRO B 1 147 ? 3.053 -4.324 -20.609 1 93.81 147 PRO B C 1
ATOM 5345 O O . PRO B 1 147 ? 3.264 -5.41 -20.062 1 93.81 147 PRO B O 1
ATOM 5348 N N . PRO B 1 148 ? 3.627 -3.238 -20.234 1 94.56 148 PRO B N 1
ATOM 5349 C CA . PRO B 1 148 ? 4.656 -3.277 -19.188 1 94.56 148 PRO B CA 1
ATOM 5350 C C . PRO B 1 148 ? 4.066 -3.441 -17.781 1 94.56 148 PRO B C 1
ATOM 5352 O O . PRO B 1 148 ? 2.926 -3.047 -17.547 1 94.56 148 PRO B O 1
ATOM 5355 N N . TYR B 1 149 ? 4.914 -3.965 -16.906 1 94.88 149 TYR B N 1
ATOM 5356 C CA . TYR B 1 149 ? 4.633 -4.18 -15.5 1 94.88 149 TYR B CA 1
ATOM 5357 C C . TYR B 1 149 ? 4.09 -2.908 -14.852 1 94.88 149 TYR B C 1
ATOM 5359 O O . TYR B 1 149 ? 3.209 -2.969 -13.992 1 94.88 149 TYR B O 1
ATOM 5367 N N . ASP B 1 150 ? 4.418 -1.77 -15.281 1 94.5 150 ASP B N 1
ATOM 5368 C CA . ASP B 1 150 ? 4.012 -0.492 -14.703 1 94.5 150 ASP B CA 1
ATOM 5369 C C . ASP B 1 150 ? 2.51 -0.271 -14.859 1 94.5 150 ASP B C 1
ATOM 5371 O O . ASP B 1 150 ? 1.884 0.397 -14.031 1 94.5 150 ASP B O 1
ATOM 5375 N N . GLU B 1 151 ? 1.964 -0.802 -15.906 1 96.06 151 GLU B N 1
ATOM 5376 C CA . GLU B 1 151 ? 0.528 -0.656 -16.125 1 96.06 151 GLU B CA 1
ATOM 5377 C C . GLU B 1 151 ? -0.273 -1.298 -15 1 96.06 151 GLU B C 1
ATOM 5379 O O . GLU B 1 151 ? -1.314 -0.777 -14.602 1 96.06 151 GLU B O 1
ATOM 5384 N N . SER B 1 152 ? 0.27 -2.432 -14.594 1 96.81 152 SER B N 1
ATOM 5385 C CA . SER B 1 152 ? -0.396 -3.092 -13.477 1 96.81 152 SER B CA 1
ATOM 5386 C C . SER B 1 152 ? -0.319 -2.244 -12.211 1 96.81 152 SER B C 1
ATOM 5388 O O . SER B 1 152 ? -1.26 -2.223 -11.414 1 96.81 152 SER B O 1
ATOM 5390 N N . LEU B 1 153 ? 0.755 -1.506 -11.984 1 96.5 153 LEU B N 1
ATOM 5391 C CA . LEU B 1 153 ? 0.925 -0.667 -10.805 1 96.5 153 LEU B CA 1
ATOM 5392 C C . LEU B 1 153 ? -0.073 0.486 -10.805 1 96.5 153 LEU B C 1
ATOM 5394 O O . LEU B 1 153 ? -0.625 0.838 -9.758 1 96.5 153 LEU B O 1
ATOM 5398 N N . TYR B 1 154 ? -0.36 1.044 -12.008 1 96.38 154 TYR B N 1
ATOM 5399 C CA . TYR B 1 154 ? -1.315 2.139 -12.125 1 96.38 154 TYR B CA 1
ATOM 5400 C C . TYR B 1 154 ? -2.713 1.692 -11.711 1 96.38 154 TYR B C 1
ATOM 5402 O O . TYR B 1 154 ? -3.508 2.496 -11.219 1 96.38 154 TYR B O 1
ATOM 5410 N N . MET B 1 155 ? -2.973 0.399 -11.852 1 97.12 155 MET B N 1
ATOM 5411 C CA . MET B 1 155 ? -4.352 -0.056 -11.695 1 97.12 155 MET B CA 1
ATOM 5412 C C . MET B 1 155 ? -4.59 -0.605 -10.297 1 97.12 155 MET B C 1
ATOM 5414 O O . MET B 1 155 ? -5.723 -0.906 -9.922 1 97.12 155 MET B O 1
ATOM 5418 N N . ARG B 1 156 ? -3.572 -0.685 -9.438 1 96.5 156 ARG B N 1
ATOM 5419 C CA . ARG B 1 156 ? -3.707 -1.274 -8.109 1 96.5 156 ARG B CA 1
ATOM 5420 C C . ARG B 1 156 ? -4.699 -0.486 -7.262 1 96.5 156 ARG B C 1
ATOM 5422 O O . ARG B 1 156 ? -5.531 -1.072 -6.566 1 96.5 156 ARG B O 1
ATOM 5429 N N . SER B 1 157 ? -4.594 0.832 -7.359 1 96.62 157 SER B N 1
ATOM 5430 C CA . SER B 1 157 ? -5.449 1.653 -6.508 1 96.62 157 SER B CA 1
ATOM 5431 C C . SER B 1 157 ? -6.898 1.604 -6.977 1 96.62 157 SER B C 1
ATOM 5433 O O . SER B 1 157 ? -7.82 1.755 -6.168 1 96.62 157 SER B O 1
ATOM 5435 N N . TYR B 1 158 ? -7.133 1.388 -8.32 1 97.38 158 TYR B N 1
ATOM 5436 C CA . TYR B 1 158 ? -8.5 1.203 -8.805 1 97.38 158 TYR B CA 1
ATOM 5437 C C . TYR B 1 158 ? -9.133 -0.033 -8.18 1 97.38 158 TYR B C 1
ATOM 5439 O O . TYR B 1 158 ? -10.266 0.024 -7.695 1 97.38 158 TYR B O 1
ATOM 5447 N N . MET B 1 159 ? -8.328 -1.053 -8.219 1 97.56 159 MET B N 1
ATOM 5448 C CA . MET B 1 159 ? -8.82 -2.312 -7.664 1 97.56 159 MET B CA 1
ATOM 5449 C C . MET B 1 159 ? -9.078 -2.182 -6.164 1 97.56 159 MET B C 1
ATOM 5451 O O . MET B 1 159 ? -10.125 -2.613 -5.676 1 97.56 159 MET B O 1
ATOM 5455 N N . GLU B 1 160 ? -8.172 -1.564 -5.434 1 97.38 160 GLU B N 1
ATOM 5456 C CA . GLU B 1 160 ? -8.328 -1.383 -3.994 1 97.38 160 GLU B CA 1
ATOM 5457 C C . GLU B 1 160 ? -9.547 -0.519 -3.674 1 97.38 160 GLU B C 1
ATOM 5459 O O . GLU B 1 160 ? -10.32 -0.841 -2.771 1 97.38 160 GLU B O 1
ATOM 5464 N N . THR B 1 161 ? -9.68 0.6 -4.375 1 97.31 161 THR B N 1
ATOM 5465 C CA . THR B 1 161 ? -10.766 1.54 -4.098 1 97.31 161 THR B CA 1
ATOM 5466 C C . THR B 1 161 ? -12.125 0.896 -4.359 1 97.31 161 THR B C 1
ATOM 5468 O O . THR B 1 161 ? -13.055 1.05 -3.564 1 97.31 161 THR B O 1
ATOM 5471 N N . LEU B 1 162 ? -12.227 0.167 -5.473 1 97.5 162 LEU B N 1
ATOM 5472 C CA . LEU B 1 162 ? -13.484 -0.509 -5.773 1 97.5 162 LEU B CA 1
ATOM 5473 C C . LEU B 1 162 ? -13.781 -1.593 -4.746 1 97.5 162 LEU B C 1
ATOM 5475 O O . LEU B 1 162 ? -14.938 -1.803 -4.375 1 97.5 162 LEU B O 1
ATOM 5479 N N . LEU B 1 163 ? -12.758 -2.271 -4.34 1 96.69 163 LEU B N 1
ATOM 5480 C CA . LEU B 1 163 ? -12.914 -3.277 -3.293 1 96.69 163 LEU B CA 1
ATOM 5481 C C . LEU B 1 163 ? -13.477 -2.654 -2.018 1 96.69 163 LEU B C 1
ATOM 5483 O O . LEU B 1 163 ? -14.406 -3.197 -1.414 1 96.69 163 LEU B O 1
ATOM 5487 N N . ARG B 1 164 ? -12.992 -1.524 -1.631 1 94.56 164 ARG B N 1
ATOM 5488 C CA . ARG B 1 164 ? -13.422 -0.844 -0.414 1 94.56 164 ARG B CA 1
ATOM 5489 C C . ARG B 1 164 ? -14.805 -0.233 -0.588 1 94.56 164 ARG B C 1
ATOM 5491 O O . ARG B 1 164 ? -15.625 -0.261 0.334 1 94.56 164 ARG B O 1
ATOM 5498 N N . GLN B 1 165 ? -15.055 0.293 -1.774 1 92.25 165 GLN B N 1
ATOM 5499 C CA . GLN B 1 165 ? -16.359 0.884 -2.059 1 92.25 165 GLN B CA 1
ATOM 5500 C C . GLN B 1 165 ? -17.469 -0.166 -1.989 1 92.25 165 GLN B C 1
ATOM 5502 O O . GLN B 1 165 ? -18.594 0.138 -1.593 1 92.25 165 GLN B O 1
ATOM 5507 N N . GLY B 1 166 ? -17.125 -1.375 -2.354 1 91.75 166 GLY B N 1
ATOM 5508 C CA . GLY B 1 166 ? -18.094 -2.453 -2.326 1 91.75 166 GLY B CA 1
ATOM 5509 C C . GLY B 1 166 ? -18.266 -3.061 -0.948 1 91.75 166 GLY B C 1
ATOM 5510 O O . GLY B 1 166 ? -19.172 -3.885 -0.738 1 91.75 166 GLY B O 1
ATOM 5511 N N . GLY B 1 167 ? -17.547 -2.568 -0.004 1 92.38 167 GLY B N 1
ATOM 5512 C CA . GLY B 1 167 ? -17.516 -3.242 1.284 1 92.38 167 GLY B CA 1
ATOM 5513 C C . GLY B 1 167 ? -16.578 -4.434 1.315 1 92.38 167 GLY B C 1
ATOM 5514 O O . GLY B 1 167 ? -16.953 -5.535 0.916 1 92.38 167 GLY B O 1
ATOM 5515 N N . LEU B 1 168 ? -15.477 -4.254 1.833 1 91.5 168 LEU B N 1
ATOM 5516 C CA . LEU B 1 168 ? -14.414 -5.25 1.827 1 91.5 168 LEU B CA 1
ATOM 5517 C C . LEU B 1 168 ? -14.922 -6.59 2.348 1 91.5 168 LEU B C 1
ATOM 5519 O O . LEU B 1 168 ? -14.523 -7.648 1.85 1 91.5 168 LEU B O 1
ATOM 5523 N N . ASN B 1 169 ? -15.867 -6.555 3.305 1 95.38 169 ASN B N 1
ATOM 5524 C CA . ASN B 1 169 ? -16.297 -7.77 3.984 1 95.38 169 ASN B CA 1
ATOM 5525 C C . ASN B 1 169 ? -17.797 -8 3.832 1 95.38 169 ASN B C 1
ATOM 5527 O O . ASN B 1 169 ? -18.375 -8.805 4.559 1 95.38 169 ASN B O 1
ATOM 5531 N N . ASP B 1 170 ? -18.406 -7.297 2.9 1 94.69 170 ASP B N 1
ATOM 5532 C CA . ASP B 1 170 ? -19.844 -7.41 2.684 1 94.69 170 ASP B CA 1
ATOM 5533 C C . ASP B 1 170 ? -20.141 -8.336 1.509 1 94.69 170 ASP B C 1
ATOM 5535 O O . ASP B 1 170 ? -19.547 -8.211 0.441 1 94.69 170 ASP B O 1
ATOM 5539 N N . LEU B 1 171 ? -21.031 -9.266 1.761 1 95.81 171 LEU B N 1
ATOM 5540 C CA . LEU B 1 171 ? -21.453 -10.18 0.703 1 95.81 171 LEU B CA 1
ATOM 5541 C C . LEU B 1 171 ? -22.922 -9.969 0.346 1 95.81 171 LEU B C 1
ATOM 5543 O O . LEU B 1 171 ? -23.703 -9.523 1.186 1 95.81 171 LEU B O 1
ATOM 5547 N N . PRO B 1 172 ? -23.234 -10.258 -0.92 1 94.75 172 PRO B N 1
ATOM 5548 C CA . PRO B 1 172 ? -24.641 -10.172 -1.29 1 94.75 172 PRO B CA 1
ATOM 5549 C C . PRO B 1 172 ? -25.531 -11.07 -0.431 1 94.75 172 PRO B C 1
ATOM 5551 O O . PRO B 1 172 ? -25.141 -12.18 -0.08 1 94.75 172 PRO B O 1
ATOM 5554 N N . ALA B 1 173 ? -26.734 -10.555 -0.25 1 91.94 173 ALA B N 1
ATOM 5555 C CA . ALA B 1 173 ? -27.688 -11.305 0.55 1 91.94 173 ALA B CA 1
ATOM 5556 C C . ALA B 1 173 ? -28.094 -12.602 -0.151 1 91.94 173 ALA B C 1
ATOM 5558 O O . ALA B 1 173 ? -28.234 -12.633 -1.376 1 91.94 173 ALA B O 1
ATOM 5559 N N . GLN B 1 174 ? -28.234 -13.656 0.619 1 93.06 174 GLN B N 1
ATOM 5560 C CA . GLN B 1 174 ? -28.656 -14.953 0.102 1 93.06 174 GLN B CA 1
ATOM 5561 C C . GLN B 1 174 ? -30.094 -15.258 0.49 1 93.06 174 GLN B C 1
ATOM 5563 O O . GLN B 1 174 ? -30.516 -15 1.624 1 93.06 174 GLN B O 1
ATOM 5568 N N . ASP B 1 175 ? -30.875 -15.773 -0.484 1 94.38 175 ASP B N 1
ATOM 5569 C CA . ASP B 1 175 ? -32.281 -16.094 -0.221 1 94.38 175 ASP B CA 1
ATOM 5570 C C . ASP B 1 175 ? -32.5 -17.594 -0.211 1 94.38 175 ASP B C 1
ATOM 5572 O O . ASP B 1 175 ? -33.656 -18.062 -0.336 1 94.38 175 ASP B O 1
ATOM 5576 N N . GLY B 1 176 ? -31.5 -18.312 -0.241 1 91.75 176 GLY B N 1
ATOM 5577 C CA . GLY B 1 176 ? -31.609 -19.75 -0.188 1 91.75 176 GLY B CA 1
ATOM 5578 C C . GLY B 1 176 ? -31.531 -20.406 -1.555 1 91.75 176 GLY B C 1
ATOM 5579 O O . GLY B 1 176 ? -31.328 -21.625 -1.659 1 91.75 176 GLY B O 1
ATOM 5580 N N . SER B 1 177 ? -31.609 -19.609 -2.576 1 95.44 177 SER B N 1
ATOM 5581 C CA . SER B 1 177 ? -31.547 -20.141 -3.932 1 95.44 177 SER B CA 1
ATOM 5582 C C . SER B 1 177 ? -30.094 -20.359 -4.371 1 95.44 177 SER B C 1
ATOM 5584 O O . SER B 1 177 ? -29.172 -19.734 -3.838 1 95.44 177 SER B O 1
ATOM 5586 N N . TRP B 1 178 ? -29.969 -21.328 -5.289 1 96.94 178 TRP B N 1
ATOM 5587 C CA . TRP B 1 178 ? -28.656 -21.594 -5.871 1 96.94 178 TRP B CA 1
ATOM 5588 C C . TRP B 1 178 ? -28.078 -20.344 -6.523 1 96.94 178 TRP B C 1
ATOM 5590 O O . TRP B 1 178 ? -26.875 -20.062 -6.387 1 96.94 178 TRP B O 1
ATOM 5600 N N . GLU B 1 179 ? -28.906 -19.562 -7.125 1 95.12 179 GLU B N 1
ATOM 5601 C CA . GLU B 1 179 ? -28.469 -18.375 -7.836 1 95.12 179 GLU B CA 1
ATOM 5602 C C . GLU B 1 179 ? -27.922 -17.312 -6.867 1 95.12 179 GLU B C 1
ATOM 5604 O O . GLU B 1 179 ? -26.906 -16.688 -7.137 1 95.12 179 GLU B O 1
ATOM 5609 N N . SER B 1 180 ? -28.625 -17.125 -5.844 1 95.81 180 SER B N 1
ATOM 5610 C CA . SER B 1 180 ? -28.172 -16.156 -4.855 1 95.81 180 SER B CA 1
ATOM 5611 C C . SER B 1 180 ? -26.875 -16.609 -4.18 1 95.81 180 SER B C 1
ATOM 5613 O O . SER B 1 180 ? -26.031 -15.781 -3.846 1 95.81 180 SER B O 1
ATOM 5615 N N . TRP B 1 181 ? -26.781 -17.891 -3.998 1 97.06 181 TRP B N 1
ATOM 5616 C CA . TRP B 1 181 ? -25.547 -18.438 -3.436 1 97.06 181 TRP B CA 1
ATOM 5617 C C . TRP B 1 181 ? -24.375 -18.234 -4.387 1 97.06 181 TRP B C 1
ATOM 5619 O O . TRP B 1 181 ? -23.281 -17.859 -3.959 1 97.06 181 TRP B O 1
ATOM 5629 N N . VAL B 1 182 ? -24.594 -18.5 -5.633 1 97.44 182 VAL B N 1
ATOM 5630 C CA . VAL B 1 182 ? -23.547 -18.328 -6.641 1 97.44 182 VAL B CA 1
ATOM 5631 C C . VAL B 1 182 ? -23.047 -16.891 -6.637 1 97.44 182 VAL B C 1
ATOM 5633 O O . VAL B 1 182 ? -21.844 -16.656 -6.68 1 97.44 182 VAL B O 1
ATOM 5636 N N . ARG B 1 183 ? -23.938 -15.977 -6.543 1 96.25 183 ARG B N 1
ATOM 5637 C CA . ARG B 1 183 ? -23.562 -14.562 -6.527 1 96.25 183 ARG B CA 1
ATOM 5638 C C . ARG B 1 183 ? -22.719 -14.234 -5.301 1 96.25 183 ARG B C 1
ATOM 5640 O O . ARG B 1 183 ? -21.734 -13.516 -5.398 1 96.25 183 ARG B O 1
ATOM 5647 N N . SER B 1 184 ? -23.125 -14.711 -4.242 1 97.19 184 SER B N 1
ATOM 5648 C CA . SER B 1 184 ? -22.406 -14.469 -2.992 1 97.19 184 SER B CA 1
ATOM 5649 C C . SER B 1 184 ? -21.031 -15.109 -3.008 1 97.19 184 SER B C 1
ATOM 5651 O O . SER B 1 184 ? -20.031 -14.477 -2.645 1 97.19 184 SER B O 1
ATOM 5653 N N . GLU B 1 185 ? -20.938 -16.391 -3.445 1 98 185 GLU B N 1
ATOM 5654 C CA . GLU B 1 185 ? -19.672 -17.109 -3.482 1 98 185 GLU B CA 1
ATOM 5655 C C . GLU B 1 185 ? -18.734 -16.5 -4.523 1 98 185 GLU B C 1
ATOM 5657 O O . GLU B 1 185 ? -17.516 -16.438 -4.309 1 98 185 GLU B O 1
ATOM 5662 N N . GLU B 1 186 ? -19.297 -16.109 -5.617 1 98 186 GLU B N 1
ATOM 5663 C CA . GLU B 1 186 ? -18.5 -15.445 -6.641 1 98 186 GLU B CA 1
ATOM 5664 C C . GLU B 1 186 ? -17.875 -14.156 -6.117 1 98 186 GLU B C 1
ATOM 5666 O O . GLU B 1 186 ? -16.703 -13.875 -6.375 1 98 186 GLU B O 1
ATOM 5671 N N . THR B 1 187 ? -18.672 -13.367 -5.418 1 98.19 187 THR B N 1
ATOM 5672 C CA . THR B 1 187 ? -18.188 -12.133 -4.812 1 98.19 187 THR B CA 1
ATOM 5673 C C . THR B 1 187 ? -17.094 -12.43 -3.783 1 98.19 187 THR B C 1
ATOM 5675 O O . THR B 1 187 ? -16.047 -11.773 -3.773 1 98.19 187 THR B O 1
ATOM 5678 N N . LYS B 1 188 ? -17.344 -13.414 -2.977 1 98.19 188 LYS B N 1
ATOM 5679 C CA . LYS B 1 188 ? -16.391 -13.82 -1.948 1 98.19 188 LYS B CA 1
ATOM 5680 C C . LYS B 1 188 ? -15.062 -14.242 -2.566 1 98.19 188 LYS B C 1
ATOM 5682 O O . LYS B 1 188 ? -14 -13.773 -2.156 1 98.19 188 LYS B O 1
ATOM 5687 N N . ARG B 1 189 ? -15.117 -15.125 -3.553 1 98.31 189 ARG B N 1
ATOM 5688 C CA . ARG B 1 189 ? -13.922 -15.625 -4.219 1 98.31 189 ARG B CA 1
ATOM 5689 C C . ARG B 1 189 ? -13.148 -14.492 -4.883 1 98.31 189 ARG B C 1
ATOM 5691 O O . ARG B 1 189 ? -11.914 -14.445 -4.812 1 98.31 189 ARG B O 1
ATOM 5698 N N . THR B 1 190 ? -13.906 -13.625 -5.508 1 98.56 190 THR B N 1
ATOM 5699 C CA . THR B 1 190 ? -13.258 -12.516 -6.199 1 98.56 190 THR B CA 1
ATOM 5700 C C . THR B 1 190 ? -12.516 -11.625 -5.211 1 98.56 190 THR B C 1
ATOM 5702 O O . THR B 1 190 ? -11.359 -11.266 -5.445 1 98.56 190 THR B O 1
ATOM 5705 N N . ARG B 1 191 ? -13.133 -11.242 -4.121 1 98.44 191 ARG B N 1
ATOM 5706 C CA . ARG B 1 191 ? -12.508 -10.367 -3.135 1 98.44 191 ARG B CA 1
ATOM 5707 C C . ARG B 1 191 ? -11.281 -11.023 -2.52 1 98.44 191 ARG B C 1
ATOM 5709 O O . ARG B 1 191 ? -10.242 -10.383 -2.354 1 98.44 191 ARG B O 1
ATOM 5716 N N . LEU B 1 192 ? -11.344 -12.289 -2.227 1 98.5 192 LEU B N 1
ATOM 5717 C CA . LEU B 1 192 ? -10.234 -13.016 -1.623 1 98.5 192 LEU B CA 1
ATOM 5718 C C . LEU B 1 192 ? -9.086 -13.164 -2.615 1 98.5 192 LEU B C 1
ATOM 5720 O O . LEU B 1 192 ? -7.914 -13.062 -2.238 1 98.5 192 LEU B O 1
ATOM 5724 N N . ILE B 1 193 ? -9.43 -13.43 -3.854 1 98.25 193 ILE B N 1
ATOM 5725 C CA . ILE B 1 193 ? -8.383 -13.602 -4.859 1 98.25 193 ILE B CA 1
ATOM 5726 C C . ILE B 1 193 ? -7.73 -12.258 -5.152 1 98.25 193 ILE B C 1
ATOM 5728 O O . ILE B 1 193 ? -6.52 -12.188 -5.383 1 98.25 193 ILE B O 1
ATOM 5732 N N . VAL B 1 194 ? -8.492 -11.164 -5.145 1 98.25 194 VAL B N 1
ATOM 5733 C CA . VAL B 1 194 ? -7.898 -9.836 -5.273 1 98.25 194 VAL B CA 1
ATOM 5734 C C . VAL B 1 194 ? -6.914 -9.602 -4.133 1 98.25 194 VAL B C 1
ATOM 5736 O O . VAL B 1 194 ? -5.801 -9.117 -4.355 1 98.25 194 VAL B O 1
ATOM 5739 N N . PHE B 1 195 ? -7.309 -9.969 -2.895 1 98 195 PHE B N 1
ATOM 5740 C CA . PHE B 1 195 ? -6.414 -9.922 -1.746 1 98 195 PHE B CA 1
ATOM 5741 C C . PHE B 1 195 ? -5.137 -10.711 -2.021 1 98 195 PHE B C 1
ATOM 5743 O O . PHE B 1 195 ? -4.035 -10.211 -1.786 1 98 195 PHE B O 1
ATOM 5750 N N . CYS B 1 196 ? -5.266 -11.891 -2.539 1 98 196 CYS B N 1
ATOM 5751 C CA . CYS B 1 196 ? -4.117 -12.742 -2.826 1 98 196 CYS B CA 1
ATOM 5752 C C . CYS B 1 196 ? -3.238 -12.117 -3.908 1 98 196 CYS B C 1
ATOM 5754 O O . CYS B 1 196 ? -2.012 -12.227 -3.855 1 98 196 CYS B O 1
ATOM 5756 N N . TYR B 1 197 ? -3.91 -11.555 -4.836 1 97.44 197 TYR B N 1
ATOM 5757 C CA . TYR B 1 197 ? -3.145 -10.984 -5.934 1 97.44 197 TYR B CA 1
ATOM 5758 C C . TYR B 1 197 ? -2.307 -9.805 -5.457 1 97.44 197 TYR B C 1
ATOM 5760 O O . TYR B 1 197 ? -1.176 -9.609 -5.91 1 97.44 197 TYR B O 1
ATOM 5768 N N . PHE B 1 198 ? -2.834 -8.93 -4.59 1 97.44 198 PHE B N 1
ATOM 5769 C CA . PHE B 1 198 ? -2.029 -7.891 -3.965 1 97.44 198 PHE B CA 1
ATOM 5770 C C . PHE B 1 198 ? -0.82 -8.492 -3.258 1 97.44 198 PHE B C 1
ATOM 5772 O O . PHE B 1 198 ? 0.283 -7.945 -3.328 1 97.44 198 PHE B O 1
ATOM 5779 N N . ASN B 1 199 ? -1.04 -9.594 -2.674 1 97.19 199 ASN B N 1
ATOM 5780 C CA . ASN B 1 199 ? 0.048 -10.25 -1.96 1 97.19 199 ASN B CA 1
ATOM 5781 C C . ASN B 1 199 ? 1.081 -10.828 -2.924 1 97.19 199 ASN B C 1
ATOM 5783 O O . ASN B 1 199 ? 2.273 -10.867 -2.611 1 97.19 199 ASN B O 1
ATOM 5787 N N . ILE B 1 200 ? 0.581 -11.344 -4.047 1 96.62 200 ILE B N 1
ATOM 5788 C CA . ILE B 1 200 ? 1.516 -11.859 -5.039 1 96.62 200 ILE B CA 1
ATOM 5789 C C . ILE B 1 200 ? 2.473 -10.75 -5.469 1 96.62 200 ILE B C 1
ATOM 5791 O O . ILE B 1 200 ? 3.676 -10.977 -5.609 1 96.62 200 ILE B O 1
ATOM 5795 N N . GLN B 1 201 ? 1.964 -9.602 -5.617 1 95.5 201 GLN B N 1
ATOM 5796 C CA . GLN B 1 201 ? 2.822 -8.477 -5.988 1 95.5 201 GLN B CA 1
ATOM 5797 C C . GLN B 1 201 ? 3.805 -8.141 -4.871 1 95.5 201 GLN B C 1
ATOM 5799 O O . GLN B 1 201 ? 4.938 -7.742 -5.133 1 95.5 201 GLN B O 1
ATOM 5804 N N . THR B 1 202 ? 3.352 -8.258 -3.652 1 95.81 202 THR B N 1
ATOM 5805 C CA . THR B 1 202 ? 4.23 -8.078 -2.504 1 95.81 202 THR B CA 1
ATOM 5806 C C . THR B 1 202 ? 5.324 -9.141 -2.484 1 95.81 202 THR B C 1
ATOM 5808 O O . THR B 1 202 ? 6.504 -8.82 -2.307 1 95.81 202 THR B O 1
ATOM 5811 N N . ILE B 1 203 ? 4.914 -10.359 -2.734 1 94.69 203 ILE B N 1
ATOM 5812 C CA . ILE B 1 203 ? 5.809 -11.508 -2.686 1 94.69 203 ILE B CA 1
ATOM 5813 C C . ILE B 1 203 ? 6.84 -11.406 -3.811 1 94.69 203 ILE B C 1
ATOM 5815 O O . ILE B 1 203 ? 8.023 -11.688 -3.602 1 94.69 203 ILE B O 1
ATOM 5819 N N . VAL B 1 204 ? 6.391 -10.953 -4.945 1 94.56 204 VAL B N 1
ATOM 5820 C CA . VAL B 1 204 ? 7.238 -10.992 -6.133 1 94.56 204 VAL B CA 1
ATOM 5821 C C . VAL B 1 204 ? 8.078 -9.719 -6.211 1 94.56 204 VAL B C 1
ATOM 5823 O O . VAL B 1 204 ? 9.273 -9.773 -6.492 1 94.56 204 VAL B O 1
ATOM 5826 N N . PHE B 1 205 ? 7.492 -8.562 -5.867 1 94.12 205 PHE B N 1
ATOM 5827 C CA . PHE B 1 205 ? 8.172 -7.305 -6.152 1 94.12 205 PHE B CA 1
ATOM 5828 C C . PHE B 1 205 ? 8.469 -6.543 -4.867 1 94.12 205 PHE B C 1
ATOM 5830 O O . PHE B 1 205 ? 9.031 -5.445 -4.902 1 94.12 205 PHE B O 1
ATOM 5837 N N . ASP B 1 206 ? 8.117 -7.062 -3.736 1 94.06 206 ASP B N 1
ATOM 5838 C CA . ASP B 1 206 ? 8.352 -6.449 -2.436 1 94.06 206 ASP B CA 1
ATOM 5839 C C . ASP B 1 206 ? 7.621 -5.113 -2.314 1 94.06 206 ASP B C 1
ATOM 5841 O O . ASP B 1 206 ? 8.164 -4.148 -1.779 1 94.06 206 ASP B O 1
ATOM 5845 N N . LEU B 1 207 ? 6.43 -5.055 -2.9 1 94.62 207 LEU B N 1
ATOM 5846 C CA . LEU B 1 207 ? 5.551 -3.906 -2.725 1 94.62 207 LEU B CA 1
ATOM 5847 C C . LEU B 1 207 ? 4.715 -4.051 -1.456 1 94.62 207 LEU B C 1
ATOM 5849 O O . LEU B 1 207 ? 4.266 -5.148 -1.123 1 94.62 207 LEU B O 1
ATOM 5853 N N . PRO B 1 208 ? 4.516 -2.922 -0.746 1 94.69 208 PRO B N 1
ATOM 5854 C CA . PRO B 1 208 ? 3.611 -3.041 0.399 1 94.69 208 PRO B CA 1
ATOM 5855 C C . PRO B 1 208 ? 2.217 -3.521 0.002 1 94.69 208 PRO B C 1
ATOM 5857 O O . PRO B 1 208 ? 1.688 -3.102 -1.03 1 94.69 208 PRO B O 1
ATOM 5860 N N . PRO B 1 209 ? 1.723 -4.445 0.795 1 95.56 209 PRO B N 1
ATOM 5861 C CA . PRO B 1 209 ? 0.37 -4.91 0.475 1 95.56 209 PRO B CA 1
ATOM 5862 C C . PRO B 1 209 ? -0.668 -3.791 0.542 1 95.56 209 PRO B C 1
ATOM 5864 O O . PRO B 1 209 ? -0.592 -2.924 1.417 1 95.56 209 PRO B O 1
ATOM 5867 N N . MET B 1 210 ? -1.619 -3.818 -0.386 1 96.56 210 MET B N 1
ATOM 5868 C CA . MET B 1 210 ? -2.662 -2.797 -0.435 1 96.56 210 MET B CA 1
ATOM 5869 C C . MET B 1 210 ? -3.732 -3.061 0.619 1 96.56 210 MET B C 1
ATOM 5871 O O . MET B 1 210 ? -4.434 -2.139 1.042 1 96.56 210 MET B O 1
ATOM 5875 N N . VAL B 1 211 ? -3.934 -4.328 0.933 1 96.69 211 VAL B N 1
ATOM 5876 C CA . VAL B 1 211 ? -4.895 -4.77 1.939 1 96.69 211 VAL B CA 1
ATOM 5877 C C . VAL B 1 211 ? -4.211 -5.723 2.918 1 96.69 211 VAL B C 1
ATOM 5879 O O . VAL B 1 211 ? -3.58 -6.699 2.506 1 96.69 211 VAL B O 1
ATOM 5882 N N . LEU B 1 212 ? -4.305 -5.434 4.191 1 96.06 212 LEU B N 1
ATOM 5883 C CA . LEU B 1 212 ? -3.715 -6.305 5.203 1 96.06 212 LEU B CA 1
ATOM 5884 C C . LEU B 1 212 ? -4.668 -7.434 5.574 1 96.06 212 LEU B C 1
ATOM 5886 O O . LEU B 1 212 ? -5.887 -7.277 5.48 1 96.06 212 LEU B O 1
ATOM 5890 N N . THR B 1 213 ? -4.09 -8.539 5.969 1 95.94 213 THR B N 1
ATOM 5891 C CA . THR B 1 213 ? -4.867 -9.711 6.355 1 95.94 213 THR B CA 1
ATOM 5892 C C . THR B 1 213 ? -5.859 -9.367 7.461 1 95.94 213 THR B C 1
ATOM 5894 O O . THR B 1 213 ? -6.988 -9.867 7.473 1 95.94 213 THR B O 1
ATOM 5897 N N . GLU B 1 214 ? -5.516 -8.492 8.344 1 91.94 214 GLU B N 1
ATOM 5898 C CA . GLU B 1 214 ? -6.352 -8.156 9.492 1 91.94 214 GLU B CA 1
ATOM 5899 C C . GLU B 1 214 ? -7.648 -7.48 9.047 1 91.94 214 GLU B C 1
ATOM 5901 O O . GLU B 1 214 ? -8.641 -7.496 9.773 1 91.94 214 GLU B O 1
ATOM 5906 N N . GLU B 1 215 ? -7.641 -6.922 7.914 1 93.19 215 GLU B N 1
ATOM 5907 C CA . GLU B 1 215 ? -8.812 -6.199 7.426 1 93.19 215 GLU B CA 1
ATOM 5908 C C . GLU B 1 215 ? -9.852 -7.16 6.855 1 93.19 215 GLU B C 1
ATOM 5910 O O . GLU B 1 215 ? -11.016 -6.793 6.676 1 93.19 215 GLU B O 1
ATOM 5915 N N . CYS B 1 216 ? -9.461 -8.383 6.473 1 95.19 216 CYS B N 1
ATOM 5916 C CA . CYS B 1 216 ? -10.336 -9.344 5.82 1 95.19 216 CYS B CA 1
ATOM 5917 C C . CYS B 1 216 ? -11.047 -10.219 6.848 1 95.19 216 CYS B C 1
ATOM 5919 O O . CYS B 1 216 ? -10.414 -11.047 7.508 1 95.19 216 CYS B O 1
ATOM 5921 N N . THR B 1 217 ? -12.367 -10.094 6.91 1 95.62 217 THR B N 1
ATOM 5922 C CA . THR B 1 217 ? -13.133 -10.883 7.875 1 95.62 217 THR B CA 1
ATOM 5923 C C . THR B 1 217 ? -14.141 -11.781 7.168 1 95.62 217 THR B C 1
ATOM 5925 O O . THR B 1 217 ? -15.141 -12.188 7.762 1 95.62 217 THR B O 1
ATOM 5928 N N . LEU B 1 218 ? -13.898 -12.055 5.941 1 97.75 218 LEU B N 1
ATOM 5929 C CA . LEU B 1 218 ? -14.758 -12.93 5.152 1 97.75 218 LEU B CA 1
ATOM 5930 C C . LEU B 1 218 ? -14.602 -14.383 5.582 1 97.75 218 LEU B C 1
ATOM 5932 O O . LEU B 1 218 ? -13.578 -14.75 6.172 1 97.75 218 LEU B O 1
ATOM 5936 N N . ASP B 1 219 ? -15.609 -15.148 5.246 1 96.62 219 ASP B N 1
ATOM 5937 C CA . ASP B 1 219 ? -15.469 -16.594 5.352 1 96.62 219 ASP B CA 1
ATOM 5938 C C . ASP B 1 219 ? -14.555 -17.141 4.262 1 96.62 219 ASP B C 1
ATOM 5940 O O . ASP B 1 219 ? -14.43 -16.547 3.189 1 96.62 219 ASP B O 1
ATOM 5944 N N . LEU B 1 220 ? -13.938 -18.266 4.586 1 97.19 220 LEU B N 1
ATOM 5945 C CA . LEU B 1 220 ? -13.18 -18.953 3.547 1 97.19 220 LEU B CA 1
ATOM 5946 C C . LEU B 1 220 ? -14.102 -19.484 2.455 1 97.19 220 LEU B C 1
ATOM 5948 O O . LEU B 1 220 ? -15.297 -19.672 2.689 1 97.19 220 LEU B O 1
ATOM 5952 N N . PRO B 1 221 ? -13.609 -19.641 1.242 1 96.62 221 PRO B N 1
ATOM 5953 C CA . PRO B 1 221 ? -14.445 -20.141 0.147 1 96.62 221 PRO B CA 1
ATOM 5954 C C . PRO B 1 221 ? -14.906 -21.578 0.367 1 96.62 221 PRO B C 1
ATOM 5956 O O . PRO B 1 221 ? -14.273 -22.328 1.12 1 96.62 221 PRO B O 1
ATOM 5959 N N . CYS B 1 222 ? -15.953 -21.984 -0.303 1 95.12 222 CYS B N 1
ATOM 5960 C CA . CYS B 1 222 ? -16.516 -23.328 -0.227 1 95.12 222 CYS B CA 1
ATOM 5961 C C . CYS B 1 222 ? -15.609 -24.328 -0.935 1 95.12 222 CYS B C 1
ATOM 5963 O O . CYS B 1 222 ? -14.57 -23.953 -1.48 1 95.12 222 CYS B O 1
ATOM 5965 N N . THR B 1 223 ? -15.93 -25.594 -0.819 1 92.06 223 THR B N 1
ATOM 5966 C CA . THR B 1 223 ? -15.18 -26.656 -1.481 1 92.06 223 THR B CA 1
ATOM 5967 C C . THR B 1 223 ? -15.328 -26.562 -2.996 1 92.06 223 THR B C 1
ATOM 5969 O O . THR B 1 223 ? -16.312 -26 -3.496 1 92.06 223 THR B O 1
ATOM 5972 N N . GLU B 1 224 ? -14.367 -27.109 -3.695 1 91.38 224 GLU B N 1
ATOM 5973 C CA . GLU B 1 224 ? -14.398 -27.062 -5.152 1 91.38 224 GLU B CA 1
ATOM 5974 C C . GLU B 1 224 ? -15.555 -27.891 -5.711 1 91.38 224 GLU B C 1
ATOM 5976 O O . GLU B 1 224 ? -16.125 -27.547 -6.742 1 91.38 224 GLU B O 1
ATOM 5981 N N . VAL B 1 225 ? -15.891 -28.938 -5 1 90.88 225 VAL B N 1
ATOM 5982 C CA . VAL B 1 225 ? -16.969 -29.797 -5.457 1 90.88 225 VAL B CA 1
ATOM 5983 C C . VAL B 1 225 ? -18.297 -29.031 -5.406 1 90.88 225 VAL B C 1
ATOM 5985 O O . VAL B 1 225 ? -19.109 -29.109 -6.332 1 90.88 225 VAL B O 1
ATOM 5988 N N . GLU B 1 226 ? -18.516 -28.359 -4.336 1 94.12 226 GLU B N 1
ATOM 5989 C CA . GLU B 1 226 ? -19.719 -27.531 -4.219 1 94.12 226 GLU B CA 1
ATOM 5990 C C . GLU B 1 226 ? -19.734 -26.422 -5.266 1 94.12 226 GLU B C 1
ATOM 5992 O O . GLU B 1 226 ? -20.766 -26.172 -5.895 1 94.12 226 GLU B O 1
ATOM 5997 N N . TRP B 1 227 ? -18.641 -25.75 -5.52 1 95.38 227 TRP B N 1
ATOM 5998 C CA . TRP B 1 227 ? -18.484 -24.625 -6.445 1 95.38 227 TRP B CA 1
ATOM 5999 C C . TRP B 1 227 ? -18.719 -25.078 -7.883 1 95.38 227 TRP B C 1
ATOM 6001 O O . TRP B 1 227 ? -19.266 -24.328 -8.695 1 95.38 227 TRP B O 1
ATOM 6011 N N . GLN B 1 228 ? -18.406 -26.297 -8.18 1 93.44 228 GLN B N 1
ATOM 6012 C CA . GLN B 1 228 ? -18.453 -26.781 -9.547 1 93.44 228 GLN B CA 1
ATOM 6013 C C . GLN B 1 228 ? -19.766 -27.516 -9.82 1 93.44 228 GLN B C 1
ATOM 6015 O O . GLN B 1 228 ? -19.969 -28.062 -10.914 1 93.44 228 GLN B O 1
ATOM 6020 N N . ALA B 1 229 ? -20.641 -27.484 -8.82 1 96.06 229 ALA B N 1
ATOM 6021 C CA . ALA B 1 229 ? -21.938 -28.125 -9.047 1 96.06 229 ALA B CA 1
ATOM 6022 C C . ALA B 1 229 ? -22.625 -27.531 -10.281 1 96.06 229 ALA B C 1
ATOM 6024 O O . ALA B 1 229 ? -22.656 -26.312 -10.461 1 96.06 229 ALA B O 1
ATOM 6025 N N . THR B 1 230 ? -23.219 -28.391 -11.086 1 97 230 THR B N 1
ATOM 6026 C CA . THR B 1 230 ? -23.75 -27.953 -12.367 1 97 230 THR B CA 1
ATOM 6027 C C . THR B 1 230 ? -25.25 -27.688 -12.266 1 97 230 THR B C 1
ATOM 6029 O O . THR B 1 230 ? -25.844 -27.078 -13.156 1 97 230 THR B O 1
ATOM 6032 N N . THR B 1 231 ? -25.844 -28.234 -11.18 1 97.19 231 THR B N 1
ATOM 6033 C CA . THR B 1 231 ? -27.281 -28.031 -10.992 1 97.19 231 THR B CA 1
ATOM 6034 C C . THR B 1 231 ? -27.594 -27.641 -9.547 1 97.19 231 THR B C 1
ATOM 6036 O O . THR B 1 231 ? -26.781 -27.875 -8.648 1 97.19 231 THR B O 1
ATOM 6039 N N . ALA B 1 232 ? -28.75 -27.047 -9.352 1 96.94 232 ALA B N 1
ATOM 6040 C CA . ALA B 1 232 ? -29.203 -26.672 -8.016 1 96.94 232 ALA B CA 1
ATOM 6041 C C . ALA B 1 232 ? -29.312 -27.891 -7.102 1 96.94 232 ALA B C 1
ATOM 6043 O O . ALA B 1 232 ? -29.031 -27.797 -5.906 1 96.94 232 ALA B O 1
ATOM 6044 N N . GLY B 1 233 ? -29.75 -28.922 -7.66 1 96.75 233 GLY B N 1
ATOM 6045 C CA . GLY B 1 233 ? -29.859 -30.156 -6.883 1 96.75 233 GLY B CA 1
ATOM 6046 C C . GLY B 1 233 ? -28.516 -30.656 -6.383 1 96.75 233 GLY B C 1
ATOM 6047 O O . GLY B 1 233 ? -28.391 -31.031 -5.219 1 96.75 233 GLY B O 1
ATOM 6048 N N . GLN B 1 234 ? -27.547 -30.719 -7.316 1 96.69 234 GLN B N 1
ATOM 6049 C CA . GLN B 1 234 ? -26.203 -31.141 -6.941 1 96.69 234 GLN B CA 1
ATOM 6050 C C . GLN B 1 234 ? -25.625 -30.219 -5.871 1 96.69 234 GLN B C 1
ATOM 6052 O O . GLN B 1 234 ? -24.953 -30.688 -4.941 1 96.69 234 GLN B O 1
ATOM 6057 N N . TRP B 1 235 ? -25.875 -28.984 -6.078 1 96.69 235 TRP B N 1
ATOM 6058 C CA . TRP B 1 235 ? -25.406 -27.984 -5.113 1 96.69 235 TRP B CA 1
ATOM 6059 C C . TRP B 1 235 ? -26.016 -28.219 -3.74 1 96.69 235 TRP B C 1
ATOM 6061 O O . TRP B 1 235 ? -25.312 -28.219 -2.729 1 96.69 235 TRP B O 1
ATOM 6071 N N . MET B 1 236 ? -27.328 -28.406 -3.691 1 95.88 236 MET B N 1
ATOM 6072 C CA . MET B 1 236 ? -28.031 -28.625 -2.432 1 95.88 236 MET B CA 1
ATOM 6073 C C . MET B 1 236 ? -27.531 -29.875 -1.725 1 95.88 236 MET B C 1
ATOM 6075 O O . MET B 1 236 ? -27.453 -29.906 -0.495 1 95.88 236 MET B O 1
ATOM 6079 N N . GLU B 1 237 ? -27.203 -30.844 -2.447 1 95.44 237 GLU B N 1
ATOM 6080 C CA . GLU B 1 237 ? -26.656 -32.062 -1.879 1 95.44 237 GLU B CA 1
ATOM 6081 C C . GLU B 1 237 ? -25.312 -31.812 -1.199 1 95.44 237 GLU B C 1
ATOM 6083 O O . GLU B 1 237 ? -25.078 -32.312 -0.089 1 95.44 237 GLU B O 1
ATOM 6088 N N . GLU B 1 238 ? -24.484 -31.125 -1.909 1 93.12 238 GLU B N 1
ATOM 6089 C CA . GLU B 1 238 ? -23.172 -30.797 -1.346 1 93.12 238 GLU B CA 1
ATOM 6090 C C . GLU B 1 238 ? -23.297 -29.844 -0.158 1 93.12 238 GLU B C 1
ATOM 6092 O O . GLU B 1 238 ? -22.625 -30.016 0.854 1 93.12 238 GLU B O 1
ATOM 6097 N N . ARG B 1 239 ? -24.172 -28.891 -0.256 1 92.44 239 ARG B N 1
ATOM 6098 C CA . ARG B 1 239 ? -24.359 -27.875 0.769 1 92.44 239 ARG B CA 1
ATOM 6099 C C . ARG B 1 239 ? -24.922 -28.484 2.053 1 92.44 239 ARG B C 1
ATOM 6101 O O . ARG B 1 239 ? -24.547 -28.062 3.152 1 92.44 239 ARG B O 1
ATOM 6108 N N . SER B 1 240 ? -25.781 -29.375 1.917 1 91.88 240 SER B N 1
ATOM 6109 C CA . SER B 1 240 ? -26.406 -30.016 3.072 1 91.88 240 SER B CA 1
ATOM 6110 C C . SER B 1 240 ? -25.391 -30.812 3.885 1 91.88 240 SER B C 1
ATOM 6112 O O . SER B 1 240 ? -25.547 -30.984 5.094 1 91.88 240 SER B O 1
ATOM 6114 N N . GLN B 1 241 ? -24.328 -31.219 3.25 1 88.62 241 GLN B N 1
ATOM 6115 C CA . GLN B 1 241 ? -23.297 -32 3.916 1 88.62 241 GLN B CA 1
ATOM 6116 C C . GLN B 1 241 ? -22.203 -31.109 4.488 1 88.62 241 GLN B C 1
ATOM 6118 O O . GLN B 1 241 ? -21.375 -31.547 5.293 1 88.62 241 GLN B O 1
ATOM 6123 N N . SER B 1 242 ? -22.266 -29.891 4.094 1 85.38 242 SER B N 1
ATOM 6124 C CA . SER B 1 242 ? -21.188 -28.969 4.461 1 85.38 242 SER B CA 1
ATOM 6125 C C . SER B 1 242 ? -21.406 -28.406 5.859 1 85.38 242 SER B C 1
ATOM 6127 O O . SER B 1 242 ? -22.531 -28.109 6.254 1 85.38 242 SER B O 1
ATOM 6129 N N . ARG B 1 243 ? -20.422 -28.438 6.727 1 80.56 243 ARG B N 1
ATOM 6130 C CA . ARG B 1 243 ? -20.484 -27.844 8.062 1 80.56 243 ARG B CA 1
ATOM 6131 C C . ARG B 1 243 ? -20.266 -26.344 8.016 1 80.56 243 ARG B C 1
ATOM 6133 O O . ARG B 1 243 ? -20.188 -25.688 9.055 1 80.56 243 ARG B O 1
ATOM 6140 N N . GLY B 1 244 ? -20.234 -25.719 6.852 1 85.5 244 GLY B N 1
ATOM 6141 C CA . GLY B 1 244 ? -19.953 -24.297 6.738 1 85.5 244 GLY B CA 1
ATOM 6142 C C . GLY B 1 244 ? -18.469 -23.984 6.734 1 85.5 244 GLY B C 1
ATOM 6143 O O . GLY B 1 244 ? -17.656 -24.844 7.051 1 85.5 244 GLY B O 1
ATOM 6144 N N . GLU B 1 245 ? -18.172 -22.812 6.262 1 90.75 245 GLU B N 1
ATOM 6145 C CA . GLU B 1 245 ? -16.766 -22.391 6.199 1 90.75 245 GLU B CA 1
ATOM 6146 C C . GLU B 1 245 ? -16.438 -21.422 7.324 1 90.75 245 GLU B C 1
ATOM 6148 O O . GLU B 1 245 ? -17.219 -20.516 7.625 1 90.75 245 GLU B O 1
ATOM 6153 N N . PRO B 1 246 ? -15.273 -21.625 7.938 1 93.75 246 PRO B N 1
ATOM 6154 C CA . PRO B 1 246 ? -14.859 -20.688 8.984 1 93.75 246 PRO B CA 1
ATOM 6155 C C . PRO B 1 246 ? -14.461 -19.312 8.422 1 93.75 246 PRO B C 1
ATOM 6157 O O . PRO B 1 246 ? -14.125 -19.203 7.246 1 93.75 246 PRO B O 1
ATOM 6160 N N . LYS B 1 247 ? -14.555 -18.328 9.32 1 95.44 247 LYS B N 1
ATOM 6161 C CA . LYS B 1 247 ? -14 -17.016 8.977 1 95.44 247 LYS B CA 1
ATOM 6162 C C . LYS B 1 247 ? -12.484 -17.094 8.789 1 95.44 247 LYS B C 1
ATOM 6164 O O . LYS B 1 247 ? -11.812 -17.859 9.477 1 95.44 247 LYS B O 1
ATOM 6169 N N . LEU B 1 248 ? -12.023 -16.297 7.887 1 96.62 248 LEU B N 1
ATOM 6170 C CA . LEU B 1 248 ? -10.586 -16.266 7.605 1 96.62 248 LEU B CA 1
ATOM 6171 C C . LEU B 1 248 ? -9.789 -16.016 8.883 1 96.62 248 LEU B C 1
ATOM 6173 O O . LEU B 1 248 ? -8.812 -16.719 9.148 1 96.62 248 LEU B O 1
ATOM 6177 N N . GLN B 1 249 ? -10.258 -15.086 9.719 1 94.75 249 GLN B N 1
ATOM 6178 C CA . GLN B 1 249 ? -9.539 -14.711 10.93 1 94.75 249 GLN B CA 1
ATOM 6179 C C . GLN B 1 249 ? -9.492 -15.867 11.922 1 94.75 249 GLN B C 1
ATOM 6181 O O . GLN B 1 249 ? -8.461 -16.109 12.555 1 94.75 249 GLN B O 1
ATOM 6186 N N . ASP B 1 250 ? -10.578 -16.531 12.016 1 93.56 250 ASP B N 1
ATOM 6187 C CA . ASP B 1 250 ? -10.641 -17.672 12.938 1 93.56 250 ASP B CA 1
ATOM 6188 C C . ASP B 1 250 ? -9.766 -18.812 12.461 1 93.56 250 ASP B C 1
ATOM 6190 O O . ASP B 1 250 ? -9.07 -19.453 13.258 1 93.56 250 ASP B O 1
ATOM 6194 N N . ALA B 1 251 ? -9.906 -19.109 11.172 1 94.94 251 ALA B N 1
ATOM 6195 C CA . ALA B 1 251 ? -9.086 -20.172 10.594 1 94.94 251 ALA B CA 1
ATOM 6196 C C . ALA B 1 251 ? -7.602 -19.859 10.766 1 94.94 251 ALA B C 1
ATOM 6198 O O . ALA B 1 251 ? -6.824 -20.75 11.156 1 94.94 251 ALA B O 1
ATOM 6199 N N . LEU B 1 252 ? -7.207 -18.656 10.492 1 95.06 252 LEU B N 1
ATOM 6200 C CA . LEU B 1 252 ? -5.812 -18.25 10.625 1 95.06 252 LEU B CA 1
ATOM 6201 C C . LEU B 1 252 ? -5.352 -18.344 12.07 1 95.06 252 LEU B C 1
ATOM 6203 O O . LEU B 1 252 ? -4.262 -18.859 12.344 1 95.06 252 LEU B O 1
ATOM 6207 N N . ALA B 1 253 ? -6.156 -17.875 12.992 1 92.25 253 ALA B N 1
ATOM 6208 C CA . ALA B 1 253 ? -5.824 -17.938 14.414 1 92.25 253 ALA B CA 1
ATOM 6209 C C . ALA B 1 253 ? -5.648 -19.391 14.875 1 92.25 253 ALA B C 1
ATOM 6211 O O . ALA B 1 253 ? -4.781 -19.672 15.695 1 92.25 253 ALA B O 1
ATOM 6212 N N . SER B 1 254 ? -6.465 -20.219 14.352 1 92.94 254 SER B N 1
ATOM 6213 C CA . SER B 1 254 ? -6.414 -21.625 14.727 1 92.94 254 SER B CA 1
ATOM 6214 C C . SER B 1 254 ? -5.09 -22.266 14.32 1 92.94 254 SER B C 1
ATOM 6216 O O . SER B 1 254 ? -4.602 -23.172 14.992 1 92.94 254 SER B O 1
ATOM 6218 N N . LEU B 1 255 ? -4.539 -21.828 13.234 1 93.69 255 LEU B N 1
ATOM 6219 C CA . LEU B 1 255 ? -3.27 -22.375 12.758 1 93.69 255 LEU B CA 1
ATOM 6220 C C . LEU B 1 255 ? -2.141 -22.031 13.727 1 93.69 255 LEU B C 1
ATOM 6222 O O . LEU B 1 255 ? -1.127 -22.734 13.773 1 93.69 255 LEU B O 1
ATOM 6226 N N . PHE B 1 256 ? -2.289 -21.016 14.531 1 92.31 256 PHE B N 1
ATOM 6227 C CA . PHE B 1 256 ? -1.25 -20.578 15.453 1 92.31 256 PHE B CA 1
ATOM 6228 C C . PHE B 1 256 ? -1.516 -21.094 16.859 1 92.31 256 PHE B C 1
ATOM 6230 O O . PHE B 1 256 ? -0.7 -20.906 17.766 1 92.31 256 PHE B O 1
ATOM 6237 N N . ALA B 1 257 ? -2.602 -21.703 17.031 1 87.19 257 ALA B N 1
ATOM 6238 C CA . ALA B 1 257 ? -2.988 -22.172 18.375 1 87.19 257 ALA B CA 1
ATOM 6239 C C . ALA B 1 257 ? -2.242 -23.438 18.75 1 87.19 257 ALA B C 1
ATOM 6241 O O . ALA B 1 257 ? -2.1 -24.344 17.922 1 87.19 257 ALA B O 1
ATOM 6242 N N . HIS B 1 258 ? -1.627 -23.531 19.969 1 77.69 258 HIS B N 1
ATOM 6243 C CA . HIS B 1 258 ? -0.847 -24.656 20.438 1 77.69 258 HIS B CA 1
ATOM 6244 C C . HIS B 1 258 ? -1.753 -25.781 20.922 1 77.69 258 HIS B C 1
ATOM 6246 O O . HIS B 1 258 ? -1.425 -26.969 20.766 1 77.69 258 HIS B O 1
ATOM 6252 N N . ASN B 1 259 ? -2.801 -25.422 21.688 1 67.69 259 ASN B N 1
ATOM 6253 C CA . ASN B 1 259 ? -3.631 -26.453 22.281 1 67.69 259 ASN B CA 1
ATOM 6254 C C . ASN B 1 259 ? -4.504 -27.156 21.25 1 67.69 259 ASN B C 1
ATOM 6256 O O . ASN B 1 259 ? -5.32 -26.516 20.594 1 67.69 259 ASN B O 1
ATOM 6260 N N . PRO B 1 260 ? -4.191 -28.438 21.078 1 58.09 260 PRO B N 1
ATOM 6261 C CA . PRO B 1 260 ? -4.977 -29.219 20.125 1 58.09 260 PRO B CA 1
ATOM 6262 C C . PRO B 1 260 ? -6.461 -29.266 20.469 1 58.09 260 PRO B C 1
ATOM 6264 O O . PRO B 1 260 ? -7.293 -29.562 19.609 1 58.09 260 PRO B O 1
ATOM 6267 N N . ASP B 1 261 ? -6.762 -29.172 21.828 1 55.16 261 ASP B N 1
ATOM 6268 C CA . ASP B 1 261 ? -8.133 -29.359 22.297 1 55.16 261 ASP B CA 1
ATOM 6269 C C . ASP B 1 261 ? -8.977 -28.109 22.062 1 55.16 261 ASP B C 1
ATOM 6271 O O . ASP B 1 261 ? -10.062 -27.984 22.625 1 55.16 261 ASP B O 1
ATOM 6275 N N . ILE B 1 262 ? -8.383 -27.203 21.562 1 51.84 262 ILE B N 1
ATOM 6276 C CA . ILE B 1 262 ? -9.18 -25.984 21.469 1 51.84 262 ILE B CA 1
ATOM 6277 C C . ILE B 1 262 ? -10.352 -26.219 20.516 1 51.84 262 ILE B C 1
ATOM 6279 O O . ILE B 1 262 ? -10.164 -26.703 19.406 1 51.84 262 ILE B O 1
ATOM 6283 N N . LYS B 1 263 ? -11.492 -26.234 21.016 1 51.31 263 LYS B N 1
ATOM 6284 C CA . LYS B 1 263 ? -12.781 -26.141 20.344 1 51.31 263 LYS B CA 1
ATOM 6285 C C . LYS B 1 263 ? -12.719 -25.172 19.172 1 51.31 263 LYS B C 1
ATOM 6287 O O . LYS B 1 263 ? -12.32 -24.016 19.328 1 51.31 263 LYS B O 1
ATOM 6292 N N . GLY B 1 264 ? -12.75 -25.719 17.797 1 59.75 264 GLY B N 1
ATOM 6293 C CA . GLY B 1 264 ? -12.844 -24.875 16.625 1 59.75 264 GLY B CA 1
ATOM 6294 C C . GLY B 1 264 ? -11.617 -24.938 15.742 1 59.75 264 GLY B C 1
ATOM 6295 O O . GLY B 1 264 ? -11.312 -24 15 1 59.75 264 GLY B O 1
ATOM 6296 N N . ARG B 1 265 ? -10.883 -25.969 16.062 1 67.69 265 ARG B N 1
ATOM 6297 C CA . ARG B 1 265 ? -9.695 -26.188 15.25 1 67.69 265 ARG B CA 1
ATOM 6298 C C . ARG B 1 265 ? -10.07 -26.469 13.797 1 67.69 265 ARG B C 1
ATOM 6300 O O . ARG B 1 265 ? -11.008 -27.219 13.531 1 67.69 265 ARG B O 1
ATOM 6307 N N . LEU B 1 266 ? -9.305 -25.75 13.047 1 80.75 266 LEU B N 1
ATOM 6308 C CA . LEU B 1 266 ? -9.477 -25.938 11.617 1 80.75 266 LEU B CA 1
ATOM 6309 C C . LEU B 1 266 ? -9.055 -27.344 11.195 1 80.75 266 LEU B C 1
ATOM 6311 O O . LEU B 1 266 ? -7.898 -27.734 11.367 1 80.75 266 LEU B O 1
ATOM 6315 N N . GLU B 1 267 ? -9.992 -28.219 10.914 1 80.75 267 GLU B N 1
ATOM 6316 C CA . GLU B 1 267 ? -9.695 -29.594 10.523 1 80.75 267 GLU B CA 1
ATOM 6317 C C . GLU B 1 267 ? -9.188 -29.656 9.086 1 80.75 267 GLU B C 1
ATOM 6319 O O . GLU B 1 267 ? -8.258 -30.391 8.781 1 80.75 267 GLU B O 1
ATOM 6324 N N . SER B 1 268 ? -9.883 -28.906 8.312 1 84.5 268 SER B N 1
ATOM 6325 C CA . SER B 1 268 ? -9.539 -28.844 6.895 1 84.5 268 SER B CA 1
ATOM 6326 C C . SER B 1 268 ? -10.039 -27.562 6.258 1 84.5 268 SER B C 1
ATOM 6328 O O . SER B 1 268 ? -10.766 -26.781 6.891 1 84.5 268 SER B O 1
ATOM 6330 N N . PHE B 1 269 ? -9.5 -27.312 5.145 1 90.94 269 PHE B N 1
ATOM 6331 C CA . PHE B 1 269 ? -9.977 -26.172 4.355 1 90.94 269 PHE B CA 1
ATOM 6332 C C . PHE B 1 269 ? -10.094 -26.547 2.885 1 90.94 269 PHE B C 1
ATOM 6334 O O . PHE B 1 269 ? -9.531 -27.562 2.451 1 90.94 269 PHE B O 1
ATOM 6341 N N . SER B 1 270 ? -10.875 -25.812 2.15 1 91.75 270 SER B N 1
ATOM 6342 C CA . SER B 1 270 ? -10.969 -26 0.706 1 91.75 270 SER B CA 1
ATOM 6343 C C . SER B 1 270 ? -9.664 -25.609 0.015 1 91.75 270 SER B C 1
ATOM 6345 O O . SER B 1 270 ? -8.805 -24.969 0.625 1 91.75 270 SER B O 1
ATOM 6347 N N . SER B 1 271 ? -9.461 -26 -1.263 1 91.88 271 SER B N 1
ATOM 6348 C CA . SER B 1 271 ? -8.25 -25.656 -2.01 1 91.88 271 SER B CA 1
ATOM 6349 C C . SER B 1 271 ? -8.023 -24.156 -2.043 1 91.88 271 SER B C 1
ATOM 6351 O O . SER B 1 271 ? -6.918 -23.688 -1.787 1 91.88 271 SER B O 1
ATOM 6353 N N . LEU B 1 272 ? -9.055 -23.438 -2.344 1 95.31 272 LEU B N 1
ATOM 6354 C CA . LEU B 1 272 ? -8.914 -21.984 -2.383 1 95.31 272 LEU B CA 1
ATOM 6355 C C . LEU B 1 272 ? -8.734 -21.422 -0.978 1 95.31 272 LEU B C 1
ATOM 6357 O O . LEU B 1 272 ? -8.031 -20.422 -0.791 1 95.31 272 LEU B O 1
ATOM 6361 N N . GLY B 1 273 ? -9.43 -22.031 -0.024 1 95.81 273 GLY B N 1
ATOM 6362 C CA . GLY B 1 273 ? -9.227 -21.625 1.355 1 95.81 273 GLY B CA 1
ATOM 6363 C C . GLY B 1 273 ? -7.777 -21.734 1.807 1 95.81 273 GLY B C 1
ATOM 6364 O O . GLY B 1 273 ? -7.25 -20.844 2.463 1 95.81 273 GLY B O 1
ATOM 6365 N N . GLY B 1 274 ? -7.164 -22.891 1.454 1 95.38 274 GLY B N 1
ATOM 6366 C CA . GLY B 1 274 ? -5.758 -23.078 1.764 1 95.38 274 GLY B CA 1
ATOM 6367 C C . GLY B 1 274 ? -4.855 -22.062 1.081 1 95.38 274 GLY B C 1
ATOM 6368 O O . GLY B 1 274 ? -3.863 -21.625 1.659 1 95.38 274 GLY B O 1
ATOM 6369 N N . TYR B 1 275 ? -5.258 -21.75 -0.13 1 96.31 275 TYR B N 1
ATOM 6370 C CA . TYR B 1 275 ? -4.516 -20.766 -0.896 1 96.31 275 TYR B CA 1
ATOM 6371 C C . TYR B 1 275 ? -4.559 -19.406 -0.208 1 96.31 275 TYR B C 1
ATOM 6373 O O . TYR B 1 275 ? -3.529 -18.734 -0.077 1 96.31 275 TYR B O 1
ATOM 6381 N N . VAL B 1 276 ? -5.672 -18.984 0.29 1 98.06 276 VAL B N 1
ATOM 6382 C CA . VAL B 1 276 ? -5.852 -17.703 0.954 1 98.06 276 VAL B CA 1
ATOM 6383 C C . VAL B 1 276 ? -5.078 -17.688 2.27 1 98.06 276 VAL B C 1
ATOM 6385 O O . VAL B 1 276 ? -4.402 -16.703 2.592 1 98.06 276 VAL B O 1
ATOM 6388 N N . LEU B 1 277 ? -5.105 -18.734 2.961 1 97.62 277 LEU B N 1
ATOM 6389 C CA . LEU B 1 277 ? -4.469 -18.828 4.27 1 97.62 277 LEU B CA 1
ATOM 6390 C C . LEU B 1 277 ? -2.951 -18.75 4.145 1 97.62 277 LEU B C 1
ATOM 6392 O O . LEU B 1 277 ? -2.285 -18.109 4.953 1 97.62 277 LEU B O 1
ATOM 6396 N N . ILE B 1 278 ? -2.404 -19.469 3.152 1 97.38 278 ILE B N 1
ATOM 6397 C CA . ILE B 1 278 ? -0.954 -19.438 3.002 1 97.38 278 ILE B CA 1
ATOM 6398 C C . ILE B 1 278 ? -0.504 -18.031 2.615 1 97.38 278 ILE B C 1
ATOM 6400 O O . ILE B 1 278 ? 0.562 -17.578 3.037 1 97.38 278 ILE B O 1
ATOM 6404 N N . HIS B 1 279 ? -1.282 -17.344 1.8 1 97.94 279 HIS B N 1
ATOM 6405 C CA . HIS B 1 279 ? -0.992 -15.953 1.486 1 97.94 279 HIS B CA 1
ATOM 6406 C C . HIS B 1 279 ? -1.002 -15.094 2.744 1 97.94 279 HIS B C 1
ATOM 6408 O O . HIS B 1 279 ? -0.151 -14.219 2.908 1 97.94 279 HIS B O 1
ATOM 6414 N N . ALA B 1 280 ? -1.975 -15.312 3.592 1 97.81 280 ALA B N 1
ATOM 6415 C CA . ALA B 1 280 ? -2.059 -14.562 4.844 1 97.81 280 ALA B CA 1
ATOM 6416 C C . ALA B 1 280 ? -0.801 -14.758 5.688 1 97.81 280 ALA B C 1
ATOM 6418 O O . ALA B 1 280 ? -0.252 -13.797 6.227 1 97.81 280 ALA B O 1
ATOM 6419 N N . ILE B 1 281 ? -0.332 -15.961 5.742 1 96.81 281 ILE B N 1
ATOM 6420 C CA . ILE B 1 281 ? 0.846 -16.281 6.547 1 96.81 281 ILE B CA 1
ATOM 6421 C C . ILE B 1 281 ? 2.076 -15.609 5.938 1 96.81 281 ILE B C 1
ATOM 6423 O O . ILE B 1 281 ? 2.902 -15.039 6.656 1 96.81 281 ILE B O 1
ATOM 6427 N N . ILE B 1 282 ? 2.184 -15.688 4.645 1 96.44 282 ILE B N 1
ATOM 6428 C CA . ILE B 1 282 ? 3.34 -15.094 3.979 1 96.44 282 ILE B CA 1
ATOM 6429 C C . ILE B 1 282 ? 3.322 -13.578 4.168 1 96.44 282 ILE B C 1
ATOM 6431 O O . ILE B 1 282 ? 4.371 -12.953 4.34 1 96.44 282 ILE B O 1
ATOM 6435 N N . GLN B 1 283 ? 2.146 -12.977 4.102 1 96.75 283 GLN B N 1
ATOM 6436 C CA . GLN B 1 283 ? 2.051 -11.547 4.379 1 96.75 283 GLN B CA 1
ATOM 6437 C C . GLN B 1 283 ? 2.537 -11.227 5.789 1 96.75 283 GLN B C 1
ATOM 6439 O O . GLN B 1 283 ? 3.205 -10.211 6.008 1 96.75 283 GLN B O 1
ATOM 6444 N N . ASN B 1 284 ? 2.16 -12.086 6.75 1 94.75 284 ASN B N 1
ATOM 6445 C CA . ASN B 1 284 ? 2.627 -11.922 8.125 1 94.75 284 ASN B CA 1
ATOM 6446 C C . ASN B 1 284 ? 4.152 -11.953 8.203 1 94.75 284 ASN B C 1
ATOM 6448 O O . ASN B 1 284 ? 4.758 -11.133 8.891 1 94.75 284 ASN B O 1
ATOM 6452 N N . ILE B 1 285 ? 4.703 -12.891 7.527 1 93.5 285 ILE B N 1
ATOM 6453 C CA . ILE B 1 285 ? 6.156 -13.008 7.508 1 93.5 285 ILE B CA 1
ATOM 6454 C C . ILE B 1 285 ? 6.77 -11.711 6.969 1 93.5 285 ILE B C 1
ATOM 6456 O O . ILE B 1 285 ? 7.723 -11.188 7.547 1 93.5 285 ILE B O 1
ATOM 6460 N N . TRP B 1 286 ? 6.211 -11.234 5.914 1 94.38 286 TRP B N 1
ATOM 6461 C CA . TRP B 1 286 ? 6.695 -10 5.297 1 94.38 286 TRP B CA 1
ATOM 6462 C C . TRP B 1 286 ? 6.633 -8.836 6.277 1 94.38 286 TRP B C 1
ATOM 6464 O O . TRP B 1 286 ? 7.598 -8.086 6.418 1 94.38 286 TRP B O 1
ATOM 6474 N N . LEU B 1 287 ? 5.523 -8.711 6.98 1 93.31 287 LEU B N 1
ATOM 6475 C CA . LEU B 1 287 ? 5.32 -7.621 7.926 1 93.31 287 LEU B CA 1
ATOM 6476 C C . LEU B 1 287 ? 6.328 -7.695 9.07 1 93.31 287 LEU B C 1
ATOM 6478 O O . LEU B 1 287 ? 6.895 -6.676 9.469 1 93.31 287 LEU B O 1
ATOM 6482 N N . ILE B 1 288 ? 6.555 -8.828 9.547 1 91.75 288 ILE B N 1
ATOM 6483 C CA . ILE B 1 288 ? 7.496 -9.023 10.648 1 91.75 288 ILE B CA 1
ATOM 6484 C C . ILE B 1 288 ? 8.914 -8.695 10.172 1 91.75 288 ILE B C 1
ATOM 6486 O O . ILE B 1 288 ? 9.664 -8.008 10.867 1 91.75 288 ILE B O 1
ATOM 6490 N N . GLN B 1 289 ? 9.234 -9.188 9.008 1 90.5 289 GLN B N 1
ATOM 6491 C CA . GLN B 1 289 ? 10.562 -8.945 8.461 1 90.5 289 GLN B CA 1
ATOM 6492 C C . GLN B 1 289 ? 10.812 -7.453 8.266 1 90.5 289 GLN B C 1
ATOM 6494 O O . GLN B 1 289 ? 11.891 -6.945 8.594 1 90.5 289 GLN B O 1
ATOM 6499 N N . LYS B 1 290 ? 9.828 -6.754 7.746 1 91.81 290 LYS B N 1
ATOM 6500 C CA . LYS B 1 290 ? 9.977 -5.316 7.523 1 91.81 290 LYS B CA 1
ATOM 6501 C C . LYS B 1 290 ? 10.094 -4.566 8.844 1 91.81 290 LYS B C 1
ATOM 6503 O O . LYS B 1 290 ? 10.812 -3.568 8.938 1 91.81 290 LYS B O 1
ATOM 6508 N N . SER B 1 291 ? 9.383 -5.023 9.859 1 89.31 291 SER B N 1
ATOM 6509 C CA . SER B 1 291 ? 9.43 -4.375 11.172 1 89.31 291 SER B CA 1
ATOM 6510 C C . SER B 1 291 ? 10.789 -4.578 11.836 1 89.31 291 SER B C 1
ATOM 6512 O O . SER B 1 291 ? 11.234 -3.73 12.609 1 89.31 291 SER B O 1
ATOM 6514 N N . ARG B 1 292 ? 11.477 -5.598 11.445 1 85.56 292 ARG B N 1
ATOM 6515 C CA . ARG B 1 292 ? 12.758 -5.922 12.07 1 85.56 292 ARG B CA 1
ATOM 6516 C C . ARG B 1 292 ? 13.898 -5.164 11.398 1 85.56 292 ARG B C 1
ATOM 6518 O O . ARG B 1 292 ? 14.969 -5 11.984 1 85.56 292 ARG B O 1
ATOM 6525 N N . ARG B 1 293 ? 13.664 -4.672 10.234 1 83.5 293 ARG B N 1
ATOM 6526 C CA . ARG B 1 293 ? 14.695 -3.957 9.484 1 83.5 293 ARG B CA 1
ATOM 6527 C C . ARG B 1 293 ? 14.734 -2.482 9.875 1 83.5 293 ARG B C 1
ATOM 6529 O O . ARG B 1 293 ? 15.625 -1.744 9.445 1 83.5 293 ARG B O 1
ATOM 6536 N N . LEU B 1 294 ? 13.891 -2.17 10.711 1 84.06 294 LEU B N 1
ATOM 6537 C CA . LEU B 1 294 ? 13.82 -0.769 11.109 1 84.06 294 LEU B CA 1
ATOM 6538 C C . LEU B 1 294 ? 15.008 -0.385 11.977 1 84.06 294 LEU B C 1
ATOM 6540 O O . LEU B 1 294 ? 15.555 -1.229 12.695 1 84.06 294 LEU B O 1
ATOM 6544 N N . PRO B 1 295 ? 15.43 0.811 11.758 1 79.56 295 PRO B N 1
ATOM 6545 C CA . PRO B 1 295 ? 16.547 1.252 12.602 1 79.56 295 PRO B CA 1
ATOM 6546 C C . PRO B 1 295 ? 16.297 1.004 14.086 1 79.56 295 PRO B C 1
ATOM 6548 O O . PRO B 1 295 ? 15.172 1.177 14.562 1 79.56 295 PRO B O 1
ATOM 6551 N N . GLY B 1 296 ? 17.312 0.577 14.727 1 69.38 296 GLY B N 1
ATOM 6552 C CA . GLY B 1 296 ? 17.203 0.318 16.156 1 69.38 296 GLY B CA 1
ATOM 6553 C C . GLY B 1 296 ? 16.859 -1.126 16.469 1 69.38 296 GLY B C 1
ATOM 6554 O O . GLY B 1 296 ? 16.984 -1.562 17.609 1 69.38 296 GLY B O 1
ATOM 6555 N N . PHE B 1 297 ? 16.344 -1.792 15.43 1 67.69 297 PHE B N 1
ATOM 6556 C CA . PHE B 1 297 ? 15.922 -3.162 15.688 1 67.69 297 PHE B CA 1
ATOM 6557 C C . PHE B 1 297 ? 16.812 -4.156 14.953 1 67.69 297 PHE B C 1
ATOM 6559 O O . PHE B 1 297 ? 16.578 -5.363 14.992 1 67.69 297 PHE B O 1
ATOM 6566 N N . ASN B 1 298 ? 18.078 -3.744 14.844 1 61.19 298 ASN B N 1
ATOM 6567 C CA . ASN B 1 298 ? 19.156 -4.344 14.07 1 61.19 298 ASN B CA 1
ATOM 6568 C C . ASN B 1 298 ? 18.969 -5.852 13.922 1 61.19 298 ASN B C 1
ATOM 6570 O O . ASN B 1 298 ? 19.953 -6.605 13.938 1 61.19 298 ASN B O 1
ATOM 6574 N N . GLY B 1 299 ? 17.672 -6.484 13.883 1 61.53 299 GLY B N 1
ATOM 6575 C CA . GLY B 1 299 ? 17.719 -7.906 13.586 1 61.53 299 GLY B CA 1
ATOM 6576 C C . GLY B 1 299 ? 17.188 -8.25 12.211 1 61.53 299 GLY B C 1
ATOM 6577 O O . GLY B 1 299 ? 16.234 -7.633 11.734 1 61.53 299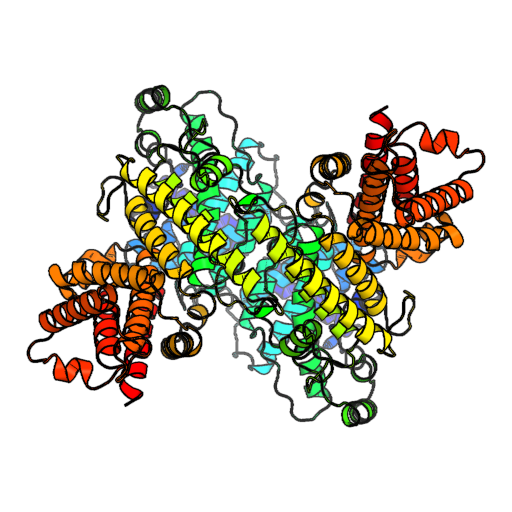 GLY B O 1
ATOM 6578 N N . ASN B 1 300 ? 18.141 -8.57 11.266 1 61.94 300 ASN B N 1
ATOM 6579 C CA . ASN B 1 300 ? 17.75 -9.016 9.938 1 61.94 300 ASN B CA 1
ATOM 6580 C C . ASN B 1 300 ? 16.938 -10.312 9.992 1 61.94 300 ASN B C 1
ATOM 6582 O O . ASN B 1 300 ? 16.422 -10.773 8.977 1 61.94 300 ASN B O 1
ATOM 6586 N N . SER B 1 301 ? 16.891 -10.742 11.227 1 69.62 301 SER B N 1
ATOM 6587 C CA . SER B 1 301 ? 16.25 -12.062 11.289 1 69.62 301 SER B CA 1
ATOM 6588 C C . SER B 1 301 ? 15.102 -12.086 12.289 1 69.62 301 SER B C 1
ATOM 6590 O O . SER B 1 301 ? 15.055 -11.258 13.203 1 69.62 301 SER B O 1
ATOM 6592 N N . LEU B 1 302 ? 14.172 -12.898 11.961 1 80.62 302 LEU B N 1
ATOM 6593 C CA . LEU B 1 302 ? 13.062 -13.148 12.875 1 80.62 302 LEU B CA 1
ATOM 6594 C C . LEU B 1 302 ? 13.578 -13.68 14.211 1 80.62 302 LEU B C 1
ATOM 6596 O O . LEU B 1 302 ? 14.57 -14.406 14.258 1 80.62 302 LEU B O 1
ATOM 6600 N N . SER B 1 303 ? 12.953 -13.289 15.281 1 82.69 303 SER B N 1
ATOM 6601 C CA . SER B 1 303 ? 13.289 -13.852 16.578 1 82.69 303 SER B CA 1
ATOM 6602 C C . SER B 1 303 ? 12.945 -15.336 16.656 1 82.69 303 SER B C 1
ATOM 6604 O O . SER B 1 303 ? 12.07 -15.812 15.93 1 82.69 303 SER B O 1
ATOM 6606 N N . PRO B 1 304 ? 13.617 -16.078 17.438 1 83.5 304 PRO B N 1
ATOM 6607 C CA . PRO B 1 304 ? 13.32 -17.5 17.578 1 83.5 304 PRO B CA 1
ATOM 6608 C C . PRO B 1 304 ? 11.852 -17.766 17.922 1 83.5 304 PRO B C 1
ATOM 6610 O O . PRO B 1 304 ? 11.266 -18.734 17.438 1 83.5 304 PRO B O 1
ATOM 6613 N N . SER B 1 305 ? 11.312 -16.906 18.75 1 84.62 305 SER B N 1
ATOM 6614 C CA . SER B 1 305 ? 9.914 -17.078 19.125 1 84.62 305 SER B CA 1
ATOM 6615 C C . SER B 1 305 ? 8.984 -16.859 17.938 1 84.62 305 SER B C 1
ATOM 6617 O O . SER B 1 305 ? 7.988 -17.578 17.797 1 84.62 305 SER B O 1
ATOM 6619 N N . GLU B 1 306 ? 9.336 -15.922 17.203 1 87.44 306 GLU B N 1
ATOM 6620 C CA . GLU B 1 306 ? 8.547 -15.656 16 1 87.44 306 GLU B CA 1
ATOM 6621 C C . GLU B 1 306 ? 8.633 -16.812 15.016 1 87.44 306 GLU B C 1
ATOM 6623 O O . GLU B 1 306 ? 7.621 -17.219 14.445 1 87.44 306 GLU B O 1
ATOM 6628 N N . VAL B 1 307 ? 9.805 -17.344 14.82 1 89.5 307 VAL B N 1
ATOM 6629 C CA . VAL B 1 307 ? 10.023 -18.453 13.898 1 89.5 307 VAL B CA 1
ATOM 6630 C C . VAL B 1 307 ? 9.242 -19.672 14.359 1 89.5 307 VAL B C 1
ATOM 6632 O O . VAL B 1 307 ? 8.586 -20.344 13.555 1 89.5 307 VAL B O 1
ATOM 6635 N N . THR B 1 308 ? 9.32 -19.938 15.617 1 89.69 308 THR B N 1
ATOM 6636 C CA . THR B 1 308 ? 8.633 -21.094 16.156 1 89.69 308 THR B CA 1
ATOM 6637 C C . THR B 1 308 ? 7.125 -20.984 15.953 1 89.69 308 THR B C 1
ATOM 6639 O O . THR B 1 308 ? 6.461 -21.953 15.594 1 89.69 308 THR B O 1
ATOM 6642 N N . SER B 1 309 ? 6.621 -19.828 16.188 1 91.44 309 SER B N 1
ATOM 6643 C CA . SER B 1 309 ? 5.195 -19.578 16.016 1 91.44 309 SER B CA 1
ATOM 6644 C C . SER B 1 309 ? 4.77 -19.75 14.562 1 91.44 309 SER B C 1
ATOM 6646 O O . SER B 1 309 ? 3.725 -20.344 14.281 1 91.44 309 SER B O 1
ATOM 6648 N N . LEU B 1 310 ? 5.539 -19.203 13.68 1 93.25 310 LEU B N 1
ATOM 6649 C CA . LEU B 1 310 ? 5.227 -19.281 12.258 1 93.25 310 LEU B CA 1
ATOM 6650 C C . LEU B 1 310 ? 5.395 -20.703 11.742 1 93.25 310 LEU B C 1
ATOM 6652 O O . LEU B 1 310 ? 4.613 -21.156 10.906 1 93.25 310 LEU B O 1
ATOM 6656 N N . GLU B 1 311 ? 6.379 -21.406 12.227 1 91.88 311 GLU B N 1
ATOM 6657 C CA . GLU B 1 311 ? 6.57 -22.812 11.844 1 91.88 311 GLU B CA 1
ATOM 6658 C C . GLU B 1 311 ? 5.387 -23.672 12.289 1 91.88 311 GLU B C 1
ATOM 6660 O O . GLU B 1 311 ? 4.969 -24.578 11.57 1 91.88 311 GLU B O 1
ATOM 6665 N N . LEU B 1 312 ? 4.949 -23.391 13.461 1 92.44 312 LEU B N 1
ATOM 6666 C CA . LEU B 1 312 ? 3.775 -24.094 13.953 1 92.44 312 LEU B CA 1
ATOM 6667 C C . LEU B 1 312 ? 2.584 -23.891 13.023 1 92.44 312 LEU B C 1
ATOM 6669 O O . LEU B 1 312 ? 1.886 -24.844 12.68 1 92.44 312 LEU B O 1
ATOM 6673 N N . ALA B 1 313 ? 2.34 -22.672 12.703 1 94.75 313 ALA B N 1
ATOM 6674 C CA . ALA B 1 313 ? 1.233 -22.359 11.805 1 94.75 313 ALA B CA 1
ATOM 6675 C C . ALA B 1 313 ? 1.388 -23.078 10.469 1 94.75 313 ALA B C 1
ATOM 6677 O O . ALA B 1 313 ? 0.411 -23.578 9.914 1 94.75 313 ALA B O 1
ATOM 6678 N N . LEU B 1 314 ? 2.615 -23.109 9.914 1 94 314 LEU B N 1
ATOM 6679 C CA . LEU B 1 314 ? 2.879 -23.766 8.641 1 94 314 LEU B CA 1
ATOM 6680 C C . LEU B 1 314 ? 2.68 -25.266 8.75 1 94 314 LEU B C 1
ATOM 6682 O O . LEU B 1 314 ? 2.17 -25.906 7.824 1 94 314 LEU B O 1
ATOM 6686 N N . GLU B 1 315 ? 3.076 -25.797 9.844 1 93.06 315 GLU B N 1
ATOM 6687 C CA . GLU B 1 315 ? 2.867 -27.234 10.078 1 93.06 315 GLU B CA 1
ATOM 6688 C C . GLU B 1 315 ? 1.38 -27.562 10.133 1 93.06 315 GLU B C 1
ATOM 6690 O O . GLU B 1 315 ? 0.942 -28.562 9.555 1 93.06 315 GLU B O 1
ATOM 6695 N N . HIS B 1 316 ? 0.699 -26.797 10.891 1 93.56 316 HIS B N 1
ATOM 6696 C CA . HIS B 1 316 ? -0.741 -27.016 10.969 1 93.56 316 HIS B CA 1
ATOM 6697 C C . HIS B 1 316 ? -1.401 -26.828 9.602 1 93.56 316 HIS B C 1
ATOM 6699 O O . HIS B 1 316 ? -2.324 -27.578 9.258 1 93.56 316 HIS B O 1
ATOM 6705 N N . TRP B 1 317 ? -0.985 -25.828 8.906 1 95.19 317 TRP B N 1
ATOM 6706 C CA . TRP B 1 317 ? -1.482 -25.641 7.551 1 95.19 317 TRP B CA 1
ATOM 6707 C C . TRP B 1 317 ? -1.257 -26.891 6.707 1 95.19 317 TRP B C 1
ATOM 6709 O O . TRP B 1 317 ? -2.154 -27.328 5.984 1 95.19 317 TRP B O 1
ATOM 6719 N N . CYS B 1 318 ? -0.079 -27.453 6.77 1 91.62 318 CYS B N 1
ATOM 6720 C CA . CYS B 1 318 ? 0.273 -28.656 6.02 1 91.62 318 CYS B CA 1
ATOM 6721 C C . CYS B 1 318 ? -0.621 -29.828 6.414 1 91.62 318 CYS B C 1
ATOM 6723 O O . CYS B 1 318 ? -1.059 -30.594 5.559 1 91.62 318 CYS B O 1
ATOM 6725 N N . GLN B 1 319 ? -0.91 -29.906 7.668 1 90.75 319 GLN B N 1
ATOM 6726 C CA . GLN B 1 319 ? -1.781 -30.969 8.141 1 90.75 319 GLN B CA 1
ATOM 6727 C C . GLN B 1 319 ? -3.191 -30.828 7.582 1 90.75 319 GLN B C 1
ATOM 6729 O O . GLN B 1 319 ? -3.807 -31.812 7.16 1 90.75 319 GLN B O 1
ATOM 6734 N N . CYS B 1 320 ? -3.633 -29.625 7.613 1 90.5 320 CYS B N 1
ATOM 6735 C CA . CYS B 1 320 ? -4.957 -29.359 7.062 1 90.5 320 CYS B CA 1
ATOM 6736 C C . CYS B 1 320 ? -4.992 -29.641 5.562 1 90.5 320 CYS B C 1
ATOM 6738 O O . CYS B 1 320 ? -5.984 -30.141 5.043 1 90.5 320 CYS B O 1
ATOM 6740 N N . TRP B 1 321 ? -3.943 -29.297 4.891 1 88.69 321 TRP B N 1
ATOM 6741 C CA . TRP B 1 321 ? -3.816 -29.5 3.451 1 88.69 321 TRP B CA 1
ATOM 6742 C C . TRP B 1 321 ? -3.826 -30.984 3.1 1 88.69 321 TRP B C 1
ATOM 6744 O O . TRP B 1 321 ? -4.465 -31.391 2.125 1 88.69 321 TRP B O 1
ATOM 6754 N N . GLU B 1 322 ? -3.184 -31.766 3.896 1 85.88 322 GLU B N 1
ATOM 6755 C CA . GLU B 1 322 ? -3.098 -33.219 3.652 1 85.88 322 GLU B CA 1
ATOM 6756 C C . GLU B 1 322 ? -4.449 -33.875 3.867 1 85.88 322 GLU B C 1
ATOM 6758 O O . GLU B 1 322 ? -4.75 -34.906 3.227 1 85.88 322 GLU B O 1
ATOM 6763 N N . ARG B 1 323 ? -5.188 -33.312 4.711 1 82.62 323 ARG B N 1
ATOM 6764 C CA . ARG B 1 323 ? -6.488 -33.875 5.027 1 82.62 323 ARG B CA 1
ATOM 6765 C C . ARG B 1 323 ? -7.527 -33.5 3.979 1 82.62 323 ARG B C 1
ATOM 6767 O O . ARG B 1 323 ? -8.609 -34.094 3.924 1 82.62 323 ARG B O 1
ATOM 6774 N N . ASN B 1 324 ? -7.164 -32.562 3.252 1 77.56 324 ASN B N 1
ATOM 6775 C CA . ASN B 1 324 ? -8.07 -32.125 2.189 1 77.56 324 ASN B CA 1
ATOM 6776 C C . ASN B 1 324 ? -8.07 -33.125 1.029 1 77.56 324 ASN B C 1
ATOM 6778 O O . ASN B 1 324 ? -7.023 -33.406 0.449 1 77.56 324 ASN B O 1
ATOM 6782 N N . ARG B 1 325 ? -9.164 -33.625 0.708 1 69.88 325 ARG B N 1
ATOM 6783 C CA . ARG B 1 325 ? -9.336 -34.625 -0.361 1 69.88 325 ARG B CA 1
ATOM 6784 C C . ARG B 1 325 ? -8.953 -34.031 -1.712 1 69.88 325 ARG B C 1
ATOM 6786 O O . ARG B 1 325 ? -8.594 -34.75 -2.639 1 69.88 325 ARG B O 1
ATOM 6793 N N . GLU B 1 326 ? -8.945 -32.719 -1.728 1 72.44 326 GLU B N 1
ATOM 6794 C CA . GLU B 1 326 ? -8.656 -32 -2.973 1 72.44 326 GLU B CA 1
ATOM 6795 C C . GLU B 1 326 ? -7.164 -31.719 -3.109 1 72.44 326 GLU B C 1
ATOM 6797 O O . GLU B 1 326 ? -6.711 -31.25 -4.152 1 72.44 326 GLU B O 1
ATOM 6802 N N . ALA B 1 327 ? -6.457 -32.062 -2.137 1 74.19 327 ALA B N 1
ATOM 6803 C CA . ALA B 1 327 ? -5.035 -31.734 -2.102 1 74.19 327 ALA B CA 1
ATOM 6804 C C . ALA B 1 327 ? -4.23 -32.656 -3.016 1 74.19 327 ALA B C 1
ATOM 6806 O O . ALA B 1 327 ? -4.516 -33.844 -3.105 1 74.19 327 ALA B O 1
ATOM 6807 N N . SER B 1 328 ? -3.393 -32.094 -3.877 1 71.12 328 SER B N 1
ATOM 6808 C CA . SER B 1 328 ? -2.539 -32.906 -4.762 1 71.12 328 SER B CA 1
ATOM 6809 C C . SER B 1 328 ? -1.229 -32.156 -5.055 1 71.12 328 SER B C 1
ATOM 6811 O O . SER B 1 328 ? -1.208 -30.938 -5.168 1 71.12 328 SER B O 1
ATOM 6813 N N . ILE B 1 329 ? -0.208 -32.906 -5.09 1 65.94 329 ILE B N 1
ATOM 6814 C CA . ILE B 1 329 ? 1.092 -32.375 -5.477 1 65.94 329 ILE B CA 1
ATOM 6815 C C . ILE B 1 329 ? 1.265 -32.469 -6.988 1 65.94 329 ILE B C 1
ATOM 6817 O O . ILE B 1 329 ? 2.285 -32.062 -7.535 1 65.94 329 ILE B O 1
ATOM 6821 N N . ASP B 1 330 ? 0.225 -32.969 -7.582 1 62.97 330 ASP B N 1
ATOM 6822 C CA . ASP B 1 330 ? 0.197 -33.062 -9.039 1 62.97 330 ASP B CA 1
ATOM 6823 C C . ASP B 1 330 ? -0.417 -31.828 -9.672 1 62.97 330 ASP B C 1
ATOM 6825 O O . ASP B 1 330 ? -1.58 -31.5 -9.422 1 62.97 330 ASP B O 1
ATOM 6829 N N . PRO B 1 331 ? 0.36 -31.234 -10.539 1 62.34 331 PRO B N 1
ATOM 6830 C CA . PRO B 1 331 ? -0.181 -30.031 -11.164 1 62.34 331 PRO B CA 1
ATOM 6831 C C . PRO B 1 331 ? -1.384 -30.312 -12.062 1 62.34 331 PRO B C 1
ATOM 6833 O O . PRO B 1 331 ? -2.143 -29.391 -12.398 1 62.34 331 PRO B O 1
ATOM 6836 N N . PHE B 1 332 ? -1.529 -31.516 -12.383 1 62.09 332 PHE B N 1
ATOM 6837 C CA . PHE B 1 332 ? -2.629 -31.875 -13.273 1 62.09 332 PHE B CA 1
ATOM 6838 C C . PHE B 1 332 ? -3.785 -32.469 -12.484 1 62.09 332 PHE B C 1
ATOM 6840 O O . PHE B 1 332 ? -4.602 -33.219 -13.039 1 62.09 332 PHE B O 1
ATOM 6847 N N . ASN B 1 333 ? -3.838 -32.125 -11.266 1 66.44 333 ASN B N 1
ATOM 6848 C CA . ASN B 1 333 ? -4.938 -32.5 -10.391 1 66.44 333 ASN B CA 1
ATOM 6849 C C . ASN B 1 333 ? -6.289 -32.094 -10.977 1 66.44 333 ASN B C 1
ATOM 6851 O O . ASN B 1 333 ? -6.441 -30.984 -11.477 1 66.44 333 ASN B O 1
ATOM 6855 N N . PRO B 1 334 ? -7.066 -33.031 -11 1 64.94 334 PRO B N 1
ATOM 6856 C CA . PRO B 1 334 ? -8.391 -32.719 -11.547 1 64.94 334 PRO B CA 1
ATOM 6857 C C . PRO B 1 334 ? -9.086 -31.578 -10.82 1 64.94 334 PRO B C 1
ATOM 6859 O O . PRO B 1 334 ? -9.992 -30.953 -11.375 1 64.94 334 PRO B O 1
ATOM 6862 N N . HIS B 1 335 ? -8.594 -31.359 -9.664 1 67.25 335 HIS B N 1
ATOM 6863 C CA . HIS B 1 335 ? -9.242 -30.297 -8.906 1 67.25 335 HIS B CA 1
ATOM 6864 C C . HIS B 1 335 ? -8.531 -28.969 -9.102 1 67.25 335 HIS B C 1
ATOM 6866 O O . HIS B 1 335 ? -8.836 -27.984 -8.414 1 67.25 335 HIS B O 1
ATOM 6872 N N . GLY B 1 336 ? -7.613 -28.984 -9.992 1 68.25 336 GLY B N 1
ATOM 6873 C CA . GLY B 1 336 ? -6.977 -27.734 -10.367 1 68.25 336 GLY B CA 1
ATOM 6874 C C . GLY B 1 336 ? -5.582 -27.578 -9.781 1 68.25 336 GLY B C 1
ATOM 6875 O O . GLY B 1 336 ? -5.18 -28.344 -8.906 1 68.25 336 GLY B O 1
ATOM 6876 N N . PRO B 1 337 ? -5.043 -26.547 -10.25 1 82.75 337 PRO B N 1
ATOM 6877 C CA . PRO B 1 337 ? -3.633 -26.359 -9.898 1 82.75 337 PRO B CA 1
ATOM 6878 C C . PRO B 1 337 ? -3.445 -25.609 -8.578 1 82.75 337 PRO B C 1
ATOM 6880 O O . PRO B 1 337 ? -2.316 -25.453 -8.109 1 82.75 337 PRO B O 1
ATOM 6883 N N . LEU B 1 338 ? -4.492 -25.188 -7.906 1 87.12 338 LEU B N 1
ATOM 6884 C CA . LEU B 1 338 ? -4.418 -24.344 -6.719 1 87.12 338 LEU B CA 1
ATOM 6885 C C . LEU B 1 338 ? -3.674 -25.047 -5.594 1 87.12 338 LEU B C 1
ATOM 6887 O O . LEU B 1 338 ? -2.854 -24.438 -4.902 1 87.12 338 LEU B O 1
ATOM 6891 N N . SER B 1 339 ? -4.012 -26.297 -5.449 1 86 339 SER B N 1
ATOM 6892 C CA . SER B 1 339 ? -3.373 -27.062 -4.379 1 86 339 SER B CA 1
ATOM 6893 C C . SER B 1 339 ? -1.869 -27.172 -4.602 1 86 339 SER B C 1
ATOM 6895 O O . SER B 1 339 ? -1.087 -27.062 -3.656 1 86 339 SER B O 1
ATOM 6897 N N . PHE B 1 340 ? -1.561 -27.391 -5.828 1 84.88 340 PHE B N 1
ATOM 6898 C CA . PHE B 1 340 ? -0.153 -27.469 -6.203 1 84.88 340 PHE B CA 1
ATOM 6899 C C . PHE B 1 340 ? 0.543 -26.141 -5.945 1 84.88 340 PHE B C 1
ATOM 6901 O O . PHE B 1 340 ? 1.645 -26.109 -5.395 1 84.88 340 PHE B O 1
ATOM 6908 N N . THR B 1 341 ? -0.044 -25.078 -6.336 1 89.69 341 THR B N 1
ATOM 6909 C CA . THR B 1 341 ? 0.5 -23.734 -6.148 1 89.69 341 THR B CA 1
ATOM 6910 C C . THR B 1 341 ? 0.617 -23.406 -4.664 1 89.69 341 THR B C 1
ATOM 6912 O O . THR B 1 341 ? 1.585 -22.766 -4.238 1 89.69 341 THR B O 1
ATOM 6915 N N . SER B 1 342 ? -0.353 -23.812 -3.855 1 92.12 342 SER B N 1
ATOM 6916 C CA . SER B 1 342 ? -0.319 -23.562 -2.42 1 92.12 342 SER B CA 1
ATOM 6917 C C . SER B 1 342 ? 0.858 -24.281 -1.76 1 92.12 342 SER B C 1
ATOM 6919 O O . SER B 1 342 ? 1.463 -23.75 -0.823 1 92.12 342 SER B O 1
ATOM 6921 N N . ALA B 1 343 ? 1.152 -25.438 -2.264 1 88 343 ALA B N 1
ATOM 6922 C CA . ALA B 1 343 ? 2.297 -26.188 -1.74 1 88 343 ALA B CA 1
ATOM 6923 C C . ALA B 1 343 ? 3.605 -25.453 -2.039 1 88 343 ALA B C 1
ATOM 6925 O O . ALA B 1 343 ? 4.523 -25.453 -1.216 1 88 343 ALA B O 1
ATOM 6926 N N . ALA B 1 344 ? 3.656 -24.938 -3.221 1 89.25 344 ALA B N 1
ATOM 6927 C CA . ALA B 1 344 ? 4.832 -24.141 -3.566 1 89.25 344 ALA B CA 1
ATOM 6928 C C . ALA B 1 344 ? 4.953 -22.922 -2.662 1 89.25 344 ALA B C 1
ATOM 6930 O O . ALA B 1 344 ? 6.055 -22.562 -2.25 1 89.25 344 ALA B O 1
ATOM 6931 N N . LEU B 1 345 ? 3.869 -22.297 -2.383 1 93.88 345 LEU B N 1
ATOM 6932 C CA . LEU B 1 345 ? 3.861 -21.141 -1.509 1 93.88 345 LEU B CA 1
ATOM 6933 C C . LEU B 1 345 ? 4.25 -21.516 -0.085 1 93.88 345 LEU B C 1
ATOM 6935 O O . LEU B 1 345 ? 4.891 -20.734 0.62 1 93.88 345 LEU B O 1
ATOM 6939 N N . LEU B 1 346 ? 3.814 -22.703 0.318 1 92.88 346 LEU B N 1
ATOM 6940 C CA . LEU B 1 346 ? 4.234 -23.219 1.62 1 92.88 346 LEU B CA 1
ATOM 6941 C C . LEU B 1 346 ? 5.754 -23.312 1.7 1 92.88 346 LEU B C 1
ATOM 6943 O O . LEU B 1 346 ? 6.359 -22.875 2.684 1 92.88 346 LEU B O 1
ATOM 6947 N N . ARG B 1 347 ? 6.312 -23.875 0.684 1 89.62 347 ARG B N 1
ATOM 6948 C CA . ARG B 1 347 ? 7.77 -23.984 0.641 1 89.62 347 ARG B CA 1
ATOM 6949 C C . ARG B 1 347 ? 8.414 -22.594 0.672 1 89.62 347 ARG B C 1
ATOM 6951 O O . ARG B 1 347 ? 9.422 -22.391 1.35 1 89.62 347 ARG B O 1
ATOM 6958 N N . LEU B 1 348 ? 7.836 -21.734 -0.07 1 92.69 348 LEU B N 1
ATOM 6959 C CA . LEU B 1 348 ? 8.328 -20.359 -0.097 1 92.69 348 LEU B CA 1
ATOM 6960 C C . LEU B 1 348 ? 8.297 -19.734 1.296 1 92.69 348 LEU B C 1
ATOM 6962 O O . LEU B 1 348 ? 9.219 -19.031 1.688 1 92.69 348 LEU B O 1
ATOM 6966 N N . ALA B 1 349 ? 7.227 -19.984 2.021 1 93.56 349 ALA B N 1
ATOM 6967 C CA . ALA B 1 349 ? 7.098 -19.469 3.381 1 93.56 349 ALA B CA 1
ATOM 6968 C C . ALA B 1 349 ? 8.227 -19.984 4.273 1 93.56 349 ALA B C 1
ATOM 6970 O O . ALA B 1 349 ? 8.828 -19.219 5.031 1 93.56 349 ALA B O 1
ATOM 6971 N N . TYR B 1 350 ? 8.539 -21.25 4.129 1 89.5 350 TYR B N 1
ATOM 6972 C CA . TYR B 1 350 ? 9.625 -21.844 4.914 1 89.5 350 TYR B CA 1
ATOM 6973 C C . TYR B 1 350 ? 10.961 -21.188 4.562 1 89.5 350 TYR B C 1
ATOM 6975 O O . TYR B 1 350 ? 11.781 -20.922 5.441 1 89.5 350 TYR B O 1
ATOM 6983 N N . ILE B 1 351 ? 11.148 -20.984 3.342 1 90.62 351 ILE B N 1
ATOM 6984 C CA . ILE B 1 351 ? 12.383 -20.359 2.879 1 90.62 351 ILE B CA 1
ATOM 6985 C C . ILE B 1 351 ? 12.5 -18.953 3.471 1 90.62 351 ILE B C 1
ATOM 6987 O O . ILE B 1 351 ? 13.562 -18.578 3.973 1 90.62 351 ILE B O 1
ATOM 6991 N N . ARG B 1 352 ? 11.477 -18.234 3.49 1 90.81 352 ARG B N 1
ATOM 6992 C CA . ARG B 1 352 ? 11.484 -16.828 3.891 1 90.81 352 ARG B CA 1
ATOM 6993 C C . ARG B 1 352 ? 11.602 -16.703 5.406 1 90.81 352 ARG B C 1
ATOM 6995 O O . ARG B 1 352 ? 11.922 -15.625 5.914 1 90.81 352 ARG B O 1
ATOM 7002 N N . LEU B 1 353 ? 11.344 -17.75 6.117 1 88.5 353 LEU B N 1
ATOM 7003 C CA . LEU B 1 353 ? 11.602 -17.75 7.551 1 88.5 353 LEU B CA 1
ATOM 7004 C C . LEU B 1 353 ? 13.102 -17.719 7.832 1 88.5 353 LEU B C 1
ATOM 7006 O O . LEU B 1 353 ? 13.531 -17.219 8.883 1 88.5 353 LEU B O 1
ATOM 7010 N N . ASN B 1 354 ? 13.859 -18.219 6.809 1 83.75 354 ASN B N 1
ATOM 7011 C CA . ASN B 1 354 ? 15.281 -18.406 7.062 1 83.75 354 ASN B CA 1
ATOM 7012 C C . ASN B 1 354 ? 16.125 -17.359 6.34 1 83.75 354 ASN B C 1
ATOM 7014 O O . ASN B 1 354 ? 17.297 -17.156 6.688 1 83.75 354 ASN B O 1
ATOM 7018 N N . ALA B 1 355 ? 15.594 -16.859 5.383 1 85.81 355 ALA B N 1
ATOM 7019 C CA . ALA B 1 355 ? 16.312 -15.852 4.602 1 85.81 355 ALA B CA 1
ATOM 7020 C C . ALA B 1 355 ? 15.367 -14.758 4.125 1 85.81 355 ALA B C 1
ATOM 7022 O O . ALA B 1 355 ? 14.266 -15.039 3.646 1 85.81 355 ALA B O 1
ATOM 7023 N N . ASP B 1 356 ? 15.836 -13.555 4.285 1 81.06 356 ASP B N 1
ATOM 7024 C CA . ASP B 1 356 ? 15.008 -12.43 3.867 1 81.06 356 ASP B CA 1
ATOM 7025 C C . ASP B 1 356 ? 15.234 -12.094 2.396 1 81.06 356 ASP B C 1
ATOM 7027 O O . ASP B 1 356 ? 16.047 -11.219 2.072 1 81.06 356 ASP B O 1
ATOM 7031 N N . PHE B 1 357 ? 14.484 -12.609 1.549 1 80.44 357 PHE B N 1
ATOM 7032 C CA . PHE B 1 357 ? 14.578 -12.422 0.107 1 80.44 357 PHE B CA 1
ATOM 7033 C C . PHE B 1 357 ? 13.914 -11.117 -0.313 1 80.44 357 PHE B C 1
ATOM 7035 O O . PHE B 1 357 ? 14.117 -10.641 -1.433 1 80.44 357 PHE B O 1
ATOM 7042 N N . SER B 1 358 ? 13.07 -10.523 0.512 1 76.19 358 SER B N 1
ATOM 7043 C CA . SER B 1 358 ? 12.172 -9.453 0.077 1 76.19 358 SER B CA 1
ATOM 7044 C C . SER B 1 358 ? 12.945 -8.281 -0.516 1 76.19 358 SER B C 1
ATOM 7046 O O . SER B 1 358 ? 12.656 -7.84 -1.627 1 76.19 358 SER B O 1
ATOM 7048 N N . SER B 1 359 ? 13.961 -7.875 0.037 1 78.44 359 SER B N 1
ATOM 7049 C CA . SER B 1 359 ? 14.656 -6.703 -0.483 1 78.44 359 SER B CA 1
ATOM 7050 C C . SER B 1 359 ? 15.836 -7.109 -1.365 1 78.44 359 SER B C 1
ATOM 7052 O O . SER B 1 359 ? 16.375 -6.285 -2.107 1 78.44 359 SER B O 1
ATOM 7054 N N . ALA B 1 360 ? 16.047 -8.406 -1.446 1 85.19 360 ALA B N 1
ATOM 7055 C CA . ALA B 1 360 ? 17.266 -8.852 -2.121 1 85.19 360 ALA B CA 1
ATOM 7056 C C . ALA B 1 360 ? 16.984 -9.188 -3.584 1 85.19 360 ALA B C 1
ATOM 7058 O O . ALA B 1 360 ? 17.859 -9.055 -4.438 1 85.19 360 ALA B O 1
ATOM 7059 N N . ARG B 1 361 ? 15.906 -9.641 -3.982 1 88.06 361 ARG B N 1
ATOM 7060 C CA . ARG B 1 361 ? 15.609 -10.172 -5.312 1 88.06 361 ARG B CA 1
ATOM 7061 C C . ARG B 1 361 ? 15.633 -9.062 -6.355 1 88.06 361 ARG B C 1
ATOM 7063 O O . ARG B 1 361 ? 16.25 -9.211 -7.414 1 88.06 361 ARG B O 1
ATOM 7070 N N . ARG B 1 362 ? 14.938 -7.969 -6.145 1 91.31 362 ARG B N 1
ATOM 7071 C CA . ARG B 1 362 ? 14.898 -6.793 -7.012 1 91.31 362 ARG B CA 1
ATOM 7072 C C . ARG B 1 362 ? 14.461 -7.172 -8.422 1 91.31 362 ARG B C 1
ATOM 7074 O O . ARG B 1 362 ? 15.102 -6.785 -9.398 1 91.31 362 ARG B O 1
ATOM 7081 N N . LEU B 1 363 ? 13.477 -8.016 -8.555 1 94.19 363 LEU B N 1
ATOM 7082 C CA . LEU B 1 363 ? 12.945 -8.477 -9.836 1 94.19 363 LEU B CA 1
ATOM 7083 C C . LEU B 1 363 ? 12.398 -7.309 -10.648 1 94.19 363 LEU B C 1
ATOM 7085 O O . LEU B 1 363 ? 12.352 -7.371 -11.875 1 94.19 363 LEU B O 1
ATOM 7089 N N . GLN B 1 364 ? 12.047 -6.164 -10.047 1 91.5 364 GLN B N 1
ATOM 7090 C CA . GLN B 1 364 ? 11.445 -5.012 -10.703 1 91.5 364 GLN B CA 1
ATOM 7091 C C . GLN B 1 364 ? 12.453 -4.297 -11.602 1 91.5 364 GLN B C 1
ATOM 7093 O O . GLN B 1 364 ? 12.078 -3.465 -12.43 1 91.5 364 GLN B O 1
ATOM 7098 N N . THR B 1 365 ? 13.75 -4.652 -11.422 1 93.62 365 THR B N 1
ATOM 7099 C CA . THR B 1 365 ? 14.758 -4.043 -12.273 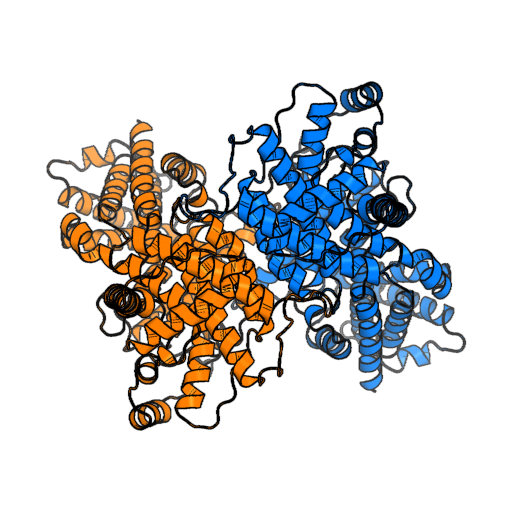1 93.62 365 THR B CA 1
ATOM 7100 C C . THR B 1 365 ? 14.703 -4.637 -13.68 1 93.62 365 THR B C 1
ATOM 7102 O O . THR B 1 365 ? 15.227 -4.047 -14.633 1 93.62 365 THR B O 1
ATOM 7105 N N . TRP B 1 366 ? 14.203 -5.938 -13.844 1 95.5 366 TRP B N 1
ATOM 7106 C CA . TRP B 1 366 ? 14.102 -6.691 -15.086 1 95.5 366 TRP B CA 1
ATOM 7107 C C . TRP B 1 366 ? 15.477 -6.895 -15.711 1 95.5 366 TRP B C 1
ATOM 7109 O O . TRP B 1 366 ? 15.602 -7.035 -16.922 1 95.5 366 TRP B O 1
ATOM 7119 N N . ASN B 1 367 ? 16.531 -6.754 -14.891 1 96.88 367 ASN B N 1
ATOM 7120 C CA . ASN B 1 367 ? 17.922 -6.957 -15.297 1 96.88 367 ASN B CA 1
ATOM 7121 C C . ASN B 1 367 ? 18.531 -8.156 -14.586 1 96.88 367 ASN B C 1
ATOM 7123 O O . ASN B 1 367 ? 18.875 -8.086 -13.406 1 96.88 367 ASN B O 1
ATOM 7127 N N . PRO B 1 368 ? 18.734 -9.227 -15.352 1 97.19 368 PRO B N 1
ATOM 7128 C CA . PRO B 1 368 ? 19.203 -10.469 -14.734 1 97.19 368 PRO B CA 1
ATOM 7129 C C . PRO B 1 368 ? 20.5 -10.273 -13.961 1 97.19 368 PRO B C 1
ATOM 7131 O O . PRO B 1 368 ? 20.688 -10.875 -12.898 1 97.19 368 PRO B O 1
ATOM 7134 N N . GLU B 1 369 ? 21.391 -9.469 -14.438 1 97.38 369 GLU B N 1
ATOM 7135 C CA . GLU B 1 369 ? 22.672 -9.25 -13.773 1 97.38 369 GLU B CA 1
ATOM 7136 C C . GLU B 1 369 ? 22.5 -8.5 -12.461 1 97.38 369 GLU B C 1
ATOM 7138 O O . GLU B 1 369 ? 23.141 -8.828 -11.461 1 97.38 369 GLU B O 1
ATOM 7143 N N . GLU B 1 370 ? 21.641 -7.52 -12.477 1 96.31 370 GLU B N 1
ATOM 7144 C CA . GLU B 1 370 ? 21.375 -6.762 -11.258 1 96.31 370 GLU B CA 1
ATOM 7145 C C . GLU B 1 370 ? 20.703 -7.637 -10.203 1 96.31 370 GLU B C 1
ATOM 7147 O O . GLU B 1 370 ? 20.984 -7.508 -9.016 1 96.31 370 GLU B O 1
ATOM 7152 N N . ILE B 1 371 ? 19.812 -8.445 -10.664 1 97 371 ILE B N 1
ATOM 7153 C CA . ILE B 1 371 ? 19.125 -9.359 -9.758 1 97 371 ILE B CA 1
ATOM 7154 C C . ILE B 1 371 ? 20.141 -10.32 -9.125 1 97 371 ILE B C 1
ATOM 7156 O O . ILE B 1 371 ? 20.156 -10.5 -7.906 1 97 371 ILE B O 1
ATOM 7160 N N . ALA B 1 372 ? 20.969 -10.867 -9.961 1 97.31 372 ALA B N 1
ATOM 7161 C CA . ALA B 1 372 ? 22 -11.805 -9.484 1 97.31 372 ALA B CA 1
ATOM 7162 C C . ALA B 1 372 ? 22.938 -11.133 -8.484 1 97.31 372 ALA B C 1
ATOM 7164 O O . ALA B 1 372 ? 23.234 -11.703 -7.434 1 97.31 372 ALA B O 1
ATOM 7165 N N . ARG B 1 373 ? 23.359 -9.961 -8.781 1 96.12 373 ARG B N 1
ATOM 7166 C CA . ARG B 1 373 ? 24.266 -9.227 -7.91 1 96.12 373 ARG B CA 1
ATOM 7167 C C . ARG B 1 373 ? 23.594 -8.906 -6.578 1 96.12 373 ARG B C 1
ATOM 7169 O O . ARG B 1 373 ? 24.234 -9.016 -5.523 1 96.12 373 ARG B O 1
ATOM 7176 N N . SER B 1 374 ? 22.391 -8.477 -6.668 1 95.31 374 SER B N 1
ATOM 7177 C CA . SER B 1 374 ? 21.672 -8.156 -5.441 1 95.31 374 SER B CA 1
ATOM 7178 C C . SER B 1 374 ? 21.516 -9.383 -4.555 1 95.31 374 SER B C 1
ATOM 7180 O O . SER B 1 374 ? 21.688 -9.305 -3.338 1 95.31 374 SER B O 1
ATOM 7182 N N . LEU B 1 375 ? 21.156 -10.484 -5.168 1 95.25 375 LEU B N 1
ATOM 7183 C CA . LEU B 1 375 ? 21 -11.719 -4.406 1 95.25 375 LEU B CA 1
ATOM 7184 C C . LEU B 1 375 ? 22.312 -12.125 -3.744 1 95.25 375 LEU B C 1
ATOM 7186 O O . LEU B 1 375 ? 22.312 -12.602 -2.604 1 95.25 375 LEU B O 1
ATOM 7190 N N . LYS B 1 376 ? 23.312 -11.914 -4.461 1 94.19 376 LYS B N 1
ATOM 7191 C CA . LYS B 1 376 ? 24.625 -12.273 -3.93 1 94.19 376 LYS B CA 1
ATOM 7192 C C . LYS B 1 376 ? 25.016 -11.352 -2.783 1 94.19 376 LYS B C 1
ATOM 7194 O O . LYS B 1 376 ? 25.484 -11.812 -1.741 1 94.19 376 LYS B O 1
ATOM 7199 N N . GLU B 1 377 ? 24.719 -10.094 -2.926 1 91.62 377 GLU B N 1
ATOM 7200 C CA . GLU B 1 377 ? 25.25 -9.094 -2.008 1 91.62 377 GLU B CA 1
ATOM 7201 C C . GLU B 1 377 ? 24.312 -8.891 -0.816 1 91.62 377 GLU B C 1
ATOM 7203 O O . GLU B 1 377 ? 24.766 -8.602 0.292 1 91.62 377 GLU B O 1
ATOM 7208 N N . ASN B 1 378 ? 23.016 -9.047 -1.04 1 88.81 378 ASN B N 1
ATOM 7209 C CA . ASN B 1 378 ? 22.078 -8.594 -0.027 1 88.81 378 ASN B CA 1
ATOM 7210 C C . ASN B 1 378 ? 21.422 -9.766 0.701 1 88.81 378 ASN B C 1
ATOM 7212 O O . ASN B 1 378 ? 20.672 -9.562 1.661 1 88.81 378 ASN B O 1
ATOM 7216 N N . LEU B 1 379 ? 21.672 -10.945 0.245 1 89.44 379 LEU B N 1
ATOM 7217 C CA . LEU B 1 379 ? 21.141 -12.117 0.938 1 89.44 379 LEU B CA 1
ATOM 7218 C C . LEU B 1 379 ? 22.234 -12.836 1.715 1 89.44 379 LEU B C 1
ATOM 7220 O O . LEU B 1 379 ? 23.266 -13.203 1.146 1 89.44 379 LEU B O 1
ATOM 7224 N N . SER B 1 380 ? 22.062 -12.883 2.979 1 85.25 380 SER B N 1
ATOM 7225 C CA . SER B 1 380 ? 23.016 -13.594 3.824 1 85.25 380 SER B CA 1
ATOM 7226 C C . SER B 1 380 ? 22.312 -14.672 4.652 1 85.25 380 SER B C 1
ATOM 7228 O O . SER B 1 380 ? 21.156 -14.516 5.031 1 85.25 380 SER B O 1
ATOM 7230 N N . VAL B 1 381 ? 23.016 -15.758 4.793 1 86.12 381 VAL B N 1
ATOM 7231 C CA . VAL B 1 381 ? 22.469 -16.859 5.578 1 86.12 381 VAL B CA 1
ATOM 7232 C C . VAL B 1 381 ? 23.453 -17.266 6.672 1 86.12 381 VAL B C 1
ATOM 7234 O O . VAL B 1 381 ? 24.656 -17.031 6.539 1 86.12 381 VAL B O 1
ATOM 7237 N N . GLU B 1 382 ? 22.906 -17.656 7.742 1 83.56 382 GLU B N 1
ATOM 7238 C CA . GLU B 1 382 ? 23.719 -18.188 8.844 1 83.56 382 GLU B CA 1
ATOM 7239 C C . GLU B 1 382 ? 23.438 -19.672 9.062 1 83.56 382 GLU B C 1
ATOM 7241 O O . GLU B 1 382 ? 22.281 -20.094 9.094 1 83.56 382 GLU B O 1
ATOM 7246 N N . ARG B 1 383 ? 24.594 -20.375 9.242 1 88.81 383 ARG B N 1
ATOM 7247 C CA . ARG B 1 383 ? 24.469 -21.812 9.43 1 88.81 383 ARG B CA 1
ATOM 7248 C C . ARG B 1 383 ? 23.766 -22.125 10.742 1 88.81 383 ARG B C 1
ATOM 7250 O O . ARG B 1 383 ? 24.156 -21.656 11.805 1 88.81 383 ARG B O 1
ATOM 7257 N N . ASN B 1 384 ? 22.688 -22.797 10.664 1 87.38 384 ASN B N 1
ATOM 7258 C CA . ASN B 1 384 ? 21.922 -23.297 11.805 1 87.38 384 ASN B CA 1
ATOM 7259 C C . ASN B 1 384 ? 21.031 -24.469 11.398 1 87.38 384 ASN B C 1
ATOM 7261 O O . ASN B 1 384 ? 20.984 -24.844 10.227 1 87.38 384 ASN B O 1
ATOM 7265 N N . ASP B 1 385 ? 20.453 -25.047 12.281 1 87.31 385 ASP B N 1
ATOM 7266 C CA . ASP B 1 385 ? 19.641 -26.234 12.023 1 87.31 385 ASP B CA 1
ATOM 7267 C C . ASP B 1 385 ? 18.453 -25.891 11.133 1 87.31 385 ASP B C 1
ATOM 7269 O O . ASP B 1 385 ? 18.047 -26.703 10.289 1 87.31 385 ASP B O 1
ATOM 7273 N N . ARG B 1 386 ? 17.953 -24.812 11.305 1 85.5 386 ARG B N 1
ATOM 7274 C CA . ARG B 1 386 ? 16.781 -24.422 10.531 1 85.5 386 ARG B CA 1
ATOM 7275 C C . ARG B 1 386 ? 17.141 -24.219 9.062 1 85.5 386 ARG B C 1
ATOM 7277 O O . ARG B 1 386 ? 16.406 -24.656 8.172 1 85.5 386 ARG B O 1
ATOM 7284 N N . LEU B 1 387 ? 18.234 -23.562 8.883 1 89.56 387 LEU B N 1
ATOM 7285 C CA . LEU B 1 387 ? 18.688 -23.359 7.516 1 89.56 387 LEU B CA 1
ATOM 7286 C C . LEU B 1 387 ? 18.953 -24.703 6.828 1 89.56 387 LEU B C 1
ATOM 7288 O O . LEU B 1 387 ? 18.656 -24.875 5.645 1 89.56 387 LEU B O 1
ATOM 7292 N N . THR B 1 388 ? 19.516 -25.578 7.566 1 92.12 388 THR B N 1
ATOM 7293 C CA . THR B 1 388 ? 19.812 -26.891 7.012 1 92.12 388 THR B CA 1
ATOM 7294 C C . THR B 1 388 ? 18.516 -27.609 6.602 1 92.12 388 THR B C 1
ATOM 7296 O O . THR B 1 388 ? 18.469 -28.25 5.547 1 92.12 388 THR B O 1
ATOM 7299 N N . ARG B 1 389 ? 17.562 -27.453 7.371 1 87.62 389 ARG B N 1
ATOM 7300 C CA . ARG B 1 389 ? 16.281 -28.047 7.039 1 87.62 389 ARG B CA 1
ATOM 7301 C C . ARG B 1 389 ? 15.688 -27.422 5.785 1 87.62 389 ARG B C 1
ATOM 7303 O O . ARG B 1 389 ? 15.133 -28.109 4.93 1 87.62 389 ARG B O 1
ATOM 7310 N N . ALA B 1 390 ? 15.742 -26.188 5.754 1 89.94 390 ALA B N 1
ATOM 7311 C CA . ALA B 1 390 ? 15.258 -25.484 4.566 1 89.94 390 ALA B CA 1
ATOM 7312 C C . ALA B 1 390 ? 16.031 -25.922 3.324 1 89.94 390 ALA B C 1
ATOM 7314 O O . ALA B 1 390 ? 15.445 -26.109 2.26 1 89.94 390 ALA B O 1
ATOM 7315 N N . ALA B 1 391 ? 17.312 -26.031 3.465 1 94 391 ALA B N 1
ATOM 7316 C CA . ALA B 1 391 ? 18.156 -26.469 2.357 1 94 391 ALA B CA 1
ATOM 7317 C C . ALA B 1 391 ? 17.797 -27.891 1.917 1 94 391 ALA B C 1
ATOM 7319 O O . ALA B 1 391 ? 17.859 -28.219 0.728 1 94 391 ALA B O 1
ATOM 7320 N N . LEU B 1 392 ? 17.484 -28.672 2.883 1 92 392 LEU B N 1
ATOM 7321 C CA . LEU B 1 392 ? 17.078 -30.031 2.572 1 92 392 LEU B CA 1
ATOM 7322 C C . LEU B 1 392 ? 15.828 -30.031 1.702 1 92 392 LEU B C 1
ATOM 7324 O O . LEU B 1 392 ? 15.742 -30.781 0.729 1 92 392 LEU B O 1
ATOM 7328 N N . HIS B 1 393 ? 14.906 -29.219 2.047 1 87.31 393 HIS B N 1
ATOM 7329 C CA . HIS B 1 393 ? 13.695 -29.094 1.248 1 87.31 393 HIS B CA 1
ATOM 7330 C C . HIS B 1 393 ? 14.008 -28.625 -0.168 1 87.31 393 HIS B C 1
ATOM 7332 O O . HIS B 1 393 ? 13.406 -29.094 -1.133 1 87.31 393 HIS B O 1
ATOM 7338 N N . CYS B 1 394 ? 14.875 -27.719 -0.287 1 93.25 394 CYS B N 1
ATOM 7339 C CA . CYS B 1 394 ? 15.281 -27.219 -1.597 1 93.25 394 CYS B CA 1
ATOM 7340 C C . CYS B 1 394 ? 15.945 -28.312 -2.418 1 93.25 394 CYS B C 1
ATOM 7342 O O . CYS B 1 394 ? 15.68 -28.453 -3.613 1 93.25 394 CYS B O 1
ATOM 7344 N N . ALA B 1 395 ? 16.781 -29.094 -1.759 1 94.12 395 ALA B N 1
ATOM 7345 C CA . ALA B 1 395 ? 17.484 -30.188 -2.438 1 94.12 395 ALA B CA 1
ATOM 7346 C C . ALA B 1 395 ? 16.484 -31.234 -2.924 1 94.12 395 ALA B C 1
ATOM 7348 O O . ALA B 1 395 ? 16.625 -31.75 -4.039 1 94.12 395 ALA B O 1
ATOM 7349 N N . HIS B 1 396 ? 15.555 -31.484 -2.104 1 88.56 396 HIS B N 1
ATOM 7350 C CA . HIS B 1 396 ? 14.531 -32.438 -2.486 1 88.56 396 HIS B CA 1
ATOM 7351 C C . HIS B 1 396 ? 13.711 -31.953 -3.666 1 88.56 396 HIS B C 1
ATOM 7353 O O . HIS B 1 396 ? 13.336 -32.719 -4.547 1 88.56 396 HIS B O 1
ATOM 7359 N N . ALA B 1 397 ? 13.383 -30.75 -3.641 1 88.12 397 ALA B N 1
ATOM 7360 C CA . ALA B 1 397 ? 12.625 -30.156 -4.742 1 88.12 397 ALA B CA 1
ATOM 7361 C C . ALA B 1 397 ? 13.383 -30.297 -6.062 1 88.12 397 ALA B C 1
ATOM 7363 O O . ALA B 1 397 ? 12.766 -30.469 -7.117 1 88.12 397 ALA B O 1
ATOM 7364 N N . LEU B 1 398 ? 14.656 -30.203 -6.008 1 91.19 398 LEU B N 1
ATOM 7365 C CA . LEU B 1 398 ? 15.484 -30.328 -7.199 1 91.19 398 LEU B CA 1
ATOM 7366 C C . LEU B 1 398 ? 15.625 -31.781 -7.629 1 91.19 398 LEU B C 1
ATOM 7368 O O . LEU B 1 398 ? 15.758 -32.062 -8.82 1 91.19 398 LEU B O 1
ATOM 7372 N N . SER B 1 399 ? 15.602 -32.625 -6.664 1 90.38 399 SER B N 1
ATOM 7373 C CA . SER B 1 399 ? 15.828 -34.031 -6.941 1 90.38 399 SER B CA 1
ATOM 7374 C C . SER B 1 399 ? 14.711 -34.625 -7.809 1 90.38 399 SER B C 1
ATOM 7376 O O . SER B 1 399 ? 14.945 -35.5 -8.617 1 90.38 399 SER B O 1
ATOM 7378 N N . THR B 1 400 ? 13.578 -34.094 -7.648 1 82.94 400 THR B N 1
ATOM 7379 C CA . THR B 1 400 ? 12.414 -34.594 -8.367 1 82.94 400 THR B CA 1
ATOM 7380 C C . THR B 1 400 ? 12.57 -34.406 -9.867 1 82.94 400 THR B C 1
ATOM 7382 O O . THR B 1 400 ? 12.492 -35.344 -10.648 1 82.94 400 THR B O 1
ATOM 7385 N N . PRO B 1 401 ? 12.781 -33.25 -10.344 1 85.38 401 PRO B N 1
ATOM 7386 C CA . PRO B 1 401 ? 12.977 -33.094 -11.781 1 85.38 401 PRO B CA 1
ATOM 7387 C C . PRO B 1 401 ? 14.219 -33.781 -12.305 1 85.38 401 PRO B C 1
ATOM 7389 O O . PRO B 1 401 ? 14.25 -34.219 -13.453 1 85.38 401 PRO B O 1
ATOM 7392 N N . ILE B 1 402 ? 15.227 -33.906 -11.477 1 87.69 402 ILE B N 1
ATOM 7393 C CA . ILE B 1 402 ? 16.438 -34.594 -11.898 1 87.69 402 ILE B CA 1
ATOM 7394 C C . ILE B 1 402 ? 16.141 -36.062 -12.133 1 87.69 402 ILE B C 1
ATOM 7396 O O . ILE B 1 402 ? 16.562 -36.656 -13.148 1 87.69 402 ILE B O 1
ATOM 7400 N N . LYS B 1 403 ? 15.422 -36.594 -11.219 1 86.5 403 LYS B N 1
ATOM 7401 C CA . LYS B 1 403 ? 15.062 -38 -11.344 1 86.5 403 LYS B CA 1
ATOM 7402 C C . LYS B 1 403 ? 14.203 -38.25 -12.578 1 86.5 403 LYS B C 1
ATOM 7404 O O . LYS B 1 403 ? 14.32 -39.281 -13.227 1 86.5 403 LYS B O 1
ATOM 7409 N N . LEU B 1 404 ? 13.398 -37.312 -12.922 1 83.5 404 LEU B N 1
ATOM 7410 C CA . LEU B 1 404 ? 12.508 -37.438 -14.062 1 83.5 404 LEU B CA 1
ATOM 7411 C C . LEU B 1 404 ? 13.211 -37.031 -15.352 1 83.5 404 LEU B C 1
ATOM 7413 O O . LEU B 1 404 ? 12.742 -37.344 -16.453 1 83.5 404 LEU B O 1
ATOM 7417 N N . GLY B 1 405 ? 14.352 -36.469 -15.258 1 84.62 405 GLY B N 1
ATOM 7418 C CA . GLY B 1 405 ? 15.023 -35.812 -16.375 1 84.62 405 GLY B CA 1
ATOM 7419 C C . GLY B 1 405 ? 14.734 -34.344 -16.453 1 84.62 405 GLY B C 1
ATOM 7420 O O . GLY B 1 405 ? 13.688 -33.938 -16.953 1 84.62 405 GLY B O 1
ATOM 7421 N N . ILE B 1 406 ? 15.625 -33.625 -16.094 1 82.94 406 ILE B N 1
ATOM 7422 C CA . ILE B 1 406 ? 15.445 -32.188 -15.883 1 82.94 406 ILE B CA 1
ATOM 7423 C C . ILE B 1 406 ? 15.008 -31.531 -17.188 1 82.94 406 ILE B C 1
ATOM 7425 O O . ILE B 1 406 ? 14.148 -30.656 -17.188 1 82.94 406 ILE B O 1
ATOM 7429 N N . ASN B 1 407 ? 15.555 -31.906 -18.281 1 80.62 407 ASN B N 1
ATOM 7430 C CA . ASN B 1 407 ? 15.156 -31.359 -19.578 1 80.62 407 ASN B CA 1
ATOM 7431 C C . ASN B 1 407 ? 13.734 -31.75 -19.953 1 80.62 407 ASN B C 1
ATOM 7433 O O . ASN B 1 407 ? 13 -30.953 -20.547 1 80.62 407 ASN B O 1
ATOM 7437 N N . TYR B 1 408 ? 13.484 -32.969 -19.594 1 80.94 408 TYR B N 1
ATOM 7438 C CA . TYR B 1 408 ? 12.125 -33.438 -19.828 1 80.94 408 TYR B CA 1
ATOM 7439 C C . TYR B 1 408 ? 11.109 -32.594 -19.047 1 80.94 408 TYR B C 1
ATOM 7441 O O . TYR B 1 408 ? 10.094 -32.188 -19.594 1 80.94 408 TYR B O 1
ATOM 7449 N N . VAL B 1 409 ? 11.422 -32.438 -17.875 1 77.88 409 VAL B N 1
ATOM 7450 C CA . VAL B 1 409 ? 10.539 -31.672 -17 1 77.88 409 VAL B CA 1
ATOM 7451 C C . VAL B 1 409 ? 10.438 -30.234 -17.516 1 77.88 409 VAL B C 1
ATOM 7453 O O . VAL B 1 409 ? 9.344 -29.656 -17.594 1 77.88 409 VAL B O 1
ATOM 7456 N N . ALA B 1 410 ? 11.461 -29.625 -17.906 1 78.44 410 ALA B N 1
ATOM 7457 C CA . ALA B 1 410 ? 11.523 -28.25 -18.391 1 78.44 410 ALA B CA 1
ATOM 7458 C C . ALA B 1 410 ? 10.656 -28.078 -19.641 1 78.44 410 ALA B C 1
ATOM 7460 O O . ALA B 1 410 ? 10.047 -27.016 -19.828 1 78.44 410 ALA B O 1
ATOM 7461 N N . GLN B 1 411 ? 10.539 -29.047 -20.391 1 77.5 411 GLN B N 1
ATOM 7462 C CA . GLN B 1 411 ? 9.867 -28.922 -21.672 1 77.5 411 GLN B CA 1
ATOM 7463 C C . GLN B 1 411 ? 8.406 -29.344 -21.578 1 77.5 411 GLN B C 1
ATOM 7465 O O . GLN B 1 411 ? 7.574 -28.938 -22.391 1 77.5 411 GLN B O 1
ATOM 7470 N N . THR B 1 412 ? 8.156 -30.125 -20.594 1 69.5 412 THR B N 1
ATOM 7471 C CA . THR B 1 412 ? 6.824 -30.719 -20.641 1 69.5 412 THR B CA 1
ATOM 7472 C C . THR B 1 412 ? 5.984 -30.234 -19.453 1 69.5 412 THR B C 1
ATOM 7474 O O . THR B 1 412 ? 4.758 -30.141 -19.562 1 69.5 412 THR B O 1
ATOM 7477 N N . GLN B 1 413 ? 6.559 -30.062 -18.422 1 63 413 GLN B N 1
ATOM 7478 C CA . GLN B 1 413 ? 5.781 -29.891 -17.188 1 63 413 GLN B CA 1
ATOM 7479 C C . GLN B 1 413 ? 5.77 -28.438 -16.734 1 63 413 GLN B C 1
ATOM 7481 O O . GLN B 1 413 ? 4.77 -27.953 -16.203 1 63 413 GLN B O 1
ATOM 7486 N N . VAL B 1 414 ? 6.699 -27.797 -17.094 1 61 414 VAL B N 1
ATOM 7487 C CA . VAL B 1 414 ? 6.891 -26.484 -16.484 1 61 414 VAL B CA 1
ATOM 7488 C C . VAL B 1 414 ? 5.91 -25.484 -17.094 1 61 414 VAL B C 1
ATOM 7490 O O . VAL B 1 414 ? 5.578 -24.484 -16.484 1 61 414 VAL B O 1
ATOM 7493 N N . HIS B 1 415 ? 5.383 -25.875 -18.188 1 61.97 415 HIS B N 1
ATOM 7494 C CA . HIS B 1 415 ? 4.438 -24.984 -18.859 1 61.97 415 HIS B CA 1
ATOM 7495 C C . HIS B 1 415 ? 3.195 -24.766 -18 1 61.97 415 HIS B C 1
ATOM 7497 O O . HIS B 1 415 ? 2.525 -23.734 -18.141 1 61.97 415 HIS B O 1
ATOM 7503 N N . SER B 1 416 ? 3.07 -25.656 -17.172 1 63.81 416 SER B N 1
ATOM 7504 C CA . SER B 1 416 ? 1.85 -25.578 -16.375 1 63.81 416 SER B CA 1
ATOM 7505 C C . SER B 1 416 ? 2.111 -24.922 -15.023 1 63.81 416 SER B C 1
ATOM 7507 O O . SER B 1 416 ? 1.185 -24.719 -14.234 1 63.81 416 SER B O 1
ATOM 7509 N N . TRP B 1 417 ? 3.379 -24.562 -14.922 1 69.62 417 TRP B N 1
ATOM 7510 C CA . TRP B 1 417 ? 3.73 -24.016 -13.617 1 69.62 417 TRP B CA 1
ATOM 7511 C C . TRP B 1 417 ? 3.166 -22.609 -13.445 1 69.62 417 TRP B C 1
ATOM 7513 O O . TRP B 1 417 ? 3.119 -21.828 -14.398 1 69.62 417 TRP B O 1
ATOM 7523 N N . SER B 1 418 ? 2.707 -22.453 -12.234 1 80.94 418 SER B N 1
ATOM 7524 C CA . SER B 1 418 ? 2.312 -21.109 -11.859 1 80.94 418 SER B CA 1
ATOM 7525 C C . SER B 1 418 ? 3.531 -20.219 -11.617 1 80.94 418 SER B C 1
ATOM 7527 O O . SER B 1 418 ? 4.648 -20.719 -11.469 1 80.94 418 SER B O 1
ATOM 7529 N N . LEU B 1 419 ? 3.371 -18.969 -11.727 1 87.06 419 LEU B N 1
ATOM 7530 C CA . LEU B 1 419 ? 4.418 -18 -11.453 1 87.06 419 LEU B CA 1
ATOM 7531 C C . LEU B 1 419 ? 4.98 -18.172 -10.047 1 87.06 419 LEU B C 1
ATOM 7533 O O . LEU B 1 419 ? 6.184 -18.016 -9.828 1 87.06 419 LEU B O 1
ATOM 7537 N N . GLN B 1 420 ? 4.172 -18.531 -9.133 1 89.81 420 GLN B N 1
ATOM 7538 C CA . GLN B 1 420 ? 4.578 -18.734 -7.746 1 89.81 420 GLN B CA 1
ATOM 7539 C C . GLN B 1 420 ? 5.523 -19.922 -7.617 1 89.81 420 GLN B C 1
ATOM 7541 O O . GLN B 1 420 ? 6.48 -19.875 -6.84 1 89.81 420 GLN B O 1
ATOM 7546 N N . TYR B 1 421 ? 5.215 -20.891 -8.398 1 88 421 TYR B N 1
ATOM 7547 C CA . TYR B 1 421 ? 6.105 -22.047 -8.406 1 88 421 TYR B CA 1
ATOM 7548 C C . TYR B 1 421 ? 7.484 -21.672 -8.938 1 88 421 TYR B C 1
ATOM 7550 O O . TYR B 1 421 ? 8.508 -22.109 -8.414 1 88 421 TYR B O 1
ATOM 7558 N N . ALA B 1 422 ? 7.449 -20.922 -9.969 1 90.5 422 ALA B N 1
ATOM 7559 C CA . ALA B 1 422 ? 8.703 -20.453 -10.547 1 90.5 422 ALA B CA 1
ATOM 7560 C C . ALA B 1 422 ? 9.5 -19.625 -9.531 1 90.5 422 ALA B C 1
ATOM 7562 O O . ALA B 1 422 ? 10.719 -19.781 -9.422 1 90.5 422 ALA B O 1
ATOM 7563 N N . LEU B 1 423 ? 8.859 -18.781 -8.859 1 93.38 423 LEU B N 1
ATOM 7564 C CA . LEU B 1 423 ? 9.516 -17.969 -7.848 1 93.38 423 LEU B CA 1
ATOM 7565 C C . LEU B 1 423 ? 10.094 -18.828 -6.734 1 93.38 423 LEU B C 1
ATOM 7567 O O . LEU B 1 423 ? 11.203 -18.594 -6.266 1 93.38 423 LEU B O 1
ATOM 7571 N N . CYS B 1 424 ? 9.312 -19.766 -6.324 1 92.75 424 CYS B N 1
ATOM 7572 C CA . CYS B 1 424 ? 9.781 -20.688 -5.305 1 92.75 424 CYS B CA 1
ATOM 7573 C C . CYS B 1 424 ? 11.039 -21.422 -5.762 1 92.75 424 CYS B C 1
ATOM 7575 O O . CYS B 1 424 ? 11.977 -21.594 -4.98 1 92.75 424 CYS B O 1
ATOM 7577 N N . SER B 1 425 ? 11.062 -21.828 -6.992 1 92.19 425 SER B N 1
ATOM 7578 C CA . SER B 1 425 ? 12.234 -22.5 -7.539 1 92.19 425 SER B CA 1
ATOM 7579 C C . SER B 1 425 ? 13.461 -21.594 -7.527 1 92.19 425 SER B C 1
ATOM 7581 O O . SER B 1 425 ? 14.562 -22.031 -7.207 1 92.19 425 SER B O 1
ATOM 7583 N N . LEU B 1 426 ? 13.25 -20.391 -7.898 1 95.38 426 LEU B N 1
ATOM 7584 C CA . LEU B 1 426 ? 14.336 -19.422 -7.863 1 95.38 426 LEU B CA 1
ATOM 7585 C C . LEU B 1 426 ? 14.898 -19.281 -6.449 1 95.38 426 LEU B C 1
ATOM 7587 O O . LEU B 1 426 ? 16.109 -19.312 -6.25 1 95.38 426 LEU B O 1
ATOM 7591 N N . GLU B 1 427 ? 14.055 -19.109 -5.516 1 95.38 427 GLU B N 1
ATOM 7592 C CA . GLU B 1 427 ? 14.5 -18.891 -4.141 1 95.38 427 GLU B CA 1
ATOM 7593 C C . GLU B 1 427 ? 15.109 -20.156 -3.549 1 95.38 427 GLU B C 1
ATOM 7595 O O . GLU B 1 427 ? 16.031 -20.094 -2.734 1 95.38 427 GLU B O 1
ATOM 7600 N N . CYS B 1 428 ? 14.594 -21.281 -3.986 1 95.12 428 CYS B N 1
ATOM 7601 C CA . CYS B 1 428 ? 15.203 -22.547 -3.594 1 95.12 428 CYS B CA 1
ATOM 7602 C C . CYS B 1 428 ? 16.641 -22.656 -4.109 1 95.12 428 CYS B C 1
ATOM 7604 O O . CYS B 1 428 ? 17.547 -23.062 -3.375 1 95.12 428 CYS B O 1
ATOM 7606 N N . ALA B 1 429 ? 16.766 -22.297 -5.289 1 96.81 429 ALA B N 1
ATOM 7607 C CA . ALA B 1 429 ? 18.094 -22.375 -5.918 1 96.81 429 ALA B CA 1
ATOM 7608 C C . ALA B 1 429 ? 19.109 -21.516 -5.164 1 96.81 429 ALA B C 1
ATOM 7610 O O . ALA B 1 429 ? 20.188 -21.984 -4.832 1 96.81 429 ALA B O 1
ATOM 7611 N N . VAL B 1 430 ? 18.734 -20.297 -4.879 1 96.69 430 VAL B N 1
ATOM 7612 C CA . VAL B 1 430 ? 19.641 -19.344 -4.254 1 96.69 430 VAL B CA 1
ATOM 7613 C C . VAL B 1 430 ? 19.922 -19.766 -2.811 1 96.69 430 VAL B C 1
ATOM 7615 O O . VAL B 1 430 ? 21.062 -19.703 -2.34 1 96.69 430 VAL B O 1
ATOM 7618 N N . LEU B 1 431 ? 18.875 -20.188 -2.117 1 96.06 431 LEU B N 1
ATOM 7619 C CA . LEU B 1 431 ? 19.062 -20.609 -0.733 1 96.06 431 LEU B CA 1
ATOM 7620 C C . LEU B 1 431 ? 20 -21.797 -0.647 1 96.06 431 LEU B C 1
ATOM 7622 O O . LEU B 1 431 ? 20.891 -21.844 0.207 1 96.06 431 LEU B O 1
ATOM 7626 N N . LEU B 1 432 ? 19.766 -22.75 -1.503 1 96.25 432 LEU B N 1
ATOM 7627 C CA . LEU B 1 432 ? 20.625 -23.922 -1.519 1 96.25 432 LEU B CA 1
ATOM 7628 C C . LEU B 1 432 ? 22.062 -23.547 -1.879 1 96.25 432 LEU B C 1
ATOM 7630 O O . LEU B 1 432 ? 23.016 -24.047 -1.279 1 96.25 432 LEU B O 1
ATOM 7634 N N . ALA B 1 433 ? 22.156 -22.719 -2.828 1 96.44 433 ALA B N 1
ATOM 7635 C CA . ALA B 1 433 ? 23.484 -22.266 -3.229 1 96.44 433 ALA B CA 1
ATOM 7636 C C . ALA B 1 433 ? 24.203 -21.578 -2.068 1 96.44 433 ALA B C 1
ATOM 7638 O O . ALA B 1 433 ? 25.391 -21.812 -1.838 1 96.44 433 ALA B O 1
ATOM 7639 N N . LYS B 1 434 ? 23.531 -20.703 -1.396 1 95.12 434 LYS B N 1
ATOM 7640 C CA . LYS B 1 434 ? 24.125 -19.984 -0.263 1 95.12 434 LYS B CA 1
ATOM 7641 C C . LYS B 1 434 ? 24.484 -20.953 0.862 1 95.12 434 LYS B C 1
ATOM 7643 O O . LYS B 1 434 ? 25.516 -20.781 1.52 1 95.12 434 LYS B O 1
ATOM 7648 N N . TRP B 1 435 ? 23.625 -21.875 1.113 1 95.44 435 TRP B N 1
ATOM 7649 C CA . TRP B 1 435 ? 23.922 -22.891 2.109 1 95.44 435 TRP B CA 1
ATOM 7650 C C . TRP B 1 435 ? 25.172 -23.688 1.729 1 95.44 435 TRP B C 1
ATOM 7652 O O . TRP B 1 435 ? 26.031 -23.938 2.576 1 95.44 435 TRP B O 1
ATOM 7662 N N . LEU B 1 436 ? 25.312 -24.062 0.492 1 96.06 436 LEU B N 1
ATOM 7663 C CA . LEU B 1 436 ? 26.453 -24.828 -0.009 1 96.06 436 LEU B CA 1
ATOM 7664 C C . LEU B 1 436 ? 27.75 -24.031 0.141 1 96.06 436 LEU B C 1
ATOM 7666 O O . LEU B 1 436 ? 28.797 -24.594 0.466 1 96.06 436 LEU B O 1
ATOM 7670 N N . GLU B 1 437 ? 27.656 -22.766 -0.099 1 93.5 437 GLU B N 1
ATOM 7671 C CA . GLU B 1 437 ? 28.828 -21.906 0.07 1 93.5 437 GLU B CA 1
ATOM 7672 C C . GLU B 1 437 ? 29.328 -21.953 1.508 1 93.5 437 GLU B C 1
ATOM 7674 O O . GLU B 1 437 ? 30.547 -21.922 1.745 1 93.5 437 GLU B O 1
ATOM 7679 N N . GLU B 1 438 ? 28.422 -22.031 2.402 1 92.44 438 GLU B N 1
ATOM 7680 C CA . GLU B 1 438 ? 28.781 -22 3.816 1 92.44 438 GLU B CA 1
ATOM 7681 C C . GLU B 1 438 ? 29.344 -23.344 4.266 1 92.44 438 GLU B C 1
ATOM 7683 O O . GLU B 1 438 ? 30.234 -23.391 5.125 1 92.44 438 GLU B O 1
ATOM 7688 N N . VAL B 1 439 ? 28.875 -24.406 3.729 1 94.25 439 VAL B N 1
ATOM 7689 C CA . VAL B 1 439 ? 29.234 -25.734 4.242 1 94.25 439 VAL B CA 1
ATOM 7690 C C . VAL B 1 439 ? 30.453 -26.266 3.492 1 94.25 439 VAL B C 1
ATOM 7692 O O . VAL B 1 439 ? 31.109 -27.203 3.953 1 94.25 439 VAL B O 1
ATOM 7695 N N . THR B 1 440 ? 30.844 -25.656 2.396 1 94 440 THR B N 1
ATOM 7696 C CA . THR B 1 440 ? 31.938 -26.172 1.591 1 94 440 THR B CA 1
ATOM 7697 C C . THR B 1 440 ? 33.188 -25.344 1.785 1 94 440 THR B C 1
ATOM 7699 O O . THR B 1 440 ? 34.156 -25.5 1.037 1 94 440 THR B O 1
ATOM 7702 N N . VAL B 1 441 ? 33.156 -24.5 2.783 1 90.75 441 VAL B N 1
ATOM 7703 C CA . VAL B 1 441 ? 34.375 -23.766 3.115 1 90.75 441 VAL B CA 1
ATOM 7704 C C . VAL B 1 441 ? 35.438 -24.75 3.578 1 90.75 441 VAL B C 1
ATOM 7706 O O . VAL B 1 441 ? 35.125 -25.812 4.125 1 90.75 441 VAL B O 1
ATOM 7709 N N . ALA B 1 442 ? 36.656 -24.391 3.354 1 86.62 442 ALA B N 1
ATOM 7710 C CA . ALA B 1 442 ? 37.781 -25.281 3.619 1 86.62 442 ALA B CA 1
ATOM 7711 C C . ALA B 1 442 ? 37.812 -25.703 5.086 1 86.62 442 ALA B C 1
ATOM 7713 O O . ALA B 1 442 ? 38.062 -26.875 5.395 1 86.62 442 ALA B O 1
ATOM 7714 N N . SER B 1 443 ? 37.625 -24.75 6.004 1 87.81 443 SER B N 1
ATOM 7715 C CA . SER B 1 443 ? 37.594 -25.047 7.434 1 87.81 443 SER B CA 1
ATOM 7716 C C . SER B 1 443 ? 36.344 -24.484 8.094 1 87.81 443 SER B C 1
ATOM 7718 O O . SER B 1 443 ? 36.406 -23.469 8.789 1 87.81 443 SER B O 1
ATOM 7720 N N . PRO B 1 444 ? 35.344 -25.328 7.875 1 88.5 444 PRO B N 1
ATOM 7721 C CA . PRO B 1 444 ? 34.094 -24.812 8.469 1 88.5 444 PRO B CA 1
ATOM 7722 C C . PRO B 1 444 ? 34.188 -24.703 9.984 1 88.5 444 PRO B C 1
ATOM 7724 O O . PRO B 1 444 ? 34.656 -25.625 10.648 1 88.5 444 PRO B O 1
ATOM 7727 N N . ASN B 1 445 ? 33.938 -23.531 10.523 1 87.44 445 ASN B N 1
ATOM 7728 C CA . ASN B 1 445 ? 33.875 -23.281 11.961 1 87.44 445 ASN B CA 1
ATOM 7729 C C . ASN B 1 445 ? 32.5 -22.75 12.367 1 87.44 445 ASN B C 1
ATOM 7731 O O . ASN B 1 445 ? 32.125 -21.625 12.031 1 87.44 445 ASN B O 1
ATOM 7735 N N . PRO B 1 446 ? 31.75 -23.562 12.969 1 90.56 446 PRO B N 1
ATOM 7736 C CA . PRO B 1 446 ? 31.906 -24.891 13.547 1 90.56 446 PRO B CA 1
ATOM 7737 C C . PRO B 1 446 ? 31.922 -26 12.492 1 90.56 446 PRO B C 1
ATOM 7739 O O . PRO B 1 446 ? 31.547 -25.766 11.344 1 90.56 446 PRO B O 1
ATOM 7742 N N . SER B 1 447 ? 32.438 -27.203 13.008 1 93.62 447 SER B N 1
ATOM 7743 C CA . SER B 1 447 ? 32.469 -28.328 12.078 1 93.62 447 SER B CA 1
ATOM 7744 C C . SER B 1 447 ? 31.062 -28.703 11.625 1 93.62 447 SER B C 1
ATOM 7746 O O . SER B 1 447 ? 30.078 -28.422 12.312 1 93.62 447 SER B O 1
ATOM 7748 N N . LEU B 1 448 ? 31.031 -29.375 10.5 1 95.44 448 LEU B N 1
ATOM 7749 C CA . LEU B 1 448 ? 29.75 -29.75 9.938 1 95.44 448 LEU B CA 1
ATOM 7750 C C . LEU B 1 448 ? 29.031 -30.734 10.852 1 95.44 448 LEU B C 1
ATOM 7752 O O . LEU B 1 448 ? 29.641 -31.641 11.422 1 95.44 448 LEU B O 1
ATOM 7756 N N . THR B 1 449 ? 27.797 -30.453 11.055 1 95.38 449 THR B N 1
ATOM 7757 C CA . THR B 1 449 ? 26.969 -31.406 11.766 1 95.38 449 THR B CA 1
ATOM 7758 C C . THR B 1 449 ? 26.703 -32.656 10.906 1 95.38 449 THR B C 1
ATOM 7760 O O . THR B 1 449 ? 26.984 -32.625 9.711 1 95.38 449 THR B O 1
ATOM 7763 N N . GLU B 1 450 ? 26.172 -33.719 11.516 1 95.56 450 GLU B N 1
ATOM 7764 C CA . GLU B 1 450 ? 25.844 -34.938 10.781 1 95.56 450 GLU B CA 1
ATOM 7765 C C . GLU B 1 450 ? 24.797 -34.656 9.703 1 95.56 450 GLU B C 1
ATOM 7767 O O . GLU B 1 450 ? 24.906 -35.156 8.586 1 95.56 450 GLU B O 1
ATOM 7772 N N . GLN B 1 451 ? 23.891 -33.875 10.039 1 94.12 451 GLN B N 1
ATOM 7773 C CA . GLN B 1 451 ? 22.828 -33.531 9.102 1 94.12 451 GLN B CA 1
ATOM 7774 C C . GLN B 1 451 ? 23.359 -32.75 7.914 1 94.12 451 GLN B C 1
ATOM 7776 O O . GLN B 1 451 ? 22.969 -32.969 6.77 1 94.12 451 GLN B O 1
ATOM 7781 N N . GLU B 1 452 ? 24.219 -31.844 8.188 1 96.38 452 GLU B N 1
ATOM 7782 C CA . GLU B 1 452 ? 24.812 -31.031 7.129 1 96.38 452 GLU B CA 1
ATOM 7783 C C . GLU B 1 452 ? 25.656 -31.906 6.191 1 96.38 452 GLU B C 1
ATOM 7785 O O . GLU B 1 452 ? 25.609 -31.719 4.973 1 96.38 452 GLU B O 1
ATOM 7790 N N . SER B 1 453 ? 26.344 -32.812 6.781 1 96.06 453 SER B N 1
ATOM 7791 C CA . SER B 1 453 ? 27.188 -33.719 5.992 1 96.06 453 SER B CA 1
ATOM 7792 C C . SER B 1 453 ? 26.344 -34.625 5.09 1 96.06 453 SER B C 1
ATOM 7794 O O . SER B 1 453 ? 26.703 -34.844 3.928 1 96.06 453 SER B O 1
ATOM 7796 N N . LYS B 1 454 ? 25.312 -35.062 5.613 1 96.69 454 LYS B N 1
ATOM 7797 C CA . LYS B 1 454 ? 24.438 -35.938 4.84 1 96.69 454 LYS B CA 1
ATOM 7798 C C . LYS B 1 454 ? 23.797 -35.156 3.68 1 96.69 454 LYS B C 1
ATOM 7800 O O . LYS B 1 454 ? 23.672 -35.688 2.576 1 96.69 454 LYS B O 1
ATOM 7805 N N . LEU B 1 455 ? 23.359 -34.031 3.998 1 96.75 455 LEU B N 1
ATOM 7806 C CA . LEU B 1 455 ? 22.734 -33.219 2.963 1 96.75 455 LEU B CA 1
ATOM 7807 C C . LEU B 1 455 ? 23.75 -32.875 1.877 1 96.75 455 LEU B C 1
ATOM 7809 O O . LEU B 1 455 ? 23.422 -32.875 0.688 1 96.75 455 LEU B O 1
ATOM 7813 N N . LEU B 1 456 ? 24.953 -32.5 2.307 1 96.69 456 LEU B N 1
ATOM 7814 C CA . LEU B 1 456 ? 26 -32.188 1.344 1 96.69 456 LEU B CA 1
ATOM 7815 C C . LEU B 1 456 ? 26.266 -33.375 0.428 1 96.69 456 LEU B C 1
ATOM 7817 O O . LEU B 1 456 ? 26.375 -33.219 -0.789 1 96.69 456 LEU B O 1
ATOM 7821 N 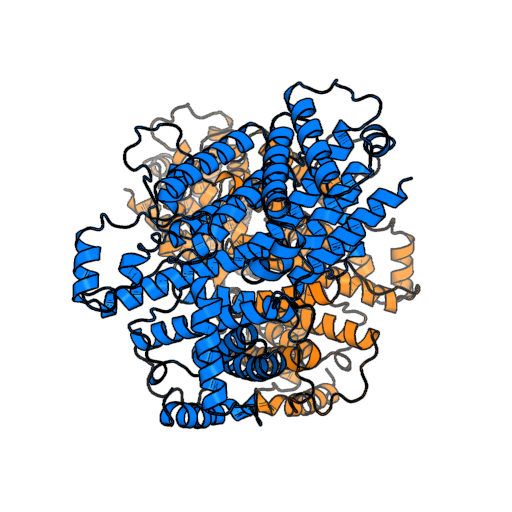N . GLU B 1 457 ? 26.281 -34.531 1.019 1 96.19 457 GLU B N 1
ATOM 7822 C CA . GLU B 1 457 ? 26.5 -35.75 0.24 1 96.19 457 GLU B CA 1
ATOM 7823 C C . GLU B 1 457 ? 25.344 -35.969 -0.744 1 96.19 457 GLU B C 1
ATOM 7825 O O . GLU B 1 457 ? 25.578 -36.406 -1.874 1 96.19 457 GLU B O 1
ATOM 7830 N N . PHE B 1 458 ? 24.234 -35.75 -0.304 1 96.19 458 PHE B N 1
ATOM 7831 C CA . PHE B 1 458 ? 23.047 -35.906 -1.134 1 96.19 458 PHE B CA 1
ATOM 7832 C C . PHE B 1 458 ? 23.125 -35 -2.363 1 96.19 458 PHE B C 1
ATOM 7834 O O . PHE B 1 458 ? 22.828 -35.438 -3.477 1 96.19 458 PHE B O 1
ATOM 7841 N N . VAL B 1 459 ? 23.516 -33.75 -2.166 1 96.31 459 VAL B N 1
ATOM 7842 C CA . VAL B 1 459 ? 23.609 -32.781 -3.256 1 96.31 459 VAL B CA 1
ATOM 7843 C C . VAL B 1 459 ? 24.719 -33.219 -4.223 1 96.31 459 VAL B C 1
ATOM 7845 O O . VAL B 1 459 ? 24.562 -33.125 -5.441 1 96.31 459 VAL B O 1
ATOM 7848 N N . ILE B 1 460 ? 25.844 -33.656 -3.682 1 95.62 460 ILE B N 1
ATOM 7849 C CA . ILE B 1 460 ? 26.969 -34.094 -4.504 1 95.62 460 ILE B CA 1
ATOM 7850 C C . ILE B 1 460 ? 26.531 -35.25 -5.395 1 95.62 460 ILE B C 1
ATOM 7852 O O . ILE B 1 460 ? 26.812 -35.281 -6.594 1 95.62 460 ILE B O 1
ATOM 7856 N N . GLU B 1 461 ? 25.781 -36.125 -4.801 1 94.06 461 GLU B N 1
ATOM 7857 C CA . GLU B 1 461 ? 25.297 -37.281 -5.555 1 94.06 461 GLU B CA 1
ATOM 7858 C C . GLU B 1 461 ? 24.344 -36.844 -6.668 1 94.06 461 GLU B C 1
ATOM 7860 O O . GLU B 1 461 ? 24.391 -37.375 -7.777 1 94.06 461 GLU B O 1
ATOM 7865 N N . MET B 1 462 ? 23.5 -36 -6.352 1 93.5 462 MET B N 1
ATOM 7866 C CA . MET B 1 462 ? 22.547 -35.469 -7.332 1 93.5 462 MET B CA 1
ATOM 7867 C C . MET B 1 462 ? 23.266 -34.844 -8.516 1 93.5 462 MET B C 1
ATOM 7869 O O . MET B 1 462 ? 22.906 -35.062 -9.664 1 93.5 462 MET B O 1
ATOM 7873 N N . VAL B 1 463 ? 24.328 -34.094 -8.219 1 93.5 463 VAL B N 1
ATOM 7874 C CA . VAL B 1 463 ? 25.078 -33.406 -9.258 1 93.5 463 VAL B CA 1
ATOM 7875 C C . VAL B 1 463 ? 25.859 -34.406 -10.086 1 93.5 463 VAL B C 1
ATOM 7877 O O . VAL B 1 463 ? 25.938 -34.312 -11.312 1 93.5 463 VAL B O 1
ATOM 7880 N N . MET B 1 464 ? 26.375 -35.344 -9.438 1 91.94 464 MET B N 1
ATOM 7881 C CA . MET B 1 464 ? 27.156 -36.375 -10.125 1 91.94 464 MET B CA 1
ATOM 7882 C C . MET B 1 464 ? 26.281 -37.219 -11.047 1 91.94 464 MET B C 1
ATOM 7884 O O . MET B 1 464 ? 26.734 -37.688 -12.078 1 91.94 464 MET B O 1
ATOM 7888 N N . GLU B 1 465 ? 25.078 -37.344 -10.68 1 88.44 465 GLU B N 1
ATOM 7889 C CA . GLU B 1 465 ? 24.109 -38.062 -11.523 1 88.44 465 GLU B CA 1
ATOM 7890 C C . GLU B 1 465 ? 23.812 -37.25 -12.797 1 88.44 465 GLU B C 1
ATOM 7892 O O . GLU B 1 465 ? 23.5 -37.844 -13.836 1 88.44 465 GLU B O 1
ATOM 7897 N N . THR B 1 466 ? 23.844 -36 -12.742 1 89.5 466 THR B N 1
ATOM 7898 C CA . THR B 1 466 ? 23.438 -35.156 -13.859 1 89.5 466 THR B CA 1
ATOM 7899 C C . THR B 1 466 ? 24.641 -34.844 -14.75 1 89.5 466 THR B C 1
ATOM 7901 O O . THR B 1 466 ? 24.484 -34.5 -15.922 1 89.5 466 THR B O 1
ATOM 7904 N N . ARG B 1 467 ? 25.797 -34.875 -14.156 1 86.44 467 ARG B N 1
ATOM 7905 C CA . ARG B 1 467 ? 27.031 -34.531 -14.883 1 86.44 467 ARG B CA 1
ATOM 7906 C C . ARG B 1 467 ? 28.016 -35.688 -14.828 1 86.44 467 ARG B C 1
ATOM 7908 O O . ARG B 1 467 ? 28.734 -35.875 -13.836 1 86.44 467 ARG B O 1
ATOM 7915 N N . HIS B 1 468 ? 28.188 -36.188 -15.969 1 84.44 468 HIS B N 1
ATOM 7916 C CA . HIS B 1 468 ? 29.109 -37.312 -16.031 1 84.44 468 HIS B CA 1
ATOM 7917 C C . HIS B 1 468 ? 30.562 -36.875 -16.016 1 84.44 468 HIS B C 1
ATOM 7919 O O . HIS B 1 468 ? 30.906 -35.844 -16.625 1 84.44 468 HIS B O 1
ATOM 7925 N N . GLY B 1 469 ? 31.375 -37.531 -15.258 1 84.69 469 GLY B N 1
ATOM 7926 C CA . GLY B 1 469 ? 32.812 -37.312 -15.289 1 84.69 469 GLY B CA 1
ATOM 7927 C C . GLY B 1 469 ? 33.281 -36.375 -14.195 1 84.69 469 GLY B C 1
ATOM 7928 O O . GLY B 1 469 ? 34.469 -36.031 -14.125 1 84.69 469 GLY B O 1
ATOM 7929 N N . VAL B 1 470 ? 32.406 -35.844 -13.383 1 87 470 VAL B N 1
ATOM 7930 C CA . VAL B 1 470 ? 32.844 -34.938 -12.32 1 87 470 VAL B CA 1
ATOM 7931 C C . VAL B 1 470 ? 33.125 -35.75 -11.055 1 87 470 VAL B C 1
ATOM 7933 O O . VAL B 1 470 ? 32.406 -36.719 -10.742 1 87 470 VAL B O 1
ATOM 7936 N N . SER B 1 471 ? 34.25 -35.406 -10.406 1 91.56 471 SER B N 1
ATOM 7937 C CA . SER B 1 471 ? 34.625 -36.062 -9.156 1 91.56 471 SER B CA 1
ATOM 7938 C C . SER B 1 471 ? 34.25 -35.219 -7.949 1 91.56 471 SER B C 1
ATOM 7940 O O . SER B 1 471 ? 34.094 -34 -8.062 1 91.56 471 SER B O 1
ATOM 7942 N N . ARG B 1 472 ? 34.031 -35.844 -6.879 1 91.75 472 ARG B N 1
ATOM 7943 C CA . ARG B 1 472 ? 33.781 -35.188 -5.613 1 91.75 472 ARG B CA 1
ATOM 7944 C C . ARG B 1 472 ? 34.844 -34.156 -5.285 1 91.75 472 ARG B C 1
ATOM 7946 O O . ARG B 1 472 ? 34.531 -33.062 -4.844 1 91.75 472 ARG B O 1
ATOM 7953 N N . GLU B 1 473 ? 36.031 -34.5 -5.539 1 91.62 473 GLU B N 1
ATOM 7954 C CA . GLU B 1 473 ? 37.188 -33.656 -5.246 1 91.62 473 GLU B CA 1
ATOM 7955 C C . GLU B 1 473 ? 37.125 -32.375 -6.094 1 91.62 473 GLU B C 1
ATOM 7957 O O . GLU B 1 473 ? 37.438 -31.281 -5.602 1 91.62 473 GLU B O 1
ATOM 7962 N N . TRP B 1 474 ? 36.719 -32.594 -7.27 1 92.25 474 TRP B N 1
ATOM 7963 C CA . TRP B 1 474 ? 36.625 -31.453 -8.164 1 92.25 474 TRP B CA 1
ATOM 7964 C C . TRP B 1 474 ? 35.5 -30.516 -7.73 1 92.25 474 TRP B C 1
ATOM 7966 O O . TRP B 1 474 ? 35.656 -29.297 -7.773 1 92.25 474 TRP B O 1
ATOM 7976 N N . LEU B 1 475 ? 34.469 -31.094 -7.309 1 91.94 475 LEU B N 1
ATOM 7977 C CA . LEU B 1 475 ? 33.281 -30.312 -6.895 1 91.94 475 LEU B CA 1
ATOM 7978 C C . LEU B 1 475 ? 33.594 -29.5 -5.641 1 91.94 475 LEU B C 1
ATOM 7980 O O . LEU B 1 475 ? 33.094 -28.391 -5.473 1 91.94 475 LEU B O 1
ATOM 7984 N N . LEU B 1 476 ? 34.438 -30.062 -4.789 1 91.88 476 LEU B N 1
ATOM 7985 C CA . LEU B 1 476 ? 34.688 -29.453 -3.488 1 91.88 476 LEU B CA 1
ATOM 7986 C C . LEU B 1 476 ? 36 -28.672 -3.494 1 91.88 476 LEU B C 1
ATOM 7988 O O . LEU B 1 476 ? 36.406 -28.141 -2.461 1 91.88 476 LEU B O 1
ATOM 7992 N N . ALA B 1 477 ? 36.625 -28.578 -4.664 1 88 477 ALA B N 1
ATOM 7993 C CA . ALA B 1 477 ? 37.906 -27.891 -4.77 1 88 477 ALA B CA 1
ATOM 7994 C C . ALA B 1 477 ? 37.781 -26.406 -4.449 1 88 477 ALA B C 1
ATOM 7996 O O . ALA B 1 477 ? 38.719 -25.781 -3.959 1 88 477 ALA B O 1
ATOM 7997 N N . ASN B 1 478 ? 36.656 -25.875 -4.758 1 86.62 478 ASN B N 1
ATOM 7998 C CA . ASN B 1 478 ? 36.344 -24.5 -4.371 1 86.62 478 ASN B CA 1
ATOM 7999 C C . ASN B 1 478 ? 34.938 -24.422 -3.76 1 86.62 478 ASN B C 1
ATOM 8001 O O . ASN B 1 478 ? 34.094 -25.266 -4.027 1 86.62 478 ASN B O 1
ATOM 8005 N N . ASN B 1 479 ? 34.719 -23.453 -2.908 1 88.75 479 ASN B N 1
ATOM 8006 C CA . ASN B 1 479 ? 33.5 -23.422 -2.113 1 88.75 479 ASN B CA 1
ATOM 8007 C C . ASN B 1 479 ? 32.344 -22.812 -2.898 1 88.75 479 ASN B C 1
ATOM 8009 O O . ASN B 1 479 ? 31.234 -22.672 -2.367 1 88.75 479 ASN B O 1
ATOM 8013 N N . THR B 1 480 ? 32.531 -22.453 -4.176 1 93.38 480 THR B N 1
ATOM 8014 C CA . THR B 1 480 ? 31.453 -21.859 -4.934 1 93.38 480 THR B CA 1
ATOM 8015 C C . THR B 1 480 ? 31.094 -22.719 -6.145 1 93.38 480 THR B C 1
ATOM 8017 O O . THR B 1 480 ? 30.047 -22.516 -6.762 1 93.38 480 THR B O 1
ATOM 8020 N N . ARG B 1 481 ? 31.891 -23.672 -6.527 1 92.62 481 ARG B N 1
ATOM 8021 C CA . ARG B 1 481 ? 31.703 -24.453 -7.738 1 92.62 481 ARG B CA 1
ATOM 8022 C C . ARG B 1 481 ? 30.422 -25.297 -7.652 1 92.62 481 ARG B C 1
ATOM 8024 O O . ARG B 1 481 ? 29.609 -25.281 -8.578 1 92.62 481 ARG B O 1
ATOM 8031 N N . LEU B 1 482 ? 30.328 -26.016 -6.523 1 95.06 482 LEU B N 1
ATOM 8032 C CA . LEU B 1 482 ? 29.141 -26.828 -6.336 1 95.06 482 LEU B CA 1
ATOM 8033 C C . LEU B 1 482 ? 27.875 -25.969 -6.363 1 95.06 482 LEU B C 1
ATOM 8035 O O . LEU B 1 482 ? 26.875 -26.344 -6.961 1 95.06 482 LEU B O 1
ATOM 8039 N N . SER B 1 483 ? 27.953 -24.812 -5.742 1 96.31 483 SER B N 1
ATOM 8040 C CA . SER B 1 483 ? 26.828 -23.859 -5.723 1 96.31 483 SER B CA 1
ATOM 8041 C C . SER B 1 483 ? 26.469 -23.406 -7.129 1 96.31 483 SER B C 1
ATOM 8043 O O . SER B 1 483 ? 25.281 -23.312 -7.473 1 96.31 483 SER B O 1
ATOM 8045 N N . ALA B 1 484 ? 27.422 -23.109 -7.891 1 96.75 484 ALA B N 1
ATOM 8046 C CA . ALA B 1 484 ? 27.203 -22.641 -9.258 1 96.75 484 ALA B CA 1
ATOM 8047 C C . ALA B 1 484 ? 26.547 -23.734 -10.102 1 96.75 484 ALA B C 1
ATOM 8049 O O . ALA B 1 484 ? 25.625 -23.453 -10.875 1 96.75 484 ALA B O 1
ATOM 8050 N N . ILE B 1 485 ? 27.031 -24.938 -9.945 1 95.5 485 ILE B N 1
ATOM 8051 C CA . ILE B 1 485 ? 26.531 -26.047 -10.734 1 95.5 485 ILE B CA 1
ATOM 8052 C C . ILE B 1 485 ? 25.078 -26.328 -10.375 1 95.5 485 ILE B C 1
ATOM 8054 O O . ILE B 1 485 ? 24.234 -26.516 -11.258 1 95.5 485 ILE B O 1
ATOM 8058 N N . VAL B 1 486 ? 24.797 -26.328 -9.102 1 96 486 VAL B N 1
ATOM 8059 C CA . VAL B 1 486 ? 23.438 -26.562 -8.633 1 96 486 VAL B CA 1
ATOM 8060 C C . VAL B 1 486 ? 22.531 -25.453 -9.133 1 96 486 VAL B C 1
ATOM 8062 O O . VAL B 1 486 ? 21.391 -25.719 -9.555 1 96 486 VAL B O 1
ATOM 8065 N N . THR B 1 487 ? 22.938 -24.203 -9.07 1 97.25 487 THR B N 1
ATOM 8066 C CA . THR B 1 487 ? 22.156 -23.062 -9.555 1 97.25 487 THR B CA 1
ATOM 8067 C C . THR B 1 487 ? 21.859 -23.203 -11.047 1 97.25 487 THR B C 1
ATOM 8069 O O . THR B 1 487 ? 20.75 -22.906 -11.492 1 97.25 487 THR B O 1
ATOM 8072 N N . ARG B 1 488 ? 22.797 -23.703 -11.789 1 95.25 488 ARG B N 1
ATOM 8073 C CA . ARG B 1 488 ? 22.609 -23.906 -13.227 1 95.25 488 ARG B CA 1
ATOM 8074 C C . ARG B 1 488 ? 21.594 -25.016 -13.492 1 95.25 488 ARG B C 1
ATOM 8076 O O . ARG B 1 488 ? 20.859 -24.953 -14.477 1 95.25 488 ARG B O 1
ATOM 8083 N N . LEU B 1 489 ? 21.703 -26 -12.695 1 93.69 489 LEU B N 1
ATOM 8084 C CA . LEU B 1 489 ? 20.703 -27.062 -12.828 1 93.69 489 LEU B CA 1
ATOM 8085 C C . LEU B 1 489 ? 19.297 -26.516 -12.641 1 93.69 489 LEU B C 1
ATOM 8087 O O . LEU B 1 489 ? 18.391 -26.844 -13.398 1 93.69 489 LEU B O 1
ATOM 8091 N N . TRP B 1 490 ? 19.109 -25.719 -11.664 1 94.38 490 TRP B N 1
ATOM 8092 C CA . TRP B 1 490 ? 17.828 -25.062 -11.453 1 94.38 490 TRP B CA 1
ATOM 8093 C C . TRP B 1 490 ? 17.438 -24.203 -12.648 1 94.38 490 TRP B C 1
ATOM 8095 O O . TRP B 1 490 ? 16.281 -24.188 -13.062 1 94.38 490 TRP B O 1
ATOM 8105 N N . ALA B 1 491 ? 18.391 -23.484 -13.18 1 94.44 491 ALA B N 1
ATOM 8106 C CA . ALA B 1 491 ? 18.141 -22.562 -14.289 1 94.44 491 ALA B CA 1
ATOM 8107 C C . ALA B 1 491 ? 17.625 -23.328 -15.508 1 94.44 491 ALA B C 1
ATOM 8109 O O . ALA B 1 491 ? 16.844 -22.781 -16.297 1 94.44 491 ALA B O 1
ATOM 8110 N N . ARG B 1 492 ? 17.969 -24.578 -15.641 1 91.69 492 ARG B N 1
ATOM 8111 C CA . ARG B 1 492 ? 17.547 -25.391 -16.766 1 91.69 492 ARG B CA 1
ATOM 8112 C C . ARG B 1 492 ? 16.031 -25.609 -16.734 1 91.69 492 ARG B C 1
ATOM 8114 O O . ARG B 1 492 ? 15.422 -25.891 -17.766 1 91.69 492 ARG B O 1
ATOM 8121 N N . LEU B 1 493 ? 15.453 -25.484 -15.594 1 88.5 493 LEU B N 1
ATOM 8122 C CA . LEU B 1 493 ? 14.008 -25.672 -15.461 1 88.5 493 LEU B CA 1
ATOM 8123 C C . LEU B 1 493 ? 13.25 -24.516 -16.094 1 88.5 493 LEU B C 1
ATOM 8125 O O . LEU B 1 493 ? 12.047 -24.609 -16.344 1 88.5 493 LEU B O 1
ATOM 8129 N N . PHE B 1 494 ? 13.984 -23.391 -16.406 1 89.31 494 PHE B N 1
ATOM 8130 C CA . PHE B 1 494 ? 13.32 -22.172 -16.891 1 89.31 494 PHE B CA 1
ATOM 8131 C C . PHE B 1 494 ? 13.531 -22 -18.375 1 89.31 494 PHE B C 1
ATOM 8133 O O . PHE B 1 494 ? 13.344 -20.906 -18.922 1 89.31 494 PHE B O 1
ATOM 8140 N N . THR B 1 495 ? 13.875 -22.953 -19.094 1 82.06 495 THR B N 1
ATOM 8141 C CA . THR B 1 495 ? 14.234 -22.828 -20.5 1 82.06 495 THR B CA 1
ATOM 8142 C C . THR B 1 495 ? 13.016 -23.031 -21.391 1 82.06 495 THR B C 1
ATOM 8144 O O . THR B 1 495 ? 13.078 -22.797 -22.609 1 82.06 495 THR B O 1
ATOM 8147 N N . ALA B 1 496 ? 11.914 -23.344 -20.828 1 79.31 496 ALA B N 1
ATOM 8148 C CA . ALA B 1 496 ? 10.711 -23.547 -21.625 1 79.31 496 ALA B CA 1
ATOM 8149 C C . ALA B 1 496 ? 10.156 -22.219 -22.109 1 79.31 496 ALA B C 1
ATOM 8151 O O . ALA B 1 496 ? 10.633 -21.156 -21.719 1 79.31 496 ALA B O 1
ATOM 8152 N N . ASP B 1 497 ? 9.312 -22.375 -23.125 1 79.5 497 ASP B N 1
ATOM 8153 C CA . ASP B 1 497 ? 8.609 -21.203 -23.609 1 79.5 497 ASP B CA 1
ATOM 8154 C C . ASP B 1 497 ? 7.457 -20.812 -22.688 1 79.5 497 ASP B C 1
ATOM 8156 O O . ASP B 1 497 ? 6.34 -21.312 -22.844 1 79.5 497 ASP B O 1
ATOM 8160 N N . TYR B 1 498 ? 7.723 -19.922 -21.844 1 81.81 498 TYR B N 1
ATOM 8161 C CA . TYR B 1 498 ? 6.73 -19.516 -20.859 1 81.81 498 TYR B CA 1
ATOM 8162 C C . TYR B 1 498 ? 5.875 -18.359 -21.375 1 81.81 498 TYR B C 1
ATOM 8164 O O . TYR B 1 498 ? 6.34 -17.562 -22.188 1 81.81 498 TYR B O 1
ATOM 8172 N N . ILE B 1 499 ? 4.68 -18.359 -20.922 1 84.88 499 ILE B N 1
ATOM 8173 C CA . ILE B 1 499 ? 3.73 -17.312 -21.297 1 84.88 499 ILE B CA 1
ATOM 8174 C C . ILE B 1 499 ? 4.152 -15.992 -20.656 1 84.88 499 ILE B C 1
ATOM 8176 O O . ILE B 1 499 ? 4.008 -14.938 -21.281 1 84.88 499 ILE B O 1
ATOM 8180 N N . TRP B 1 500 ? 4.777 -16.062 -19.516 1 90.75 500 TRP B N 1
ATOM 8181 C CA . TRP B 1 500 ? 5.102 -14.859 -18.766 1 90.75 500 TRP B CA 1
ATOM 8182 C C . TRP B 1 500 ? 6.598 -14.57 -18.812 1 90.75 500 TRP B C 1
ATOM 8184 O O . TRP B 1 500 ? 7.418 -15.438 -18.484 1 90.75 500 TRP B O 1
ATOM 8194 N N . GLU B 1 501 ? 6.941 -13.391 -19.125 1 92.25 501 GLU B N 1
ATOM 8195 C CA . GLU B 1 501 ? 8.328 -12.977 -19.312 1 92.25 501 GLU B CA 1
ATOM 8196 C C . GLU B 1 501 ? 9.102 -13.047 -18 1 92.25 501 GLU B C 1
ATOM 8198 O O . GLU B 1 501 ? 10.312 -13.273 -18 1 92.25 501 GLU B O 1
ATOM 8203 N N . LEU B 1 502 ? 8.461 -12.844 -16.922 1 94.12 502 LEU B N 1
ATOM 8204 C CA . LEU B 1 502 ? 9.109 -12.828 -15.617 1 94.12 502 LEU B CA 1
ATOM 8205 C C . LEU B 1 502 ? 9.75 -14.172 -15.312 1 94.12 502 LEU B C 1
ATOM 8207 O O . LEU B 1 502 ? 10.797 -14.234 -14.664 1 94.12 502 LEU B O 1
ATOM 8211 N N . VAL B 1 503 ? 9.102 -15.25 -15.742 1 92.56 503 VAL B N 1
ATOM 8212 C CA . VAL B 1 503 ? 9.641 -16.578 -15.508 1 92.56 503 VAL B CA 1
ATOM 8213 C C . VAL B 1 503 ? 10.961 -16.75 -16.266 1 92.56 503 VAL B C 1
ATOM 8215 O O . VAL B 1 503 ? 11.922 -17.297 -15.719 1 92.56 503 VAL B O 1
ATOM 8218 N N . ASN B 1 504 ? 10.977 -16.234 -17.422 1 92.12 504 ASN B N 1
ATOM 8219 C CA . ASN B 1 504 ? 12.219 -16.25 -18.188 1 92.12 504 ASN B CA 1
ATOM 8220 C C . ASN B 1 504 ? 13.305 -15.422 -17.516 1 92.12 504 ASN B C 1
ATOM 8222 O O . ASN B 1 504 ? 14.484 -15.781 -17.562 1 92.12 504 ASN B O 1
ATOM 8226 N N . LEU B 1 505 ? 12.898 -14.297 -17.016 1 95.69 505 LEU B N 1
ATOM 8227 C CA . LEU B 1 505 ? 13.828 -13.438 -16.297 1 95.69 505 LEU B CA 1
ATOM 8228 C C . LEU B 1 505 ? 14.453 -14.18 -15.117 1 95.69 505 LEU B C 1
ATOM 8230 O O . LEU B 1 505 ? 15.648 -14.047 -14.852 1 95.69 505 LEU B O 1
ATOM 8234 N N . MET B 1 506 ? 13.695 -14.984 -14.43 1 95.19 506 MET B N 1
ATOM 8235 C CA . MET B 1 506 ? 14.188 -15.742 -13.289 1 95.19 506 MET B CA 1
ATOM 8236 C C . MET B 1 506 ? 15.25 -16.75 -13.719 1 95.19 506 MET B C 1
ATOM 8238 O O . MET B 1 506 ? 16.266 -16.906 -13.031 1 95.19 506 MET B O 1
ATOM 8242 N N . GLY B 1 507 ? 14.977 -17.359 -14.836 1 94.81 507 GLY B N 1
ATOM 8243 C CA . GLY B 1 507 ? 15.977 -18.281 -15.375 1 94.81 507 GLY B CA 1
ATOM 8244 C C . GLY B 1 507 ? 17.281 -17.578 -15.742 1 94.81 507 GLY B C 1
ATOM 8245 O O . GLY B 1 507 ? 18.359 -18.062 -15.406 1 94.81 507 GLY B O 1
ATOM 8246 N N . ARG B 1 508 ? 17.156 -16.5 -16.359 1 96.5 508 ARG B N 1
ATOM 8247 C CA . ARG B 1 508 ? 18.328 -15.727 -16.734 1 96.5 508 ARG B CA 1
ATOM 8248 C C . ARG B 1 508 ? 19.062 -15.211 -15.5 1 96.5 508 ARG B C 1
ATOM 8250 O O . ARG B 1 508 ? 20.297 -15.156 -15.484 1 96.5 508 ARG B O 1
ATOM 8257 N N . ALA B 1 509 ? 18.328 -14.82 -14.539 1 97.38 509 ALA B N 1
ATOM 8258 C CA . ALA B 1 509 ? 18.922 -14.336 -13.289 1 97.38 509 ALA B CA 1
ATOM 8259 C C . ALA B 1 509 ? 19.719 -15.438 -12.602 1 97.38 509 ALA B C 1
ATOM 8261 O O . ALA B 1 509 ? 20.781 -15.188 -12.047 1 97.38 509 ALA B O 1
ATOM 8262 N N . LEU B 1 510 ? 19.188 -16.641 -12.641 1 97.62 510 LEU B N 1
ATOM 8263 C CA . LEU B 1 510 ? 19.891 -17.766 -12.039 1 97.62 510 LEU B CA 1
ATOM 8264 C C . LEU B 1 510 ? 21.203 -18.062 -12.789 1 97.62 510 LEU B C 1
ATOM 8266 O O . LEU B 1 510 ? 22.219 -18.359 -12.164 1 97.62 510 LEU B O 1
ATOM 8270 N N . ASN B 1 511 ? 21.141 -17.969 -14.07 1 97.69 511 ASN B N 1
ATOM 8271 C CA . ASN B 1 511 ? 22.359 -18.156 -14.844 1 97.69 511 ASN B CA 1
ATOM 8272 C C . ASN B 1 511 ? 23.391 -17.078 -14.531 1 97.69 511 ASN B C 1
ATOM 8274 O O . ASN B 1 511 ? 24.578 -17.375 -14.391 1 97.69 511 ASN B O 1
ATOM 8278 N N . SER B 1 512 ? 22.922 -15.875 -14.453 1 97.75 512 SER B N 1
ATOM 8279 C CA . SER B 1 512 ? 23.812 -14.781 -14.086 1 97.75 512 SER B CA 1
ATOM 8280 C C . SER B 1 512 ? 24.391 -14.984 -12.688 1 97.75 512 SER B C 1
ATOM 8282 O O . SER B 1 512 ? 25.547 -14.656 -12.438 1 97.75 512 SER B O 1
ATOM 8284 N N . TYR B 1 513 ? 23.562 -15.445 -11.797 1 97.75 513 TYR B N 1
ATOM 8285 C CA . TYR B 1 513 ? 24.016 -15.727 -10.438 1 97.75 513 TYR B CA 1
ATOM 8286 C C . TYR B 1 513 ? 25.094 -16.812 -10.43 1 97.75 513 TYR B C 1
ATOM 8288 O O . TYR B 1 513 ? 26.094 -16.688 -9.727 1 97.75 513 TYR B O 1
ATOM 8296 N N . ALA B 1 514 ? 24.875 -17.844 -11.211 1 97.31 514 ALA B N 1
ATOM 8297 C CA . ALA B 1 514 ? 25.859 -18.906 -11.344 1 97.31 514 ALA B CA 1
ATOM 8298 C C . ALA B 1 514 ? 27.172 -18.375 -11.898 1 97.31 514 ALA B C 1
ATOM 8300 O O . ALA B 1 514 ? 28.25 -18.781 -11.461 1 97.31 514 ALA B O 1
ATOM 8301 N N . ASP B 1 515 ? 27.062 -17.484 -12.828 1 97.12 515 ASP B N 1
ATOM 8302 C CA . ASP B 1 515 ? 28.266 -16.859 -13.391 1 97.12 515 ASP B CA 1
ATOM 8303 C C . ASP B 1 515 ? 29.047 -16.109 -12.312 1 97.12 515 ASP B C 1
ATOM 8305 O O . ASP B 1 515 ? 30.281 -16.156 -12.281 1 97.12 515 ASP B O 1
ATOM 8309 N N . LEU B 1 516 ? 28.344 -15.406 -11.531 1 96.25 516 LEU B N 1
ATOM 8310 C CA . LEU B 1 516 ? 28.969 -14.648 -10.461 1 96.25 516 LEU B CA 1
ATOM 8311 C C . LEU B 1 516 ? 29.703 -15.578 -9.492 1 96.25 516 LEU B C 1
ATOM 8313 O O . LEU B 1 516 ? 30.797 -15.258 -9.023 1 96.25 516 LEU B O 1
ATOM 8317 N N . LEU B 1 517 ? 29.078 -16.703 -9.227 1 95 517 LEU B N 1
ATOM 8318 C CA . LEU B 1 517 ? 29.672 -17.672 -8.312 1 95 517 LEU B CA 1
ATOM 8319 C C . LEU B 1 517 ? 30.938 -18.281 -8.898 1 95 517 LEU B C 1
ATOM 8321 O O . LEU B 1 517 ? 31.891 -18.531 -8.18 1 95 517 LEU B O 1
ATOM 8325 N N . GLU B 1 518 ? 30.953 -18.438 -10.164 1 92.19 518 GLU B N 1
ATOM 8326 C CA . GLU B 1 518 ? 32.094 -19.047 -10.852 1 92.19 518 GLU B CA 1
ATOM 8327 C C . GLU B 1 518 ? 33.25 -18.062 -10.984 1 92.19 518 GLU B C 1
ATOM 8329 O O . GLU B 1 518 ? 34.406 -18.469 -11.039 1 92.19 518 GLU B O 1
ATOM 8334 N N . ARG B 1 519 ? 32.969 -16.781 -11.023 1 88.31 519 ARG B N 1
ATOM 8335 C CA . ARG B 1 519 ? 34 -15.758 -11.172 1 88.31 519 ARG B CA 1
ATOM 8336 C C . ARG B 1 519 ? 34.75 -15.539 -9.859 1 88.31 519 ARG B C 1
ATOM 8338 O O . ARG B 1 519 ? 35.844 -15 -9.852 1 88.31 519 ARG B O 1
ATOM 8345 N N . MET B 1 520 ? 34.25 -15.695 -8.82 1 75.94 520 MET B N 1
ATOM 8346 C CA . MET B 1 520 ? 34.906 -15.516 -7.531 1 75.94 520 MET B CA 1
ATOM 8347 C C . MET B 1 520 ? 36.125 -16.438 -7.41 1 75.94 520 MET B C 1
ATOM 8349 O O . MET B 1 520 ? 36.875 -16.359 -6.43 1 75.94 520 MET B O 1
ATOM 8353 N N . HIS B 1 521 ? 36.562 -17.141 -8.609 1 59.78 521 HIS B N 1
ATOM 8354 C CA . HIS B 1 521 ? 37.781 -17.953 -8.625 1 59.78 521 HIS B CA 1
ATOM 8355 C C . HIS B 1 521 ? 38.781 -17.469 -9.672 1 59.78 521 HIS B C 1
ATOM 8357 O O . HIS B 1 521 ? 38.375 -16.969 -10.734 1 59.78 521 HIS B O 1
#

InterPro domains:
  IPR007219 Xylanolytic transcriptional activator, regulatory domain [PF04082] (38-318)
  IPR051059 Transcription factor verF-like [PTHR40626] (18-497)

Radius of gyration: 29.96 Å; Cα contacts (8 Å, |Δi|>4): 1464; chains: 2; bounding box: 70×76×80 Å

Sequence (1042 aa):
MTTQCRERIGVLLSDYANVIPNPYVPSRHALSRCLTGYLTGYHEHYPILHVPTLDLDSKSLQLILSMASLGARYCREPETSTALYQVAKAVTLEHIRREFQWVEPNSGINPNRQSAPSPAAREQDLLETLQALLMLVSVSSWHEHDPPYDESLYMRSYMETLLRQGGLNDLPAQDGSWESWVRSEETKRTRLIVFCYFNIQTIVFDLPPMVLTEECTLDLPCTEVEWQATTAGQWMEERSQSRGEPKLQDALASLFAHNPDIKGRLESFSSLGGYVLIHAIIQNIWLIQKSRRLPGFNGNSLSPSEVTSLELALEHWCQCWERNREASIDPFNPHGPLSFTSAALLRLAYIRLNADFSSARRLQTWNPEEIARSLKENLSVERNDRLTRAALHCAHALSTPIKLGINYVAQTQVHSWSLQYALCSLECAVLLAKWLEEVTVASPNPSLTEQESKLLEFVIEMVMETRHGVSREWLLANNTRLSAIVTRLWARLFTADYIWELVNLMGRALNSYADLLERMHMTTQCRERIGVLLSDYANVIPNPYVPSRHALSRCLTGYLTGYHEHYPILHVPTLDLDSKSLQLILSMASLGARYCREPETSTALYQVAKAVTLEHIRREFQWVEPNSGINPNRQSAPSPAAREQDLLETLQALLMLVSVSSWHEHDPPYDESLYMRSYMETLLRQGGLNDLPAQDGSWESWVRSEETKRTRLIVFCYFNIQTIVFDLPPMVLTEECTLDLPCTEVEWQATTAGQWMEERSQSRGEPKLQDALASLFAHNPDIKGRLESFSSLGGYVLIHAIIQNIWLIQKSRRLPGFNGNSLSPSEVTSLELALEHWCQCWERNREASIDPFNPHGPLSFTSAALLRLAYIRLNADFSSARRLQTWNPEEIARSLKENLSVERNDRLTRAALHCAHALSTPIKLGINYVAQTQVHSWSLQYALCSLECAVLLAKWLEEVTVASPNPSLTEQESKLLEFVIEMVMETRHGVSREWLLANNTRLSAIVTRLWARLFTADYIWELVNLMGRALNSYADLLERMH

Solvent-accessible surface area (backbone atoms only — not comparable to full-atom values): 55069 Å² total; per-residue (Å²): 127,57,73,63,45,54,51,47,50,55,57,56,47,60,77,42,36,71,78,42,73,80,62,69,74,73,55,71,67,55,43,42,50,13,42,47,20,19,60,74,42,56,32,50,67,53,68,41,67,53,70,72,75,62,54,75,80,76,51,55,68,37,32,53,34,16,40,27,16,44,2,15,42,65,64,71,32,58,67,61,13,41,50,27,40,55,41,20,50,49,47,39,54,51,48,40,52,65,73,72,43,90,65,63,86,86,60,65,77,66,69,75,64,60,78,78,68,52,71,67,54,48,51,51,50,51,51,42,50,47,52,18,47,52,35,47,32,63,57,13,54,40,22,85,62,79,46,27,30,64,60,23,44,43,44,47,19,46,48,51,42,52,44,52,73,62,35,77,64,60,68,62,77,66,82,82,43,62,66,34,43,48,53,23,51,30,52,50,39,39,55,50,49,51,52,42,49,40,42,49,45,21,72,64,60,49,42,61,42,77,67,59,66,87,74,48,67,39,57,38,50,70,42,65,69,49,66,63,33,75,43,61,66,54,27,50,56,43,53,72,70,49,89,72,60,56,36,41,55,54,45,55,40,37,29,42,50,80,64,83,79,47,87,78,57,64,65,56,52,24,50,65,26,46,38,50,50,52,47,46,51,44,50,49,50,50,41,43,53,58,41,24,63,34,75,74,42,86,29,89,54,74,50,71,68,54,48,52,47,52,49,46,23,50,50,44,48,51,52,16,44,69,64,21,88,68,50,38,87,42,65,79,32,91,78,30,34,37,33,25,47,36,51,30,49,50,52,38,44,55,45,50,69,63,32,61,54,62,83,14,44,52,58,81,70,77,38,34,60,59,21,20,49,32,39,63,72,58,47,70,78,69,96,45,72,64,45,51,52,47,34,49,52,32,52,52,64,51,46,52,39,53,75,69,31,42,67,54,37,13,68,65,50,44,73,73,52,51,70,62,39,51,51,30,51,52,52,30,32,51,49,34,25,55,51,40,36,59,69,40,37,91,73,45,84,68,69,77,49,74,68,54,49,52,50,52,50,52,53,52,49,55,48,42,72,75,37,85,90,62,49,70,64,65,40,58,70,41,38,34,50,48,24,20,53,53,20,41,58,54,23,49,48,36,70,41,89,62,86,45,52,50,53,45,44,50,20,48,16,31,43,39,33,21,50,55,40,54,56,81,104,124,56,74,65,45,55,52,47,49,55,59,57,48,60,76,40,35,70,79,40,71,79,64,69,72,73,54,69,68,55,45,42,49,12,43,49,20,19,58,75,43,58,33,50,67,52,68,40,67,54,70,72,76,61,52,75,78,77,52,54,66,38,33,53,34,16,40,26,16,44,2,15,42,65,64,70,32,59,68,60,14,42,49,26,39,56,42,19,51,48,47,39,55,50,47,40,52,66,74,72,43,88,66,62,88,85,62,64,77,66,67,75,64,59,76,79,70,52,69,67,56,48,51,50,50,51,51,43,50,45,52,18,46,52,36,48,31,64,58,12,54,40,22,84,59,81,47,27,32,63,61,23,46,43,45,48,19,48,47,51,42,52,42,52,73,62,34,79,65,59,67,62,78,66,82,81,44,59,66,35,44,48,54,24,50,30,52,50,39,39,54,51,48,51,53,43,49,40,41,48,46,21,72,63,59,52,42,61,43,78,68,60,65,89,75,48,65,37,57,38,52,71,44,65,68,49,67,64,34,72,44,61,66,56,27,51,58,45,53,72,70,49,90,74,60,57,36,42,55,56,46,54,39,36,30,44,51,81,65,84,80,47,86,76,57,63,66,56,52,24,49,64,27,47,38,50,49,53,46,44,50,43,51,49,51,51,40,43,53,56,42,24,62,34,74,74,42,86,30,88,54,75,51,71,68,55,47,51,46,52,49,44,22,51,49,43,48,51,52,16,44,69,63,21,87,69,50,39,87,42,65,79,31,90,77,30,34,36,33,27,47,34,51,29,49,50,52,38,44,56,45,50,69,62,32,62,54,63,84,14,44,52,57,81,69,77,39,34,59,60,21,20,49,31,39,62,72,58,46,69,78,68,98,44,71,64,45,49,51,47,33,48,52,33,51,51,61,50,47,53,40,53,74,68,32,42,67,53,37,13,70,65,51,43,73,73,53,50,71,61,38,51,49,31,50,53,53,30,32,52,50,36,24,55,51,40,36,61,70,39,38,92,74,45,86,69,68,78,48,72,67,53,50,51,50,51,50,50,51,52,50,54,49,42,72,76,37,82,89,63,50,72,66,65,39,56,68,42,38,32,50,49,24,20,52,52,22,41,56,52,24,48,48,36,69,40,88,62,85,43,53,50,52,45,44,51,20,47,16,31,43,39,33,20,50,54,38,55,57,82,104